Protein 2LNV (pdb70)

Organism: Dickeya dadantii (strain 3937) (NCBI:txid198628)

CATH classification: 2.30.30.830

Sequence (104 aa):
GSHMLEMAGALDASQMSNLPPSTLNLSLTGVMAGDDDSRSIAIISKDNEQFSRGVNEEVPGYNAKIVSIRPDRVVLQYQGRYEVLGLYSQEDSGSDGVPGAQVRGSHMLEMAGALDASQMSNLPPSTLNLSLTGVMAGDDDSRSIAIISKDNEQFSRGVNEEVPGYNAKIVSIRPDRVVLQYQGRYEVLGLYSQEDSGSDGVPGAQVRGSHMLEMAGALDASQMSNLPPSTLNLSLTGVMAGDDDSRSIAIISKDNEQFSRGVNEEVPGYNAKIVSIRPDRVVLQYQGRYEVLGLYSQEDSGSDGVPGAQVRGSHMLEMAGALDASQMSNLPPSTLNLSLTGVMAGDDDSRSIAIISKDNEQFSRGVNEEVPGYNAKIVSIRPDRVVLQYQGRYEVLGLYSQEDSGSDGVPGAQVRGSHMLEMAGALDASQMSNLPPSTLNLSLTGVMAGDDDSRSIAIISKDNEQFSRGVNEEVPGYNAKIVSIRPDRVVLQYQGRYEVLGLYSQEDSGSDGVPGAQVRGSHMLEMAGALDASQMSNLPPSTLNLSLTGVMAGDDDSRSIAIISKDNEQFSRGVNEEVPGYNAKIVSIRPDRVVLQYQGRYEVLGLYSQEDSGSDGVPGAQVRGSHMLEMAGALDASQMSNLPPSTLNLSLTGVMAGDDDSRSIAIISKDNEQFSRGVNEEVPGYNAKIVSIRPDRVVLQYQGRYEVLGLYSQEDSGSDGVPGAQVRGSHMLEMAGALDASQMSNLPPSTLNLSLTGVMAGDDDSRSIAIISKDNEQFSRGVNEEVPGYNAKIVSIRPDRVVLQYQGRYEVLGLYSQEDSGSDGVPGAQVRGSHMLEMAGALDASQMSNLPPSTLNLSLTGVMAGDDDSRSIAIISKDNEQFSRGVNEEVPGYNAKIVSIRPDRVVLQYQGRYEVLGLYSQEDSGSDGVPGAQVRGSHMLEMAGALDASQMSNLPPSTLNLSLTGVMAGDDDSRSIAIISKDNEQFSRGVNEEVPGYNAKIVSIRPDRVVLQYQGRYEVLGLYSQEDSGSDGVPGAQVR

InterPro domains:
  IPR001639 Type II secretion system protein GspC [PR00810] (93-102)
  IPR001639 Type II secretion system protein GspC [PR00810] (222-232)
  IPR001639 Type II secretion system protein GspC [PS01141] (206-232)
  IPR001639 Type II secretion system protein GspC [TIGR01713] (17-268)
  IPR024961 Type II secretion system protein GspC, N-terminal [PF11356] (21-154)
  IPR036034 PDZ superfamily [G3DSA:2.30.42.10] (169-271)
  IPR036034 PDZ superfamily [SSF50156] (184-267)

Radius of gyration: 16.2 Å; Cα contacts (8 Å, |Δi|>4): 213; chains: 1; bounding box: 57×37×30 Å

Solvent-accessible surface area: 7575 Å² total; per-residue (Å²): 119,104,192,147,150,124,162,92,69,98,149,111,77,79,153,173,42,132,141,59,46,26,52,94,35,15,3,0,65,17,16,129,70,12,119,70,77,67,177,2,75,0,48,0,0,34,91,69,92,99,84,69,72,0,22,101,63,76,5,10,62,89,94,0,40,0,51,32,9,123,89,64,104,0,32,0,57,54,109,66,135,120,46,37,0,12,0,145,24,132,125,14,56,63,68,119,64,89,136,63,103,141,90,245

Foldseek 3Di:
DPDPPVDPDDQCCVVPHDPWDQDAAWAFPFKQADVHQPDIFGFTQGLHNTGTAGCQGAGPPARFGQVGDDTQWGQTDHPNHGHIYSRHDDQCNPPPRDPDPPPD

Secondary structure (DSSP, 8-state):
--SS-----SS-GGGG--S--S---SEEEEEEEESEEEEEEEEEESSS--EEE-TTEE-SSS--EEEEEETTEEEEEETTEEEEE----STTTS--S--SS---

Nearest PDB structures (foldseek):
  2lnv-assembly1_A  TM=7.050E-01  e=3.599E-16  Dickeya dadantii 3937
  6hcg-assembly1_e  TM=7.417E-01  e=3.151E-04  Klebsiella pneumoniae
  3oss-assembly1_C  TM=8.086E-01  e=3.893E-02  Escherichia coli ETEC H10407
  2y4y-assembly1_B-2  TM=6.812E-01  e=1.167E-01  Pseudomonas aeruginosa PAO1
  2y4y-assembly1_A-2  TM=5.037E-01  e=9.716E-02  Pseudomonas aeruginosa PAO1

GO terms:
  GO:0016485 protein processing (P, IMP)

Structure (mmCIF, N/CA/C/O backbone):
data_2LNV
#
_entry.id   2LNV
#
loop_
_atom_site.group_PDB
_atom_site.id
_atom_site.type_symbol
_atom_site.label_atom_id
_atom_site.label_alt_id
_atom_site.label_comp_id
_atom_site.label_asym_id
_atom_site.label_entity_id
_atom_site.label_seq_id
_atom_site.pdbx_PDB_ins_code
_atom_site.Cartn_x
_atom_site.Cartn_y
_atom_site.Cartn_z
_atom_site.occupancy
_atom_site.B_iso_or_equiv
_atom_site.auth_seq_id
_atom_site.auth_comp_id
_atom_site.auth_asym_id
_atom_site.auth_atom_id
_atom_site.pdbx_PDB_model_num
ATOM 1 N N . GLY A 1 1 ? -29.896 18.639 2.643 1.00 0.00 70 GLY A N 1
ATOM 2 C CA . GLY A 1 1 ? -30.357 17.231 2.697 1.00 0.00 70 GLY A CA 1
ATOM 3 C C . GLY A 1 1 ? -29.993 16.566 4.004 1.00 0.00 70 GLY A C 1
ATOM 4 O O . GLY A 1 1 ? -28.854 16.654 4.457 1.00 0.00 70 GLY A O 1
ATOM 10 N N . SER A 1 2 ? -30.965 15.909 4.615 1.00 0.00 71 SER A N 1
ATOM 11 C CA . SER A 1 2 ? -30.750 15.233 5.882 1.00 0.00 71 SER A CA 1
ATOM 12 C C . SER A 1 2 ? -30.897 13.725 5.724 1.00 0.00 71 SER A C 1
ATOM 13 O O . SER A 1 2 ? -30.437 12.949 6.564 1.00 0.00 71 SER A O 1
ATOM 21 N N . HIS A 1 3 ? -31.536 13.312 4.636 1.00 0.00 72 HIS A N 1
ATOM 22 C CA . HIS A 1 3 ? -31.795 11.898 4.399 1.00 0.00 72 HIS A CA 1
ATOM 23 C C . HIS A 1 3 ? -30.634 11.248 3.657 1.00 0.00 72 HIS A C 1
ATOM 24 O O . HIS A 1 3 ? -30.561 10.026 3.541 1.00 0.00 72 HIS A O 1
ATOM 39 N N . MET A 1 4 ? -29.730 12.073 3.153 1.00 0.00 73 MET A N 1
ATOM 40 C CA . MET A 1 4 ? -28.510 11.586 2.535 1.00 0.00 73 MET A CA 1
ATOM 41 C C . MET A 1 4 ? -27.302 12.112 3.298 1.00 0.00 73 MET A C 1
ATOM 42 O O . MET A 1 4 ? -27.026 13.312 3.284 1.00 0.00 73 MET A O 1
ATOM 56 N N . LEU A 1 5 ? -26.603 11.219 3.973 1.00 0.00 74 LEU A N 1
ATOM 57 C CA . LEU A 1 5 ? -25.431 11.597 4.743 1.00 0.00 74 LEU A CA 1
ATOM 58 C C . LEU A 1 5 ? -24.178 11.314 3.923 1.00 0.00 74 LEU A C 1
ATOM 59 O O . LEU A 1 5 ? -23.782 10.160 3.751 1.00 0.00 74 LEU A O 1
ATOM 75 N N . GLU A 1 6 ? -23.583 12.366 3.389 1.00 0.00 75 GLU A N 1
ATOM 76 C CA . GLU A 1 6 ? -22.352 12.236 2.625 1.00 0.00 75 GLU A CA 1
ATOM 77 C C . GLU A 1 6 ? -21.149 12.516 3.517 1.00 0.00 75 GLU A C 1
ATOM 78 O O . GLU A 1 6 ? -20.455 11.589 3.937 1.00 0.00 75 GLU A O 1
ATOM 90 N N . MET A 1 7 ? -20.938 13.797 3.824 1.00 0.00 76 MET A N 1
ATOM 91 C CA . MET A 1 7 ? -19.797 14.236 4.623 1.00 0.00 76 MET A CA 1
ATOM 92 C C . MET A 1 7 ? -18.491 13.772 3.991 1.00 0.00 76 MET A C 1
ATOM 93 O O . MET A 1 7 ? -17.824 12.864 4.491 1.00 0.00 76 MET A O 1
ATOM 107 N N . ALA A 1 8 ? -18.132 14.406 2.886 1.00 0.00 77 ALA A N 1
ATOM 108 C CA . ALA A 1 8 ? -16.920 14.055 2.160 1.00 0.00 77 ALA A CA 1
ATOM 109 C C . ALA A 1 8 ? -15.716 14.814 2.710 1.00 0.00 77 ALA A C 1
ATOM 110 O O . ALA A 1 8 ? -14.916 15.368 1.954 1.00 0.00 77 ALA A O 1
ATOM 117 N N . GLY A 1 9 ? -15.597 14.840 4.029 1.00 0.00 78 GLY A N 1
ATOM 118 C CA . GLY A 1 9 ? -14.499 15.536 4.663 1.00 0.00 78 GLY A CA 1
ATOM 119 C C . GLY A 1 9 ? -14.741 17.026 4.768 1.00 0.00 78 GLY A C 1
ATOM 120 O O . GLY A 1 9 ? -15.682 17.464 5.437 1.00 0.00 78 GLY A O 1
ATOM 124 N N . ALA A 1 10 ? -13.906 17.794 4.081 1.00 0.00 79 ALA A N 1
ATOM 125 C CA . ALA A 1 10 ? -13.972 19.253 4.112 1.00 0.00 79 ALA A CA 1
ATOM 126 C C . ALA A 1 10 ? -12.952 19.838 3.148 1.00 0.00 79 ALA A C 1
ATOM 127 O O . ALA A 1 10 ? -13.187 20.872 2.523 1.00 0.00 79 ALA A O 1
ATOM 134 N N . LEU A 1 11 ? -11.811 19.168 3.044 1.00 0.00 80 LEU A N 1
ATOM 135 C CA . LEU A 1 11 ? -10.747 19.579 2.142 1.00 0.00 80 LEU A CA 1
ATOM 136 C C . LEU A 1 11 ? -9.899 18.367 1.771 1.00 0.00 80 LEU A C 1
ATOM 137 O O . LEU A 1 11 ? -9.957 17.334 2.444 1.00 0.00 80 LEU A O 1
ATOM 153 N N . ASP A 1 12 ? -9.118 18.494 0.706 1.00 0.00 81 ASP A N 1
ATOM 154 C CA . ASP A 1 12 ? -8.282 17.394 0.228 1.00 0.00 81 ASP A CA 1
ATOM 155 C C . ASP A 1 12 ? -7.038 17.230 1.085 1.00 0.00 81 ASP A C 1
ATOM 156 O O . ASP A 1 12 ? -5.967 17.716 0.728 1.00 0.00 81 ASP A O 1
ATOM 165 N N . ALA A 1 13 ? -7.180 16.549 2.212 1.00 0.00 82 ALA A N 1
ATOM 166 C CA . ALA A 1 13 ? -6.044 16.259 3.080 1.00 0.00 82 ALA A CA 1
ATOM 167 C C . ALA A 1 13 ? -4.983 15.439 2.350 1.00 0.00 82 ALA A C 1
ATOM 168 O O . ALA A 1 13 ? -3.785 15.612 2.575 1.00 0.00 82 ALA A O 1
ATOM 175 N N . SER A 1 14 ? -5.426 14.568 1.449 1.00 0.00 83 SER A N 1
ATOM 176 C CA . SER A 1 14 ? -4.519 13.697 0.711 1.00 0.00 83 SER A CA 1
ATOM 177 C C . SER A 1 14 ? -3.651 14.493 -0.267 1.00 0.00 83 SER A C 1
ATOM 178 O O . SER A 1 14 ? -2.633 13.995 -0.751 1.00 0.00 83 SER A O 1
ATOM 186 N N . GLN A 1 15 ? -4.055 15.730 -0.548 1.00 0.00 84 GLN A N 1
ATOM 187 C CA . GLN A 1 15 ? -3.278 16.611 -1.412 1.00 0.00 84 GLN A CA 1
ATOM 188 C C . GLN A 1 15 ? -1.893 16.855 -0.817 1.00 0.00 84 GLN A C 1
ATOM 189 O O . GLN A 1 15 ? -0.906 16.975 -1.541 1.00 0.00 84 GLN A O 1
ATOM 203 N N . MET A 1 16 ? -1.823 16.909 0.509 1.00 0.00 85 MET A N 1
ATOM 204 C CA . MET A 1 16 ? -0.563 17.157 1.201 1.00 0.00 85 MET A CA 1
ATOM 205 C C . MET A 1 16 ? 0.002 15.848 1.759 1.00 0.00 85 MET A C 1
ATOM 206 O O . MET A 1 16 ? 0.991 15.837 2.494 1.00 0.00 85 MET A O 1
ATOM 220 N N . SER A 1 17 ? -0.630 14.742 1.394 1.00 0.00 86 SER A N 1
ATOM 221 C CA . SER A 1 17 ? -0.236 13.439 1.904 1.00 0.00 86 SER A CA 1
ATOM 222 C C . SER A 1 17 ? 0.967 12.905 1.134 1.00 0.00 86 SER A C 1
ATOM 223 O O . SER A 1 17 ? 0.827 12.131 0.188 1.00 0.00 86 SER A O 1
ATOM 231 N N . ASN A 1 18 ? 2.151 13.364 1.516 1.00 0.00 87 ASN A N 1
ATOM 232 C CA . ASN A 1 18 ? 3.386 12.865 0.925 1.00 0.00 87 ASN A CA 1
ATOM 233 C C . ASN A 1 18 ? 4.000 11.804 1.833 1.00 0.00 87 ASN A C 1
ATOM 234 O O . ASN A 1 18 ? 4.880 11.046 1.426 1.00 0.00 87 ASN A O 1
ATOM 245 N N . LEU A 1 19 ? 3.523 11.764 3.067 1.00 0.00 88 LEU A N 1
ATOM 246 C CA . LEU A 1 19 ? 3.991 10.794 4.046 1.00 0.00 88 LEU A CA 1
ATOM 247 C C . LEU A 1 19 ? 2.946 9.701 4.215 1.00 0.00 88 LEU A C 1
ATOM 248 O O . LEU A 1 19 ? 1.819 9.983 4.615 1.00 0.00 88 LEU A O 1
ATOM 264 N N . PRO A 1 20 ? 3.303 8.449 3.898 1.00 0.00 89 PRO A N 1
ATOM 265 C CA . PRO A 1 20 ? 2.371 7.317 3.954 1.00 0.00 89 PRO A CA 1
ATOM 266 C C . PRO A 1 20 ? 1.839 7.058 5.365 1.00 0.00 89 PRO A C 1
ATOM 267 O O . PRO A 1 20 ? 2.580 6.623 6.248 1.00 0.00 89 PRO A O 1
ATOM 278 N N . PRO A 1 21 ? 0.544 7.336 5.593 1.00 0.00 90 PRO A N 1
ATOM 279 C CA . PRO A 1 21 ? -0.116 7.113 6.881 1.00 0.00 90 PRO A CA 1
ATOM 280 C C . PRO A 1 21 ? -0.446 5.633 7.100 1.00 0.00 90 PRO A C 1
ATOM 281 O O . PRO A 1 21 ? 0.382 4.774 6.823 1.00 0.00 90 PRO A O 1
ATOM 292 N N . SER A 1 22 ? -1.642 5.343 7.614 1.00 0.00 91 SER A N 1
ATOM 293 C CA . SER A 1 22 ? -2.038 3.986 7.955 1.00 0.00 91 SER A CA 1
ATOM 294 C C . SER A 1 22 ? -1.015 3.332 8.899 1.00 0.00 91 SER A C 1
ATOM 295 O O . SER A 1 22 ? -1.004 3.608 10.098 1.00 0.00 91 SER A O 1
ATOM 303 N N . THR A 1 23 ? -0.126 2.504 8.354 1.00 0.00 92 THR A N 1
ATOM 304 C CA . THR A 1 23 ? 0.833 1.780 9.180 1.00 0.00 92 THR A CA 1
ATOM 305 C C . THR A 1 23 ? 2.229 1.732 8.548 1.00 0.00 92 THR A C 1
ATOM 306 O O . THR A 1 23 ? 3.219 1.967 9.240 1.00 0.00 92 THR A O 1
ATOM 317 N N . LEU A 1 24 ? 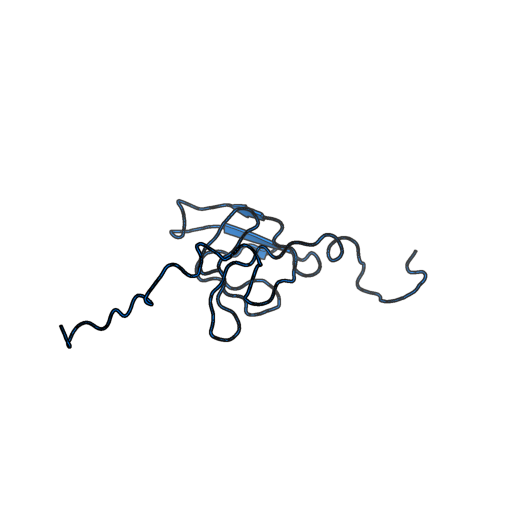2.301 1.493 7.235 1.00 0.00 93 LEU A N 1
ATOM 318 C CA . LEU A 1 24 ? 3.586 1.309 6.535 1.00 0.00 93 LEU A CA 1
ATOM 319 C C . LEU A 1 24 ? 4.374 0.114 7.088 1.00 0.00 93 LEU A C 1
ATOM 320 O O . LEU A 1 24 ? 4.906 0.152 8.200 1.00 0.00 93 LEU A O 1
ATOM 336 N N . ASN A 1 25 ? 4.458 -0.935 6.280 1.00 0.00 94 ASN A N 1
ATOM 337 C CA . ASN A 1 25 ? 5.078 -2.198 6.673 1.00 0.00 94 ASN A CA 1
ATOM 338 C C . ASN A 1 25 ? 5.113 -3.118 5.451 1.00 0.00 94 ASN A C 1
ATOM 339 O O . ASN A 1 25 ? 5.043 -2.619 4.340 1.00 0.00 94 ASN A O 1
ATOM 350 N N . LEU A 1 26 ? 5.209 -4.435 5.667 1.00 0.00 95 LEU A N 1
ATOM 351 C CA . LEU A 1 26 ? 5.174 -5.455 4.593 1.00 0.00 95 LEU A CA 1
ATOM 352 C C . LEU A 1 26 ? 6.018 -5.132 3.363 1.00 0.00 95 LEU A C 1
ATOM 353 O O . LEU A 1 26 ? 6.789 -4.173 3.328 1.00 0.00 95 LEU A O 1
ATOM 369 N N . SER A 1 27 ? 5.905 -6.004 2.369 1.00 0.00 96 SER A N 1
ATOM 370 C CA . SER A 1 27 ? 6.332 -5.680 1.028 1.00 0.00 96 SER A CA 1
ATOM 371 C C . SER A 1 27 ? 5.203 -5.949 0.035 1.00 0.00 96 SER A C 1
ATOM 372 O O . SER A 1 27 ? 4.835 -7.093 -0.197 1.00 0.00 96 SER A O 1
ATOM 380 N N . LEU A 1 28 ? 4.652 -4.899 -0.554 1.00 0.00 97 LEU A N 1
ATOM 381 C CA . LEU A 1 28 ? 3.638 -5.047 -1.577 1.00 0.00 97 LEU A CA 1
ATOM 382 C C . LEU A 1 28 ? 4.358 -5.313 -2.890 1.00 0.00 97 LEU A C 1
ATOM 383 O O . LEU A 1 28 ? 4.457 -4.419 -3.726 1.00 0.00 97 LEU A O 1
ATOM 399 N N . THR A 1 29 ? 4.912 -6.533 -3.031 1.00 0.00 98 THR A N 1
ATOM 400 C CA . THR A 1 29 ? 5.612 -6.948 -4.250 1.00 0.00 98 THR A CA 1
ATOM 401 C C . THR A 1 29 ? 5.036 -6.377 -5.523 1.00 0.00 98 THR A C 1
ATOM 402 O O . THR A 1 29 ? 5.779 -5.958 -6.413 1.00 0.00 98 THR A O 1
ATOM 413 N N . GLY A 1 30 ? 3.736 -6.367 -5.622 1.00 0.00 99 GLY A N 1
ATOM 414 C CA . GLY A 1 30 ? 3.123 -5.674 -6.721 1.00 0.00 99 GLY A CA 1
ATOM 415 C C . GLY A 1 30 ? 1.752 -6.161 -7.011 1.00 0.00 99 GLY A C 1
ATOM 416 O O . GLY A 1 30 ? 1.435 -7.313 -6.786 1.00 0.00 99 GLY A O 1
ATOM 420 N N . VAL A 1 31 ? 0.933 -5.290 -7.521 1.00 0.00 100 VAL A N 1
ATOM 421 C CA . VAL A 1 31 ? -0.396 -5.664 -7.872 1.00 0.00 100 VAL A CA 1
ATOM 422 C C . VAL A 1 31 ? -0.529 -5.817 -9.363 1.00 0.00 100 VAL A C 1
ATOM 423 O O . VAL A 1 31 ? 0.284 -5.335 -10.151 1.00 0.00 100 VAL A O 1
ATOM 436 N N . MET A 1 32 ? -1.554 -6.524 -9.706 1.00 0.00 101 MET A N 1
ATOM 437 C CA . MET A 1 32 ? -1.976 -6.704 -11.061 1.00 0.00 101 MET A CA 1
ATOM 438 C C . MET A 1 32 ? -3.388 -6.147 -11.184 1.00 0.00 101 MET A C 1
ATOM 439 O O . MET A 1 32 ? -4.369 -6.857 -10.986 1.00 0.00 101 MET A O 1
ATOM 453 N N . ALA A 1 33 ? -3.471 -4.867 -11.499 1.00 0.00 102 ALA A N 1
ATOM 454 C CA . ALA A 1 33 ? -4.731 -4.141 -11.489 1.00 0.00 102 ALA A CA 1
ATOM 455 C C . ALA A 1 33 ? -5.715 -4.751 -12.475 1.00 0.00 102 ALA A C 1
ATOM 456 O O . ALA A 1 33 ? -5.369 -5.025 -13.624 1.00 0.00 102 ALA A O 1
ATOM 463 N N . GLY A 1 34 ? -6.944 -4.956 -12.020 1.00 0.00 103 GLY A N 1
ATOM 464 C CA . GLY A 1 34 ? -7.918 -5.665 -12.825 1.00 0.00 103 GLY A CA 1
ATOM 465 C C . GLY A 1 34 ? -9.082 -4.789 -13.164 1.00 0.00 103 GLY A C 1
ATOM 466 O O . GLY A 1 34 ? -10.045 -4.718 -12.396 1.00 0.00 103 GLY A O 1
ATOM 470 N N . ASP A 1 35 ? -8.968 -4.107 -14.304 1.00 0.00 104 ASP A N 1
ATOM 471 C CA . ASP A 1 35 ? -9.919 -3.081 -14.735 1.00 0.00 104 ASP A CA 1
ATOM 472 C C . ASP A 1 35 ? -9.686 -1.848 -13.883 1.00 0.00 104 ASP A C 1
ATOM 473 O O . ASP A 1 35 ? -9.460 -0.746 -14.382 1.00 0.00 104 ASP A O 1
ATOM 482 N N . ASP A 1 36 ? -9.722 -2.091 -12.587 1.00 0.00 105 ASP A N 1
ATOM 483 C CA . ASP A 1 36 ? -9.344 -1.147 -11.562 1.00 0.00 105 ASP A CA 1
ATOM 484 C C . ASP A 1 36 ? -9.558 -1.835 -10.227 1.00 0.00 105 ASP A C 1
ATOM 485 O O . ASP A 1 36 ? -8.834 -2.772 -9.893 1.00 0.00 105 ASP A O 1
ATOM 494 N N . ASP A 1 37 ? -10.609 -1.411 -9.524 1.00 0.00 106 ASP A N 1
ATOM 495 C CA . ASP A 1 37 ? -11.047 -2.026 -8.277 1.00 0.00 106 ASP A CA 1
ATOM 496 C C . ASP A 1 37 ? -12.062 -3.128 -8.570 1.00 0.00 106 ASP A C 1
ATOM 497 O O . ASP A 1 37 ? -12.437 -3.908 -7.696 1.00 0.00 106 ASP A O 1
ATOM 506 N N . SER A 1 38 ? -12.487 -3.168 -9.826 1.00 0.00 107 SER A N 1
ATOM 507 C CA . SER A 1 38 ? -13.504 -4.106 -10.311 1.00 0.00 107 SER A CA 1
ATOM 508 C C . SER A 1 38 ? -13.011 -5.553 -10.335 1.00 0.00 107 SER A C 1
ATOM 509 O O . SER A 1 38 ? -13.691 -6.432 -10.858 1.00 0.00 107 SER A O 1
ATOM 517 N N . ARG A 1 39 ? -11.866 -5.783 -9.713 1.00 0.00 108 ARG A N 1
ATOM 518 C CA . ARG A 1 39 ? -11.140 -7.049 -9.780 1.00 0.00 108 ARG A CA 1
ATOM 519 C C . ARG A 1 39 ? -9.869 -6.912 -8.972 1.00 0.00 108 ARG A C 1
ATOM 520 O O . ARG A 1 39 ? -9.810 -7.313 -7.813 1.00 0.00 108 ARG A O 1
ATOM 541 N N . SER A 1 40 ? -8.885 -6.278 -9.607 1.00 0.00 109 SER A N 1
ATOM 542 C CA . SER A 1 40 ? -7.603 -5.922 -9.004 1.00 0.00 109 SER A CA 1
ATOM 543 C C . SER A 1 40 ? -6.911 -7.052 -8.245 1.00 0.00 109 SER A C 1
ATOM 544 O O . SER A 1 40 ? -7.335 -7.471 -7.170 1.00 0.00 109 SER A O 1
ATOM 552 N N . ILE A 1 41 ? -5.811 -7.511 -8.806 1.00 0.00 110 ILE A N 1
ATOM 553 C CA . ILE A 1 41 ? -4.971 -8.499 -8.158 1.00 0.00 110 ILE A CA 1
ATOM 554 C C . ILE A 1 41 ? -3.869 -7.784 -7.408 1.00 0.00 110 ILE A C 1
ATOM 555 O O . ILE A 1 41 ? -3.286 -6.848 -7.915 1.00 0.00 110 ILE A O 1
ATOM 571 N N . ALA A 1 42 ? -3.631 -8.190 -6.192 1.00 0.00 111 ALA A N 1
ATOM 572 C CA . ALA A 1 42 ? -2.569 -7.603 -5.402 1.00 0.00 111 ALA A CA 1
ATOM 573 C C . ALA A 1 42 ? -1.609 -8.666 -4.922 1.00 0.00 111 ALA A C 1
ATOM 574 O O . ALA A 1 42 ? -1.932 -9.432 -4.030 1.00 0.00 111 ALA A O 1
ATOM 581 N N . ILE A 1 43 ? -0.418 -8.693 -5.480 1.00 0.00 112 ILE A N 1
ATOM 582 C CA . ILE A 1 43 ? 0.532 -9.722 -5.143 1.00 0.00 112 ILE A CA 1
ATOM 583 C C . ILE A 1 43 ? 1.411 -9.165 -4.053 1.00 0.00 112 ILE A C 1
ATOM 584 O O . ILE A 1 43 ? 2.396 -8.482 -4.318 1.00 0.00 112 ILE A O 1
ATOM 600 N N . ILE A 1 44 ? 1.028 -9.415 -2.824 1.00 0.00 113 ILE A N 1
ATOM 601 C CA . ILE A 1 44 ? 1.741 -8.833 -1.716 1.00 0.00 113 ILE A CA 1
ATOM 602 C C . ILE A 1 44 ? 2.590 -9.864 -1.017 1.00 0.00 113 ILE A C 1
ATOM 603 O O . ILE A 1 44 ? 2.195 -11.014 -0.863 1.00 0.00 113 ILE A O 1
ATOM 619 N N . SER A 1 45 ? 3.741 -9.422 -0.581 1.00 0.00 114 SER A N 1
ATOM 620 C CA . SER A 1 45 ? 4.710 -10.265 0.062 1.00 0.00 114 SER A CA 1
ATOM 621 C C . SER A 1 45 ? 4.686 -10.019 1.576 1.00 0.00 114 SER A C 1
ATOM 622 O O . SER A 1 45 ? 4.815 -8.884 2.038 1.00 0.00 114 SER A O 1
ATOM 630 N N . LYS A 1 46 ? 4.524 -11.088 2.340 1.00 0.00 115 LYS A N 1
ATOM 631 C CA . LYS A 1 46 ? 4.464 -10.991 3.797 1.00 0.00 115 LYS A CA 1
ATOM 632 C C . LYS A 1 46 ? 5.610 -11.782 4.380 1.00 0.00 115 LYS A C 1
ATOM 633 O O . LYS A 1 46 ? 5.537 -13.002 4.479 1.00 0.00 115 LYS A O 1
ATOM 652 N N . ASP A 1 47 ? 6.674 -11.086 4.735 1.00 0.00 116 ASP A N 1
ATOM 653 C CA . ASP A 1 47 ? 7.949 -11.737 5.025 1.00 0.00 116 ASP A CA 1
ATOM 654 C C . ASP A 1 47 ? 8.305 -12.639 3.848 1.00 0.00 116 ASP A C 1
ATOM 655 O O . ASP A 1 47 ? 8.992 -13.651 3.989 1.00 0.00 116 ASP A O 1
ATOM 664 N N . ASN A 1 48 ? 7.777 -12.237 2.690 1.00 0.00 117 ASN A N 1
ATOM 665 C CA . ASN A 1 48 ? 7.980 -12.900 1.410 1.00 0.00 117 ASN A CA 1
ATOM 666 C C . ASN A 1 48 ? 7.105 -14.146 1.240 1.00 0.00 117 ASN A C 1
ATOM 667 O O . ASN A 1 48 ? 7.549 -15.163 0.706 1.00 0.00 117 ASN A O 1
ATOM 678 N N . GLU A 1 49 ? 5.855 -14.073 1.694 1.00 0.00 118 GLU A N 1
ATOM 679 C CA . GLU A 1 49 ? 4.842 -15.021 1.247 1.00 0.00 118 GLU A CA 1
ATOM 680 C C . GLU A 1 49 ? 3.809 -14.279 0.394 1.00 0.00 118 GLU A C 1
ATOM 681 O O . GLU A 1 49 ? 2.863 -13.676 0.896 1.00 0.00 118 GLU A O 1
ATOM 693 N N . GLN A 1 50 ? 4.058 -14.284 -0.903 1.00 0.00 119 GLN A N 1
ATOM 694 C CA . GLN A 1 50 ? 3.223 -13.552 -1.852 1.00 0.00 119 GLN A CA 1
ATOM 695 C C . GLN A 1 50 ? 1.802 -14.102 -1.967 1.00 0.00 119 GLN A C 1
ATOM 696 O O . GLN A 1 50 ? 1.589 -15.291 -2.212 1.00 0.00 119 GLN A O 1
ATOM 710 N N . PHE A 1 51 ? 0.835 -13.203 -1.786 1.00 0.00 120 PHE A N 1
ATOM 711 C CA . PHE A 1 51 ? -0.580 -13.535 -1.904 1.00 0.00 120 PHE A CA 1
ATOM 712 C C . PHE A 1 51 ? -1.250 -12.737 -3.010 1.00 0.00 120 PHE A C 1
ATOM 713 O O . PHE A 1 51 ? -0.724 -11.721 -3.446 1.00 0.00 120 PHE A O 1
ATOM 730 N N . SER A 1 52 ? -2.410 -13.212 -3.457 1.00 0.00 121 SER A N 1
ATOM 731 C CA . SER A 1 52 ? -3.209 -12.498 -4.442 1.00 0.00 121 SER A CA 1
ATOM 732 C C . SER A 1 52 ? -4.397 -11.797 -3.778 1.00 0.00 121 SER A C 1
ATOM 733 O O . SER A 1 52 ? -5.417 -12.406 -3.451 1.00 0.00 121 SER A O 1
ATOM 741 N N . ARG A 1 53 ? -4.206 -10.515 -3.551 1.00 0.00 122 ARG A N 1
ATOM 742 C CA . ARG A 1 53 ? -5.164 -9.647 -2.892 1.00 0.00 122 ARG A CA 1
ATOM 743 C C . ARG A 1 53 ? -5.799 -8.701 -3.891 1.00 0.00 122 ARG A C 1
ATOM 744 O O . ARG A 1 53 ? -5.830 -8.991 -5.084 1.00 0.00 122 ARG A O 1
ATOM 765 N N . GLY A 1 54 ? -6.348 -7.607 -3.401 1.00 0.00 123 GLY A N 1
ATOM 766 C CA . GLY A 1 54 ? -7.070 -6.717 -4.238 1.00 0.00 123 GLY A CA 1
ATOM 767 C C . GLY A 1 54 ? -7.894 -5.749 -3.444 1.00 0.00 123 GLY A C 1
ATOM 768 O O . GLY A 1 54 ? -7.864 -5.735 -2.217 1.00 0.00 123 GLY A O 1
ATOM 772 N N . VAL A 1 55 ? -8.572 -4.913 -4.165 1.00 0.00 124 VAL A N 1
ATOM 773 C CA . VAL A 1 55 ? -9.599 -4.069 -3.611 1.00 0.00 124 VAL A CA 1
ATOM 774 C C . VAL A 1 55 ? -10.597 -4.911 -2.831 1.00 0.00 124 VAL A C 1
ATOM 775 O O . VAL A 1 55 ? -11.173 -5.858 -3.371 1.00 0.00 124 VAL A O 1
ATOM 788 N N . ASN A 1 56 ? -10.744 -4.582 -1.551 1.00 0.00 125 ASN A N 1
ATOM 789 C CA . ASN A 1 56 ? -11.679 -5.271 -0.653 1.00 0.00 125 ASN A CA 1
ATOM 790 C C . ASN A 1 56 ? -11.083 -6.584 -0.206 1.00 0.00 125 ASN A C 1
ATOM 791 O O . ASN A 1 56 ? -11.767 -7.504 0.236 1.00 0.00 125 ASN A O 1
ATOM 802 N N . GLU A 1 57 ? -9.774 -6.617 -0.317 1.00 0.00 126 GLU A N 1
ATOM 803 C CA . GLU A 1 57 ? -8.951 -7.640 0.285 1.00 0.00 126 GLU A CA 1
ATOM 804 C C . GLU A 1 57 ? -8.058 -6.937 1.286 1.00 0.00 126 GLU A C 1
ATOM 805 O O . GLU A 1 57 ? -7.855 -5.736 1.175 1.00 0.00 126 GLU A O 1
ATOM 817 N N . GLU A 1 58 ? -7.528 -7.648 2.246 1.00 0.00 127 GLU A N 1
ATOM 818 C CA . GLU A 1 58 ? -6.588 -7.055 3.178 1.00 0.00 127 GLU A CA 1
ATOM 819 C C . GLU A 1 58 ? -5.215 -7.656 2.994 1.00 0.00 127 GLU A C 1
ATOM 820 O O . GLU A 1 58 ? -5.080 -8.817 2.607 1.00 0.00 127 GLU A O 1
ATOM 832 N N . VAL A 1 59 ? -4.202 -6.848 3.258 1.00 0.00 128 VAL A N 1
ATOM 833 C CA . VAL A 1 59 ? -2.820 -7.268 3.077 1.00 0.00 128 VAL A CA 1
ATOM 834 C C . VAL A 1 59 ? -2.512 -8.498 3.929 1.00 0.00 128 VAL A C 1
ATOM 835 O O . VAL A 1 59 ? -3.092 -8.696 4.996 1.00 0.00 128 VAL A O 1
ATOM 848 N N . PRO A 1 60 ? -1.621 -9.356 3.429 1.00 0.00 129 PRO A N 1
ATOM 849 C CA . PRO A 1 60 ? -1.203 -10.560 4.134 1.00 0.00 129 PRO A CA 1
ATOM 850 C C . PRO A 1 60 ? -0.591 -10.247 5.496 1.00 0.00 129 PRO A C 1
ATOM 851 O O . PRO A 1 60 ? 0.269 -9.375 5.617 1.00 0.00 129 PRO A O 1
ATOM 862 N N . GLY A 1 61 ? -1.055 -10.948 6.517 1.00 0.00 130 GLY A N 1
ATOM 863 C CA . GLY A 1 61 ? -0.505 -10.796 7.848 1.00 0.00 130 GLY A CA 1
ATOM 864 C C . GLY A 1 61 ? -1.286 -9.815 8.696 1.00 0.00 130 GLY A C 1
ATOM 865 O O . GLY A 1 61 ? -1.873 -10.187 9.711 1.00 0.00 130 GLY A O 1
ATOM 869 N N . TYR A 1 62 ? -1.300 -8.564 8.272 1.00 0.00 131 TYR A N 1
ATOM 870 C CA . TYR A 1 62 ? -1.939 -7.510 9.047 1.00 0.00 131 TYR A CA 1
ATOM 871 C C . TYR A 1 62 ? -3.204 -7.058 8.343 1.00 0.00 131 TYR A C 1
ATOM 872 O O . TYR A 1 62 ? -3.250 -7.068 7.121 1.00 0.00 131 TYR A O 1
ATOM 890 N N . ASN A 1 63 ? -4.224 -6.637 9.092 1.00 0.00 132 ASN A N 1
ATOM 891 C CA . ASN A 1 63 ? -5.511 -6.266 8.497 1.00 0.00 132 ASN A CA 1
ATOM 892 C C . ASN A 1 63 ? -5.461 -4.897 7.820 1.00 0.00 132 ASN A C 1
ATOM 893 O O . ASN A 1 63 ? -6.293 -4.031 8.084 1.00 0.00 132 ASN A O 1
ATOM 904 N N . ALA A 1 64 ? -4.466 -4.689 6.981 1.00 0.00 133 ALA A N 1
ATOM 905 C CA . ALA A 1 64 ? -4.410 -3.500 6.156 1.00 0.00 133 ALA A CA 1
ATOM 906 C C . ALA A 1 64 ? -5.233 -3.730 4.899 1.00 0.00 133 ALA A C 1
ATOM 907 O O . ALA A 1 64 ? -4.754 -4.323 3.935 1.00 0.00 133 ALA A O 1
ATOM 914 N N . LYS A 1 65 ? -6.467 -3.252 4.909 1.00 0.00 134 LYS A N 1
ATOM 915 C CA . LYS A 1 65 ? -7.405 -3.574 3.843 1.00 0.00 134 LYS A CA 1
ATOM 916 C C . LYS A 1 65 ? -7.160 -2.721 2.616 1.00 0.00 134 LYS A C 1
ATOM 917 O O . LYS A 1 65 ? -7.246 -1.514 2.661 1.00 0.00 134 LYS A O 1
ATOM 936 N N . ILE A 1 66 ? -6.925 -3.386 1.504 1.00 0.00 135 ILE A N 1
ATOM 937 C CA . ILE A 1 66 ? -6.627 -2.724 0.256 1.00 0.00 135 ILE A CA 1
ATOM 938 C C . ILE A 1 66 ? -7.914 -2.154 -0.307 1.00 0.00 135 ILE A C 1
ATOM 939 O O . ILE A 1 66 ? -8.685 -2.843 -0.973 1.00 0.00 135 ILE A O 1
ATOM 955 N N . VAL A 1 67 ? -8.158 -0.898 0.003 1.00 0.00 136 VAL A N 1
ATOM 956 C CA . VAL A 1 67 ? -9.363 -0.223 -0.427 1.00 0.00 136 VAL A CA 1
ATOM 957 C C . VAL A 1 67 ? -9.111 0.385 -1.795 1.00 0.00 136 VAL A C 1
ATOM 958 O O . VAL A 1 67 ? -10.027 0.834 -2.482 1.00 0.00 136 VAL A O 1
ATOM 971 N N . SER A 1 68 ? -7.844 0.367 -2.181 1.00 0.00 137 SER A N 1
ATOM 972 C CA . SER A 1 68 ? -7.422 0.908 -3.453 1.00 0.00 137 SER A CA 1
ATOM 973 C C . SER A 1 68 ? -6.103 0.275 -3.876 1.00 0.00 137 SER A C 1
ATOM 974 O O . SER A 1 68 ? -5.087 0.409 -3.194 1.00 0.00 137 SER A O 1
ATOM 982 N N . ILE A 1 69 ? -6.147 -0.425 -4.991 1.00 0.00 138 ILE A N 1
ATOM 983 C CA . ILE A 1 69 ? -4.974 -1.067 -5.558 1.00 0.00 138 ILE A CA 1
ATOM 984 C C . ILE A 1 69 ? -4.197 -0.134 -6.477 1.00 0.00 138 ILE A C 1
ATOM 985 O O . ILE A 1 69 ? -4.765 0.542 -7.339 1.00 0.00 138 ILE A O 1
ATOM 1001 N N . ARG A 1 70 ? -2.896 -0.095 -6.247 1.00 0.00 139 ARG A N 1
ATOM 1002 C CA . ARG A 1 70 ? -1.939 0.572 -7.110 1.00 0.00 139 ARG A CA 1
ATOM 1003 C C . ARG A 1 70 ? -0.697 -0.307 -7.148 1.00 0.00 139 ARG A C 1
ATOM 1004 O O . ARG A 1 70 ? -0.445 -1.014 -6.176 1.00 0.00 139 ARG A O 1
ATOM 1025 N N . PRO A 1 71 ? 0.076 -0.279 -8.254 1.00 0.00 140 PRO A N 1
ATOM 1026 C CA . PRO A 1 71 ? 1.280 -1.093 -8.468 1.00 0.00 140 PRO A CA 1
ATOM 1027 C C . PRO A 1 71 ? 1.907 -1.665 -7.186 1.00 0.00 140 PRO A C 1
ATOM 1028 O O . PRO A 1 71 ? 1.742 -2.845 -6.898 1.00 0.00 140 PRO A O 1
ATOM 1039 N N . ASP A 1 72 ? 2.632 -0.854 -6.431 1.00 0.00 141 ASP A N 1
ATOM 1040 C CA . ASP A 1 72 ? 3.065 -1.241 -5.084 1.00 0.00 141 ASP A CA 1
ATOM 1041 C C . ASP A 1 72 ? 2.610 -0.188 -4.098 1.00 0.00 141 ASP A C 1
ATOM 1042 O O . ASP A 1 72 ? 3.292 0.149 -3.128 1.00 0.00 141 ASP A O 1
ATOM 1051 N N . ARG A 1 73 ? 1.430 0.325 -4.373 1.00 0.00 142 ARG A N 1
ATOM 1052 C CA . ARG A 1 73 ? 0.803 1.325 -3.540 1.00 0.00 142 ARG A CA 1
ATOM 1053 C C . ARG A 1 73 ? -0.628 0.934 -3.251 1.00 0.00 142 ARG A C 1
ATOM 1054 O O . ARG A 1 73 ? -1.343 0.444 -4.106 1.00 0.00 142 ARG A O 1
ATOM 1075 N N . VAL A 1 74 ? -1.027 1.129 -2.030 1.00 0.00 143 VAL A N 1
ATOM 1076 C CA . VAL A 1 74 ? -2.344 0.730 -1.609 1.00 0.00 143 VAL A CA 1
ATOM 1077 C C . VAL A 1 74 ? -2.935 1.690 -0.598 1.00 0.00 143 VAL A C 1
ATOM 1078 O O . VAL A 1 74 ? -2.379 1.938 0.465 1.00 0.00 143 VAL A O 1
ATOM 1091 N N . VAL A 1 75 ? -4.067 2.227 -0.959 1.00 0.00 144 VAL A N 1
ATOM 1092 C CA . VAL A 1 75 ? -4.869 2.975 -0.023 1.00 0.00 144 VAL A CA 1
ATOM 1093 C C . VAL A 1 75 ? -5.617 1.965 0.829 1.00 0.00 144 VAL A C 1
ATOM 1094 O O . VAL A 1 75 ? -6.595 1.368 0.381 1.00 0.00 144 VAL A O 1
ATOM 1107 N N . LEU A 1 76 ? -5.136 1.750 2.050 1.00 0.00 145 LEU A N 1
ATOM 1108 C CA . LEU A 1 76 ? -5.633 0.650 2.845 1.00 0.00 145 LEU A CA 1
ATOM 1109 C C . LEU A 1 76 ? -6.253 1.088 4.147 1.00 0.00 145 LEU A C 1
ATOM 1110 O O . LEU A 1 76 ? -5.857 2.079 4.759 1.00 0.00 145 LEU A O 1
ATOM 1126 N N . GLN A 1 77 ? -7.180 0.262 4.577 1.00 0.00 146 GLN A N 1
ATOM 1127 C CA . GLN A 1 77 ? -7.952 0.492 5.765 1.00 0.00 146 GLN A CA 1
ATOM 1128 C C . GLN A 1 77 ? -7.372 -0.336 6.888 1.00 0.00 146 GLN A C 1
ATOM 1129 O O . GLN A 1 77 ? -7.536 -1.552 6.950 1.00 0.00 146 GLN A O 1
ATOM 1143 N N . TYR A 1 78 ? -6.649 0.346 7.737 1.00 0.00 147 TYR A N 1
ATOM 1144 C CA . TYR A 1 78 ? -6.075 -0.240 8.917 1.00 0.00 147 TYR A CA 1
ATOM 1145 C C . TYR A 1 78 ? -6.288 0.739 10.066 1.00 0.00 147 TYR A C 1
ATOM 1146 O O . TYR A 1 78 ? -6.127 1.944 9.882 1.00 0.00 147 TYR A O 1
ATOM 1164 N N . GLN A 1 79 ? -6.715 0.228 11.218 1.00 0.00 148 GLN A N 1
ATOM 1165 C CA . GLN A 1 79 ? -6.854 1.031 12.437 1.00 0.00 148 GLN A CA 1
ATOM 1166 C C . GLN A 1 79 ? -8.019 2.016 12.323 1.00 0.00 148 GLN A C 1
ATOM 1167 O O . GLN A 1 79 ? -7.975 3.110 12.892 1.00 0.00 148 GLN A O 1
ATOM 1181 N N . GLY A 1 80 ? -9.064 1.630 11.594 1.00 0.00 149 GLY A N 1
ATOM 1182 C CA . GLY A 1 80 ? -10.223 2.498 11.441 1.00 0.00 149 GLY A CA 1
ATOM 1183 C C . GLY A 1 80 ? -10.017 3.585 10.405 1.00 0.00 149 GLY A C 1
ATOM 1184 O O . GLY A 1 80 ? -10.900 4.414 10.174 1.00 0.00 149 GLY A O 1
ATOM 1188 N N . ARG A 1 81 ? -8.858 3.576 9.765 1.00 0.00 150 ARG A N 1
ATOM 1189 C CA . ARG A 1 81 ? -8.515 4.594 8.797 1.00 0.00 150 ARG A CA 1
ATOM 1190 C C . ARG A 1 81 ? -8.017 3.949 7.513 1.00 0.00 150 ARG A C 1
ATOM 1191 O O . ARG A 1 81 ? -7.332 2.933 7.552 1.00 0.00 150 ARG A O 1
ATOM 1212 N N . TYR A 1 82 ? -8.351 4.538 6.380 1.00 0.00 151 TYR A N 1
ATOM 1213 C CA . TYR A 1 82 ? -7.849 4.049 5.126 1.00 0.00 151 TYR A CA 1
ATOM 1214 C C . TYR A 1 82 ? -7.053 5.152 4.464 1.00 0.00 151 TYR A C 1
ATOM 1215 O O . TYR A 1 82 ? -7.578 6.187 4.056 1.00 0.00 151 TYR A O 1
ATOM 1233 N N . GLU A 1 83 ? -5.766 4.938 4.450 1.00 0.00 152 GLU A N 1
ATOM 1234 C CA . GLU A 1 83 ? -4.808 5.922 3.988 1.00 0.00 152 GLU A CA 1
ATOM 1235 C C . GLU A 1 83 ? -3.933 5.315 2.917 1.00 0.00 152 GLU A C 1
ATOM 1236 O O . GLU A 1 83 ? -4.172 4.197 2.483 1.00 0.00 152 GLU A O 1
ATOM 1248 N N . VAL A 1 84 ? -2.890 6.014 2.532 1.00 0.00 153 VAL A N 1
ATOM 1249 C CA . VAL A 1 84 ? -2.118 5.630 1.369 1.00 0.00 153 VAL A CA 1
ATOM 1250 C C . VAL A 1 84 ? -0.830 4.942 1.803 1.00 0.00 153 VAL A C 1
ATOM 1251 O O . VAL A 1 84 ? 0.123 5.575 2.259 1.00 0.00 153 VAL A O 1
ATOM 1264 N N . LEU A 1 85 ? -0.841 3.628 1.706 1.00 0.00 154 LEU A N 1
ATOM 1265 C CA . LEU A 1 85 ? 0.277 2.820 2.088 1.00 0.00 154 LEU A CA 1
ATOM 1266 C C . LEU A 1 85 ? 0.934 2.142 0.905 1.00 0.00 154 LEU A C 1
ATOM 1267 O O . LEU A 1 85 ? 0.325 1.335 0.218 1.00 0.00 154 LEU A O 1
ATOM 1283 N N . GLY A 1 86 ? 2.182 2.464 0.680 1.00 0.00 155 GLY A N 1
ATOM 1284 C CA . GLY A 1 86 ? 2.965 1.708 -0.268 1.00 0.00 155 GLY A CA 1
ATOM 1285 C C . GLY A 1 86 ? 3.901 0.770 0.448 1.00 0.00 155 GLY A C 1
ATOM 1286 O O . GLY A 1 86 ? 5.115 0.907 0.331 1.00 0.00 155 GLY A O 1
ATOM 1290 N N . LEU A 1 87 ? 3.311 -0.113 1.268 1.00 0.00 156 LEU A N 1
ATOM 1291 C CA . LEU A 1 87 ? 4.049 -1.179 1.959 1.00 0.00 156 LEU A CA 1
ATOM 1292 C C . LEU A 1 87 ? 5.138 -1.742 1.049 1.00 0.00 156 LEU A C 1
ATOM 1293 O O . LEU A 1 87 ? 4.832 -2.454 0.112 1.00 0.00 156 LEU A O 1
ATOM 1309 N N . TYR A 1 88 ? 6.402 -1.404 1.281 1.00 0.00 157 TYR A N 1
ATOM 1310 C CA . TYR A 1 88 ? 7.471 -1.882 0.417 1.00 0.00 157 TYR A CA 1
ATOM 1311 C C . TYR A 1 88 ? 8.650 -2.331 1.267 1.00 0.00 157 TYR A C 1
ATOM 1312 O O . TYR A 1 88 ? 9.045 -1.625 2.194 1.00 0.00 157 TYR A O 1
ATOM 1330 N N . SER A 1 89 ? 9.208 -3.494 0.965 1.00 0.00 158 SER A N 1
ATOM 1331 C CA . SER A 1 89 ? 10.372 -3.986 1.686 1.00 0.00 158 SER A CA 1
ATOM 1332 C C . SER A 1 89 ? 11.183 -4.945 0.826 1.00 0.00 158 SER A C 1
ATOM 1333 O O . SER A 1 89 ? 10.708 -5.449 -0.188 1.00 0.00 158 SER A O 1
ATOM 1341 N N . GLN A 1 90 ? 12.421 -5.153 1.230 1.00 0.00 159 GLN A N 1
ATOM 1342 C CA . GLN A 1 90 ? 13.267 -6.184 0.656 1.00 0.00 159 GLN A CA 1
ATOM 1343 C C . GLN A 1 90 ? 13.924 -6.958 1.792 1.00 0.00 159 GLN A C 1
ATOM 1344 O O . GLN A 1 90 ? 14.607 -7.963 1.584 1.00 0.00 159 GLN A O 1
ATOM 1358 N N . GLU A 1 91 ? 13.697 -6.463 3.002 1.00 0.00 160 GLU A N 1
ATOM 1359 C CA . GLU A 1 91 ? 14.217 -7.077 4.212 1.00 0.00 160 GLU A CA 1
ATOM 1360 C C . GLU A 1 91 ? 13.389 -8.299 4.576 1.00 0.00 160 GLU A C 1
ATOM 1361 O O . GLU A 1 91 ? 13.814 -9.142 5.366 1.00 0.00 160 GLU A O 1
ATOM 1373 N N . ASP A 1 92 ? 12.199 -8.375 3.997 1.00 0.00 161 ASP A N 1
ATOM 1374 C CA . ASP A 1 92 ? 11.299 -9.495 4.223 1.00 0.00 161 ASP A CA 1
ATOM 1375 C C . ASP A 1 92 ? 11.718 -10.673 3.357 1.00 0.00 161 ASP A C 1
ATOM 1376 O O . ASP A 1 92 ? 11.777 -11.811 3.820 1.00 0.00 161 ASP A O 1
ATOM 1385 N N . SER A 1 93 ? 12.036 -10.385 2.103 1.00 0.00 162 SER A N 1
ATOM 1386 C CA . SER A 1 93 ? 12.490 -11.404 1.173 1.00 0.00 162 SER A CA 1
ATOM 1387 C C . SER A 1 93 ? 13.894 -11.871 1.540 1.00 0.00 162 SER A C 1
ATOM 1388 O O . SER A 1 93 ? 14.239 -13.042 1.375 1.00 0.00 162 SER A O 1
ATOM 1396 N N . GLY A 1 94 ? 14.697 -10.945 2.049 1.00 0.00 163 GLY A N 1
ATOM 1397 C CA . GLY A 1 94 ? 16.048 -11.269 2.453 1.00 0.00 163 GLY A CA 1
ATOM 1398 C C . GLY A 1 94 ? 16.130 -11.692 3.905 1.00 0.00 163 GLY A C 1
ATOM 1399 O O . GLY A 1 94 ? 16.816 -11.053 4.705 1.00 0.00 163 GLY A O 1
ATOM 1403 N N . SER A 1 95 ? 15.411 -12.749 4.255 1.00 0.00 164 SER A N 1
ATOM 1404 C CA . SER A 1 95 ? 15.460 -13.295 5.602 1.00 0.00 164 SER A CA 1
ATOM 1405 C C . SER A 1 95 ? 14.900 -14.710 5.616 1.00 0.00 164 SER A C 1
ATOM 1406 O O . SER A 1 95 ? 14.001 -15.037 4.840 1.00 0.00 164 SER A O 1
ATOM 1414 N N . ASP A 1 96 ? 15.450 -15.545 6.484 1.00 0.00 165 ASP A N 1
ATOM 1415 C CA . ASP A 1 96 ? 15.019 -16.932 6.598 1.00 0.00 165 ASP A CA 1
ATOM 1416 C C . ASP A 1 96 ? 14.057 -17.088 7.770 1.00 0.00 165 ASP A C 1
ATOM 1417 O O . ASP A 1 96 ? 13.422 -18.129 7.948 1.00 0.00 165 ASP A O 1
ATOM 1426 N N . GLY A 1 97 ? 13.947 -16.035 8.565 1.00 0.00 166 GLY A N 1
ATOM 1427 C CA . GLY A 1 97 ? 13.057 -16.060 9.707 1.00 0.00 166 GLY A CA 1
ATOM 1428 C C . GLY A 1 97 ? 13.781 -16.385 10.997 1.00 0.00 166 GLY A C 1
ATOM 1429 O O . GLY A 1 97 ? 13.156 -16.656 12.020 1.00 0.00 166 GLY A O 1
ATOM 1433 N N . VAL A 1 98 ? 15.103 -16.369 10.946 1.00 0.00 167 VAL A N 1
ATOM 1434 C CA . VAL A 1 98 ? 15.917 -16.638 12.121 1.00 0.00 167 VAL A CA 1
ATOM 1435 C C . VAL A 1 98 ? 16.715 -15.395 12.509 1.00 0.00 167 VAL A C 1
ATOM 1436 O O . VAL A 1 98 ? 17.732 -15.088 11.889 1.00 0.00 167 VAL A O 1
ATOM 1449 N N . PRO A 1 99 ? 16.242 -14.646 13.516 1.00 0.00 168 PRO A N 1
ATOM 1450 C CA . PRO A 1 99 ? 16.935 -13.455 14.004 1.00 0.00 168 PRO A CA 1
ATOM 1451 C C . PRO A 1 99 ? 18.221 -13.812 14.743 1.00 0.00 168 PRO A C 1
ATOM 1452 O O . PRO A 1 99 ? 18.190 -14.371 15.842 1.00 0.00 168 PRO A O 1
ATOM 1463 N N . GLY A 1 100 ? 19.346 -13.499 14.126 1.00 0.00 169 GLY A N 1
ATOM 1464 C CA . GLY A 1 100 ? 20.629 -13.783 14.729 1.00 0.00 169 GLY A CA 1
ATOM 1465 C C . GLY A 1 100 ? 21.735 -12.982 14.082 1.00 0.00 169 GLY A C 1
ATOM 1466 O O . GLY A 1 100 ? 21.464 -12.050 13.324 1.00 0.00 169 GLY A O 1
ATOM 1470 N N . ALA A 1 101 ? 22.975 -13.341 14.370 1.00 0.00 170 ALA A N 1
ATOM 1471 C CA . ALA A 1 101 ? 24.114 -12.648 13.793 1.00 0.00 170 ALA A CA 1
ATOM 1472 C C . ALA A 1 101 ? 24.642 -13.398 12.579 1.00 0.00 170 ALA A C 1
ATOM 1473 O O . ALA A 1 101 ? 24.936 -12.799 11.544 1.00 0.00 170 ALA A O 1
ATOM 1480 N N . GLN A 1 102 ? 24.742 -14.713 12.701 1.00 0.00 171 GLN A N 1
ATOM 1481 C CA . GLN A 1 102 ? 25.274 -15.541 11.630 1.00 0.00 171 GLN A CA 1
ATOM 1482 C C . GLN A 1 102 ? 24.273 -16.600 11.204 1.00 0.00 171 GLN A C 1
ATOM 1483 O O . GLN A 1 102 ? 24.328 -17.739 11.663 1.00 0.00 171 GLN A O 1
ATOM 1497 N N . VAL A 1 103 ? 23.351 -16.216 10.337 1.00 0.00 172 VAL A N 1
ATOM 1498 C CA . VAL A 1 103 ? 22.426 -17.169 9.742 1.00 0.00 172 VAL A CA 1
ATOM 1499 C C . VAL A 1 103 ? 23.159 -17.937 8.651 1.00 0.00 172 VAL A C 1
ATOM 1500 O O . VAL A 1 103 ? 22.950 -19.133 8.443 1.00 0.00 172 VAL A O 1
ATOM 1513 N N . ARG A 1 104 ? 24.046 -17.224 7.981 1.00 0.00 173 ARG A N 1
ATOM 1514 C CA . ARG A 1 104 ? 24.916 -17.801 6.979 1.00 0.00 173 ARG A CA 1
ATOM 1515 C C . ARG A 1 104 ? 26.362 -17.500 7.349 1.00 0.00 173 ARG A C 1
ATOM 1516 O O . ARG A 1 104 ? 27.047 -18.399 7.860 1.00 0.00 173 ARG A O 1
ATOM 1538 N N . GLY A 1 1 ? -21.475 18.096 6.425 1.00 0.00 70 GLY A N 2
ATOM 1539 C CA . GLY A 1 1 ? -20.360 18.814 7.084 1.00 0.00 70 GLY A CA 2
ATOM 1540 C C . GLY A 1 1 ? -19.124 18.845 6.212 1.00 0.00 70 GLY A C 2
ATOM 1541 O O . GLY A 1 1 ? -19.129 18.304 5.108 1.00 0.00 70 GLY A O 2
ATOM 1547 N N . SER A 1 2 ? -18.055 19.451 6.707 1.00 0.00 71 SER A N 2
ATOM 1548 C CA . SER A 1 2 ? -16.840 19.602 5.924 1.00 0.00 71 SER A CA 2
ATOM 1549 C C . SER A 1 2 ? -15.789 18.564 6.320 1.00 0.00 71 SER A C 2
ATOM 1550 O O . SER A 1 2 ? -14.588 18.841 6.332 1.00 0.00 71 SER A O 2
ATOM 1558 N N . HIS A 1 3 ? -16.254 17.370 6.659 1.00 0.00 72 HIS A N 2
ATOM 1559 C CA . HIS A 1 3 ? -15.363 16.246 6.912 1.00 0.00 72 HIS A CA 2
ATOM 1560 C C . HIS A 1 3 ? -15.178 15.460 5.623 1.00 0.00 72 HIS A C 2
ATOM 1561 O O . HIS A 1 3 ? -16.025 14.644 5.256 1.00 0.00 72 HIS A O 2
ATOM 1576 N N . MET A 1 4 ? -14.086 15.731 4.929 1.00 0.00 73 MET A N 2
ATOM 1577 C CA . MET A 1 4 ? -13.842 15.130 3.627 1.00 0.00 73 MET A CA 2
ATOM 1578 C C . MET A 1 4 ? -13.582 13.634 3.738 1.00 0.00 73 MET A C 2
ATOM 1579 O O . MET A 1 4 ? -12.824 13.173 4.597 1.00 0.00 73 MET A O 2
ATOM 1593 N N . LEU A 1 5 ? -14.227 12.886 2.861 1.00 0.00 74 LEU A N 2
ATOM 1594 C CA . LEU A 1 5 ? -14.041 11.448 2.783 1.00 0.00 74 LEU A CA 2
ATOM 1595 C C . LEU A 1 5 ? -13.172 11.102 1.580 1.00 0.00 74 LEU A C 2
ATOM 1596 O O . LEU A 1 5 ? -13.135 9.959 1.119 1.00 0.00 74 LEU A O 2
ATOM 1612 N N . GLU A 1 6 ? -12.474 12.114 1.078 1.00 0.00 75 GLU A N 2
ATOM 1613 C CA . GLU A 1 6 ? -11.594 11.951 -0.066 1.00 0.00 75 GLU A CA 2
ATOM 1614 C C . GLU A 1 6 ? -10.393 11.093 0.295 1.00 0.00 75 GLU A C 2
ATOM 1615 O O . GLU A 1 6 ? -9.810 11.236 1.370 1.00 0.00 75 GLU A O 2
ATOM 1627 N N . MET A 1 7 ? -10.021 10.221 -0.621 1.00 0.00 76 MET A N 2
ATOM 1628 C CA . MET A 1 7 ? -8.958 9.254 -0.386 1.00 0.00 76 MET A CA 2
ATOM 1629 C C . MET A 1 7 ? -7.615 9.772 -0.888 1.00 0.00 76 MET A C 2
ATOM 1630 O O . MET A 1 7 ? -6.826 9.014 -1.458 1.00 0.00 76 MET A O 2
ATOM 1644 N N . ALA A 1 8 ? -7.367 11.063 -0.668 1.00 0.00 77 ALA A N 2
ATOM 1645 C CA . ALA A 1 8 ? -6.142 11.716 -1.125 1.00 0.00 77 ALA A CA 2
ATOM 1646 C C . ALA A 1 8 ? -6.001 11.594 -2.642 1.00 0.00 77 ALA A C 2
ATOM 1647 O O . ALA A 1 8 ? -7.002 11.508 -3.355 1.00 0.00 77 ALA A O 2
ATOM 1654 N N . GLY A 1 9 ? -4.774 11.615 -3.138 1.00 0.00 78 GLY A N 2
ATOM 1655 C CA . GLY A 1 9 ? -4.554 11.437 -4.558 1.00 0.00 78 GLY A CA 2
ATOM 1656 C C . GLY A 1 9 ? -4.408 9.974 -4.931 1.00 0.00 78 GLY A C 2
ATOM 1657 O O . GLY A 1 9 ? -4.708 9.583 -6.061 1.00 0.00 78 GLY A O 2
ATOM 1661 N N . ALA A 1 10 ? -3.934 9.175 -3.971 1.00 0.00 79 ALA A N 2
ATOM 1662 C CA . ALA A 1 10 ? -3.695 7.740 -4.164 1.00 0.00 79 ALA A CA 2
ATOM 1663 C C . ALA A 1 10 ? -2.527 7.513 -5.118 1.00 0.00 79 ALA A C 2
ATOM 1664 O O . ALA A 1 10 ? -2.319 6.409 -5.626 1.00 0.00 79 ALA A O 2
ATOM 1671 N N . LEU A 1 11 ? -1.771 8.576 -5.346 1.00 0.00 80 LEU A N 2
ATOM 1672 C CA . LEU A 1 11 ? -0.601 8.546 -6.212 1.00 0.00 80 LEU A CA 2
ATOM 1673 C C . LEU A 1 11 ? 0.240 9.783 -5.913 1.00 0.00 80 LEU A C 2
ATOM 1674 O O . LEU A 1 11 ? 0.983 10.290 -6.756 1.00 0.00 80 LEU A O 2
ATOM 1690 N N . ASP A 1 12 ? 0.100 10.250 -4.680 1.00 0.00 81 ASP A N 2
ATOM 1691 C CA . ASP A 1 12 ? 0.715 11.490 -4.222 1.00 0.00 81 ASP A CA 2
ATOM 1692 C C . ASP A 1 12 ? 2.231 11.354 -4.144 1.00 0.00 81 ASP A C 2
ATOM 1693 O O . ASP A 1 12 ? 2.962 12.339 -4.251 1.00 0.00 81 ASP A O 2
ATOM 1702 N N . ALA A 1 13 ? 2.689 10.120 -3.968 1.00 0.00 82 ALA A N 2
ATOM 1703 C CA . ALA A 1 13 ? 4.105 9.831 -3.764 1.00 0.00 82 ALA A CA 2
ATOM 1704 C C . ALA A 1 13 ? 4.969 10.328 -4.916 1.00 0.00 82 ALA A C 2
ATOM 1705 O O . ALA A 1 13 ? 6.078 10.812 -4.701 1.00 0.00 82 ALA A O 2
ATOM 1712 N N . SER A 1 14 ? 4.451 10.236 -6.131 1.00 0.00 83 SER A N 2
ATOM 1713 C CA . SER A 1 14 ? 5.222 10.586 -7.314 1.00 0.00 83 SER A CA 2
ATOM 1714 C C . SER A 1 14 ? 5.313 12.102 -7.489 1.00 0.00 83 SER A C 2
ATOM 1715 O O . SER A 1 14 ? 6.134 12.598 -8.261 1.00 0.00 83 SER A O 2
ATOM 1723 N N . GLN A 1 15 ? 4.484 12.835 -6.755 1.00 0.00 84 GLN A N 2
ATOM 1724 C CA . GLN A 1 15 ? 4.420 14.281 -6.900 1.00 0.00 84 GLN A CA 2
ATOM 1725 C C . GLN A 1 15 ? 5.475 14.968 -6.042 1.00 0.00 84 GLN A C 2
ATOM 1726 O O . GLN A 1 15 ? 6.032 15.995 -6.431 1.00 0.00 84 GLN A O 2
ATOM 1740 N N . MET A 1 16 ? 5.770 14.386 -4.892 1.00 0.00 85 MET A N 2
ATOM 1741 C CA . MET A 1 16 ? 6.643 15.028 -3.919 1.00 0.00 85 MET A CA 2
ATOM 1742 C C . MET A 1 16 ? 7.466 13.980 -3.181 1.00 0.00 85 MET A C 2
ATOM 1743 O O . MET A 1 16 ? 8.581 13.653 -3.588 1.00 0.00 85 MET A O 2
ATOM 1757 N N . SER A 1 17 ? 6.903 13.441 -2.112 1.00 0.00 86 SER A N 2
ATOM 1758 C CA . SER A 1 17 ? 7.557 12.396 -1.346 1.00 0.00 86 SER A CA 2
ATOM 1759 C C . SER A 1 17 ? 6.501 11.471 -0.750 1.00 0.00 86 SER A C 2
ATOM 1760 O O . SER A 1 17 ? 6.527 10.259 -0.977 1.00 0.00 86 SER A O 2
ATOM 1768 N N . ASN A 1 18 ? 5.566 12.065 -0.010 1.00 0.00 87 ASN A N 2
ATOM 1769 C CA . ASN A 1 18 ? 4.436 11.346 0.577 1.00 0.00 87 ASN A CA 2
ATOM 1770 C C . ASN A 1 18 ? 4.897 10.242 1.525 1.00 0.00 87 ASN A C 2
ATOM 1771 O O . ASN A 1 18 ? 5.106 9.096 1.115 1.00 0.00 87 ASN A O 2
ATOM 1782 N N . LEU A 1 19 ? 5.056 10.592 2.791 1.00 0.00 88 LEU A N 2
ATOM 1783 C CA . LEU A 1 19 ? 5.370 9.609 3.815 1.00 0.00 88 LEU A CA 2
ATOM 1784 C C . LEU A 1 19 ? 4.146 8.733 4.056 1.00 0.00 88 LEU A C 2
ATOM 1785 O O . LEU A 1 19 ? 3.084 9.239 4.422 1.00 0.00 88 LEU A O 2
ATOM 1801 N N . PRO A 1 20 ? 4.278 7.416 3.823 1.00 0.00 89 PRO A N 2
ATOM 1802 C CA . PRO A 1 20 ? 3.164 6.460 3.923 1.00 0.00 89 PRO A CA 2
ATOM 1803 C C . PRO A 1 20 ? 2.490 6.464 5.296 1.00 0.00 89 PRO A C 2
ATOM 1804 O O . PRO A 1 20 ? 3.069 6.027 6.293 1.00 0.00 89 PRO A O 2
ATOM 1815 N N . PRO A 1 21 ? 1.249 6.966 5.348 1.00 0.00 90 PRO A N 2
ATOM 1816 C CA . PRO A 1 21 ? 0.449 6.999 6.575 1.00 0.00 90 PRO A CA 2
ATOM 1817 C C . PRO A 1 21 ? -0.159 5.629 6.891 1.00 0.00 90 PRO A C 2
ATOM 1818 O O . PRO A 1 21 ? 0.516 4.621 6.742 1.00 0.00 90 PRO A O 2
ATOM 1829 N N . SER A 1 22 ? -1.415 5.593 7.352 1.00 0.00 91 SER A N 2
ATOM 1830 C CA . SER A 1 22 ? -2.072 4.351 7.725 1.00 0.00 91 SER A CA 2
ATOM 1831 C C . SER A 1 22 ? -1.216 3.565 8.729 1.00 0.00 91 SER A C 2
ATOM 1832 O O . SER A 1 22 ? -1.182 3.919 9.906 1.00 0.00 91 SER A O 2
ATOM 1840 N N . THR A 1 23 ? -0.503 2.528 8.283 1.00 0.00 92 THR A N 2
ATOM 1841 C CA . THR A 1 23 ? 0.332 1.756 9.195 1.00 0.00 92 THR A CA 2
ATOM 1842 C C . THR A 1 23 ? 1.775 1.614 8.691 1.00 0.00 92 THR A C 2
ATOM 1843 O O . THR A 1 23 ? 2.700 1.638 9.501 1.00 0.00 92 THR A O 2
ATOM 1854 N N . LEU A 1 24 ? 1.972 1.511 7.370 1.00 0.00 93 LEU A N 2
ATOM 1855 C CA . LEU A 1 24 ? 3.317 1.324 6.792 1.00 0.00 93 LEU A CA 2
ATOM 1856 C C . LEU A 1 24 ? 3.988 0.041 7.301 1.00 0.00 93 LEU A C 2
ATOM 1857 O O . LEU A 1 24 ? 4.444 -0.034 8.444 1.00 0.00 93 LEU A O 2
ATOM 1873 N N . ASN A 1 25 ? 4.074 -0.949 6.422 1.00 0.00 94 ASN A N 2
ATOM 1874 C CA . ASN A 1 25 ? 4.599 -2.269 6.766 1.00 0.00 94 ASN A CA 2
ATOM 1875 C C . ASN A 1 25 ? 4.634 -3.128 5.507 1.00 0.00 94 ASN A C 2
ATOM 1876 O O . ASN A 1 25 ? 4.664 -2.571 4.416 1.00 0.00 94 ASN A O 2
ATOM 1887 N N . LEU A 1 26 ? 4.625 -4.464 5.661 1.00 0.00 95 LEU A N 2
ATOM 1888 C CA . LEU A 1 26 ? 4.515 -5.399 4.525 1.00 0.00 95 LEU A CA 2
ATOM 1889 C C . LEU A 1 26 ? 5.586 -5.179 3.462 1.00 0.00 95 LEU A C 2
ATOM 1890 O O . LEU A 1 26 ? 6.429 -4.293 3.568 1.00 0.00 95 LEU A O 2
ATOM 1906 N N . SER A 1 27 ? 5.604 -6.056 2.475 1.00 0.00 96 SER A N 2
ATOM 1907 C CA . SER A 1 27 ? 6.302 -5.777 1.242 1.00 0.00 96 SER A CA 2
ATOM 1908 C C . SER A 1 27 ? 5.359 -5.972 0.061 1.00 0.00 96 SER A C 2
ATOM 1909 O O . SER A 1 27 ? 4.877 -7.070 -0.168 1.00 0.00 96 SER A O 2
ATOM 1917 N N . LEU A 1 28 ? 5.088 -4.920 -0.688 1.00 0.00 97 LEU A N 2
ATOM 1918 C CA . LEU A 1 28 ? 4.354 -5.062 -1.923 1.00 0.00 97 LEU A CA 2
ATOM 1919 C C . LEU A 1 28 ? 5.296 -5.602 -2.960 1.00 0.00 97 LEU A C 2
ATOM 1920 O O . LEU A 1 28 ? 6.365 -5.039 -3.189 1.00 0.00 97 LEU A O 2
ATOM 1936 N N . THR A 1 29 ? 4.923 -6.691 -3.578 1.00 0.00 98 THR A N 2
ATOM 1937 C CA . THR A 1 29 ? 5.710 -7.211 -4.655 1.00 0.00 98 THR A CA 2
ATOM 1938 C C . THR A 1 29 ? 5.166 -6.606 -5.933 1.00 0.00 98 THR A C 2
ATOM 1939 O O . THR A 1 29 ? 5.903 -6.318 -6.878 1.00 0.00 98 THR A O 2
ATOM 1950 N N . GLY A 1 30 ? 3.854 -6.398 -5.929 1.00 0.00 99 GLY A N 2
ATOM 1951 C CA . GLY A 1 30 ? 3.228 -5.523 -6.874 1.00 0.00 99 GLY A CA 2
ATOM 1952 C C . GLY A 1 30 ? 1.868 -6.034 -7.224 1.00 0.00 99 GLY A C 2
ATOM 1953 O O . GLY A 1 30 ? 1.614 -7.218 -7.112 1.00 0.00 99 GLY A O 2
ATOM 1957 N N . VAL A 1 31 ? 0.988 -5.165 -7.633 1.00 0.00 100 VAL A N 2
ATOM 1958 C CA . VAL A 1 31 ? -0.362 -5.575 -7.888 1.00 0.00 100 VAL A CA 2
ATOM 1959 C C . VAL A 1 31 ? -0.618 -5.682 -9.369 1.00 0.00 100 VAL A C 2
ATOM 1960 O O . VAL A 1 31 ? -0.058 -4.951 -10.189 1.00 0.00 100 VAL A O 2
ATOM 1973 N N . MET A 1 32 ? -1.457 -6.621 -9.675 1.00 0.00 101 MET A N 2
ATOM 1974 C CA . MET A 1 32 ? -1.878 -6.900 -11.018 1.00 0.00 101 MET A CA 2
ATOM 1975 C C . MET A 1 32 ? -3.302 -6.392 -11.201 1.00 0.00 101 MET A C 2
ATOM 1976 O O . MET A 1 32 ? -4.271 -7.093 -10.909 1.00 0.00 101 MET A O 2
ATOM 1990 N N . ALA A 1 33 ? -3.410 -5.149 -11.655 1.00 0.00 102 ALA A N 2
ATOM 1991 C CA . ALA A 1 33 ? -4.686 -4.453 -11.724 1.00 0.00 102 ALA A CA 2
ATOM 1992 C C . ALA A 1 33 ? -5.680 -5.194 -12.607 1.00 0.00 102 ALA A C 2
ATOM 1993 O O . ALA A 1 33 ? -5.373 -5.557 -13.744 1.00 0.00 102 ALA A O 2
ATOM 2000 N N . GLY A 1 34 ? -6.874 -5.409 -12.074 1.00 0.00 103 GLY A N 2
ATOM 2001 C CA . GLY A 1 34 ? -7.891 -6.150 -12.795 1.00 0.00 103 GLY A CA 2
ATOM 2002 C C . GLY A 1 34 ? -9.050 -5.257 -13.120 1.00 0.00 103 GLY A C 2
ATOM 2003 O O . GLY A 1 34 ? -9.919 -5.037 -12.270 1.00 0.00 103 GLY A O 2
ATOM 2007 N N . ASP A 1 35 ? -9.022 -4.695 -14.329 1.00 0.00 104 ASP A N 2
ATOM 2008 C CA . ASP A 1 35 ? -9.937 -3.628 -14.740 1.00 0.00 104 ASP A CA 2
ATOM 2009 C C . ASP A 1 35 ? -9.499 -2.350 -14.046 1.00 0.00 104 ASP A C 2
ATOM 2010 O O . ASP A 1 35 ? -9.246 -1.325 -14.678 1.00 0.00 104 ASP A O 2
ATOM 2019 N N . ASP A 1 36 ? -9.395 -2.467 -12.736 1.00 0.00 105 ASP A N 2
ATOM 2020 C CA . ASP A 1 36 ? -8.782 -1.486 -11.864 1.00 0.00 105 ASP A CA 2
ATOM 2021 C C . ASP A 1 36 ? -8.899 -2.000 -10.452 1.00 0.00 105 ASP A C 2
ATOM 2022 O O . ASP A 1 36 ? -8.056 -2.769 -9.989 1.00 0.00 105 ASP A O 2
ATOM 2031 N N . ASP A 1 37 ? -10.000 -1.631 -9.816 1.00 0.00 106 ASP A N 2
ATOM 2032 C CA . ASP A 1 37 ? -10.308 -2.049 -8.469 1.00 0.00 106 ASP A CA 2
ATOM 2033 C C . ASP A 1 37 ? -11.123 -3.333 -8.492 1.00 0.00 106 ASP A C 2
ATOM 2034 O O . ASP A 1 37 ? -10.903 -4.233 -7.685 1.00 0.00 106 ASP A O 2
ATOM 2043 N N . SER A 1 38 ? -12.032 -3.407 -9.455 1.00 0.00 107 SER A N 2
ATOM 2044 C CA . SER A 1 38 ? -13.011 -4.477 -9.557 1.00 0.00 107 SER A CA 2
ATOM 2045 C C . SER A 1 38 ? -12.393 -5.873 -9.440 1.00 0.00 107 SER A C 2
ATOM 2046 O O . SER A 1 38 ? -12.793 -6.664 -8.590 1.00 0.00 107 SER A O 2
ATOM 2054 N N . ARG A 1 39 ? -11.422 -6.170 -10.294 1.00 0.00 108 ARG A N 2
ATOM 2055 C CA . ARG A 1 39 ? -10.878 -7.523 -10.386 1.00 0.00 108 ARG A CA 2
ATOM 2056 C C . ARG A 1 39 ? -9.389 -7.504 -10.080 1.00 0.00 108 ARG A C 2
ATOM 2057 O O . ARG A 1 39 ? -8.611 -8.258 -10.661 1.00 0.00 108 ARG A O 2
ATOM 2078 N N . SER A 1 40 ? -9.000 -6.634 -9.175 1.00 0.00 109 SER A N 2
ATOM 2079 C CA . SER A 1 40 ? -7.598 -6.341 -8.956 1.00 0.00 109 SER A CA 2
ATOM 2080 C C . SER A 1 40 ? -6.877 -7.434 -8.172 1.00 0.00 109 SER A C 2
ATOM 2081 O O . SER A 1 40 ? -7.432 -8.022 -7.245 1.00 0.00 109 SER A O 2
ATOM 2089 N N . ILE A 1 41 ? -5.630 -7.696 -8.561 1.00 0.00 110 ILE A N 2
ATOM 2090 C CA . ILE A 1 41 ? -4.838 -8.760 -7.957 1.00 0.00 110 ILE A CA 2
ATOM 2091 C C . ILE A 1 41 ? -3.551 -8.211 -7.338 1.00 0.00 110 ILE A C 2
ATOM 2092 O O . ILE A 1 41 ? -2.488 -8.221 -7.943 1.00 0.00 110 ILE A O 2
ATOM 2108 N N . ALA A 1 42 ? -3.685 -7.738 -6.121 1.00 0.00 111 ALA A N 2
ATOM 2109 C CA . ALA A 1 42 ? -2.579 -7.162 -5.366 1.00 0.00 111 ALA A CA 2
ATOM 2110 C C . ALA A 1 42 ? -1.631 -8.241 -4.867 1.00 0.00 111 ALA A C 2
ATOM 2111 O O . ALA A 1 42 ? -1.911 -8.905 -3.883 1.00 0.00 111 ALA A O 2
ATOM 2118 N N . ILE A 1 43 ? -0.495 -8.396 -5.528 1.00 0.00 112 ILE A N 2
ATOM 2119 C CA . ILE A 1 43 ? 0.469 -9.412 -5.118 1.00 0.00 112 ILE A CA 2
ATOM 2120 C C . ILE A 1 43 ? 1.370 -8.816 -4.066 1.00 0.00 112 ILE A C 2
ATOM 2121 O O . ILE A 1 43 ? 2.330 -8.110 -4.374 1.00 0.00 112 ILE A O 2
ATOM 2137 N N . ILE A 1 44 ? 1.036 -9.063 -2.82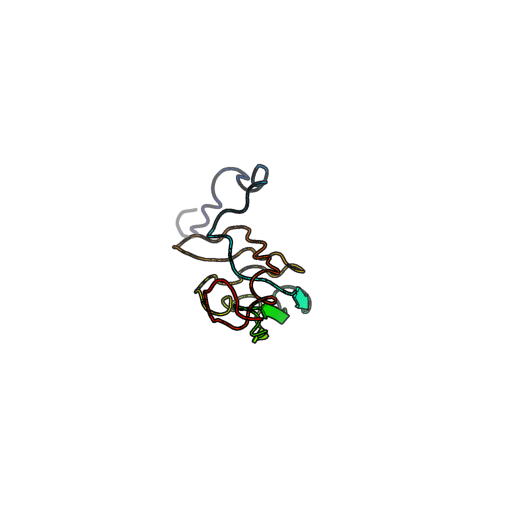9 1.00 0.00 113 ILE A N 2
ATOM 2138 C CA . ILE A 1 44 ? 1.832 -8.561 -1.739 1.00 0.00 113 ILE A CA 2
ATOM 2139 C C . ILE A 1 44 ? 2.671 -9.678 -1.165 1.00 0.00 113 ILE A C 2
ATOM 2140 O O . ILE A 1 44 ? 2.233 -10.819 -1.098 1.00 0.00 113 ILE A O 2
ATOM 2156 N N . SER A 1 45 ? 3.861 -9.340 -0.744 1.00 0.00 114 SER A N 2
ATOM 2157 C CA . SER A 1 45 ? 4.769 -10.301 -0.181 1.00 0.00 114 SER A CA 2
ATOM 2158 C C . SER A 1 45 ? 4.827 -10.111 1.342 1.00 0.00 114 SER A C 2
ATOM 2159 O O . SER A 1 45 ? 5.210 -9.052 1.834 1.00 0.00 114 SER A O 2
ATOM 2167 N N . LYS A 1 46 ? 4.469 -11.153 2.076 1.00 0.00 115 LYS A N 2
ATOM 2168 C CA . LYS A 1 46 ? 4.362 -11.071 3.533 1.00 0.00 115 LYS A CA 2
ATOM 2169 C C . LYS A 1 46 ? 5.257 -12.124 4.142 1.00 0.00 115 LYS A C 2
ATOM 2170 O O . LYS A 1 46 ? 4.978 -13.312 3.996 1.00 0.00 115 LYS A O 2
ATOM 2189 N N . ASP A 1 47 ? 6.346 -11.701 4.788 1.00 0.00 116 ASP A N 2
ATOM 2190 C CA . ASP A 1 47 ? 7.401 -12.639 5.189 1.00 0.00 116 ASP A CA 2
ATOM 2191 C C . ASP A 1 47 ? 7.957 -13.281 3.915 1.00 0.00 116 ASP A C 2
ATOM 2192 O O . ASP A 1 47 ? 8.614 -14.321 3.926 1.00 0.00 116 ASP A O 2
ATOM 2201 N N . ASN A 1 48 ? 7.647 -12.606 2.809 1.00 0.00 117 ASN A N 2
ATOM 2202 C CA . ASN A 1 48 ? 7.969 -13.035 1.457 1.00 0.00 117 ASN A CA 2
ATOM 2203 C C . ASN A 1 48 ? 7.066 -14.188 1.021 1.00 0.00 117 ASN A C 2
ATOM 2204 O O . ASN A 1 48 ? 7.481 -15.101 0.310 1.00 0.00 117 ASN A O 2
ATOM 2215 N N . GLU A 1 49 ? 5.811 -14.143 1.465 1.00 0.00 118 GLU A N 2
ATOM 2216 C CA . GLU A 1 49 ? 4.771 -14.964 0.870 1.00 0.00 118 GLU A CA 2
ATOM 2217 C C . GLU A 1 49 ? 3.887 -14.093 -0.002 1.00 0.00 118 GLU A C 2
ATOM 2218 O O . GLU A 1 49 ? 3.054 -13.339 0.497 1.00 0.00 118 GLU A O 2
ATOM 2230 N N . GLN A 1 50 ? 4.114 -14.164 -1.291 1.00 0.00 119 GLN A N 2
ATOM 2231 C CA . GLN A 1 50 ? 3.314 -13.413 -2.239 1.00 0.00 119 GLN A CA 2
ATOM 2232 C C . GLN A 1 50 ? 1.874 -13.903 -2.297 1.00 0.00 119 GLN A C 2
ATOM 2233 O O . GLN A 1 50 ? 1.602 -15.070 -2.581 1.00 0.00 119 GLN A O 2
ATOM 2247 N N . PHE A 1 51 ? 0.965 -12.983 -2.001 1.00 0.00 120 PHE A N 2
ATOM 2248 C CA . PHE A 1 51 ? -0.449 -13.288 -1.933 1.00 0.00 120 PHE A CA 2
ATOM 2249 C C . PHE A 1 51 ? -1.232 -12.450 -2.934 1.00 0.00 120 PHE A C 2
ATOM 2250 O O . PHE A 1 51 ? -0.902 -11.287 -3.159 1.00 0.00 120 PHE A O 2
ATOM 2267 N N . SER A 1 52 ? -2.263 -13.045 -3.527 1.00 0.00 121 SER A N 2
ATOM 2268 C CA . SER A 1 52 ? -3.123 -12.336 -4.461 1.00 0.00 121 SER A CA 2
ATOM 2269 C C . SER A 1 52 ? -4.259 -11.614 -3.727 1.00 0.00 121 SER A C 2
ATOM 2270 O O . SER A 1 52 ? -5.298 -12.184 -3.398 1.00 0.00 121 SER A O 2
ATOM 2278 N N . ARG A 1 53 ? -4.005 -10.350 -3.465 1.00 0.00 122 ARG A N 2
ATOM 2279 C CA . ARG A 1 53 ? -4.912 -9.441 -2.781 1.00 0.00 122 ARG A CA 2
ATOM 2280 C C . ARG A 1 53 ? -5.560 -8.510 -3.794 1.00 0.00 122 ARG A C 2
ATOM 2281 O O . ARG A 1 53 ? -5.685 -8.865 -4.963 1.00 0.00 122 ARG A O 2
ATOM 2302 N N . GLY A 1 54 ? -6.035 -7.365 -3.349 1.00 0.00 123 GLY A N 2
ATOM 2303 C CA . GLY A 1 54 ? -6.724 -6.493 -4.234 1.00 0.00 123 GLY A CA 2
ATOM 2304 C C . GLY A 1 54 ? -7.542 -5.479 -3.503 1.00 0.00 123 GLY A C 2
ATOM 2305 O O . GLY A 1 54 ? -7.469 -5.353 -2.283 1.00 0.00 123 GLY A O 2
ATOM 2309 N N . VAL A 1 55 ? -8.272 -4.734 -4.271 1.00 0.00 124 VAL A N 2
ATOM 2310 C CA . VAL A 1 55 ? -9.284 -3.856 -3.754 1.00 0.00 124 VAL A CA 2
ATOM 2311 C C . VAL A 1 55 ? -10.271 -4.649 -2.928 1.00 0.00 124 VAL A C 2
ATOM 2312 O O . VAL A 1 55 ? -10.837 -5.640 -3.400 1.00 0.00 124 VAL A O 2
ATOM 2325 N N . ASN A 1 56 ? -10.412 -4.243 -1.680 1.00 0.00 125 ASN A N 2
ATOM 2326 C CA . ASN A 1 56 ? -11.377 -4.843 -0.782 1.00 0.00 125 ASN A CA 2
ATOM 2327 C C . ASN A 1 56 ? -10.844 -6.189 -0.346 1.00 0.00 125 ASN A C 2
ATOM 2328 O O . ASN A 1 56 ? -11.569 -7.158 -0.132 1.00 0.00 125 ASN A O 2
ATOM 2339 N N . GLU A 1 57 ? -9.529 -6.181 -0.213 1.00 0.00 126 GLU A N 2
ATOM 2340 C CA . GLU A 1 57 ? -8.757 -7.309 0.269 1.00 0.00 126 GLU A CA 2
ATOM 2341 C C . GLU A 1 57 ? -7.782 -6.767 1.292 1.00 0.00 126 GLU A C 2
ATOM 2342 O O . GLU A 1 57 ? -7.292 -5.659 1.129 1.00 0.00 126 GLU A O 2
ATOM 2354 N N . GLU A 1 58 ? -7.483 -7.510 2.330 1.00 0.00 127 GLU A N 2
ATOM 2355 C CA . GLU A 1 58 ? -6.587 -7.000 3.354 1.00 0.00 127 GLU A CA 2
ATOM 2356 C C . GLU A 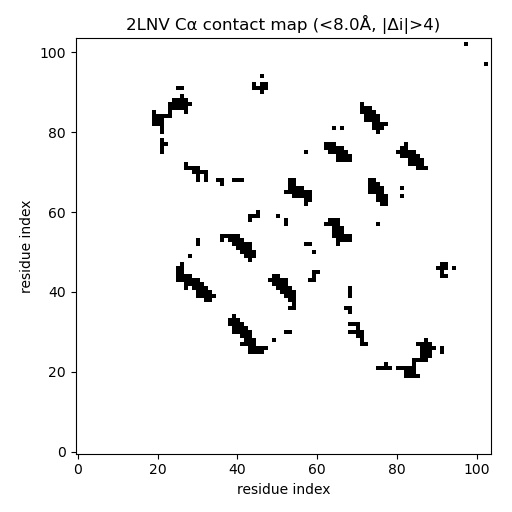1 58 ? -5.221 -7.617 3.204 1.00 0.00 127 GLU A C 2
ATOM 2357 O O . GLU A 1 58 ? -5.081 -8.827 3.047 1.00 0.00 127 GLU A O 2
ATOM 2369 N N . VAL A 1 59 ? -4.223 -6.765 3.250 1.00 0.00 128 VAL A N 2
ATOM 2370 C CA . VAL A 1 59 ? -2.854 -7.171 3.045 1.00 0.00 128 VAL A CA 2
ATOM 2371 C C . VAL A 1 59 ? -2.442 -8.182 4.112 1.00 0.00 128 VAL A C 2
ATOM 2372 O O . VAL A 1 59 ? -2.805 -8.048 5.275 1.00 0.00 128 VAL A O 2
ATOM 2385 N N . PRO A 1 60 ? -1.683 -9.206 3.717 1.00 0.00 129 PRO A N 2
ATOM 2386 C CA . PRO A 1 60 ? -1.424 -10.380 4.555 1.00 0.00 129 PRO A CA 2
ATOM 2387 C C . PRO A 1 60 ? -0.633 -10.036 5.808 1.00 0.00 129 PRO A C 2
ATOM 2388 O O . PRO A 1 60 ? 0.227 -9.166 5.789 1.00 0.00 129 PRO A O 2
ATOM 2399 N N . GLY A 1 61 ? -0.968 -10.692 6.902 1.00 0.00 130 GLY A N 2
ATOM 2400 C CA . GLY A 1 61 ? -0.274 -10.476 8.153 1.00 0.00 130 GLY A CA 2
ATOM 2401 C C . GLY A 1 61 ? -1.020 -9.501 9.030 1.00 0.00 130 GLY A C 2
ATOM 2402 O O . GLY A 1 61 ? -1.142 -9.694 10.241 1.00 0.00 130 GLY A O 2
ATOM 2406 N N . TYR A 1 62 ? -1.499 -8.440 8.412 1.00 0.00 131 TYR A N 2
ATOM 2407 C CA . TYR A 1 62 ? -2.296 -7.451 9.105 1.00 0.00 131 TYR A CA 2
ATOM 2408 C C . TYR A 1 62 ? -3.716 -7.457 8.556 1.00 0.00 131 TYR A C 2
ATOM 2409 O O . TYR A 1 62 ? -3.994 -8.115 7.562 1.00 0.00 131 TYR A O 2
ATOM 2427 N N . ASN A 1 63 ? -4.629 -6.756 9.210 1.00 0.00 132 ASN A N 2
ATOM 2428 C CA . ASN A 1 63 ? -5.954 -6.534 8.651 1.00 0.00 132 ASN A CA 2
ATOM 2429 C C . ASN A 1 63 ? -5.991 -5.180 7.958 1.00 0.00 132 ASN A C 2
ATOM 2430 O O . ASN A 1 63 ? -6.897 -4.379 8.171 1.00 0.00 132 ASN A O 2
ATOM 2441 N N . ALA A 1 64 ? -4.974 -4.913 7.162 1.00 0.00 133 ALA A N 2
ATOM 2442 C CA . ALA A 1 64 ? -4.898 -3.664 6.424 1.00 0.00 133 ALA A CA 2
ATOM 2443 C C . ALA A 1 64 ? -5.663 -3.807 5.113 1.00 0.00 133 ALA A C 2
ATOM 2444 O O . ALA A 1 64 ? -5.138 -4.325 4.127 1.00 0.00 133 ALA A O 2
ATOM 2451 N N . LYS A 1 65 ? -6.907 -3.338 5.109 1.00 0.00 134 LYS A N 2
ATOM 2452 C CA . LYS A 1 65 ? -7.823 -3.607 4.008 1.00 0.00 134 LYS A CA 2
ATOM 2453 C C . LYS A 1 65 ? -7.576 -2.651 2.860 1.00 0.00 134 LYS A C 2
ATOM 2454 O O . LYS A 1 65 ? -7.962 -1.491 2.926 1.00 0.00 134 LYS A O 2
ATOM 2473 N N . ILE A 1 66 ? -6.942 -3.162 1.817 1.00 0.00 135 ILE A N 2
ATOM 2474 C CA . ILE A 1 66 ? -6.734 -2.429 0.582 1.00 0.00 135 ILE A CA 2
ATOM 2475 C C . ILE A 1 66 ? -8.055 -1.874 0.075 1.00 0.00 135 ILE A C 2
ATOM 2476 O O . ILE A 1 66 ? -8.819 -2.546 -0.604 1.00 0.00 135 ILE A O 2
ATOM 2492 N N . VAL A 1 67 ? -8.307 -0.636 0.437 1.00 0.00 136 VAL A N 2
ATOM 2493 C CA . VAL A 1 67 ? -9.508 0.074 0.047 1.00 0.00 136 VAL A CA 2
ATOM 2494 C C . VAL A 1 67 ? -9.297 0.652 -1.333 1.00 0.00 136 VAL A C 2
ATOM 2495 O O . VAL A 1 67 ? -10.200 1.230 -1.937 1.00 0.00 136 VAL A O 2
ATOM 2508 N N . SER A 1 68 ? -8.084 0.460 -1.826 1.00 0.00 137 SER A N 2
ATOM 2509 C CA . SER A 1 68 ? -7.669 1.033 -3.074 1.00 0.00 137 SER A CA 2
ATOM 2510 C C . SER A 1 68 ? -6.344 0.419 -3.512 1.00 0.00 137 SER A C 2
ATOM 2511 O O . SER A 1 68 ? -5.328 0.537 -2.827 1.00 0.00 137 SER A O 2
ATOM 2519 N N . ILE A 1 69 ? -6.378 -0.249 -4.639 1.00 0.00 138 ILE A N 2
ATOM 2520 C CA . ILE A 1 69 ? -5.215 -0.927 -5.176 1.00 0.00 138 ILE A CA 2
ATOM 2521 C C . ILE A 1 69 ? -4.496 -0.073 -6.235 1.00 0.00 138 ILE A C 2
ATOM 2522 O O . ILE A 1 69 ? -5.130 0.569 -7.077 1.00 0.00 138 ILE A O 2
ATOM 2538 N N . ARG A 1 70 ? -3.172 -0.036 -6.143 1.00 0.00 139 ARG A N 2
ATOM 2539 C CA . ARG A 1 70 ? -2.312 0.583 -7.150 1.00 0.00 139 ARG A CA 2
ATOM 2540 C C . ARG A 1 70 ? -1.065 -0.289 -7.303 1.00 0.00 139 ARG A C 2
ATOM 2541 O O . ARG A 1 70 ? -0.760 -1.045 -6.385 1.00 0.00 139 ARG A O 2
ATOM 2562 N N . PRO A 1 71 ? -0.350 -0.211 -8.454 1.00 0.00 140 PRO A N 2
ATOM 2563 C CA . PRO A 1 71 ? 0.874 -0.967 -8.753 1.00 0.00 140 PRO A CA 2
ATOM 2564 C C . PRO A 1 71 ? 1.596 -1.546 -7.528 1.00 0.00 140 PRO A C 2
ATOM 2565 O O . PRO A 1 71 ? 1.428 -2.713 -7.220 1.00 0.00 140 PRO A O 2
ATOM 2576 N N . ASP A 1 72 ? 2.410 -0.766 -6.845 1.00 0.00 141 ASP A N 2
ATOM 2577 C CA . ASP A 1 72 ? 2.907 -1.160 -5.527 1.00 0.00 141 ASP A CA 2
ATOM 2578 C C . ASP A 1 72 ? 2.745 0.023 -4.612 1.00 0.00 141 ASP A C 2
ATOM 2579 O O . ASP A 1 72 ? 3.592 0.362 -3.782 1.00 0.00 141 ASP A O 2
ATOM 2588 N N . ARG A 1 73 ? 1.610 0.646 -4.823 1.00 0.00 142 ARG A N 2
ATOM 2589 C CA . ARG A 1 73 ? 1.079 1.662 -3.962 1.00 0.00 142 ARG A CA 2
ATOM 2590 C C . ARG A 1 73 ? -0.327 1.248 -3.599 1.00 0.00 142 ARG A C 2
ATOM 2591 O O . ARG A 1 73 ? -1.049 0.707 -4.410 1.00 0.00 142 ARG A O 2
ATOM 2612 N N . VAL A 1 74 ? -0.692 1.438 -2.379 1.00 0.00 143 VAL A N 2
ATOM 2613 C CA . VAL A 1 74 ? -2.004 1.034 -1.962 1.00 0.00 143 VAL A CA 2
ATOM 2614 C C . VAL A 1 74 ? -2.645 2.085 -1.087 1.00 0.00 143 VAL A C 2
ATOM 2615 O O . VAL A 1 74 ? -1.993 2.988 -0.591 1.00 0.00 143 VAL A O 2
ATOM 2628 N N . VAL A 1 75 ? -3.940 1.992 -1.004 1.00 0.00 144 VAL A N 2
ATOM 2629 C CA . VAL A 1 75 ? -4.697 2.688 0.000 1.00 0.00 144 VAL A CA 2
ATOM 2630 C C . VAL A 1 75 ? -5.408 1.620 0.783 1.00 0.00 144 VAL A C 2
ATOM 2631 O O . VAL A 1 75 ? -6.167 0.850 0.209 1.00 0.00 144 VAL A O 2
ATOM 2644 N N . LEU A 1 76 ? -5.115 1.495 2.059 1.00 0.00 145 LEU A N 2
ATOM 2645 C CA . LEU A 1 76 ? -5.758 0.472 2.844 1.00 0.00 145 LEU A CA 2
ATOM 2646 C C . LEU A 1 76 ? -6.283 1.011 4.152 1.00 0.00 145 LEU A C 2
ATOM 2647 O O . LEU A 1 76 ? -5.869 2.069 4.631 1.00 0.00 145 LEU A O 2
ATOM 2663 N N . GLN A 1 77 ? -7.172 0.238 4.726 1.00 0.00 146 GLN A N 2
ATOM 2664 C CA . GLN A 1 77 ? -7.814 0.573 5.965 1.00 0.00 146 GLN A CA 2
ATOM 2665 C C . GLN A 1 77 ? -7.303 -0.357 7.041 1.00 0.00 146 GLN A C 2
ATOM 2666 O O . GLN A 1 77 ? -7.595 -1.551 7.051 1.00 0.00 146 GLN A O 2
ATOM 2680 N N . TYR A 1 78 ? -6.515 0.207 7.923 1.00 0.00 147 TYR A N 2
ATOM 2681 C CA . TYR A 1 78 ? -5.942 -0.523 9.021 1.00 0.00 147 TYR A CA 2
ATOM 2682 C C . TYR A 1 78 ? -6.070 0.315 10.277 1.00 0.00 147 TYR A C 2
ATOM 2683 O O . TYR A 1 78 ? -5.965 1.539 10.208 1.00 0.00 147 TYR A O 2
ATOM 2701 N N . GLN A 1 79 ? -6.364 -0.336 11.394 1.00 0.00 148 GLN A N 2
ATOM 2702 C CA . GLN A 1 79 ? -6.307 0.281 12.723 1.00 0.00 148 GLN A CA 2
ATOM 2703 C C . GLN A 1 79 ? -7.234 1.498 12.854 1.00 0.00 148 GLN A C 2
ATOM 2704 O O . GLN A 1 79 ? -7.044 2.346 13.726 1.00 0.00 148 GLN A O 2
ATOM 2718 N N . GLY A 1 80 ? -8.254 1.569 12.007 1.00 0.00 149 GLY A N 2
ATOM 2719 C CA . GLY A 1 80 ? -9.199 2.668 12.093 1.00 0.00 149 GLY A CA 2
ATOM 2720 C C . GLY A 1 80 ? -8.927 3.781 11.099 1.00 0.00 149 GLY A C 2
ATOM 2721 O O . GLY A 1 80 ? -9.659 4.769 11.059 1.00 0.00 149 GLY A O 2
ATOM 2725 N N . ARG A 1 81 ? -7.873 3.646 10.306 1.00 0.00 150 ARG A N 2
ATOM 2726 C CA . ARG A 1 81 ? -7.559 4.656 9.301 1.00 0.00 150 ARG A CA 2
ATOM 2727 C C . ARG A 1 81 ? -7.318 4.036 7.928 1.00 0.00 150 ARG A C 2
ATOM 2728 O O . ARG A 1 81 ? -6.659 3.003 7.803 1.00 0.00 150 ARG A O 2
ATOM 2749 N N . TYR A 1 82 ? -7.861 4.676 6.900 1.00 0.00 151 TYR A N 2
ATOM 2750 C CA . TYR A 1 82 ? -7.632 4.257 5.530 1.00 0.00 151 TYR A CA 2
ATOM 2751 C C . TYR A 1 82 ? -6.859 5.351 4.815 1.00 0.00 151 TYR A C 2
ATOM 2752 O O . TYR A 1 82 ? -7.347 6.455 4.577 1.00 0.00 151 TYR A O 2
ATOM 2770 N N . GLU A 1 83 ? -5.616 5.059 4.558 1.00 0.00 152 GLU A N 2
ATOM 2771 C CA . GLU A 1 83 ? -4.716 6.014 3.943 1.00 0.00 152 GLU A CA 2
ATOM 2772 C C . GLU A 1 83 ? -3.851 5.307 2.926 1.00 0.00 152 GLU A C 2
ATOM 2773 O O . GLU A 1 83 ? -4.064 4.125 2.648 1.00 0.00 152 GLU A O 2
ATOM 2785 N N . VAL A 1 84 ? -2.840 5.984 2.407 1.00 0.00 153 VAL A N 2
ATOM 2786 C CA . VAL A 1 84 ? -2.138 5.461 1.257 1.00 0.00 153 VAL A CA 2
ATOM 2787 C C . VAL A 1 84 ? -0.892 4.715 1.698 1.00 0.00 153 VAL A C 2
ATOM 2788 O O . VAL A 1 84 ? 0.152 5.300 1.981 1.00 0.00 153 VAL A O 2
ATOM 2801 N N . LEU A 1 85 ? -1.028 3.412 1.737 1.00 0.00 154 LEU A N 2
ATOM 2802 C CA . LEU A 1 85 ? 0.013 2.529 2.154 1.00 0.00 154 LEU A CA 2
ATOM 2803 C C . LEU A 1 85 ? 0.691 1.870 0.977 1.00 0.00 154 LEU A C 2
ATOM 2804 O O . LEU A 1 85 ? 0.139 0.974 0.356 1.00 0.00 154 LEU A O 2
ATOM 2820 N N . GLY A 1 86 ? 1.899 2.293 0.682 1.00 0.00 155 GLY A N 2
ATOM 2821 C CA . GLY A 1 86 ? 2.666 1.623 -0.335 1.00 0.00 155 GLY A CA 2
ATOM 2822 C C . GLY A 1 86 ? 3.637 0.674 0.316 1.00 0.00 155 GLY A C 2
ATOM 2823 O O . GLY A 1 86 ? 4.836 0.768 0.083 1.00 0.00 155 GLY A O 2
ATOM 2827 N N . LEU A 1 87 ? 3.088 -0.193 1.183 1.00 0.00 156 LEU A N 2
ATOM 2828 C CA . LEU A 1 87 ? 3.843 -1.248 1.874 1.00 0.00 156 LEU A CA 2
ATOM 2829 C C . LEU A 1 87 ? 4.977 -1.758 0.999 1.00 0.00 156 LEU A C 2
ATOM 2830 O O . LEU A 1 87 ? 4.732 -2.321 -0.057 1.00 0.00 156 LEU A O 2
ATOM 2846 N N . TYR A 1 88 ? 6.221 -1.553 1.414 1.00 0.00 157 TYR A N 2
ATOM 2847 C CA . TYR A 1 88 ? 7.367 -1.851 0.575 1.00 0.00 157 TYR A CA 2
ATOM 2848 C C . TYR A 1 88 ? 8.368 -2.609 1.427 1.00 0.00 157 TYR A C 2
ATOM 2849 O O . TYR A 1 88 ? 8.285 -2.548 2.651 1.00 0.00 157 TYR A O 2
ATOM 2867 N N . SER A 1 89 ? 9.299 -3.314 0.798 1.00 0.00 158 SER A N 2
ATOM 2868 C CA . SER A 1 89 ? 10.210 -4.201 1.517 1.00 0.00 158 SER A CA 2
ATOM 2869 C C . SER A 1 89 ? 10.850 -3.525 2.739 1.00 0.00 158 SER A C 2
ATOM 2870 O O . SER A 1 89 ? 11.754 -2.701 2.613 1.00 0.00 158 SER A O 2
ATOM 2878 N N . GLN A 1 90 ? 10.359 -3.892 3.921 1.00 0.00 159 GLN A N 2
ATOM 2879 C CA . GLN A 1 90 ? 10.954 -3.464 5.184 1.00 0.00 159 GLN A CA 2
ATOM 2880 C C . GLN A 1 90 ? 10.726 -4.540 6.242 1.00 0.00 159 GLN A C 2
ATOM 2881 O O . GLN A 1 90 ? 10.827 -4.297 7.445 1.00 0.00 159 GLN A O 2
ATOM 2895 N N . GLU A 1 91 ? 10.423 -5.735 5.754 1.00 0.00 160 GLU A N 2
ATOM 2896 C CA . GLU A 1 91 ? 10.254 -6.923 6.582 1.00 0.00 160 GLU A CA 2
ATOM 2897 C C . GLU A 1 91 ? 10.714 -8.122 5.767 1.00 0.00 160 GLU A C 2
ATOM 2898 O O . GLU A 1 91 ? 11.271 -9.087 6.286 1.00 0.00 160 GLU A O 2
ATOM 2910 N N . ASP A 1 92 ? 10.459 -8.024 4.466 1.00 0.00 161 ASP A N 2
ATOM 2911 C CA . ASP A 1 92 ? 10.945 -8.983 3.490 1.00 0.00 161 ASP A CA 2
ATOM 2912 C C . ASP A 1 92 ? 12.449 -8.802 3.323 1.00 0.00 161 ASP A C 2
ATOM 2913 O O . ASP A 1 92 ? 13.197 -9.761 3.158 1.00 0.00 161 ASP A O 2
ATOM 2922 N N . SER A 1 93 ? 12.879 -7.551 3.398 1.00 0.00 162 SER A N 2
ATOM 2923 C CA . SER A 1 93 ? 14.275 -7.210 3.231 1.00 0.00 162 SER A CA 2
ATOM 2924 C C . SER A 1 93 ? 14.646 -6.053 4.154 1.00 0.00 162 SER A C 2
ATOM 2925 O O . SER A 1 93 ? 13.816 -5.186 4.444 1.00 0.00 162 SER A O 2
ATOM 2933 N N . GLY A 1 94 ? 15.881 -6.067 4.628 1.00 0.00 163 GLY A N 2
ATOM 2934 C CA . GLY A 1 94 ? 16.392 -4.976 5.429 1.00 0.00 163 GLY A CA 2
ATOM 2935 C C . GLY A 1 94 ? 17.698 -4.457 4.867 1.00 0.00 163 GLY A C 2
ATOM 2936 O O . GLY A 1 94 ? 18.675 -5.200 4.781 1.00 0.00 163 GLY A O 2
ATOM 2940 N N . SER A 1 95 ? 17.719 -3.197 4.466 1.00 0.00 164 SER A N 2
ATOM 2941 C CA . SER A 1 95 ? 18.894 -2.627 3.823 1.00 0.00 164 SER A CA 2
ATOM 2942 C C . SER A 1 95 ? 19.324 -1.328 4.499 1.00 0.00 164 SER A C 2
ATOM 2943 O O . SER A 1 95 ? 18.638 -0.836 5.398 1.00 0.00 164 SER A O 2
ATOM 2951 N N . ASP A 1 96 ? 20.463 -0.790 4.071 1.00 0.00 165 ASP A N 2
ATOM 2952 C CA . ASP A 1 96 ? 21.032 0.421 4.668 1.00 0.00 165 ASP A CA 2
ATOM 2953 C C . ASP A 1 96 ? 20.025 1.573 4.700 1.00 0.00 165 ASP A C 2
ATOM 2954 O O . ASP A 1 96 ? 19.792 2.179 5.749 1.00 0.00 165 ASP A O 2
ATOM 2963 N N . GLY A 1 97 ? 19.417 1.859 3.556 1.00 0.00 166 GLY A N 2
ATOM 2964 C CA . GLY A 1 97 ? 18.369 2.863 3.506 1.00 0.00 166 GLY A CA 2
ATOM 2965 C C . GLY A 1 97 ? 18.771 4.103 2.732 1.00 0.00 166 GLY A C 2
ATOM 2966 O O . GLY A 1 97 ? 18.090 5.128 2.790 1.00 0.00 166 GLY A O 2
ATOM 2970 N N . VAL A 1 98 ? 19.876 4.015 2.011 1.00 0.00 167 VAL A N 2
ATOM 2971 C CA . VAL A 1 98 ? 20.332 5.113 1.170 1.00 0.00 167 VAL A CA 2
ATOM 2972 C C . VAL A 1 98 ? 20.303 4.690 -0.296 1.00 0.00 167 VAL A C 2
ATOM 2973 O O . VAL A 1 98 ? 21.010 3.760 -0.696 1.00 0.00 167 VAL A O 2
ATOM 2986 N N . PRO A 1 99 ? 19.456 5.343 -1.106 1.00 0.00 168 PRO A N 2
ATOM 2987 C CA . PRO A 1 99 ? 19.314 5.031 -2.526 1.00 0.00 168 PRO A CA 2
ATOM 2988 C C . PRO A 1 99 ? 20.478 5.568 -3.355 1.00 0.00 168 PRO A C 2
ATOM 2989 O O . PRO A 1 99 ? 21.027 6.629 -3.060 1.00 0.00 168 PRO A O 2
ATOM 3000 N N . GLY A 1 100 ? 20.842 4.832 -4.394 1.00 0.00 169 GLY A N 2
ATOM 3001 C CA . GLY A 1 100 ? 21.918 5.255 -5.271 1.00 0.00 169 GLY A CA 2
ATOM 3002 C C . GLY A 1 100 ? 21.397 5.790 -6.588 1.00 0.00 169 GLY A C 2
ATOM 3003 O O . GLY A 1 100 ? 22.129 5.860 -7.576 1.00 0.00 169 GLY A O 2
ATOM 3007 N N . ALA A 1 101 ? 20.123 6.156 -6.598 1.00 0.00 170 ALA A N 2
ATOM 3008 C CA . ALA A 1 101 ? 19.477 6.686 -7.789 1.00 0.00 170 ALA A CA 2
ATOM 3009 C C . ALA A 1 101 ? 18.580 7.865 -7.427 1.00 0.00 170 ALA A C 2
ATOM 3010 O O . ALA A 1 101 ? 17.371 7.711 -7.244 1.00 0.00 170 ALA A O 2
ATOM 3017 N N . GLN A 1 102 ? 19.190 9.031 -7.294 1.00 0.00 171 GLN A N 2
ATOM 3018 C CA . GLN A 1 102 ? 18.468 10.253 -6.952 1.00 0.00 171 GLN A CA 2
ATOM 3019 C C . GLN A 1 102 ? 18.660 11.280 -8.067 1.00 0.00 171 GLN A C 2
ATOM 3020 O O . GLN A 1 102 ? 18.281 11.031 -9.213 1.00 0.00 171 GLN A O 2
ATOM 3034 N N . VAL A 1 103 ? 19.249 12.432 -7.743 1.00 0.00 172 VAL A N 2
ATOM 3035 C CA . VAL A 1 103 ? 19.736 13.344 -8.776 1.00 0.00 172 VAL A CA 2
ATOM 3036 C C . VAL A 1 103 ? 20.923 12.695 -9.476 1.00 0.00 172 VAL A C 2
ATOM 3037 O O . VAL A 1 103 ? 21.300 13.062 -10.591 1.00 0.00 172 VAL A O 2
ATOM 3050 N N . ARG A 1 104 ? 21.499 11.722 -8.787 1.00 0.00 173 ARG A N 2
ATOM 3051 C CA . ARG A 1 104 ? 22.513 10.854 -9.344 1.00 0.00 173 ARG A CA 2
ATOM 3052 C C . ARG A 1 104 ? 22.130 9.414 -9.046 1.00 0.00 173 ARG A C 2
ATOM 3053 O O . ARG A 1 104 ? 21.890 9.107 -7.860 1.00 0.00 173 ARG A O 2
ATOM 3075 N N . GLY A 1 1 ? -15.990 8.280 -18.156 1.00 0.00 70 GLY A N 3
ATOM 3076 C CA . GLY A 1 1 ? -16.588 8.925 -16.964 1.00 0.00 70 GLY A CA 3
ATOM 3077 C C . GLY A 1 1 ? -15.732 8.717 -15.736 1.00 0.00 70 GLY A C 3
ATOM 3078 O O . GLY A 1 1 ? -15.875 7.716 -15.031 1.00 0.00 70 GLY A O 3
ATOM 3084 N N . SER A 1 2 ? -14.835 9.657 -15.480 1.00 0.00 71 SER A N 3
ATOM 3085 C CA . SER A 1 2 ? -13.913 9.542 -14.368 1.00 0.00 71 SER A CA 3
ATOM 3086 C C . SER A 1 2 ? -13.942 10.802 -13.507 1.00 0.00 71 SER A C 3
ATOM 3087 O O . SER A 1 2 ? -13.188 11.752 -13.734 1.00 0.00 71 SER A O 3
ATOM 3095 N N . HIS A 1 3 ? -14.823 10.807 -12.519 1.00 0.00 72 HIS A N 3
ATOM 3096 C CA . HIS A 1 3 ? -14.911 11.924 -11.587 1.00 0.00 72 HIS A CA 3
ATOM 3097 C C . HIS A 1 3 ? -13.889 11.754 -10.462 1.00 0.00 72 HIS A C 3
ATOM 3098 O O . HIS A 1 3 ? -14.230 11.761 -9.282 1.00 0.00 72 HIS A O 3
ATOM 3113 N N . MET A 1 4 ? -12.627 11.609 -10.845 1.00 0.00 73 MET A N 3
ATOM 3114 C CA . MET A 1 4 ? -11.552 11.377 -9.885 1.00 0.00 73 MET A CA 3
ATOM 3115 C C . MET A 1 4 ? -11.091 12.699 -9.289 1.00 0.00 73 MET A C 3
ATOM 3116 O O . MET A 1 4 ? -9.977 13.159 -9.539 1.00 0.00 73 MET A O 3
ATOM 3130 N N . LEU A 1 5 ? -11.962 13.296 -8.491 1.00 0.00 74 LEU A N 3
ATOM 3131 C CA . LEU A 1 5 ? -11.720 14.613 -7.922 1.00 0.00 74 LEU A CA 3
ATOM 3132 C C . LEU A 1 5 ? -10.704 14.523 -6.793 1.00 0.00 74 LEU A C 3
ATOM 3133 O O . LEU A 1 5 ? -9.938 15.455 -6.551 1.00 0.00 74 LEU A O 3
ATOM 3149 N N . GLU A 1 6 ? -10.698 13.377 -6.124 1.00 0.00 75 GLU A N 3
ATOM 3150 C CA . GLU A 1 6 ? -9.814 13.137 -4.989 1.00 0.00 75 GLU A CA 3
ATOM 3151 C C . GLU A 1 6 ? -8.351 13.065 -5.423 1.00 0.00 75 GLU A C 3
ATOM 3152 O O . GLU A 1 6 ? -7.446 13.116 -4.590 1.00 0.00 75 GLU A O 3
ATOM 3164 N N . MET A 1 7 ? -8.123 12.935 -6.724 1.00 0.00 76 MET A N 3
ATOM 3165 C CA . MET A 1 7 ? -6.768 12.832 -7.257 1.00 0.00 76 MET A CA 3
ATOM 3166 C C . MET A 1 7 ? -6.620 13.687 -8.507 1.00 0.00 76 MET A C 3
ATOM 3167 O O . MET A 1 7 ? -6.213 13.201 -9.565 1.00 0.00 76 MET A O 3
ATOM 3181 N N . ALA A 1 8 ? -6.958 14.961 -8.385 1.00 0.00 77 ALA A N 3
ATOM 3182 C CA . ALA A 1 8 ? -6.864 15.879 -9.511 1.00 0.00 77 ALA A CA 3
ATOM 3183 C C . ALA A 1 8 ? -5.483 16.521 -9.584 1.00 0.00 77 ALA A C 3
ATOM 3184 O O . ALA A 1 8 ? -5.193 17.298 -10.496 1.00 0.00 77 ALA A O 3
ATOM 3191 N N . GLY A 1 9 ? -4.630 16.183 -8.621 1.00 0.00 78 GLY A N 3
ATOM 3192 C CA . GLY A 1 9 ? -3.299 16.754 -8.569 1.00 0.00 78 GLY A CA 3
ATOM 3193 C C . GLY A 1 9 ? -3.310 18.163 -8.024 1.00 0.00 78 GLY A C 3
ATOM 3194 O O . GLY A 1 9 ? -2.967 19.114 -8.727 1.00 0.00 78 GLY A O 3
ATOM 3198 N N . ALA A 1 10 ? -3.706 18.302 -6.770 1.00 0.00 79 ALA A N 3
ATOM 3199 C CA . ALA A 1 10 ? -3.813 19.606 -6.141 1.00 0.00 79 ALA A CA 3
ATOM 3200 C C . ALA A 1 10 ? -2.896 19.700 -4.930 1.00 0.00 79 ALA A C 3
ATOM 3201 O O . ALA A 1 10 ? -3.124 19.027 -3.922 1.00 0.00 79 ALA A O 3
ATOM 3208 N N . LEU A 1 11 ? -1.861 20.532 -5.046 1.00 0.00 80 LEU A N 3
ATOM 3209 C CA . LEU A 1 11 ? -0.874 20.728 -3.980 1.00 0.00 80 LEU A CA 3
ATOM 3210 C C . LEU A 1 11 ? -0.190 19.416 -3.605 1.00 0.00 80 LEU A C 3
ATOM 3211 O O . LEU A 1 11 ? 0.289 19.269 -2.482 1.00 0.00 80 LEU A O 3
ATOM 3227 N N . ASP A 1 12 ? -0.096 18.510 -4.587 1.00 0.00 81 ASP A N 3
ATOM 3228 C CA . ASP A 1 12 ? 0.350 17.122 -4.393 1.00 0.00 81 ASP A CA 3
ATOM 3229 C C . ASP A 1 12 ? -0.330 16.274 -5.450 1.00 0.00 81 ASP A C 3
ATOM 3230 O O . ASP A 1 12 ? -0.856 16.810 -6.427 1.00 0.00 81 ASP A O 3
ATOM 3239 N N . ALA A 1 13 ? -0.324 14.974 -5.267 1.00 0.00 82 ALA A N 3
ATOM 3240 C CA . ALA A 1 13 ? -1.162 14.107 -6.051 1.00 0.00 82 ALA A CA 3
ATOM 3241 C C . ALA A 1 13 ? -2.468 13.925 -5.293 1.00 0.00 82 ALA A C 3
ATOM 3242 O O . ALA A 1 13 ? -3.546 14.303 -5.760 1.00 0.00 82 ALA A O 3
ATOM 3249 N N . SER A 1 14 ? -2.336 13.350 -4.100 1.00 0.00 83 SER A N 3
ATOM 3250 C CA . SER A 1 14 ? -3.459 13.114 -3.216 1.00 0.00 83 SER A CA 3
ATOM 3251 C C . SER A 1 14 ? -3.537 14.170 -2.101 1.00 0.00 83 SER A C 3
ATOM 3252 O O . SER A 1 14 ? -4.477 14.965 -2.042 1.00 0.00 83 SER A O 3
ATOM 3260 N N . GLN A 1 15 ? -2.525 14.177 -1.225 1.00 0.00 84 GLN A N 3
ATOM 3261 C CA . GLN A 1 15 ? -2.640 14.874 0.059 1.00 0.00 84 GLN A CA 3
ATOM 3262 C C . GLN A 1 15 ? -1.942 16.235 0.091 1.00 0.00 84 GLN A C 3
ATOM 3263 O O . GLN A 1 15 ? -2.611 17.268 0.093 1.00 0.00 84 GLN A O 3
ATOM 3277 N N . MET A 1 16 ? -0.605 16.247 0.104 1.00 0.00 85 MET A N 3
ATOM 3278 C CA . MET A 1 16 ? 0.136 17.511 0.159 1.00 0.00 85 MET A CA 3
ATOM 3279 C C . MET A 1 16 ? 1.634 17.320 -0.104 1.00 0.00 85 MET A C 3
ATOM 3280 O O . MET A 1 16 ? 2.274 18.181 -0.706 1.00 0.00 85 MET A O 3
ATOM 3294 N N . SER A 1 17 ? 2.203 16.205 0.353 1.00 0.00 86 SER A N 3
ATOM 3295 C CA . SER A 1 17 ? 3.637 15.974 0.188 1.00 0.00 86 SER A CA 3
ATOM 3296 C C . SER A 1 17 ? 3.966 14.480 0.162 1.00 0.00 86 SER A C 3
ATOM 3297 O O . SER A 1 17 ? 4.874 14.031 0.862 1.00 0.00 86 SER A O 3
ATOM 3305 N N . ASN A 1 18 ? 3.227 13.726 -0.657 1.00 0.00 87 ASN A N 3
ATOM 3306 C CA . ASN A 1 18 ? 3.438 12.277 -0.809 1.00 0.00 87 ASN A CA 3
ATOM 3307 C C . ASN A 1 18 ? 3.560 11.578 0.545 1.00 0.00 87 ASN A C 3
ATOM 3308 O O . ASN A 1 18 ? 4.475 10.787 0.765 1.00 0.00 87 ASN A O 3
ATOM 3319 N N . LEU A 1 19 ? 2.633 11.871 1.446 1.00 0.00 88 LEU A N 3
ATOM 3320 C CA . LEU A 1 19 ? 2.681 11.323 2.794 1.00 0.00 88 LEU A CA 3
ATOM 3321 C C . LEU A 1 19 ? 2.289 9.848 2.791 1.00 0.00 88 LEU A C 3
ATOM 3322 O O . LEU A 1 19 ? 1.248 9.482 2.243 1.00 0.00 88 LEU A O 3
ATOM 3338 N N . PRO A 1 20 ? 3.142 8.980 3.362 1.00 0.00 89 PRO A N 3
ATOM 3339 C CA . PRO A 1 20 ? 2.850 7.568 3.563 1.00 0.00 89 PRO A CA 3
ATOM 3340 C C . PRO A 1 20 ? 2.343 7.275 4.982 1.00 0.00 89 PRO A C 3
ATOM 3341 O O . PRO A 1 20 ? 3.127 7.007 5.894 1.00 0.00 89 PRO A O 3
ATOM 3352 N N . PRO A 1 21 ? 1.020 7.337 5.189 1.00 0.00 90 PRO A N 3
ATOM 3353 C CA . PRO A 1 21 ? 0.395 7.121 6.485 1.00 0.00 90 PRO A CA 3
ATOM 3354 C C . PRO A 1 21 ? 0.028 5.649 6.711 1.00 0.00 90 PRO A C 3
ATOM 3355 O O . PRO A 1 21 ? 0.810 4.769 6.375 1.00 0.00 90 PRO A O 3
ATOM 3366 N N . SER A 1 22 ? -1.151 5.392 7.290 1.00 0.00 91 SER A N 3
ATOM 3367 C CA . SER A 1 22 ? -1.594 4.056 7.656 1.00 0.00 91 SER A CA 3
ATOM 3368 C C . SER A 1 22 ? -0.603 3.354 8.604 1.00 0.00 91 SER A C 3
ATOM 3369 O O . SER A 1 22 ? -0.741 3.436 9.819 1.00 0.00 91 SER A O 3
ATOM 3377 N N . THR A 1 23 ? 0.410 2.683 8.055 1.00 0.00 92 THR A N 3
ATOM 3378 C CA . THR A 1 23 ? 1.343 1.927 8.885 1.00 0.00 92 THR A CA 3
ATOM 3379 C C . THR A 1 23 ? 2.661 1.627 8.158 1.00 0.00 92 THR A C 3
ATOM 3380 O O . THR A 1 23 ? 3.727 1.837 8.727 1.00 0.00 92 THR A O 3
ATOM 3391 N N . LEU A 1 24 ? 2.576 1.198 6.894 1.00 0.00 93 LEU A N 3
ATOM 3392 C CA . LEU A 1 24 ? 3.766 0.831 6.074 1.00 0.00 93 LEU A CA 3
ATOM 3393 C C . LEU A 1 24 ? 4.698 -0.167 6.781 1.00 0.00 93 LEU A C 3
ATOM 3394 O O . LEU A 1 24 ? 5.372 0.170 7.754 1.00 0.00 93 LEU A O 3
ATOM 3410 N N . ASN A 1 25 ? 4.772 -1.388 6.257 1.00 0.00 94 ASN A N 3
ATOM 3411 C CA . ASN A 1 25 ? 5.568 -2.437 6.892 1.00 0.00 94 ASN A CA 3
ATOM 3412 C C . ASN A 1 25 ? 5.764 -3.653 5.979 1.00 0.00 94 ASN A C 3
ATOM 3413 O O . ASN A 1 25 ? 6.896 -4.065 5.726 1.00 0.00 94 ASN A O 3
ATOM 3424 N N . LEU A 1 26 ? 4.652 -4.236 5.529 1.00 0.00 95 LEU A N 3
ATOM 3425 C CA . LEU A 1 26 ? 4.666 -5.368 4.595 1.00 0.00 95 LEU A CA 3
ATOM 3426 C C . LEU A 1 26 ? 5.460 -5.040 3.353 1.00 0.00 95 LEU A C 3
ATOM 3427 O O . LEU A 1 26 ? 5.939 -3.928 3.193 1.00 0.00 95 LEU A O 3
ATOM 3443 N N . SER A 1 27 ? 5.609 -6.003 2.470 1.00 0.00 96 SER A N 3
ATOM 3444 C CA . SER A 1 27 ? 6.166 -5.703 1.180 1.00 0.00 96 SER A CA 3
ATOM 3445 C C . SER A 1 27 ? 5.170 -5.989 0.069 1.00 0.00 96 SER A C 3
ATOM 3446 O O . SER A 1 27 ? 4.856 -7.143 -0.222 1.00 0.00 96 SER A O 3
ATOM 3454 N N . LEU A 1 28 ? 4.679 -4.934 -0.550 1.00 0.00 97 LEU A N 3
ATOM 3455 C CA . LEU A 1 28 ? 3.882 -5.064 -1.740 1.00 0.00 97 LEU A CA 3
ATOM 3456 C C . LEU A 1 28 ? 4.815 -5.441 -2.868 1.00 0.00 97 LEU A C 3
ATOM 3457 O O . LEU A 1 28 ? 5.707 -4.670 -3.229 1.00 0.00 97 LEU A O 3
ATOM 3473 N N . THR A 1 29 ? 4.632 -6.619 -3.423 1.00 0.00 98 THR A N 3
ATOM 3474 C CA . THR A 1 29 ? 5.534 -7.072 -4.450 1.00 0.00 98 THR A CA 3
ATOM 3475 C C . THR A 1 29 ? 5.088 -6.469 -5.761 1.00 0.00 98 THR A C 3
ATOM 3476 O O . THR A 1 29 ? 5.902 -6.109 -6.610 1.00 0.00 98 THR A O 3
ATOM 3487 N N . GLY A 1 30 ? 3.778 -6.352 -5.907 1.00 0.00 99 GLY A N 3
ATOM 3488 C CA . GLY A 1 30 ? 3.217 -5.622 -7.007 1.00 0.00 99 GLY A CA 3
ATOM 3489 C C . GLY A 1 30 ? 1.748 -5.884 -7.123 1.00 0.00 99 GLY A C 3
ATOM 3490 O O . GLY A 1 30 ? 1.221 -6.768 -6.461 1.00 0.00 99 GLY A O 3
ATOM 3494 N N . VAL A 1 31 ? 1.080 -5.126 -7.952 1.00 0.00 100 VAL A N 3
ATOM 3495 C CA . VAL A 1 31 ? -0.349 -5.230 -8.064 1.00 0.00 100 VAL A CA 3
ATOM 3496 C C . VAL A 1 31 ? -0.767 -5.358 -9.506 1.00 0.00 100 VAL A C 3
ATOM 3497 O O . VAL A 1 31 ? -0.401 -4.553 -10.364 1.00 0.00 100 VAL A O 3
ATOM 3510 N N . MET A 1 32 ? -1.532 -6.388 -9.755 1.00 0.00 101 MET A N 3
ATOM 3511 C CA . MET A 1 32 ? -2.080 -6.633 -11.059 1.00 0.00 101 MET A CA 3
ATOM 3512 C C . MET A 1 32 ? -3.445 -5.979 -11.140 1.00 0.00 101 MET A C 3
ATOM 3513 O O . MET A 1 32 ? -4.458 -6.592 -10.813 1.00 0.00 101 MET A O 3
ATOM 3527 N N . ALA A 1 33 ? -3.467 -4.730 -11.569 1.00 0.00 102 ALA A N 3
ATOM 3528 C CA . ALA A 1 33 ? -4.696 -3.959 -11.601 1.00 0.00 102 ALA A CA 3
ATOM 3529 C C . ALA A 1 33 ? -5.664 -4.577 -12.598 1.00 0.00 102 ALA A C 3
ATOM 3530 O O . ALA A 1 33 ? -5.347 -4.716 -13.778 1.00 0.00 102 ALA A O 3
ATOM 3537 N N . GLY A 1 34 ? -6.837 -4.956 -12.118 1.00 0.00 103 GLY A N 3
ATOM 3538 C CA . GLY A 1 34 ? -7.764 -5.707 -12.942 1.00 0.00 103 GLY A CA 3
ATOM 3539 C C . GLY A 1 34 ? -8.993 -4.906 -13.221 1.00 0.00 103 GLY A C 3
ATOM 3540 O O . GLY A 1 34 ? -9.861 -4.789 -12.350 1.00 0.00 103 GLY A O 3
ATOM 3544 N N . ASP A 1 35 ? -9.040 -4.319 -14.420 1.00 0.00 104 ASP A N 3
ATOM 3545 C CA . ASP A 1 35 ? -10.067 -3.341 -14.781 1.00 0.00 104 ASP A CA 3
ATOM 3546 C C . ASP A 1 35 ? -9.722 -2.054 -14.065 1.00 0.00 104 ASP A C 3
ATOM 3547 O O . ASP A 1 35 ? -9.364 -1.049 -14.669 1.00 0.00 104 ASP A O 3
ATOM 3556 N N . ASP A 1 36 ? -9.791 -2.161 -12.758 1.00 0.00 105 ASP A N 3
ATOM 3557 C CA . ASP A 1 36 ? -9.319 -1.177 -11.816 1.00 0.00 105 ASP A CA 3
ATOM 3558 C C . ASP A 1 36 ? -9.360 -1.831 -10.455 1.00 0.00 105 ASP A C 3
ATOM 3559 O O . ASP A 1 36 ? -8.431 -2.548 -10.060 1.00 0.00 105 ASP A O 3
ATOM 3568 N N . ASP A 1 37 ? -10.493 -1.646 -9.797 1.00 0.00 106 ASP A N 3
ATOM 3569 C CA . ASP A 1 37 ? -10.754 -2.207 -8.487 1.00 0.00 106 ASP A CA 3
ATOM 3570 C C . ASP A 1 37 ? -11.439 -3.568 -8.583 1.00 0.00 106 ASP A C 3
ATOM 3571 O O . ASP A 1 37 ? -11.269 -4.421 -7.716 1.00 0.00 106 ASP A O 3
ATOM 3580 N N . SER A 1 38 ? -12.231 -3.759 -9.630 1.00 0.00 107 SER A N 3
ATOM 3581 C CA . SER A 1 38 ? -13.058 -4.953 -9.761 1.00 0.00 107 SER A CA 3
ATOM 3582 C C . SER A 1 38 ? -12.247 -6.255 -9.787 1.00 0.00 107 SER A C 3
ATOM 3583 O O . SER A 1 38 ? -12.456 -7.134 -8.950 1.00 0.00 107 SER A O 3
ATOM 3591 N N . ARG A 1 39 ? -11.314 -6.375 -10.729 1.00 0.00 108 ARG A N 3
ATOM 3592 C CA . ARG A 1 39 ? -10.635 -7.651 -10.961 1.00 0.00 108 ARG A CA 3
ATOM 3593 C C . ARG A 1 39 ? -9.179 -7.549 -10.546 1.00 0.00 108 ARG A C 3
ATOM 3594 O O . ARG A 1 39 ? -8.307 -8.224 -11.095 1.00 0.00 108 ARG A O 3
ATOM 3615 N N . SER A 1 40 ? -8.929 -6.692 -9.584 1.00 0.00 109 SER A N 3
ATOM 3616 C CA . SER A 1 40 ? -7.583 -6.358 -9.176 1.00 0.00 109 SER A CA 3
ATOM 3617 C C . SER A 1 40 ? -6.909 -7.482 -8.394 1.00 0.00 109 SER A C 3
ATOM 3618 O O . SER A 1 40 ? -7.509 -8.088 -7.506 1.00 0.00 109 SER A O 3
ATOM 3626 N N . ILE A 1 41 ? -5.653 -7.739 -8.739 1.00 0.00 110 ILE A N 3
ATOM 3627 C CA . ILE A 1 41 ? -4.878 -8.814 -8.138 1.00 0.00 110 ILE A CA 3
ATOM 3628 C C . ILE A 1 41 ? -3.632 -8.256 -7.461 1.00 0.00 110 ILE A C 3
ATOM 3629 O O . ILE A 1 41 ? -2.571 -8.125 -8.063 1.00 0.00 110 ILE A O 3
ATOM 3645 N N . ALA A 1 42 ? -3.797 -7.918 -6.206 1.00 0.00 111 ALA A N 3
ATOM 3646 C CA . ALA A 1 42 ? -2.729 -7.339 -5.415 1.00 0.00 111 ALA A CA 3
ATOM 3647 C C . ALA A 1 42 ? -1.760 -8.411 -4.944 1.00 0.00 111 ALA A C 3
ATOM 3648 O O . ALA A 1 42 ? -2.015 -9.100 -3.969 1.00 0.00 111 ALA A O 3
ATOM 3655 N N . ILE A 1 43 ? -0.632 -8.522 -5.617 1.00 0.00 112 ILE A N 3
ATOM 3656 C CA . ILE A 1 43 ? 0.349 -9.544 -5.281 1.00 0.00 112 ILE A CA 3
ATOM 3657 C C . ILE A 1 43 ? 1.246 -8.999 -4.192 1.00 0.00 112 ILE A C 3
ATOM 3658 O O . ILE A 1 43 ? 2.247 -8.330 -4.460 1.00 0.00 112 ILE A O 3
ATOM 3674 N N . ILE A 1 44 ? 0.895 -9.277 -2.963 1.00 0.00 113 ILE A N 3
ATOM 3675 C CA . ILE A 1 44 ? 1.649 -8.745 -1.853 1.00 0.00 113 ILE A CA 3
ATOM 3676 C C . ILE A 1 44 ? 2.465 -9.831 -1.211 1.00 0.00 113 ILE A C 3
ATOM 3677 O O . ILE A 1 44 ? 2.169 -11.003 -1.367 1.00 0.00 113 ILE A O 3
ATOM 3693 N N . SER A 1 45 ? 3.481 -9.438 -0.480 1.00 0.00 114 SER A N 3
ATOM 3694 C CA . SER A 1 45 ? 4.323 -10.392 0.178 1.00 0.00 114 SER A CA 3
ATOM 3695 C C . SER A 1 45 ? 4.397 -10.065 1.673 1.00 0.00 114 SER A C 3
ATOM 3696 O O . SER A 1 45 ? 4.577 -8.912 2.068 1.00 0.00 114 SER A O 3
ATOM 3704 N N . LYS A 1 46 ? 4.277 -11.094 2.482 1.00 0.00 115 LYS A N 3
ATOM 3705 C CA . LYS A 1 46 ? 4.271 -10.950 3.939 1.00 0.00 115 LYS A CA 3
ATOM 3706 C C . LYS A 1 46 ? 5.440 -11.726 4.507 1.00 0.00 115 LYS A C 3
ATOM 3707 O O . LYS A 1 46 ? 5.448 -12.952 4.473 1.00 0.00 115 LYS A O 3
ATOM 3726 N N . ASP A 1 47 ? 6.448 -11.009 4.987 1.00 0.00 116 ASP A N 3
ATOM 3727 C CA . ASP A 1 47 ? 7.740 -11.622 5.321 1.00 0.00 116 ASP A CA 3
ATOM 3728 C C . ASP A 1 47 ? 8.289 -12.265 4.051 1.00 0.00 116 ASP A C 3
ATOM 3729 O O . ASP A 1 47 ? 9.128 -13.166 4.094 1.00 0.00 116 ASP A O 3
ATOM 3738 N N . ASN A 1 48 ? 7.751 -11.775 2.933 1.00 0.00 117 ASN A N 3
ATOM 3739 C CA . ASN A 1 48 ? 8.036 -12.261 1.588 1.00 0.00 117 ASN A CA 3
ATOM 3740 C C . ASN A 1 48 ? 7.247 -13.542 1.268 1.00 0.00 117 ASN A C 3
ATOM 3741 O O . ASN A 1 48 ? 7.762 -14.452 0.624 1.00 0.00 117 ASN A O 3
ATOM 3752 N N . GLU A 1 49 ? 6.000 -13.635 1.741 1.00 0.00 118 GLU A N 3
ATOM 3753 C CA . GLU A 1 49 ? 5.085 -14.665 1.246 1.00 0.00 118 GLU A CA 3
ATOM 3754 C C . GLU A 1 49 ? 4.016 -14.019 0.352 1.00 0.00 118 GLU A C 3
ATOM 3755 O O . GLU A 1 49 ? 3.098 -13.343 0.818 1.00 0.00 118 GLU A O 3
ATOM 3767 N N . GLN A 1 50 ? 4.214 -14.164 -0.946 1.00 0.00 119 GLN A N 3
ATOM 3768 C CA . GLN A 1 50 ? 3.327 -13.557 -1.935 1.00 0.00 119 GLN A CA 3
ATOM 3769 C C . GLN A 1 50 ? 1.920 -14.150 -1.949 1.00 0.00 119 GLN A C 3
ATOM 3770 O O . GLN A 1 50 ? 1.730 -15.367 -1.881 1.00 0.00 119 GLN A O 3
ATOM 3784 N N . PHE A 1 51 ? 0.938 -13.253 -2.024 1.00 0.00 120 PHE A N 3
ATOM 3785 C CA . PHE A 1 51 ? -0.461 -13.629 -2.079 1.00 0.00 120 PHE A CA 3
ATOM 3786 C C . PHE A 1 51 ? -1.235 -12.698 -3.010 1.00 0.00 120 PHE A C 3
ATOM 3787 O O . PHE A 1 51 ? -0.927 -11.511 -3.104 1.00 0.00 120 PHE A O 3
ATOM 3804 N N . SER A 1 52 ? -2.237 -13.247 -3.692 1.00 0.00 121 SER A N 3
ATOM 3805 C CA . SER A 1 52 ? -3.062 -12.478 -4.610 1.00 0.00 121 SER A CA 3
ATOM 3806 C C . SER A 1 52 ? -4.249 -11.831 -3.892 1.00 0.00 121 SER A C 3
ATOM 3807 O O . SER A 1 52 ? -5.235 -12.483 -3.546 1.00 0.00 121 SER A O 3
ATOM 3815 N N . ARG A 1 53 ? -4.104 -10.541 -3.659 1.00 0.00 122 ARG A N 3
ATOM 3816 C CA . ARG A 1 53 ? -5.073 -9.715 -2.957 1.00 0.00 122 ARG A CA 3
ATOM 3817 C C . ARG A 1 53 ? -5.793 -8.787 -3.928 1.00 0.00 122 ARG A C 3
ATOM 3818 O O . ARG A 1 53 ? -5.857 -9.063 -5.123 1.00 0.00 122 ARG A O 3
ATOM 3839 N N . GLY A 1 54 ? -6.375 -7.724 -3.413 1.00 0.00 123 GLY A N 3
ATOM 3840 C CA . GLY A 1 54 ? -7.147 -6.855 -4.223 1.00 0.00 123 GLY A CA 3
ATOM 3841 C C . GLY A 1 54 ? -7.797 -5.801 -3.388 1.00 0.00 123 GLY A C 3
ATOM 3842 O O . GLY A 1 54 ? -7.673 -5.795 -2.166 1.00 0.00 123 GLY A O 3
ATOM 3846 N N . VAL A 1 55 ? -8.421 -4.881 -4.056 1.00 0.00 124 VAL A N 3
ATOM 3847 C CA . VAL A 1 55 ? -9.355 -3.979 -3.431 1.00 0.00 124 VAL A CA 3
ATOM 3848 C C . VAL A 1 55 ? -10.330 -4.775 -2.603 1.00 0.00 124 VAL A C 3
ATOM 3849 O O . VAL A 1 55 ? -10.838 -5.797 -3.067 1.00 0.00 124 VAL A O 3
ATOM 3862 N N . ASN A 1 56 ? -10.552 -4.339 -1.375 1.00 0.00 125 ASN A N 3
ATOM 3863 C CA . ASN A 1 56 ? -11.539 -4.971 -0.522 1.00 0.00 125 ASN A CA 3
ATOM 3864 C C . ASN A 1 56 ? -11.025 -6.325 -0.066 1.00 0.00 125 ASN A C 3
ATOM 3865 O O . ASN A 1 56 ? -11.774 -7.211 0.350 1.00 0.00 125 ASN A O 3
ATOM 3876 N N . GLU A 1 57 ? -9.716 -6.447 -0.177 1.00 0.00 126 GLU A N 3
ATOM 3877 C CA . GLU A 1 57 ? -8.955 -7.521 0.430 1.00 0.00 126 GLU A CA 3
ATOM 3878 C C . GLU A 1 57 ? -7.958 -6.865 1.356 1.00 0.00 126 GLU A C 3
ATOM 3879 O O . GLU A 1 57 ? -7.636 -5.706 1.163 1.00 0.00 126 GLU A O 3
ATOM 3891 N N . GLU A 1 58 ? -7.456 -7.573 2.331 1.00 0.00 127 GLU A N 3
ATOM 3892 C CA . GLU A 1 58 ? -6.465 -7.003 3.227 1.00 0.00 127 GLU A CA 3
ATOM 3893 C C . GLU A 1 58 ? -5.095 -7.534 2.890 1.00 0.00 127 GLU A C 3
ATOM 3894 O O . GLU A 1 58 ? -4.963 -8.601 2.295 1.00 0.00 127 GLU A O 3
ATOM 3906 N N . VAL A 1 59 ? -4.078 -6.789 3.270 1.00 0.00 128 VAL A N 3
ATOM 3907 C CA . VAL A 1 59 ? -2.719 -7.210 3.035 1.00 0.00 128 VAL A CA 3
ATOM 3908 C C . VAL A 1 59 ? -2.418 -8.452 3.868 1.00 0.00 128 VAL A C 3
ATOM 3909 O O . VAL A 1 59 ? -2.957 -8.631 4.957 1.00 0.00 128 VAL A O 3
ATOM 3922 N N . PRO A 1 60 ? -1.604 -9.346 3.321 1.00 0.00 129 PRO A N 3
ATOM 3923 C CA . PRO A 1 60 ? -1.213 -10.578 3.997 1.00 0.00 129 PRO A CA 3
ATOM 3924 C C . PRO A 1 60 ? -0.645 -10.311 5.392 1.00 0.00 129 PRO A C 3
ATOM 3925 O O . PRO A 1 60 ? 0.214 -9.453 5.563 1.00 0.00 129 PRO A O 3
ATOM 3936 N N . GLY A 1 61 ? -1.140 -11.034 6.385 1.00 0.00 130 GLY A N 3
ATOM 3937 C CA . GLY A 1 61 ? -0.616 -10.913 7.730 1.00 0.00 130 GLY A CA 3
ATOM 3938 C C . GLY A 1 61 ? -1.417 -9.977 8.612 1.00 0.00 130 GLY A C 3
ATOM 3939 O O . GLY A 1 61 ? -1.929 -10.382 9.655 1.00 0.00 130 GLY A O 3
ATOM 3943 N N . TYR A 1 62 ? -1.525 -8.727 8.192 1.00 0.00 131 TYR A N 3
ATOM 3944 C CA . TYR A 1 62 ? -2.164 -7.699 9.013 1.00 0.00 131 TYR A CA 3
ATOM 3945 C C . TYR A 1 62 ? -3.453 -7.211 8.371 1.00 0.00 131 TYR A C 3
ATOM 3946 O O . TYR A 1 62 ? -3.588 -7.255 7.153 1.00 0.00 131 TYR A O 3
ATOM 3964 N N . ASN A 1 63 ? -4.397 -6.716 9.175 1.00 0.00 132 ASN A N 3
ATOM 3965 C CA . ASN A 1 63 ? -5.670 -6.210 8.652 1.00 0.00 132 ASN A CA 3
ATOM 3966 C C . ASN A 1 63 ? -5.530 -4.849 7.974 1.00 0.00 132 ASN A C 3
ATOM 3967 O O . ASN A 1 63 ? -6.334 -3.946 8.214 1.00 0.00 132 ASN A O 3
ATOM 3978 N N . ALA A 1 64 ? -4.509 -4.695 7.154 1.00 0.00 133 ALA A N 3
ATOM 3979 C CA . ALA A 1 64 ? -4.386 -3.523 6.308 1.00 0.00 133 ALA A CA 3
ATOM 3980 C C . ALA A 1 64 ? -5.224 -3.737 5.054 1.00 0.00 133 ALA A C 3
ATOM 3981 O O . ALA A 1 64 ? -4.735 -4.268 4.058 1.00 0.00 133 ALA A O 3
ATOM 3988 N N . LYS A 1 65 ? -6.488 -3.323 5.103 1.00 0.00 134 LYS A N 3
ATOM 3989 C CA . LYS A 1 65 ? -7.431 -3.662 4.043 1.00 0.00 134 LYS A CA 3
ATOM 3990 C C . LYS A 1 65 ? -7.250 -2.739 2.859 1.00 0.00 134 LYS A C 3
ATOM 3991 O O . LYS A 1 65 ? -7.459 -1.547 2.965 1.00 0.00 134 LYS A O 3
ATOM 4010 N N . ILE A 1 66 ? -6.948 -3.334 1.722 1.00 0.00 135 ILE A N 3
ATOM 4011 C CA . ILE A 1 66 ? -6.673 -2.611 0.497 1.00 0.00 135 ILE A CA 3
ATOM 4012 C C . ILE A 1 66 ? -7.949 -1.955 0.001 1.00 0.00 135 ILE A C 3
ATOM 4013 O O . ILE A 1 66 ? -8.759 -2.579 -0.675 1.00 0.00 135 ILE A O 3
ATOM 4029 N N . VAL A 1 67 ? -8.143 -0.699 0.360 1.00 0.00 136 VAL A N 3
ATOM 4030 C CA . VAL A 1 67 ? -9.347 0.007 -0.037 1.00 0.00 136 VAL A CA 3
ATOM 4031 C C . VAL A 1 67 ? -9.113 0.661 -1.385 1.00 0.00 136 VAL A C 3
ATOM 4032 O O . VAL A 1 67 ? -10.012 1.243 -1.985 1.00 0.00 136 VAL A O 3
ATOM 4045 N N . SER A 1 68 ? -7.890 0.529 -1.864 1.00 0.00 137 SER A N 3
ATOM 4046 C CA . SER A 1 68 ? -7.509 1.079 -3.139 1.00 0.00 137 SER A CA 3
ATOM 4047 C C . SER A 1 68 ? -6.230 0.405 -3.590 1.00 0.00 137 SER A C 3
ATOM 4048 O O . SER A 1 68 ? -5.185 0.534 -2.950 1.00 0.00 137 SER A O 3
ATOM 4056 N N . ILE A 1 69 ? -6.330 -0.319 -4.674 1.00 0.00 138 ILE A N 3
ATOM 4057 C CA . ILE A 1 69 ? -5.214 -1.067 -5.203 1.00 0.00 138 ILE A CA 3
ATOM 4058 C C . ILE A 1 69 ? -4.391 -0.215 -6.175 1.00 0.00 138 ILE A C 3
ATOM 4059 O O . ILE A 1 69 ? -4.944 0.502 -7.014 1.00 0.00 138 ILE A O 3
ATOM 4075 N N . ARG A 1 70 ? -3.073 -0.235 -6.010 1.00 0.00 139 ARG A N 3
ATOM 4076 C CA . ARG A 1 70 ? -2.154 0.458 -6.902 1.00 0.00 139 ARG A CA 3
ATOM 4077 C C . ARG A 1 70 ? -0.928 -0.423 -7.078 1.00 0.00 139 ARG A C 3
ATOM 4078 O O . ARG A 1 70 ? -0.690 -1.278 -6.231 1.00 0.00 139 ARG A O 3
ATOM 4099 N N . PRO A 1 71 ? -0.146 -0.218 -8.156 1.00 0.00 140 PRO A N 3
ATOM 4100 C CA . PRO A 1 71 ? 1.096 -0.933 -8.441 1.00 0.00 140 PRO A CA 3
ATOM 4101 C C . PRO A 1 71 ? 1.769 -1.555 -7.209 1.00 0.00 140 PRO A C 3
ATOM 4102 O O . PRO A 1 71 ? 1.664 -2.750 -6.985 1.00 0.00 140 PRO A O 3
ATOM 4113 N N . ASP A 1 72 ? 2.468 -0.764 -6.417 1.00 0.00 141 ASP A N 3
ATOM 4114 C CA . ASP A 1 72 ? 2.953 -1.226 -5.117 1.00 0.00 141 ASP A CA 3
ATOM 4115 C C . ASP A 1 72 ? 2.537 -0.232 -4.065 1.00 0.00 141 ASP A C 3
ATOM 4116 O O . ASP A 1 72 ? 3.269 0.079 -3.125 1.00 0.00 141 ASP A O 3
ATOM 4125 N N . ARG A 1 73 ? 1.325 0.244 -4.247 1.00 0.00 142 ARG A N 3
ATOM 4126 C CA . ARG A 1 73 ? 0.723 1.211 -3.363 1.00 0.00 142 ARG A CA 3
ATOM 4127 C C . ARG A 1 73 ? -0.715 0.830 -3.093 1.00 0.00 142 ARG A C 3
ATOM 4128 O O . ARG A 1 73 ? -1.392 0.279 -3.942 1.00 0.00 142 ARG A O 3
ATOM 4149 N N . VAL A 1 74 ? -1.147 1.064 -1.887 1.00 0.00 143 VAL A N 3
ATOM 4150 C CA . VAL A 1 74 ? -2.473 0.676 -1.476 1.00 0.00 143 VAL A CA 3
ATOM 4151 C C . VAL A 1 74 ? -3.048 1.634 -0.436 1.00 0.00 143 VAL A C 3
ATOM 4152 O O . VAL A 1 74 ? -2.503 1.792 0.647 1.00 0.00 143 VAL A O 3
ATOM 4165 N N . VAL A 1 75 ? -4.159 2.261 -0.780 1.00 0.00 144 VAL A N 3
ATOM 4166 C CA . VAL A 1 75 ? -4.872 3.118 0.163 1.00 0.00 144 VAL A CA 3
ATOM 4167 C C . VAL A 1 75 ? -5.686 2.242 1.107 1.00 0.00 144 VAL A C 3
ATOM 4168 O O . VAL A 1 75 ? -6.915 2.218 1.067 1.00 0.00 144 VAL A O 3
ATOM 4181 N N . LEU A 1 76 ? -4.967 1.465 1.911 1.00 0.00 145 LEU A N 3
ATOM 4182 C CA . LEU A 1 76 ? -5.591 0.506 2.789 1.00 0.00 145 LEU A CA 3
ATOM 4183 C C . LEU A 1 76 ? -6.080 1.116 4.074 1.00 0.00 145 LEU A C 3
ATOM 4184 O O . LEU A 1 76 ? -5.705 2.221 4.444 1.00 0.00 145 LEU A O 3
ATOM 4200 N N . GLN A 1 77 ? -6.868 0.326 4.775 1.00 0.00 146 GLN A N 3
ATOM 4201 C CA . GLN A 1 77 ? -7.420 0.737 6.033 1.00 0.00 146 GLN A CA 3
ATOM 4202 C C . GLN A 1 77 ? -6.795 -0.116 7.104 1.00 0.00 146 GLN A C 3
ATOM 4203 O O . GLN A 1 77 ? -6.790 -1.344 7.031 1.00 0.00 146 GLN A O 3
ATOM 4217 N N . TYR A 1 78 ? -6.213 0.551 8.050 1.00 0.00 147 TYR A N 3
ATOM 4218 C CA . TYR A 1 78 ? -5.632 -0.087 9.186 1.00 0.00 147 TYR A CA 3
ATOM 4219 C C . TYR A 1 78 ? -5.854 0.847 10.352 1.00 0.00 147 TYR A C 3
ATOM 4220 O O . TYR A 1 78 ? -5.798 2.057 10.169 1.00 0.00 147 TYR A O 3
ATOM 4238 N N . GLN A 1 79 ? -6.182 0.304 11.516 1.00 0.00 148 GLN A N 3
ATOM 4239 C CA . GLN A 1 79 ? -6.342 1.111 12.721 1.00 0.00 148 GLN A CA 3
ATOM 4240 C C . GLN A 1 79 ? -7.569 2.014 12.585 1.00 0.00 148 GLN A C 3
ATOM 4241 O O . GLN A 1 79 ? -7.627 3.098 13.170 1.00 0.00 148 GLN A O 3
ATOM 4255 N N . GLY A 1 80 ? -8.550 1.551 11.812 1.00 0.00 149 GLY A N 3
ATOM 4256 C CA . GLY A 1 80 ? -9.749 2.335 11.560 1.00 0.00 149 GLY A CA 3
ATOM 4257 C C . GLY A 1 80 ? -9.552 3.435 10.526 1.00 0.00 149 GLY A C 3
ATOM 4258 O O . GLY A 1 80 ? -10.442 4.258 10.319 1.00 0.00 149 GLY A O 3
ATOM 4262 N N . ARG A 1 81 ? -8.403 3.446 9.862 1.00 0.00 150 ARG A N 3
ATOM 4263 C CA . ARG A 1 81 ? -8.061 4.541 8.948 1.00 0.00 150 ARG A CA 3
ATOM 4264 C C . ARG A 1 81 ? -7.550 4.004 7.630 1.00 0.00 150 ARG A C 3
ATOM 4265 O O . ARG A 1 81 ? -6.781 3.055 7.612 1.00 0.00 150 ARG A O 3
ATOM 4286 N N . TYR A 1 82 ? -7.948 4.625 6.530 1.00 0.00 151 TYR A N 3
ATOM 4287 C CA . TYR A 1 82 ? -7.500 4.176 5.237 1.00 0.00 151 TYR A CA 3
ATOM 4288 C C . TYR A 1 82 ? -6.728 5.283 4.562 1.00 0.00 151 TYR A C 3
ATOM 4289 O O . TYR A 1 82 ? -7.255 6.352 4.248 1.00 0.00 151 TYR A O 3
ATOM 4307 N N . GLU A 1 83 ? -5.452 5.044 4.420 1.00 0.00 152 GLU A N 3
ATOM 4308 C CA . GLU A 1 83 ? -4.556 6.008 3.854 1.00 0.00 152 GLU A CA 3
ATOM 4309 C C . GLU A 1 83 ? -3.664 5.297 2.863 1.00 0.00 152 GLU A C 3
ATOM 4310 O O . GLU A 1 83 ? -3.817 4.095 2.639 1.00 0.00 152 GLU A O 3
ATOM 4322 N N . VAL A 1 84 ? -2.712 5.997 2.293 1.00 0.00 153 VAL A N 3
ATOM 4323 C CA . VAL A 1 84 ? -2.044 5.476 1.120 1.00 0.00 153 VAL A CA 3
ATOM 4324 C C . VAL A 1 84 ? -0.759 4.785 1.514 1.00 0.00 153 VAL A C 3
ATOM 4325 O O . VAL A 1 84 ? 0.269 5.427 1.722 1.00 0.00 153 VAL A O 3
ATOM 4338 N N . LE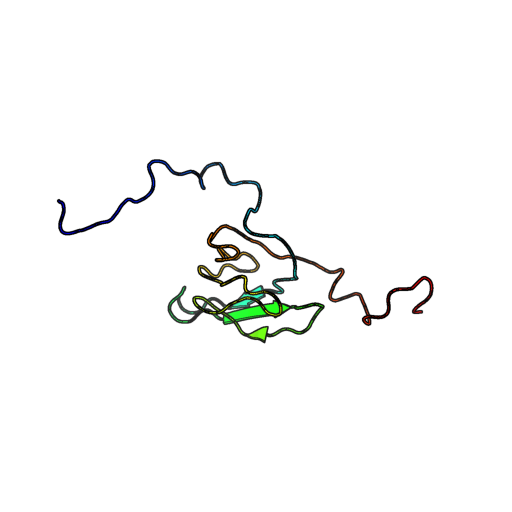U A 1 85 ? -0.826 3.474 1.596 1.00 0.00 154 LEU A N 3
ATOM 4339 C CA . LEU A 1 85 ? 0.279 2.676 2.022 1.00 0.00 154 LEU A CA 3
ATOM 4340 C C . LEU A 1 85 ? 0.976 1.973 0.885 1.00 0.00 154 LEU A C 3
ATOM 4341 O O . LEU A 1 85 ? 0.389 1.158 0.190 1.00 0.00 154 LEU A O 3
ATOM 4357 N N . GLY A 1 86 ? 2.234 2.276 0.721 1.00 0.00 155 GLY A N 3
ATOM 4358 C CA . GLY A 1 86 ? 3.061 1.496 -0.161 1.00 0.00 155 GLY A CA 3
ATOM 4359 C C . GLY A 1 86 ? 3.972 0.590 0.629 1.00 0.00 155 GLY A C 3
ATOM 4360 O O . GLY A 1 86 ? 5.190 0.681 0.501 1.00 0.00 155 GLY A O 3
ATOM 4364 N N . LEU A 1 87 ? 3.358 -0.224 1.510 1.00 0.00 156 LEU A N 3
ATOM 4365 C CA . LEU A 1 87 ? 4.081 -1.246 2.289 1.00 0.00 156 LEU A CA 3
ATOM 4366 C C . LEU A 1 87 ? 5.185 -1.862 1.445 1.00 0.00 156 LEU A C 3
ATOM 4367 O O . LEU A 1 87 ? 4.899 -2.606 0.516 1.00 0.00 156 LEU A O 3
ATOM 4383 N N . TYR A 1 88 ? 6.439 -1.538 1.728 1.00 0.00 157 TYR A N 3
ATOM 4384 C CA . TYR A 1 88 ? 7.560 -2.128 1.024 1.00 0.00 157 TYR A CA 3
ATOM 4385 C C . TYR A 1 88 ? 8.582 -2.524 2.087 1.00 0.00 157 TYR A C 3
ATOM 4386 O O . TYR A 1 88 ? 9.004 -1.672 2.868 1.00 0.00 157 TYR A O 3
ATOM 4404 N N . SER A 1 89 ? 8.951 -3.794 2.161 1.00 0.00 158 SER A N 3
ATOM 4405 C CA . SER A 1 89 ? 9.824 -4.257 3.236 1.00 0.00 158 SER A CA 3
ATOM 4406 C C . SER A 1 89 ? 11.175 -3.555 3.196 1.00 0.00 158 SER A C 3
ATOM 4407 O O . SER A 1 89 ? 11.797 -3.428 2.142 1.00 0.00 158 SER A O 3
ATOM 4415 N N . GLN A 1 90 ? 11.603 -3.091 4.364 1.00 0.00 159 GLN A N 3
ATOM 4416 C CA . GLN A 1 90 ? 12.842 -2.339 4.501 1.00 0.00 159 GLN A CA 3
ATOM 4417 C C . GLN A 1 90 ? 14.055 -3.245 4.332 1.00 0.00 159 GLN A C 3
ATOM 4418 O O . GLN A 1 90 ? 13.925 -4.454 4.131 1.00 0.00 159 GLN A O 3
ATOM 4432 N N . GLU A 1 91 ? 15.233 -2.648 4.434 1.00 0.00 160 GLU A N 3
ATOM 4433 C CA . GLU A 1 91 ? 16.479 -3.379 4.279 1.00 0.00 160 GLU A CA 3
ATOM 4434 C C . GLU A 1 91 ? 16.824 -4.107 5.571 1.00 0.00 160 GLU A C 3
ATOM 4435 O O . GLU A 1 91 ? 17.032 -3.481 6.610 1.00 0.00 160 GLU A O 3
ATOM 4447 N N . ASP A 1 92 ? 16.890 -5.430 5.498 1.00 0.00 161 ASP A N 3
ATOM 4448 C CA . ASP A 1 92 ? 17.208 -6.252 6.663 1.00 0.00 161 ASP A CA 3
ATOM 4449 C C . ASP A 1 92 ? 18.674 -6.097 7.041 1.00 0.00 161 ASP A C 3
ATOM 4450 O O . ASP A 1 92 ? 19.080 -6.418 8.160 1.00 0.00 161 ASP A O 3
ATOM 4459 N N . SER A 1 93 ? 19.465 -5.612 6.094 1.00 0.00 162 SER A N 3
ATOM 4460 C CA . SER A 1 93 ? 20.881 -5.381 6.316 1.00 0.00 162 SER A CA 3
ATOM 4461 C C . SER A 1 93 ? 21.113 -4.045 7.015 1.00 0.00 162 SER A C 3
ATOM 4462 O O . SER A 1 93 ? 22.077 -3.880 7.763 1.00 0.00 162 SER A O 3
ATOM 4470 N N . GLY A 1 94 ? 20.212 -3.099 6.776 1.00 0.00 163 GLY A N 3
ATOM 4471 C CA . GLY A 1 94 ? 20.349 -1.774 7.352 1.00 0.00 163 GLY A CA 3
ATOM 4472 C C . GLY A 1 94 ? 19.367 -1.535 8.478 1.00 0.00 163 GLY A C 3
ATOM 4473 O O . GLY A 1 94 ? 18.999 -0.395 8.764 1.00 0.00 163 GLY A O 3
ATOM 4477 N N . SER A 1 95 ? 18.939 -2.613 9.111 1.00 0.00 164 SER A N 3
ATOM 4478 C CA . SER A 1 95 ? 18.010 -2.536 10.223 1.00 0.00 164 SER A CA 3
ATOM 4479 C C . SER A 1 95 ? 18.147 -3.778 11.092 1.00 0.00 164 SER A C 3
ATOM 4480 O O . SER A 1 95 ? 18.531 -4.844 10.613 1.00 0.00 164 SER A O 3
ATOM 4488 N N . ASP A 1 96 ? 17.850 -3.629 12.375 1.00 0.00 165 ASP A N 3
ATOM 4489 C CA . ASP A 1 96 ? 17.900 -4.749 13.306 1.00 0.00 165 ASP A CA 3
ATOM 4490 C C . ASP A 1 96 ? 16.548 -5.438 13.379 1.00 0.00 165 ASP A C 3
ATOM 4491 O O . ASP A 1 96 ? 16.367 -6.386 14.138 1.00 0.00 165 ASP A O 3
ATOM 4500 N N . GLY A 1 97 ? 15.596 -4.945 12.599 1.00 0.00 166 GLY A N 3
ATOM 4501 C CA . GLY A 1 97 ? 14.266 -5.522 12.597 1.00 0.00 166 GLY A CA 3
ATOM 4502 C C . GLY A 1 97 ? 13.347 -4.828 13.579 1.00 0.00 166 GLY A C 3
ATOM 4503 O O . GLY A 1 97 ? 12.123 -4.890 13.454 1.00 0.00 166 GLY A O 3
ATOM 4507 N N . VAL A 1 98 ? 13.937 -4.160 14.553 1.00 0.00 167 VAL A N 3
ATOM 4508 C CA . VAL A 1 98 ? 13.178 -3.437 15.557 1.00 0.00 167 VAL A CA 3
ATOM 4509 C C . VAL A 1 98 ? 13.433 -1.935 15.427 1.00 0.00 167 VAL A C 3
ATOM 4510 O O . VAL A 1 98 ? 14.581 -1.503 15.314 1.00 0.00 167 VAL A O 3
ATOM 4523 N N . PRO A 1 99 ? 12.363 -1.123 15.397 1.00 0.00 168 PRO A N 3
ATOM 4524 C CA . PRO A 1 99 ? 12.488 0.334 15.345 1.00 0.00 168 PRO A CA 3
ATOM 4525 C C . PRO A 1 99 ? 13.182 0.882 16.587 1.00 0.00 168 PRO A C 3
ATOM 4526 O O . PRO A 1 99 ? 12.621 0.863 17.685 1.00 0.00 168 PRO A O 3
ATOM 4537 N N . GLY A 1 100 ? 14.406 1.350 16.410 1.00 0.00 169 GLY A N 3
ATOM 4538 C CA . GLY A 1 100 ? 15.176 1.875 17.514 1.00 0.00 169 GLY A CA 3
ATOM 4539 C C . GLY A 1 100 ? 16.559 2.290 17.073 1.00 0.00 169 GLY A C 3
ATOM 4540 O O . GLY A 1 100 ? 16.886 2.175 15.889 1.00 0.00 169 GLY A O 3
ATOM 4544 N N . ALA A 1 101 ? 17.365 2.756 18.024 1.00 0.00 170 ALA A N 3
ATOM 4545 C CA . ALA A 1 101 ? 18.717 3.231 17.745 1.00 0.00 170 ALA A CA 3
ATOM 4546 C C . ALA A 1 101 ? 18.695 4.387 16.744 1.00 0.00 170 ALA A C 3
ATOM 4547 O O . ALA A 1 101 ? 17.678 5.071 16.604 1.00 0.00 170 ALA A O 3
ATOM 4554 N N . GLN A 1 102 ? 19.831 4.609 16.083 1.00 0.00 171 GLN A N 3
ATOM 4555 C CA . GLN A 1 102 ? 19.954 5.632 15.045 1.00 0.00 171 GLN A CA 3
ATOM 4556 C C . GLN A 1 102 ? 19.616 7.013 15.611 1.00 0.00 171 GLN A C 3
ATOM 4557 O O . GLN A 1 102 ? 18.802 7.753 15.061 1.00 0.00 171 GLN A O 3
ATOM 4571 N N . VAL A 1 103 ? 20.243 7.341 16.729 1.00 0.00 172 VAL A N 3
ATOM 4572 C CA . VAL A 1 103 ? 20.103 8.658 17.327 1.00 0.00 172 VAL A CA 3
ATOM 4573 C C . VAL A 1 103 ? 21.199 9.563 16.777 1.00 0.00 172 VAL A C 3
ATOM 4574 O O . VAL A 1 103 ? 21.057 10.786 16.711 1.00 0.00 172 VAL A O 3
ATOM 4587 N N . ARG A 1 104 ? 22.295 8.934 16.371 1.00 0.00 173 ARG A N 3
ATOM 4588 C CA . ARG A 1 104 ? 23.395 9.630 15.720 1.00 0.00 173 ARG A CA 3
ATOM 4589 C C . ARG A 1 104 ? 23.625 9.020 14.345 1.00 0.00 173 ARG A C 3
ATOM 4590 O O . ARG A 1 104 ? 24.263 7.947 14.277 1.00 0.00 173 ARG A O 3
ATOM 4612 N N . GLY A 1 1 ? 36.175 2.494 2.178 1.00 0.00 70 GLY A N 4
ATOM 4613 C CA . GLY A 1 1 ? 36.690 1.108 2.274 1.00 0.00 70 GLY A CA 4
ATOM 4614 C C . GLY A 1 1 ? 36.129 0.376 3.475 1.00 0.00 70 GLY A C 4
ATOM 4615 O O . GLY A 1 1 ? 35.569 0.992 4.378 1.00 0.00 70 GLY A O 4
ATOM 4621 N N . SER A 1 2 ? 36.297 -0.938 3.501 1.00 0.00 71 SER A N 4
ATOM 4622 C CA . SER A 1 2 ? 35.746 -1.754 4.569 1.00 0.00 71 SER A CA 4
ATOM 4623 C C . SER A 1 2 ? 36.697 -1.793 5.768 1.00 0.00 71 SER A C 4
ATOM 4624 O O . SER A 1 2 ? 36.407 -2.419 6.790 1.00 0.00 71 SER A O 4
ATOM 4632 N N . HIS A 1 3 ? 37.843 -1.128 5.643 1.00 0.00 72 HIS A N 4
ATOM 4633 C CA . HIS A 1 3 ? 38.787 -1.029 6.754 1.00 0.00 72 HIS A CA 4
ATOM 4634 C C . HIS A 1 3 ? 38.434 0.155 7.646 1.00 0.00 72 HIS A C 4
ATOM 4635 O O . HIS A 1 3 ? 38.918 0.270 8.773 1.00 0.00 72 HIS A O 4
ATOM 4650 N N . MET A 1 4 ? 37.583 1.032 7.134 1.00 0.00 73 MET A N 4
ATOM 4651 C CA . MET A 1 4 ? 37.203 2.240 7.848 1.00 0.00 73 MET A CA 4
ATOM 4652 C C . MET A 1 4 ? 35.696 2.431 7.811 1.00 0.00 73 MET A C 4
ATOM 4653 O O . MET A 1 4 ? 35.144 2.844 6.789 1.00 0.00 73 MET A O 4
ATOM 4667 N N . LEU A 1 5 ? 35.029 2.121 8.915 1.00 0.00 74 LEU A N 4
ATOM 4668 C CA . LEU A 1 5 ? 33.600 2.379 9.022 1.00 0.00 74 LEU A CA 4
ATOM 4669 C C . LEU A 1 5 ? 33.370 3.878 9.160 1.00 0.00 74 LEU A C 4
ATOM 4670 O O . LEU A 1 5 ? 33.636 4.462 10.210 1.00 0.00 74 LEU A O 4
ATOM 4686 N N . GLU A 1 6 ? 32.899 4.496 8.093 1.00 0.00 75 GLU A N 4
ATOM 4687 C CA . GLU A 1 6 ? 32.721 5.937 8.067 1.00 0.00 75 GLU A CA 4
ATOM 4688 C C . GLU A 1 6 ? 31.299 6.331 8.457 1.00 0.00 75 GLU A C 4
ATOM 4689 O O . GLU A 1 6 ? 30.330 5.968 7.789 1.00 0.00 75 GLU A O 4
ATOM 4701 N N . MET A 1 7 ? 31.182 7.058 9.557 1.00 0.00 76 MET A N 4
ATOM 4702 C CA . MET A 1 7 ? 29.892 7.559 10.011 1.00 0.00 76 MET A CA 4
ATOM 4703 C C . MET A 1 7 ? 29.548 8.848 9.274 1.00 0.00 76 MET A C 4
ATOM 4704 O O . MET A 1 7 ? 29.531 9.927 9.866 1.00 0.00 76 MET A O 4
ATOM 4718 N N . ALA A 1 8 ? 29.265 8.728 7.985 1.00 0.00 77 ALA A N 4
ATOM 4719 C CA . ALA A 1 8 ? 28.993 9.888 7.146 1.00 0.00 77 ALA A CA 4
ATOM 4720 C C . ALA A 1 8 ? 27.542 10.353 7.276 1.00 0.00 77 ALA A C 4
ATOM 4721 O O . ALA A 1 8 ? 26.911 10.736 6.292 1.00 0.00 77 ALA A O 4
ATOM 4728 N N . GLY A 1 9 ? 27.021 10.325 8.492 1.00 0.00 78 GLY A N 4
ATOM 4729 C CA . GLY A 1 9 ? 25.660 10.747 8.717 1.00 0.00 78 GLY A CA 4
ATOM 4730 C C . GLY A 1 9 ? 25.161 10.345 10.086 1.00 0.00 78 GLY A C 4
ATOM 4731 O O . GLY A 1 9 ? 25.933 9.859 10.917 1.00 0.00 78 GLY A O 4
ATOM 4735 N N . ALA A 1 10 ? 23.870 10.543 10.312 1.00 0.00 79 ALA A N 4
ATOM 4736 C CA . ALA A 1 10 ? 23.234 10.209 11.580 1.00 0.00 79 ALA A CA 4
ATOM 4737 C C . ALA A 1 10 ? 21.723 10.170 11.396 1.00 0.00 79 ALA A C 4
ATOM 4738 O O . ALA A 1 10 ? 21.108 9.106 11.429 1.00 0.00 79 ALA A O 4
ATOM 4745 N N . LEU A 1 11 ? 21.138 11.341 11.196 1.00 0.00 80 LEU A N 4
ATOM 4746 C CA . LEU A 1 11 ? 19.734 11.452 10.846 1.00 0.00 80 LEU A CA 4
ATOM 4747 C C . LEU A 1 11 ? 19.618 12.245 9.552 1.00 0.00 80 LEU A C 4
ATOM 4748 O O . LEU A 1 11 ? 19.584 13.477 9.559 1.00 0.00 80 LEU A O 4
ATOM 4764 N N . ASP A 1 12 ? 19.578 11.529 8.445 1.00 0.00 81 ASP A N 4
ATOM 4765 C CA . ASP A 1 12 ? 19.653 12.158 7.140 1.00 0.00 81 ASP A CA 4
ATOM 4766 C C . ASP A 1 12 ? 18.285 12.212 6.477 1.00 0.00 81 ASP A C 4
ATOM 4767 O O . ASP A 1 12 ? 17.564 11.217 6.408 1.00 0.00 81 ASP A O 4
ATOM 4776 N N . ALA A 1 13 ? 17.953 13.397 5.985 1.00 0.00 82 ALA A N 4
ATOM 4777 C CA . ALA A 1 13 ? 16.663 13.650 5.350 1.00 0.00 82 ALA A CA 4
ATOM 4778 C C . ALA A 1 13 ? 16.574 12.937 4.007 1.00 0.00 82 ALA A C 4
ATOM 4779 O O . ALA A 1 13 ? 15.496 12.810 3.425 1.00 0.00 82 ALA A O 4
ATOM 4786 N N . SER A 1 14 ? 17.721 12.459 3.535 1.00 0.00 83 SER A N 4
ATOM 4787 C CA . SER A 1 14 ? 17.809 11.714 2.286 1.00 0.00 83 SER A CA 4
ATOM 4788 C C . SER A 1 14 ? 17.042 10.394 2.370 1.00 0.00 83 SER A C 4
ATOM 4789 O O . SER A 1 14 ? 16.845 9.723 1.359 1.00 0.00 83 SER A O 4
ATOM 4797 N N . GLN A 1 15 ? 16.621 10.024 3.581 1.00 0.00 84 GLN A N 4
ATOM 4798 C CA . GLN A 1 15 ? 15.858 8.799 3.792 1.00 0.00 84 GLN A CA 4
ATOM 4799 C C . GLN A 1 15 ? 14.593 8.786 2.936 1.00 0.00 84 GLN A C 4
ATOM 4800 O O . GLN A 1 15 ? 14.243 7.757 2.357 1.00 0.00 84 GLN A O 4
ATOM 4814 N N . MET A 1 16 ? 13.930 9.946 2.852 1.00 0.00 85 MET A N 4
ATOM 4815 C CA . MET A 1 16 ? 12.687 10.094 2.097 1.00 0.00 85 MET A CA 4
ATOM 4816 C C . MET A 1 16 ? 11.569 9.280 2.748 1.00 0.00 85 MET A C 4
ATOM 4817 O O . MET A 1 16 ? 11.677 8.897 3.915 1.00 0.00 85 MET A O 4
ATOM 4831 N N . SER A 1 17 ? 10.493 9.050 1.994 1.00 0.00 86 SER A N 4
ATOM 4832 C CA . SER A 1 17 ? 9.343 8.274 2.465 1.00 0.00 86 SER A CA 4
ATOM 4833 C C . SER A 1 17 ? 8.623 8.986 3.609 1.00 0.00 86 SER A C 4
ATOM 4834 O O . SER A 1 17 ? 7.943 8.357 4.420 1.00 0.00 86 SER A O 4
ATOM 4842 N N . ASN A 1 18 ? 8.753 10.304 3.653 1.00 0.00 87 ASN A N 4
ATOM 4843 C CA . ASN A 1 18 ? 8.149 11.096 4.715 1.00 0.00 87 ASN A CA 4
ATOM 4844 C C . ASN A 1 18 ? 6.763 11.583 4.305 1.00 0.00 87 ASN A C 4
ATOM 4845 O O . ASN A 1 18 ? 6.557 12.778 4.089 1.00 0.00 87 ASN A O 4
ATOM 4856 N N . LEU A 1 19 ? 5.813 10.659 4.201 1.00 0.00 88 LEU A N 4
ATOM 4857 C CA . LEU A 1 19 ? 4.459 11.002 3.771 1.00 0.00 88 LEU A CA 4
ATOM 4858 C C . LEU A 1 19 ? 3.444 9.909 4.153 1.00 0.00 88 LEU A C 4
ATOM 4859 O O . LEU A 1 19 ? 2.466 10.208 4.835 1.00 0.00 88 LEU A O 4
ATOM 4875 N N . PRO A 1 20 ? 3.652 8.636 3.722 1.00 0.00 89 PRO A N 4
ATOM 4876 C CA . PRO A 1 20 ? 2.661 7.559 3.918 1.00 0.00 89 PRO A CA 4
ATOM 4877 C C . PRO A 1 20 ? 2.273 7.338 5.382 1.00 0.00 89 PRO A C 4
ATOM 4878 O O . PRO A 1 20 ? 3.101 6.933 6.200 1.00 0.00 89 PRO A O 4
ATOM 4889 N N . PRO A 1 21 ? 1.001 7.615 5.724 1.00 0.00 90 PRO A N 4
ATOM 4890 C CA . PRO A 1 21 ? 0.437 7.342 7.049 1.00 0.00 90 PRO A CA 4
ATOM 4891 C C . PRO A 1 21 ? 0.084 5.857 7.201 1.00 0.00 90 PRO A C 4
ATOM 4892 O O . PRO A 1 21 ? 0.889 5.003 6.851 1.00 0.00 90 PRO A O 4
ATOM 4903 N N . SER A 1 22 ? -1.113 5.556 7.722 1.00 0.00 91 SER A N 4
ATOM 4904 C CA . SER A 1 22 ? -1.551 4.178 7.920 1.00 0.00 91 SER A CA 4
ATOM 4905 C C . SER A 1 22 ? -0.491 3.363 8.687 1.00 0.00 91 SER A C 4
ATOM 4906 O O . SER A 1 22 ? 0.099 3.858 9.644 1.00 0.00 91 SER A O 4
ATOM 4914 N N . THR A 1 23 ? -0.249 2.120 8.262 1.00 0.00 92 THR A N 4
ATOM 4915 C CA . THR A 1 23 ? 0.663 1.233 8.978 1.00 0.00 92 THR A CA 4
ATOM 4916 C C . THR A 1 23 ? 2.086 1.251 8.396 1.00 0.00 92 THR A C 4
ATOM 4917 O O . THR A 1 23 ? 3.055 1.212 9.154 1.00 0.00 92 THR A O 4
ATOM 4928 N N . LEU A 1 24 ? 2.212 1.335 7.066 1.00 0.00 93 LEU A N 4
ATOM 4929 C CA . LEU A 1 24 ? 3.530 1.388 6.401 1.00 0.00 93 LEU A CA 4
ATOM 4930 C C . LEU A 1 24 ? 4.486 0.286 6.883 1.00 0.00 93 LEU A C 4
ATOM 4931 O O . LEU A 1 24 ? 5.497 0.574 7.526 1.00 0.00 93 LEU A O 4
ATOM 4947 N N . ASN A 1 25 ? 4.178 -0.971 6.547 1.00 0.00 94 ASN A N 4
ATOM 4948 C CA . ASN A 1 25 ? 5.041 -2.097 6.928 1.00 0.00 94 ASN A CA 4
ATOM 4949 C C . ASN A 1 25 ? 4.574 -3.423 6.316 1.00 0.00 94 ASN A C 4
ATOM 4950 O O . ASN A 1 25 ? 3.607 -4.024 6.779 1.00 0.00 94 ASN A O 4
ATOM 4961 N N . LEU A 1 26 ? 5.250 -3.817 5.239 1.00 0.00 95 LEU A N 4
ATOM 4962 C CA . LEU A 1 26 ? 5.057 -5.093 4.531 1.00 0.00 95 LEU A CA 4
ATOM 4963 C C . LEU A 1 26 ? 5.746 -4.905 3.197 1.00 0.00 95 LEU A C 4
ATOM 4964 O O . LEU A 1 26 ? 6.490 -3.941 3.029 1.00 0.00 95 LEU A O 4
ATOM 4980 N N . SER A 1 27 ? 5.525 -5.792 2.262 1.00 0.00 96 SER A N 4
ATOM 4981 C CA . SER A 1 27 ? 6.045 -5.599 0.932 1.00 0.00 96 SER A CA 4
ATOM 4982 C C . SER A 1 27 ? 4.964 -5.844 -0.105 1.00 0.00 96 SER A C 4
ATOM 4983 O O . SER A 1 27 ? 4.625 -6.986 -0.401 1.00 0.00 96 SER A O 4
ATOM 4991 N N . LEU A 1 28 ? 4.434 -4.767 -0.666 1.00 0.00 97 LEU A N 4
ATOM 4992 C CA . LEU A 1 28 ? 3.402 -4.875 -1.668 1.00 0.00 97 LEU A CA 4
ATOM 4993 C C . LEU A 1 28 ? 4.098 -5.121 -2.997 1.00 0.00 97 LEU A C 4
ATOM 4994 O O . LEU A 1 28 ? 4.218 -4.212 -3.808 1.00 0.00 97 LEU A O 4
ATOM 5010 N N . THR A 1 29 ? 4.605 -6.353 -3.181 1.00 0.00 98 THR A N 4
ATOM 5011 C CA . THR A 1 29 ? 5.294 -6.744 -4.408 1.00 0.00 98 THR A CA 4
ATOM 5012 C C . THR A 1 29 ? 4.677 -6.153 -5.647 1.00 0.00 98 THR A C 4
ATOM 5013 O O . THR A 1 29 ? 5.378 -5.640 -6.519 1.00 0.00 98 THR A O 4
ATOM 5024 N N . GLY A 1 30 ? 3.380 -6.238 -5.737 1.00 0.00 99 GLY A N 4
ATOM 5025 C CA . GLY A 1 30 ? 2.709 -5.551 -6.798 1.00 0.00 99 GLY A CA 4
ATOM 5026 C C . GLY A 1 30 ? 1.340 -6.077 -7.035 1.00 0.00 99 GLY A C 4
ATOM 5027 O O . GLY A 1 30 ? 1.069 -7.232 -6.780 1.00 0.00 99 GLY A O 4
ATOM 5031 N N . VAL A 1 31 ? 0.471 -5.245 -7.534 1.00 0.00 100 VAL A N 4
ATOM 5032 C CA . VAL A 1 31 ? -0.866 -5.679 -7.792 1.00 0.00 100 VAL A CA 4
ATOM 5033 C C . VAL A 1 31 ? -1.065 -5.887 -9.274 1.00 0.00 100 VAL A C 4
ATOM 5034 O O . VAL A 1 31 ? -0.505 -5.171 -10.110 1.00 0.00 100 VAL A O 4
ATOM 5047 N N . MET A 1 32 ? -1.829 -6.896 -9.583 1.00 0.00 101 MET A N 4
ATOM 5048 C CA . MET A 1 32 ? -2.241 -7.149 -10.934 1.00 0.00 101 MET A CA 4
ATOM 5049 C C . MET A 1 32 ? -3.554 -6.419 -11.145 1.00 0.00 101 MET A C 4
ATOM 5050 O O . MET A 1 32 ? -4.627 -6.980 -10.958 1.00 0.00 101 MET A O 4
ATOM 5064 N N . ALA A 1 33 ? -3.455 -5.156 -11.514 1.00 0.00 102 ALA A N 4
ATOM 5065 C CA . ALA A 1 33 ? -4.629 -4.313 -11.669 1.00 0.00 102 ALA A CA 4
ATOM 5066 C C . ALA A 1 33 ? -5.488 -4.824 -12.821 1.00 0.00 102 ALA A C 4
ATOM 5067 O O . ALA A 1 33 ? -5.041 -4.898 -13.966 1.00 0.00 102 ALA A O 4
ATOM 5074 N N . GLY A 1 34 ? -6.718 -5.186 -12.504 1.00 0.00 103 GLY A N 4
ATOM 5075 C CA . GLY A 1 34 ? -7.567 -5.852 -13.465 1.00 0.00 103 GLY A CA 4
ATOM 5076 C C . GLY A 1 34 ? -8.748 -5.006 -13.829 1.00 0.00 103 GLY A C 4
ATOM 5077 O O . GLY A 1 34 ? -9.701 -4.903 -13.047 1.00 0.00 103 GLY A O 4
ATOM 5081 N N . ASP A 1 35 ? -8.666 -4.389 -15.004 1.00 0.00 104 ASP A N 4
ATOM 5082 C CA . ASP A 1 35 ? -9.643 -3.412 -15.459 1.00 0.00 104 ASP A CA 4
ATOM 5083 C C . ASP A 1 35 ? -9.441 -2.153 -14.650 1.00 0.00 104 ASP A C 4
ATOM 5084 O O . ASP A 1 35 ? -8.961 -1.137 -15.152 1.00 0.00 104 ASP A O 4
ATOM 5093 N N . ASP A 1 36 ? -9.784 -2.263 -13.388 1.00 0.00 105 ASP A N 4
ATOM 5094 C CA . ASP A 1 36 ? -9.491 -1.258 -12.392 1.00 0.00 105 ASP A CA 4
ATOM 5095 C C . ASP A 1 36 ? -9.319 -1.956 -11.054 1.00 0.00 105 ASP A C 4
ATOM 5096 O O . ASP A 1 36 ? -8.395 -2.753 -10.858 1.00 0.00 105 ASP A O 4
ATOM 5105 N N . ASP A 1 37 ? -10.268 -1.697 -10.169 1.00 0.00 106 ASP A N 4
ATOM 5106 C CA . ASP A 1 37 ? -10.315 -2.316 -8.861 1.00 0.00 106 ASP A CA 4
ATOM 5107 C C . ASP A 1 37 ? -11.137 -3.602 -8.928 1.00 0.00 106 ASP A C 4
ATOM 5108 O O . ASP A 1 37 ? -11.116 -4.422 -8.013 1.00 0.00 106 ASP A O 4
ATOM 5117 N N . SER A 1 38 ? -11.856 -3.767 -10.032 1.00 0.00 107 SER A N 4
ATOM 5118 C CA . SER A 1 38 ? -12.770 -4.890 -10.208 1.00 0.00 107 SER A CA 4
ATOM 5119 C C . SER A 1 38 ? -12.044 -6.239 -10.237 1.00 0.00 107 SER A C 4
ATOM 5120 O O . SER A 1 38 ? -12.318 -7.115 -9.419 1.00 0.00 107 SER A O 4
ATOM 5128 N N . ARG A 1 39 ? -11.110 -6.405 -11.166 1.00 0.00 108 ARG A N 4
ATOM 5129 C CA . ARG A 1 39 ? -10.463 -7.703 -11.358 1.00 0.00 108 ARG A CA 4
ATOM 5130 C C . ARG A 1 39 ? -9.016 -7.647 -10.897 1.00 0.00 108 ARG A C 4
ATOM 5131 O O . ARG A 1 39 ? -8.159 -8.354 -11.427 1.00 0.00 108 ARG A O 4
ATOM 5152 N N . SER A 1 40 ? -8.736 -6.803 -9.922 1.00 0.00 109 SER A N 4
ATOM 5153 C CA . SER A 1 40 ? -7.365 -6.535 -9.546 1.00 0.00 109 SER A CA 4
ATOM 5154 C C . SER A 1 40 ? -6.842 -7.561 -8.545 1.00 0.00 109 SER A C 4
ATOM 5155 O O . SER A 1 40 ? -7.555 -7.991 -7.642 1.00 0.00 109 SER A O 4
ATOM 5163 N N . ILE A 1 41 ? -5.580 -7.929 -8.717 1.00 0.00 110 ILE A N 4
ATOM 5164 C CA . ILE A 1 41 ? -4.959 -8.977 -7.925 1.00 0.00 110 ILE A CA 4
ATOM 5165 C C . ILE A 1 41 ? -3.730 -8.440 -7.203 1.00 0.00 110 ILE A C 4
ATOM 5166 O O . ILE A 1 41 ? -2.611 -8.508 -7.697 1.00 0.00 110 ILE A O 4
ATOM 5182 N N . ALA A 1 42 ? -3.979 -7.908 -6.031 1.00 0.00 111 ALA A N 4
ATOM 5183 C CA . ALA A 1 42 ? -2.937 -7.296 -5.220 1.00 0.00 111 ALA A CA 4
ATOM 5184 C C . ALA A 1 42 ? -1.959 -8.340 -4.685 1.00 0.00 111 ALA A C 4
ATOM 5185 O O . ALA A 1 42 ? -2.214 -8.976 -3.672 1.00 0.00 111 ALA A O 4
ATOM 5192 N N . ILE A 1 43 ? -0.818 -8.483 -5.355 1.00 0.00 112 ILE A N 4
ATOM 5193 C CA . ILE A 1 43 ? 0.152 -9.496 -4.980 1.00 0.00 112 ILE A CA 4
ATOM 5194 C C . ILE A 1 43 ? 1.063 -8.909 -3.925 1.00 0.00 112 ILE A C 4
ATOM 5195 O O . ILE A 1 43 ? 2.087 -8.294 -4.218 1.00 0.00 112 ILE A O 4
ATOM 5211 N N . ILE A 1 44 ? 0.655 -9.088 -2.698 1.00 0.00 113 ILE A N 4
ATOM 5212 C CA . ILE A 1 44 ? 1.412 -8.565 -1.587 1.00 0.00 113 ILE A CA 4
ATOM 5213 C C . ILE A 1 44 ? 2.213 -9.655 -0.927 1.00 0.00 113 ILE A C 4
ATOM 5214 O O . ILE A 1 44 ? 1.701 -10.732 -0.643 1.00 0.00 113 ILE A O 4
ATOM 5230 N N . SER A 1 45 ? 3.469 -9.364 -0.682 1.00 0.00 114 SER A N 4
ATOM 5231 C CA . SER A 1 45 ? 4.342 -10.309 -0.046 1.00 0.00 114 SER A CA 4
ATOM 5232 C C . SER A 1 45 ? 4.454 -9.963 1.442 1.00 0.00 114 SER A C 4
ATOM 5233 O O . SER A 1 45 ? 4.620 -8.800 1.813 1.00 0.00 114 SER A O 4
ATOM 5241 N N . LYS A 1 46 ? 4.362 -10.981 2.273 1.00 0.00 115 LYS A N 4
ATOM 5242 C CA . LYS A 1 46 ? 4.462 -10.831 3.723 1.00 0.00 115 LYS A CA 4
ATOM 5243 C C . LYS A 1 46 ? 5.591 -11.710 4.201 1.00 0.00 115 LYS A C 4
ATOM 5244 O O . LYS A 1 46 ? 5.496 -12.933 4.111 1.00 0.00 115 LYS A O 4
ATOM 5263 N N . ASP A 1 47 ? 6.676 -11.091 4.651 1.00 0.00 116 ASP A N 4
ATOM 5264 C CA . ASP A 1 47 ? 7.925 -11.810 4.869 1.00 0.00 116 ASP A CA 4
ATOM 5265 C C . ASP A 1 47 ? 8.364 -12.362 3.521 1.00 0.00 116 ASP A C 4
ATOM 5266 O O . ASP A 1 47 ? 9.116 -13.336 3.428 1.00 0.00 116 ASP A O 4
ATOM 5275 N N . ASN A 1 48 ? 7.827 -11.716 2.476 1.00 0.00 117 ASN A N 4
ATOM 5276 C CA . ASN A 1 48 ? 8.068 -12.068 1.084 1.00 0.00 117 ASN A CA 4
ATOM 5277 C C . ASN A 1 48 ? 7.246 -13.299 0.687 1.00 0.00 117 ASN A C 4
ATOM 5278 O O . ASN A 1 48 ? 7.673 -14.118 -0.127 1.00 0.00 117 ASN A O 4
ATOM 5289 N N . GLU A 1 49 ? 6.055 -13.419 1.269 1.00 0.00 118 GLU A N 4
ATOM 5290 C CA . GLU A 1 49 ? 5.081 -14.419 0.841 1.00 0.00 118 GLU A CA 4
ATOM 5291 C C . GLU A 1 49 ? 4.016 -13.749 -0.025 1.00 0.00 118 GLU A C 4
ATOM 5292 O O . GLU A 1 49 ? 3.088 -13.122 0.484 1.00 0.00 118 GLU A O 4
ATOM 5304 N N . GLN A 1 50 ? 4.207 -13.844 -1.326 1.00 0.00 119 GLN A N 4
ATOM 5305 C CA . GLN A 1 50 ? 3.321 -13.201 -2.289 1.00 0.00 119 GLN A CA 4
ATOM 5306 C C . GLN A 1 50 ? 1.916 -13.802 -2.319 1.00 0.00 119 GLN A C 4
ATOM 5307 O O . GLN A 1 50 ? 1.703 -14.922 -2.784 1.00 0.00 119 GLN A O 4
ATOM 5321 N N . PHE A 1 51 ? 0.973 -13.022 -1.799 1.00 0.00 120 PHE A N 4
ATOM 5322 C CA . PHE A 1 51 ? -0.434 -13.399 -1.757 1.00 0.00 120 PHE A CA 4
ATOM 5323 C C . PHE A 1 51 ? -1.256 -12.545 -2.718 1.00 0.00 120 PHE A C 4
ATOM 5324 O O . PHE A 1 51 ? -1.014 -11.350 -2.854 1.00 0.00 120 PHE A O 4
ATOM 5341 N N . SER A 1 52 ? -2.235 -13.166 -3.368 1.00 0.00 121 SER A N 4
ATOM 5342 C CA . SER A 1 52 ? -3.070 -12.486 -4.349 1.00 0.00 121 SER A CA 4
ATOM 5343 C C . SER A 1 52 ? -4.317 -11.857 -3.712 1.00 0.00 121 SER A C 4
ATOM 5344 O O . SER A 1 52 ? -5.338 -12.511 -3.502 1.00 0.00 121 SER A O 4
ATOM 5352 N N . ARG A 1 53 ? -4.190 -10.583 -3.393 1.00 0.00 122 ARG A N 4
ATOM 5353 C CA . ARG A 1 53 ? -5.260 -9.765 -2.842 1.00 0.00 122 ARG A CA 4
ATOM 5354 C C . ARG A 1 53 ? -6.025 -9.051 -3.967 1.00 0.00 122 ARG A C 4
ATOM 5355 O O . ARG A 1 53 ? -5.989 -9.487 -5.115 1.00 0.00 122 ARG A O 4
ATOM 5376 N N . GLY A 1 54 ? -6.738 -7.987 -3.638 1.00 0.00 123 GLY A N 4
ATOM 5377 C CA . GLY A 1 54 ? -7.660 -7.410 -4.573 1.00 0.00 123 GLY A CA 4
ATOM 5378 C C . GLY A 1 54 ? -8.626 -6.487 -3.896 1.00 0.00 123 GLY A C 4
ATOM 5379 O O . GLY A 1 54 ? -9.549 -6.947 -3.253 1.00 0.00 123 GLY A O 4
ATOM 5383 N N . VAL A 1 55 ? -8.399 -5.194 -4.100 1.00 0.00 124 VAL A N 4
ATOM 5384 C CA . VAL A 1 55 ? -9.172 -4.099 -3.493 1.00 0.00 124 VAL A CA 4
ATOM 5385 C C . VAL A 1 55 ? -10.415 -4.573 -2.776 1.00 0.00 124 VAL A C 4
ATOM 5386 O O . VAL A 1 55 ? -11.334 -5.079 -3.420 1.00 0.00 124 VAL A O 4
ATOM 5399 N N . ASN A 1 56 ? -10.442 -4.333 -1.471 1.00 0.00 125 ASN A N 4
ATOM 5400 C CA . ASN A 1 56 ? -11.412 -4.930 -0.561 1.00 0.00 125 ASN A CA 4
ATOM 5401 C C . ASN A 1 56 ? -10.857 -6.248 -0.068 1.00 0.00 125 ASN A C 4
ATOM 5402 O O . ASN A 1 56 ? -11.576 -7.173 0.290 1.00 0.00 125 ASN A O 4
ATOM 5413 N N . GLU A 1 57 ? -9.535 -6.278 -0.062 1.00 0.00 126 GLU A N 4
ATOM 5414 C CA . GLU A 1 57 ? -8.752 -7.354 0.510 1.00 0.00 126 GLU A CA 4
ATOM 5415 C C . GLU A 1 57 ? -7.801 -6.750 1.523 1.00 0.00 126 GLU A C 4
ATOM 5416 O O . GLU A 1 57 ? -7.340 -5.634 1.335 1.00 0.00 126 GLU A O 4
ATOM 5428 N N . GLU A 1 58 ? -7.493 -7.473 2.568 1.00 0.00 127 GLU A N 4
ATOM 5429 C CA . GLU A 1 58 ? -6.565 -6.986 3.567 1.00 0.00 127 GLU A CA 4
ATOM 5430 C C . GLU A 1 58 ? -5.240 -7.700 3.414 1.00 0.00 127 GLU A C 4
ATOM 5431 O O . GLU A 1 58 ? -5.193 -8.897 3.136 1.00 0.00 127 GLU A O 4
ATOM 5443 N N . VAL A 1 59 ? -4.175 -6.944 3.578 1.00 0.00 128 VAL A N 4
ATOM 5444 C CA . VAL A 1 59 ? -2.825 -7.445 3.400 1.00 0.00 128 VAL A CA 4
ATOM 5445 C C . VAL A 1 59 ? -2.552 -8.643 4.317 1.00 0.00 128 VAL A C 4
ATOM 5446 O O . VAL A 1 59 ? -3.204 -8.817 5.344 1.00 0.00 128 VAL A O 4
ATOM 5459 N N . PRO A 1 60 ? -1.609 -9.507 3.930 1.00 0.00 129 PRO A N 4
ATOM 5460 C CA . PRO A 1 60 ? -1.312 -10.738 4.661 1.00 0.00 129 PRO A CA 4
ATOM 5461 C C . PRO A 1 60 ? -0.640 -10.466 6.002 1.00 0.00 129 PRO A C 4
ATOM 5462 O O . PRO A 1 60 ? 0.428 -9.861 6.063 1.00 0.00 129 PRO A O 4
ATOM 5473 N N . GLY A 1 61 ? -1.291 -10.886 7.074 1.00 0.00 130 GLY A N 4
ATOM 5474 C CA . GLY A 1 61 ? -0.727 -10.717 8.398 1.00 0.00 130 GLY A CA 4
ATOM 5475 C C . GLY A 1 61 ? -1.303 -9.516 9.120 1.00 0.00 130 GLY A C 4
ATOM 5476 O O . GLY A 1 61 ? -1.776 -9.626 10.250 1.00 0.00 130 GLY A O 4
ATOM 5480 N N . TYR A 1 62 ? -1.266 -8.371 8.459 1.00 0.00 131 TYR A N 4
ATOM 5481 C CA . TYR A 1 62 ? -1.787 -7.130 9.022 1.00 0.00 131 TYR A CA 4
ATOM 5482 C C . TYR A 1 62 ? -3.117 -6.832 8.356 1.00 0.00 131 TYR A C 4
ATOM 5483 O O . TYR A 1 62 ? -3.193 -6.887 7.136 1.00 0.00 131 TYR A O 4
ATOM 5501 N N . ASN A 1 63 ? -4.167 -6.496 9.105 1.00 0.00 132 ASN A N 4
ATOM 5502 C CA . ASN A 1 63 ? -5.486 -6.307 8.500 1.00 0.00 132 ASN A CA 4
ATOM 5503 C C . ASN A 1 63 ? -5.589 -4.940 7.832 1.00 0.00 132 ASN A C 4
ATOM 5504 O O . ASN A 1 63 ? -6.505 -4.160 8.097 1.00 0.00 132 ASN A O 4
ATOM 5515 N N . ALA A 1 64 ? -4.631 -4.656 6.975 1.00 0.00 133 ALA A N 4
ATOM 5516 C CA . ALA A 1 64 ? -4.639 -3.440 6.199 1.00 0.00 133 ALA A CA 4
ATOM 5517 C C . ALA A 1 64 ? -5.485 -3.660 4.955 1.00 0.00 133 ALA A C 4
ATOM 5518 O O . ALA A 1 64 ? -5.040 -4.281 3.987 1.00 0.00 133 ALA A O 4
ATOM 5525 N N . LYS A 1 65 ? -6.708 -3.152 4.993 1.00 0.00 134 LYS A N 4
ATOM 5526 C CA . LYS A 1 65 ? -7.690 -3.431 3.959 1.00 0.00 134 LYS A CA 4
ATOM 5527 C C . LYS A 1 65 ? -7.455 -2.531 2.765 1.00 0.00 134 LYS A C 4
ATOM 5528 O O . LYS A 1 65 ? -7.704 -1.345 2.832 1.00 0.00 134 LYS A O 4
ATOM 5547 N N . ILE A 1 66 ? -6.959 -3.116 1.695 1.00 0.00 135 ILE A N 4
ATOM 5548 C CA . ILE A 1 66 ? -6.757 -2.424 0.435 1.00 0.00 135 ILE A CA 4
ATOM 5549 C C . ILE A 1 66 ? -8.069 -1.805 -0.031 1.00 0.00 135 ILE A C 4
ATOM 5550 O O . ILE A 1 66 ? -8.887 -2.458 -0.662 1.00 0.00 135 ILE A O 4
ATOM 5566 N N . VAL A 1 67 ? -8.260 -0.538 0.306 1.00 0.00 136 VAL A N 4
ATOM 5567 C CA . VAL A 1 67 ? -9.479 0.186 -0.030 1.00 0.00 136 VAL A CA 4
ATOM 5568 C C . VAL A 1 67 ? -9.298 0.804 -1.404 1.00 0.00 136 VAL A C 4
ATOM 5569 O O . VAL A 1 67 ? -10.209 1.403 -1.967 1.00 0.00 136 VAL A O 4
ATOM 5582 N N . SER A 1 68 ? -8.094 0.631 -1.926 1.00 0.00 137 SER A N 4
ATOM 5583 C CA . SER A 1 68 ? -7.714 1.159 -3.216 1.00 0.00 137 SER A CA 4
ATOM 5584 C C . SER A 1 68 ? -6.435 0.471 -3.669 1.00 0.00 137 SER A C 4
ATOM 5585 O O . SER A 1 68 ? -5.404 0.546 -2.995 1.00 0.00 137 SER A O 4
ATOM 5593 N N . ILE A 1 69 ? -6.525 -0.225 -4.783 1.00 0.00 138 ILE A N 4
ATOM 5594 C CA . ILE A 1 69 ? -5.428 -1.037 -5.277 1.00 0.00 138 ILE A CA 4
ATOM 5595 C C . ILE A 1 69 ? -4.544 -0.259 -6.264 1.00 0.00 138 ILE A C 4
ATOM 5596 O O . ILE A 1 69 ? -5.030 0.392 -7.189 1.00 0.00 138 ILE A O 4
ATOM 5612 N N . ARG A 1 70 ? -3.242 -0.281 -6.007 1.00 0.00 139 ARG A N 4
ATOM 5613 C CA . ARG A 1 70 ? -2.249 0.258 -6.929 1.00 0.00 139 ARG A CA 4
ATOM 5614 C C . ARG A 1 70 ? -1.018 -0.645 -6.912 1.00 0.00 139 ARG A C 4
ATOM 5615 O O . ARG A 1 70 ? -0.844 -1.408 -5.969 1.00 0.00 139 ARG A O 4
ATOM 5636 N N . PRO A 1 71 ? -0.174 -0.570 -7.960 1.00 0.00 140 PRO A N 4
ATOM 5637 C CA . PRO A 1 71 ? 1.064 -1.345 -8.134 1.00 0.00 140 PRO A CA 4
ATOM 5638 C C . PRO A 1 71 ? 1.715 -1.825 -6.833 1.00 0.00 140 PRO A C 4
ATOM 5639 O O . PRO A 1 71 ? 1.470 -2.939 -6.384 1.00 0.00 140 PRO A O 4
ATOM 5650 N N . ASP A 1 72 ? 2.534 -0.981 -6.237 1.00 0.00 141 ASP A N 4
ATOM 5651 C CA . ASP A 1 72 ? 3.134 -1.294 -4.944 1.00 0.00 141 ASP A CA 4
ATOM 5652 C C . ASP A 1 72 ? 2.796 -0.203 -3.969 1.00 0.00 141 ASP A C 4
ATOM 5653 O O . ASP A 1 72 ? 3.382 -0.084 -2.894 1.00 0.00 141 ASP A O 4
ATOM 5662 N N . ARG A 1 73 ? 1.840 0.597 -4.372 1.00 0.00 142 ARG A N 4
ATOM 5663 C CA . ARG A 1 73 ? 1.231 1.550 -3.495 1.00 0.00 142 ARG A CA 4
ATOM 5664 C C . ARG A 1 73 ? -0.218 1.178 -3.308 1.00 0.00 142 ARG A C 4
ATOM 5665 O O . ARG A 1 73 ? -0.855 0.677 -4.210 1.00 0.00 142 ARG A O 4
ATOM 5686 N N . VAL A 1 74 ? -0.718 1.362 -2.127 1.00 0.00 143 VAL A N 4
ATOM 5687 C CA . VAL A 1 74 ? -2.104 1.079 -1.878 1.00 0.00 143 VAL A CA 4
ATOM 5688 C C . VAL A 1 74 ? -2.732 2.164 -1.012 1.00 0.00 143 VAL A C 4
ATOM 5689 O O . VAL A 1 74 ? -2.059 3.061 -0.535 1.00 0.00 143 VAL A O 4
ATOM 5702 N N . VAL A 1 75 ? -4.031 2.096 -0.894 1.00 0.00 144 VAL A N 4
ATOM 5703 C CA . VAL A 1 75 ? -4.768 2.910 0.041 1.00 0.00 144 VAL A CA 4
ATOM 5704 C C . VAL A 1 75 ? -5.517 1.954 0.934 1.00 0.00 144 VAL A C 4
ATOM 5705 O O . VAL A 1 75 ? -6.550 1.435 0.535 1.00 0.00 144 VAL A O 4
ATOM 5718 N N . LEU A 1 76 ? -4.984 1.666 2.112 1.00 0.00 145 LEU A N 4
ATOM 5719 C CA . LEU A 1 76 ? -5.549 0.602 2.909 1.00 0.00 145 LEU A CA 4
ATOM 5720 C C . LEU A 1 76 ? -6.035 1.074 4.255 1.00 0.00 145 LEU A C 4
ATOM 5721 O O . LEU A 1 76 ? -5.587 2.088 4.793 1.00 0.00 145 LEU A O 4
ATOM 5737 N N . GLN A 1 77 ? -6.922 0.272 4.793 1.00 0.00 146 GLN A N 4
ATOM 5738 C CA . GLN A 1 77 ? -7.565 0.545 6.042 1.00 0.00 146 GLN A CA 4
ATOM 5739 C C . GLN A 1 77 ? -6.992 -0.375 7.087 1.00 0.00 146 GLN A C 4
ATOM 5740 O O . GLN A 1 77 ? -7.286 -1.565 7.136 1.00 0.00 146 GLN A O 4
ATOM 5754 N N . TYR A 1 78 ? -6.135 0.197 7.890 1.00 0.00 147 TYR A N 4
ATOM 5755 C CA . TYR A 1 78 ? -5.533 -0.491 9.004 1.00 0.00 147 TYR A CA 4
ATOM 5756 C C . TYR A 1 78 ? -5.737 0.368 10.239 1.00 0.00 147 TYR A C 4
ATOM 5757 O O . TYR A 1 78 ? -5.758 1.589 10.119 1.00 0.00 147 TYR A O 4
ATOM 5775 N N . GLN A 1 79 ? -5.953 -0.257 11.394 1.00 0.00 148 GLN A N 4
ATOM 5776 C CA . GLN A 1 79 ? -5.992 0.442 12.686 1.00 0.00 148 GLN A CA 4
ATOM 5777 C C . GLN A 1 79 ? -7.079 1.522 12.740 1.00 0.00 148 GLN A C 4
ATOM 5778 O O . GLN A 1 79 ? -6.964 2.504 13.475 1.00 0.00 148 GLN A O 4
ATOM 5792 N N . GLY A 1 80 ? -8.158 1.320 11.990 1.00 0.00 149 GLY A N 4
ATOM 5793 C CA . GLY A 1 80 ? -9.254 2.268 12.008 1.00 0.00 149 GLY A CA 4
ATOM 5794 C C . GLY A 1 80 ? -9.033 3.452 11.086 1.00 0.00 149 GLY A C 4
ATOM 5795 O O . GLY A 1 80 ? -9.833 4.385 11.067 1.00 0.00 149 GLY A O 4
ATOM 5799 N N . ARG A 1 81 ? -7.952 3.425 10.317 1.00 0.00 150 ARG A N 4
ATOM 5800 C CA . ARG A 1 81 ? -7.653 4.505 9.405 1.00 0.00 150 ARG A CA 4
ATOM 5801 C C . ARG A 1 81 ? -7.273 3.964 8.031 1.00 0.00 150 ARG A C 4
ATOM 5802 O O . ARG A 1 81 ? -6.533 2.985 7.922 1.00 0.00 150 ARG A O 4
ATOM 5823 N N . TYR A 1 82 ? -7.765 4.604 6.985 1.00 0.00 151 TYR A N 4
ATOM 5824 C CA . TYR A 1 82 ? -7.423 4.203 5.649 1.00 0.00 151 TYR A CA 4
ATOM 5825 C C . TYR A 1 82 ? -6.678 5.334 4.976 1.00 0.00 151 TYR A C 4
ATOM 5826 O O . TYR A 1 82 ? -7.195 6.429 4.756 1.00 0.00 151 TYR A O 4
ATOM 5844 N N . GLU A 1 83 ? -5.426 5.066 4.734 1.00 0.00 152 GLU A N 4
ATOM 5845 C CA . GLU A 1 83 ? -4.507 6.047 4.198 1.00 0.00 152 GLU A CA 4
ATOM 5846 C C . GLU A 1 83 ? -3.799 5.467 2.998 1.00 0.00 152 GLU A C 4
ATOM 5847 O O . GLU A 1 83 ? -4.134 4.374 2.548 1.00 0.00 152 GLU A O 4
ATOM 5859 N N . VAL A 1 84 ? -2.781 6.153 2.518 1.00 0.00 153 VAL A N 4
ATOM 5860 C CA . VAL A 1 84 ? -2.102 5.700 1.325 1.00 0.00 153 VAL A CA 4
ATOM 5861 C C . VAL A 1 84 ? -0.857 4.957 1.737 1.00 0.00 153 VAL A C 4
ATOM 5862 O O . VAL A 1 84 ? 0.167 5.542 2.089 1.00 0.00 153 VAL A O 4
ATOM 5875 N N . LEU A 1 85 ? -0.983 3.660 1.708 1.00 0.00 154 LEU A N 4
ATOM 5876 C CA . LEU A 1 85 ? 0.015 2.791 2.211 1.00 0.00 154 LEU A CA 4
ATOM 5877 C C . LEU A 1 85 ? 0.556 1.875 1.132 1.00 0.00 154 LEU A C 4
ATOM 5878 O O . LEU A 1 85 ? -0.101 0.922 0.721 1.00 0.00 154 LEU A O 4
ATOM 5894 N N . GLY A 1 86 ? 1.763 2.157 0.691 1.00 0.00 155 GLY A N 4
ATOM 5895 C CA . GLY A 1 86 ? 2.416 1.293 -0.254 1.00 0.00 155 GLY A CA 4
ATOM 5896 C C . GLY A 1 86 ? 3.516 0.508 0.426 1.00 0.00 155 GLY A C 4
ATOM 5897 O O . GLY A 1 86 ? 4.693 0.806 0.235 1.00 0.00 155 GLY A O 4
ATOM 5901 N N . LEU A 1 87 ? 3.106 -0.441 1.282 1.00 0.00 156 LEU A N 4
ATOM 5902 C CA . LEU A 1 87 ? 4.028 -1.318 2.034 1.00 0.00 156 LEU A CA 4
ATOM 5903 C C . LEU A 1 87 ? 5.236 -1.689 1.171 1.00 0.00 156 LEU A C 4
ATOM 5904 O O . LEU A 1 87 ? 5.083 -2.243 0.085 1.00 0.00 156 LEU A O 4
ATOM 5920 N N . TYR A 1 88 ? 6.439 -1.407 1.665 1.00 0.00 157 TYR A N 4
ATOM 5921 C CA . TYR A 1 88 ? 7.621 -1.344 0.816 1.00 0.00 157 TYR A CA 4
ATOM 5922 C C . TYR A 1 88 ? 8.764 -2.138 1.444 1.00 0.00 157 TYR A C 4
ATOM 5923 O O . TYR A 1 88 ? 8.891 -2.188 2.668 1.00 0.00 157 TYR A O 4
ATOM 5941 N N . SER A 1 89 ? 9.586 -2.760 0.609 1.00 0.00 158 SER A N 4
ATOM 5942 C CA . SER A 1 89 ? 10.685 -3.588 1.086 1.00 0.00 158 SER A CA 4
ATOM 5943 C C . SER A 1 89 ? 11.936 -2.755 1.361 1.00 0.00 158 SER A C 4
ATOM 5944 O O . SER A 1 89 ? 12.251 -1.832 0.609 1.00 0.00 158 SER A O 4
ATOM 5952 N N . GLN A 1 90 ? 12.624 -3.088 2.457 1.00 0.00 159 GLN A N 4
ATOM 5953 C CA . GLN A 1 90 ? 13.949 -2.536 2.757 1.00 0.00 159 GLN A CA 4
ATOM 5954 C C . GLN A 1 90 ? 13.893 -1.034 3.034 1.00 0.00 159 GLN A C 4
ATOM 5955 O O . GLN A 1 90 ? 12.848 -0.516 3.437 1.00 0.00 159 GLN A O 4
ATOM 5969 N N . GLU A 1 91 ? 15.036 -0.357 2.839 1.00 0.00 160 GLU A N 4
ATOM 5970 C CA . GLU A 1 91 ? 15.183 1.082 3.106 1.00 0.00 160 GLU A CA 4
ATOM 5971 C C . GLU A 1 91 ? 15.149 1.370 4.610 1.00 0.00 160 GLU A C 4
ATOM 5972 O O . GLU A 1 91 ? 16.142 1.805 5.197 1.00 0.00 160 GLU A O 4
ATOM 5984 N N . ASP A 1 92 ? 14.001 1.114 5.221 1.00 0.00 161 ASP A N 4
ATOM 5985 C CA . ASP A 1 92 ? 13.811 1.320 6.655 1.00 0.00 161 ASP A CA 4
ATOM 5986 C C . ASP A 1 92 ? 14.369 0.131 7.431 1.00 0.00 161 ASP A C 4
ATOM 5987 O O . ASP A 1 92 ? 14.573 0.191 8.645 1.00 0.00 161 ASP A O 4
ATOM 5996 N N . SER A 1 93 ? 14.632 -0.944 6.705 1.00 0.00 162 SER A N 4
ATOM 5997 C CA . SER A 1 93 ? 15.153 -2.166 7.289 1.00 0.00 162 SER A CA 4
ATOM 5998 C C . SER A 1 93 ? 16.383 -2.624 6.511 1.00 0.00 162 SER A C 4
ATOM 5999 O O . SER A 1 93 ? 16.425 -2.511 5.284 1.00 0.00 162 SER A O 4
ATOM 6007 N N . GLY A 1 94 ? 17.381 -3.131 7.222 1.00 0.00 163 GLY A N 4
ATOM 6008 C CA . GLY A 1 94 ? 18.605 -3.565 6.581 1.00 0.00 163 GLY A CA 4
ATOM 6009 C C . GLY A 1 94 ? 19.407 -4.492 7.465 1.00 0.00 163 GLY A C 4
ATOM 6010 O O . GLY A 1 94 ? 19.055 -4.704 8.627 1.00 0.00 163 GLY A O 4
ATOM 6014 N N . SER A 1 95 ? 20.478 -5.055 6.928 1.00 0.00 164 SER A N 4
ATOM 6015 C CA . SER A 1 95 ? 21.323 -5.961 7.688 1.00 0.00 164 SER A CA 4
ATOM 6016 C C . SER A 1 95 ? 22.769 -5.474 7.660 1.00 0.00 164 SER A C 4
ATOM 6017 O O . SER A 1 95 ? 23.716 -6.261 7.669 1.00 0.00 164 SER A O 4
ATOM 6025 N N . ASP A 1 96 ? 22.926 -4.156 7.629 1.00 0.00 165 ASP A N 4
ATOM 6026 C CA . ASP A 1 96 ? 24.249 -3.538 7.641 1.00 0.00 165 ASP A CA 4
ATOM 6027 C C . ASP A 1 96 ? 24.622 -3.111 9.055 1.00 0.00 165 ASP A C 4
ATOM 6028 O O . ASP A 1 96 ? 25.421 -2.196 9.249 1.00 0.00 165 ASP A O 4
ATOM 6037 N N . GLY A 1 97 ? 24.039 -3.785 10.038 1.00 0.00 166 GLY A N 4
ATOM 6038 C CA . GLY A 1 97 ? 24.276 -3.429 11.425 1.00 0.00 166 GLY A CA 4
ATOM 6039 C C . GLY A 1 97 ? 23.066 -2.778 12.063 1.00 0.00 166 GLY A C 4
ATOM 6040 O O . GLY A 1 97 ? 23.170 -2.159 13.119 1.00 0.00 166 GLY A O 4
ATOM 6044 N N . VAL A 1 98 ? 21.915 -2.922 11.416 1.00 0.00 167 VAL A N 4
ATOM 6045 C CA . VAL A 1 98 ? 20.672 -2.358 11.925 1.00 0.00 167 VAL A CA 4
ATOM 6046 C C . VAL A 1 98 ? 20.101 -3.240 13.035 1.00 0.00 167 VAL A C 4
ATOM 6047 O O . VAL A 1 98 ? 19.857 -4.428 12.828 1.00 0.00 167 VAL A O 4
ATOM 6060 N N . PRO A 1 99 ? 19.901 -2.667 14.233 1.00 0.00 168 PRO A N 4
ATOM 6061 C CA . PRO A 1 99 ? 19.397 -3.404 15.397 1.00 0.00 168 PRO A CA 4
ATOM 6062 C C . PRO A 1 99 ? 17.950 -3.864 15.223 1.00 0.00 168 PRO A C 4
ATOM 6063 O O . PRO A 1 99 ? 17.022 -3.052 15.198 1.00 0.00 168 PRO A O 4
ATOM 6074 N N . GLY A 1 100 ? 17.768 -5.171 15.101 1.00 0.00 169 GLY A N 4
ATOM 6075 C CA . GLY A 1 100 ? 16.438 -5.733 14.978 1.00 0.00 169 GLY A CA 4
ATOM 6076 C C . GLY A 1 100 ? 16.107 -6.639 16.144 1.00 0.00 169 GLY A C 4
ATOM 6077 O O . GLY A 1 100 ? 16.976 -6.941 16.959 1.00 0.00 169 GLY A O 4
ATOM 6081 N N . ALA A 1 101 ? 14.860 -7.091 16.223 1.00 0.00 170 ALA A N 4
ATOM 6082 C CA . ALA A 1 101 ? 14.424 -7.936 17.334 1.00 0.00 170 ALA A CA 4
ATOM 6083 C C . ALA A 1 101 ? 14.747 -9.405 17.080 1.00 0.00 170 ALA A C 4
ATOM 6084 O O . ALA A 1 101 ? 14.262 -10.292 17.783 1.00 0.00 170 ALA A O 4
ATOM 6091 N N . GLN A 1 102 ? 15.565 -9.654 16.073 1.00 0.00 171 GLN A N 4
ATOM 6092 C CA . GLN A 1 102 ? 15.991 -11.002 15.743 1.00 0.00 171 GLN A CA 4
ATOM 6093 C C . GLN A 1 102 ? 17.442 -10.963 15.279 1.00 0.00 171 GLN A C 4
ATOM 6094 O O . GLN A 1 102 ? 17.726 -10.958 14.081 1.00 0.00 171 GLN A O 4
ATOM 6108 N N . VAL A 1 103 ? 18.356 -10.900 16.242 1.00 0.00 172 VAL A N 4
ATOM 6109 C CA . VAL A 1 103 ? 19.782 -10.769 15.953 1.00 0.00 172 VAL A CA 4
ATOM 6110 C C . VAL A 1 103 ? 20.352 -12.037 15.321 1.00 0.00 172 VAL A C 4
ATOM 6111 O O . VAL A 1 103 ? 21.318 -11.981 14.561 1.00 0.00 172 VAL A O 4
ATOM 6124 N N . ARG A 1 104 ? 19.751 -13.176 15.634 1.00 0.00 173 ARG A N 4
ATOM 6125 C CA . ARG A 1 104 ? 20.198 -14.447 15.082 1.00 0.00 173 ARG A CA 4
ATOM 6126 C C . ARG A 1 104 ? 19.317 -14.867 13.916 1.00 0.00 173 ARG A C 4
ATOM 6127 O O . ARG A 1 104 ? 18.356 -15.631 14.140 1.00 0.00 173 ARG A O 4
ATOM 6149 N N . GLY A 1 1 ? -11.335 16.093 -13.908 1.00 0.00 70 GLY A N 5
ATOM 6150 C CA . GLY A 1 1 ? -10.876 14.719 -13.603 1.00 0.00 70 GLY A CA 5
ATOM 6151 C C . GLY A 1 1 ? -9.366 14.626 -13.500 1.00 0.00 70 GLY A C 5
ATOM 6152 O O . GLY A 1 1 ? -8.704 15.581 -13.092 1.00 0.00 70 GLY A O 5
ATOM 6158 N N . SER A 1 2 ? -8.830 13.479 -13.891 1.00 0.00 71 SER A N 5
ATOM 6159 C CA . SER A 1 2 ? -7.409 13.195 -13.752 1.00 0.00 71 SER A CA 5
ATOM 6160 C C . SER A 1 2 ? -6.571 13.961 -14.775 1.00 0.00 71 SER A C 5
ATOM 6161 O O . SER A 1 2 ? -5.575 14.593 -14.423 1.00 0.00 71 SER A O 5
ATOM 6169 N N . HIS A 1 3 ? -6.968 13.906 -16.041 1.00 0.00 72 HIS A N 5
ATOM 6170 C CA . HIS A 1 3 ? -6.191 14.536 -17.102 1.00 0.00 72 HIS A CA 5
ATOM 6171 C C . HIS A 1 3 ? -6.603 15.983 -17.331 1.00 0.00 72 HIS A C 5
ATOM 6172 O O . HIS A 1 3 ? -7.613 16.263 -17.975 1.00 0.00 72 HIS A O 5
ATOM 6187 N N . MET A 1 4 ? -5.813 16.892 -16.782 1.00 0.00 73 MET A N 5
ATOM 6188 C CA . MET A 1 4 ? -5.942 18.311 -17.063 1.00 0.00 73 MET A CA 5
ATOM 6189 C C . MET A 1 4 ? -4.592 18.835 -17.524 1.00 0.00 73 MET A C 5
ATOM 6190 O O . MET A 1 4 ? -3.832 19.415 -16.746 1.00 0.00 73 MET A O 5
ATOM 6204 N N . LEU A 1 5 ? -4.297 18.621 -18.797 1.00 0.00 74 LEU A N 5
ATOM 6205 C CA . LEU A 1 5 ? -2.978 18.903 -19.344 1.00 0.00 74 LEU A CA 5
ATOM 6206 C C . LEU A 1 5 ? -2.829 20.371 -19.726 1.00 0.00 74 LEU A C 5
ATOM 6207 O O . LEU A 1 5 ? -2.012 20.724 -20.575 1.00 0.00 74 LEU A O 5
ATOM 6223 N N . GLU A 1 6 ? -3.619 21.224 -19.083 1.00 0.00 75 GLU A N 5
ATOM 6224 C CA . GLU A 1 6 ? -3.520 22.661 -19.287 1.00 0.00 75 GLU A CA 5
ATOM 6225 C C . GLU A 1 6 ? -2.185 23.167 -18.765 1.00 0.00 75 GLU A C 5
ATOM 6226 O O . GLU A 1 6 ? -1.644 24.161 -19.247 1.00 0.00 75 GLU A O 5
ATOM 6238 N N . MET A 1 7 ? -1.680 22.457 -17.753 1.00 0.00 76 MET A N 5
ATOM 6239 C CA . MET A 1 7 ? -0.385 22.740 -17.145 1.00 0.00 76 MET A CA 5
ATOM 6240 C C . MET A 1 7 ? -0.396 24.092 -16.452 1.00 0.00 76 MET A C 5
ATOM 6241 O O . MET A 1 7 ? 0.552 24.868 -16.552 1.00 0.00 76 MET A O 5
ATOM 6255 N N . ALA A 1 8 ? -1.477 24.361 -15.736 1.00 0.00 77 ALA A N 5
ATOM 6256 C CA . ALA A 1 8 ? -1.621 25.610 -15.002 1.00 0.00 77 ALA A CA 5
ATOM 6257 C C . ALA A 1 8 ? -0.928 25.514 -13.650 1.00 0.00 77 ALA A C 5
ATOM 6258 O O . ALA A 1 8 ? -0.677 26.526 -12.994 1.00 0.00 77 ALA A O 5
ATOM 6265 N N . GLY A 1 9 ? -0.619 24.292 -13.243 1.00 0.00 78 GLY A N 5
ATOM 6266 C CA . GLY A 1 9 ? 0.018 24.073 -11.961 1.00 0.00 78 GLY A CA 5
ATOM 6267 C C . GLY A 1 9 ? -0.951 23.504 -10.952 1.00 0.00 78 GLY A C 5
ATOM 6268 O O . GLY A 1 9 ? -1.731 22.609 -11.283 1.00 0.00 78 GLY A O 5
ATOM 6272 N N . ALA A 1 10 ? -0.911 24.030 -9.731 1.00 0.00 79 ALA A N 5
ATOM 6273 C CA . ALA A 1 10 ? -1.809 23.605 -8.657 1.00 0.00 79 ALA A CA 5
ATOM 6274 C C . ALA A 1 10 ? -1.741 22.096 -8.431 1.00 0.00 79 ALA A C 5
ATOM 6275 O O . ALA A 1 10 ? -2.772 21.418 -8.381 1.00 0.00 79 ALA A O 5
ATOM 6282 N N . LEU A 1 11 ? -0.527 21.573 -8.302 1.00 0.00 80 LEU A N 5
ATOM 6283 C CA . LEU A 1 11 ? -0.334 20.143 -8.100 1.00 0.00 80 LEU A CA 5
ATOM 6284 C C . LEU A 1 11 ? -0.520 19.770 -6.633 1.00 0.00 80 LEU A C 5
ATOM 6285 O O . LEU A 1 11 ? -1.640 19.523 -6.185 1.00 0.00 80 LEU A O 5
ATOM 6301 N N . ASP A 1 12 ? 0.571 19.734 -5.882 1.00 0.00 81 ASP A N 5
ATOM 6302 C CA . ASP A 1 12 ? 0.492 19.462 -4.453 1.00 0.00 81 ASP A CA 5
ATOM 6303 C C . ASP A 1 12 ? 1.573 20.227 -3.704 1.00 0.00 81 ASP A C 5
ATOM 6304 O O . ASP A 1 12 ? 1.846 19.950 -2.539 1.00 0.00 81 ASP A O 5
ATOM 6313 N N . ALA A 1 13 ? 2.169 21.205 -4.378 1.00 0.00 82 ALA A N 5
ATOM 6314 C CA . ALA A 1 13 ? 3.265 21.988 -3.814 1.00 0.00 82 ALA A CA 5
ATOM 6315 C C . ALA A 1 13 ? 2.888 22.635 -2.484 1.00 0.00 82 ALA A C 5
ATOM 6316 O O . ALA A 1 13 ? 3.703 22.700 -1.566 1.00 0.00 82 ALA A O 5
ATOM 6323 N N . SER A 1 14 ? 1.653 23.104 -2.377 1.00 0.00 83 SER A N 5
ATOM 6324 C CA . SER A 1 14 ? 1.196 23.787 -1.179 1.00 0.00 83 SER A CA 5
ATOM 6325 C C . SER A 1 14 ? 0.515 22.822 -0.208 1.00 0.00 83 SER A C 5
ATOM 6326 O O . SER A 1 14 ? 0.692 22.920 1.007 1.00 0.00 83 SER A O 5
ATOM 6334 N N . GLN A 1 15 ? -0.246 21.878 -0.754 1.00 0.00 84 GLN A N 5
ATOM 6335 C CA . GLN A 1 15 ? -1.019 20.939 0.056 1.00 0.00 84 GLN A CA 5
ATOM 6336 C C . GLN A 1 15 ? -0.109 19.901 0.699 1.00 0.00 84 GLN A C 5
ATOM 6337 O O . GLN A 1 15 ? -0.395 19.408 1.791 1.00 0.00 84 GLN A O 5
ATOM 6351 N N . MET A 1 16 ? 0.987 19.593 0.005 1.00 0.00 85 MET A N 5
ATOM 6352 C CA . MET A 1 16 ? 1.944 18.570 0.420 1.00 0.00 85 MET A CA 5
ATOM 6353 C C . MET A 1 16 ? 1.342 17.179 0.263 1.00 0.00 85 MET A C 5
ATOM 6354 O O . MET A 1 16 ? 0.291 16.862 0.821 1.00 0.00 85 MET A O 5
ATOM 6368 N N . SER A 1 17 ? 2.015 16.354 -0.525 1.00 0.00 86 SER A N 5
ATOM 6369 C CA . SER A 1 17 ? 1.533 15.016 -0.826 1.00 0.00 86 SER A CA 5
ATOM 6370 C C . SER A 1 17 ? 1.680 14.116 0.401 1.00 0.00 86 SER A C 5
ATOM 6371 O O . SER A 1 17 ? 1.001 13.093 0.516 1.00 0.00 86 SER A O 5
ATOM 6379 N N . ASN A 1 18 ? 2.556 14.533 1.322 1.00 0.00 87 ASN A N 5
ATOM 6380 C CA . ASN A 1 18 ? 2.824 13.790 2.554 1.00 0.00 87 ASN A CA 5
ATOM 6381 C C . ASN A 1 18 ? 3.520 12.470 2.254 1.00 0.00 87 ASN A C 5
ATOM 6382 O O . ASN A 1 18 ? 3.997 12.243 1.139 1.00 0.00 87 ASN A O 5
ATOM 6393 N N . LEU A 1 19 ? 3.597 11.620 3.262 1.00 0.00 88 LEU A N 5
ATOM 6394 C CA . LEU A 1 19 ? 4.210 10.314 3.127 1.00 0.00 88 LEU A CA 5
ATOM 6395 C C . LEU A 1 19 ? 3.212 9.242 3.540 1.00 0.00 88 LEU A C 5
ATOM 6396 O O . LEU A 1 19 ? 2.277 9.536 4.282 1.00 0.00 88 LEU A O 5
ATOM 6412 N N . PRO A 1 20 ? 3.389 8.002 3.043 1.00 0.00 89 PRO A N 5
ATOM 6413 C CA . PRO A 1 20 ? 2.465 6.885 3.302 1.00 0.00 89 PRO A CA 5
ATOM 6414 C C . PRO A 1 20 ? 2.086 6.718 4.777 1.00 0.00 89 PRO A C 5
ATOM 6415 O O . PRO A 1 20 ? 2.908 6.296 5.595 1.00 0.00 89 PRO A O 5
ATOM 6426 N N . PRO A 1 21 ? 0.831 7.064 5.128 1.00 0.00 90 PRO A N 5
ATOM 6427 C CA . PRO A 1 21 ? 0.288 6.885 6.475 1.00 0.00 90 PRO A CA 5
ATOM 6428 C C . PRO A 1 21 ? -0.099 5.426 6.731 1.00 0.00 90 PRO A C 5
ATOM 6429 O O . PRO A 1 21 ? 0.687 4.533 6.446 1.00 0.00 90 PRO A O 5
ATOM 6440 N N . SER A 1 22 ? -1.300 5.193 7.270 1.00 0.00 91 SER A N 5
ATOM 6441 C CA . SER A 1 22 ? -1.759 3.858 7.634 1.00 0.00 91 SER A CA 5
ATOM 6442 C C . SER A 1 22 ? -0.797 3.165 8.611 1.00 0.00 91 SER A C 5
ATOM 6443 O O . SER A 1 22 ? -1.001 3.212 9.815 1.00 0.00 91 SER A O 5
ATOM 6451 N N . THR A 1 23 ? 0.261 2.540 8.110 1.00 0.00 92 THR A N 5
ATOM 6452 C CA . THR A 1 23 ? 1.181 1.826 8.984 1.00 0.00 92 THR A CA 5
ATOM 6453 C C . THR A 1 23 ? 2.540 1.578 8.321 1.00 0.00 92 THR A C 5
ATOM 6454 O O . THR A 1 23 ? 3.568 1.771 8.964 1.00 0.00 92 THR A O 5
ATOM 6465 N N . LEU A 1 24 ? 2.541 1.213 7.033 1.00 0.00 93 LEU A N 5
ATOM 6466 C CA . LEU A 1 24 ? 3.793 0.986 6.274 1.00 0.00 93 LEU A CA 5
ATOM 6467 C C . LEU A 1 24 ? 4.702 -0.061 6.937 1.00 0.00 93 LEU A C 5
ATOM 6468 O O . LEU A 1 24 ? 5.455 0.252 7.859 1.00 0.00 93 LEU A O 5
ATOM 6484 N N . ASN A 1 25 ? 4.669 -1.295 6.436 1.00 0.00 94 ASN A N 5
ATOM 6485 C CA . ASN A 1 25 ? 5.391 -2.387 7.090 1.00 0.00 94 ASN A CA 5
ATOM 6486 C C . ASN A 1 25 ? 5.649 -3.580 6.158 1.00 0.00 94 ASN A C 5
ATOM 6487 O O . ASN A 1 25 ? 6.798 -3.950 5.932 1.00 0.00 94 ASN A O 5
ATOM 6498 N N . LEU A 1 26 ? 4.574 -4.191 5.660 1.00 0.00 95 LEU A N 5
ATOM 6499 C CA . LEU A 1 26 ? 4.652 -5.346 4.753 1.00 0.00 95 LEU A CA 5
ATOM 6500 C C . LEU A 1 26 ? 5.455 -5.030 3.511 1.00 0.00 95 LEU A C 5
ATOM 6501 O O . LEU A 1 26 ? 5.980 -3.933 3.351 1.00 0.00 95 LEU A O 5
ATOM 6517 N N . SER A 1 27 ? 5.543 -5.996 2.623 1.00 0.00 96 SER A N 5
ATOM 6518 C CA . SER A 1 27 ? 6.099 -5.743 1.326 1.00 0.00 96 SER A CA 5
ATOM 6519 C C . SER A 1 27 ? 5.057 -5.977 0.241 1.00 0.00 96 SER A C 5
ATOM 6520 O O . SER A 1 27 ? 4.513 -7.058 0.114 1.00 0.00 96 SER A O 5
ATOM 6528 N N . LEU A 1 28 ? 4.758 -4.956 -0.518 1.00 0.00 97 LEU A N 5
ATOM 6529 C CA . LEU A 1 28 ? 4.029 -5.138 -1.749 1.00 0.00 97 LEU A CA 5
ATOM 6530 C C . LEU A 1 28 ? 5.010 -5.680 -2.758 1.00 0.00 97 LEU A C 5
ATOM 6531 O O . LEU A 1 28 ? 6.110 -5.145 -2.900 1.00 0.00 97 LEU A O 5
ATOM 6547 N N . THR A 1 29 ? 4.645 -6.731 -3.453 1.00 0.00 98 THR A N 5
ATOM 6548 C CA . THR A 1 29 ? 5.505 -7.229 -4.488 1.00 0.00 98 THR A CA 5
ATOM 6549 C C . THR A 1 29 ? 5.049 -6.544 -5.753 1.00 0.00 98 THR A C 5
ATOM 6550 O O . THR A 1 29 ? 5.833 -6.256 -6.662 1.00 0.00 98 THR A O 5
ATOM 6561 N N . GLY A 1 30 ? 3.747 -6.290 -5.788 1.00 0.00 99 GLY A N 5
ATOM 6562 C CA . GLY A 1 30 ? 3.200 -5.322 -6.686 1.00 0.00 99 GLY A CA 5
ATOM 6563 C C . GLY A 1 30 ? 1.773 -5.643 -6.973 1.00 0.00 99 GLY A C 5
ATOM 6564 O O . GLY A 1 30 ? 1.298 -6.722 -6.639 1.00 0.00 99 GLY A O 5
ATOM 6568 N N . VAL A 1 31 ? 1.072 -4.732 -7.581 1.00 0.00 100 VAL A N 5
ATOM 6569 C CA . VAL A 1 31 ? -0.332 -4.932 -7.785 1.00 0.00 100 VAL A CA 5
ATOM 6570 C C . VAL A 1 31 ? -0.651 -5.055 -9.257 1.00 0.00 100 VAL A C 5
ATOM 6571 O O . VAL A 1 31 ? -0.212 -4.257 -10.084 1.00 0.00 100 VAL A O 5
ATOM 6584 N N . MET A 1 32 ? -1.421 -6.073 -9.555 1.00 0.00 101 MET A N 5
ATOM 6585 C CA . MET A 1 32 ? -1.878 -6.339 -10.894 1.00 0.00 101 MET A CA 5
ATOM 6586 C C . MET A 1 32 ? -3.338 -5.921 -10.990 1.00 0.00 101 MET A C 5
ATOM 6587 O O . MET A 1 32 ? -4.244 -6.716 -10.778 1.00 0.00 101 MET A O 5
ATOM 6601 N N . ALA A 1 33 ? -3.551 -4.659 -11.305 1.00 0.00 102 ALA A N 5
ATOM 6602 C CA . ALA A 1 33 ? -4.884 -4.085 -11.343 1.00 0.00 102 ALA A CA 5
ATOM 6603 C C . ALA A 1 33 ? -5.724 -4.773 -12.394 1.00 0.00 102 ALA A C 5
ATOM 6604 O O . ALA A 1 33 ? -5.301 -4.924 -13.538 1.00 0.00 102 ALA A O 5
ATOM 6611 N N . GLY A 1 34 ? -6.918 -5.174 -12.003 1.00 0.00 103 GLY A N 5
ATOM 6612 C CA . GLY A 1 34 ? -7.777 -5.897 -12.904 1.00 0.00 103 GLY A CA 5
ATOM 6613 C C . GLY A 1 34 ? -8.889 -5.006 -13.358 1.00 0.00 103 GLY A C 5
ATOM 6614 O O . GLY A 1 34 ? -9.937 -4.944 -12.710 1.00 0.00 103 GLY A O 5
ATOM 6618 N N . ASP A 1 35 ? -8.622 -4.281 -14.435 1.00 0.00 104 ASP A N 5
ATOM 6619 C CA . ASP A 1 35 ? -9.466 -3.195 -14.915 1.00 0.00 104 ASP A CA 5
ATOM 6620 C C . ASP A 1 35 ? -9.266 -2.005 -14.006 1.00 0.00 104 ASP A C 5
ATOM 6621 O O . ASP A 1 35 ? -8.906 -0.912 -14.442 1.00 0.00 104 ASP A O 5
ATOM 6630 N N . ASP A 1 36 ? -9.472 -2.266 -12.733 1.00 0.00 105 ASP A N 5
ATOM 6631 C CA . ASP A 1 36 ? -9.310 -1.298 -11.676 1.00 0.00 105 ASP A CA 5
ATOM 6632 C C . ASP A 1 36 ? -9.619 -2.010 -10.371 1.00 0.00 105 ASP A C 5
ATOM 6633 O O . ASP A 1 36 ? -9.039 -3.065 -10.099 1.00 0.00 105 ASP A O 5
ATOM 6642 N N . ASP A 1 37 ? -10.573 -1.463 -9.616 1.00 0.00 106 ASP A N 5
ATOM 6643 C CA . ASP A 1 37 ? -11.110 -2.106 -8.421 1.00 0.00 106 ASP A CA 5
ATOM 6644 C C . ASP A 1 37 ? -12.149 -3.147 -8.814 1.00 0.00 106 ASP A C 5
ATOM 6645 O O . ASP A 1 37 ? -12.647 -3.899 -7.977 1.00 0.00 106 ASP A O 5
ATOM 6654 N N . SER A 1 38 ? -12.460 -3.172 -10.105 1.00 0.00 107 SER A N 5
ATOM 6655 C CA . SER A 1 38 ? -13.487 -4.045 -10.643 1.00 0.00 107 SER A CA 5
ATOM 6656 C C . SER A 1 38 ? -13.108 -5.487 -10.369 1.00 0.00 107 SER A C 5
ATOM 6657 O O . SER A 1 38 ? -13.936 -6.310 -9.981 1.00 0.00 107 SER A O 5
ATOM 6665 N N . ARG A 1 39 ? -11.838 -5.769 -10.573 1.00 0.00 108 ARG A N 5
ATOM 6666 C CA . ARG A 1 39 ? -11.297 -7.085 -10.335 1.00 0.00 108 ARG A CA 5
ATOM 6667 C C . ARG A 1 39 ? -10.095 -7.005 -9.401 1.00 0.00 108 ARG A C 5
ATOM 6668 O O . ARG A 1 39 ? -10.149 -7.477 -8.268 1.00 0.00 108 ARG A O 5
ATOM 6689 N N . SER A 1 40 ? -9.040 -6.363 -9.900 1.00 0.00 109 SER A N 5
ATOM 6690 C CA . SER A 1 40 ? -7.810 -6.065 -9.160 1.00 0.00 109 SER A CA 5
ATOM 6691 C C . SER A 1 40 ? -7.121 -7.259 -8.485 1.00 0.00 109 SER A C 5
ATOM 6692 O O . SER A 1 40 ? -7.711 -8.020 -7.725 1.00 0.00 109 SER A O 5
ATOM 6700 N N . ILE A 1 41 ? -5.830 -7.387 -8.781 1.00 0.00 110 ILE A N 5
ATOM 6701 C CA . ILE A 1 41 ? -4.965 -8.376 -8.153 1.00 0.00 110 ILE A CA 5
ATOM 6702 C C . ILE A 1 41 ? -3.869 -7.663 -7.370 1.00 0.00 110 ILE A C 5
ATOM 6703 O O . ILE A 1 41 ? -3.225 -6.760 -7.876 1.00 0.00 110 ILE A O 5
ATOM 6719 N N . ALA A 1 42 ? -3.688 -8.047 -6.134 1.00 0.00 111 ALA A N 5
ATOM 6720 C CA . ALA A 1 42 ? -2.674 -7.423 -5.297 1.00 0.00 111 ALA A CA 5
ATOM 6721 C C . ALA A 1 42 ? -1.656 -8.434 -4.803 1.00 0.00 111 ALA A C 5
ATOM 6722 O O . ALA A 1 42 ? -1.890 -9.133 -3.825 1.00 0.00 111 ALA A O 5
ATOM 6729 N N . ILE A 1 43 ? -0.522 -8.490 -5.483 1.00 0.00 112 ILE A N 5
ATOM 6730 C CA . ILE A 1 43 ? 0.551 -9.400 -5.106 1.00 0.00 112 ILE A CA 5
ATOM 6731 C C . ILE A 1 43 ? 1.328 -8.790 -3.960 1.00 0.00 112 ILE A C 5
ATOM 6732 O O . ILE A 1 43 ? 2.218 -7.961 -4.158 1.00 0.00 112 ILE A O 5
ATOM 6748 N N . ILE A 1 44 ? 0.959 -9.163 -2.763 1.00 0.00 113 ILE A N 5
ATOM 6749 C CA . ILE A 1 44 ? 1.674 -8.686 -1.608 1.00 0.00 113 ILE A CA 5
ATOM 6750 C C . ILE A 1 44 ? 2.539 -9.779 -1.026 1.00 0.00 113 ILE A C 5
ATOM 6751 O O . ILE A 1 44 ? 2.152 -10.941 -0.988 1.00 0.00 113 ILE A O 5
ATOM 6767 N N . SER A 1 45 ? 3.703 -9.392 -0.560 1.00 0.00 114 SER A N 5
ATOM 6768 C CA . SER A 1 45 ? 4.642 -10.318 0.004 1.00 0.00 114 SER A CA 5
ATOM 6769 C C . SER A 1 45 ? 4.805 -10.028 1.502 1.00 0.00 114 SER A C 5
ATOM 6770 O O . SER A 1 45 ? 5.049 -8.899 1.921 1.00 0.00 114 SER A O 5
ATOM 6778 N N . LYS A 1 46 ? 4.672 -11.060 2.302 1.00 0.00 115 LYS A N 5
ATOM 6779 C CA . LYS A 1 46 ? 4.628 -10.907 3.752 1.00 0.00 115 LYS A CA 5
ATOM 6780 C C . LYS A 1 46 ? 5.699 -11.778 4.362 1.00 0.00 115 LYS A C 5
ATOM 6781 O O . LYS A 1 46 ? 5.547 -12.994 4.439 1.00 0.00 115 LYS A O 5
ATOM 6800 N N . ASP A 1 47 ? 6.807 -11.151 4.742 1.00 0.00 116 ASP A N 5
ATOM 6801 C CA . ASP A 1 47 ? 8.036 -11.886 5.041 1.00 0.00 116 ASP A CA 5
ATOM 6802 C C . ASP A 1 47 ? 8.385 -12.741 3.829 1.00 0.00 116 ASP A C 5
ATOM 6803 O O . ASP A 1 47 ? 9.082 -13.751 3.926 1.00 0.00 116 ASP A O 5
ATOM 6812 N N . ASN A 1 48 ? 7.840 -12.304 2.686 1.00 0.00 117 ASN A N 5
ATOM 6813 C CA . ASN A 1 48 ? 8.019 -12.949 1.391 1.00 0.00 117 ASN A CA 5
ATOM 6814 C C . ASN A 1 48 ? 7.125 -14.195 1.247 1.00 0.00 117 ASN A C 5
ATOM 6815 O O . ASN A 1 48 ? 7.543 -15.225 0.724 1.00 0.00 117 ASN A O 5
ATOM 6826 N N . GLU A 1 49 ? 5.878 -14.107 1.723 1.00 0.00 118 GLU A N 5
ATOM 6827 C CA . GLU A 1 49 ? 4.854 -15.050 1.292 1.00 0.00 118 GLU A CA 5
ATOM 6828 C C . GLU A 1 49 ? 3.867 -14.307 0.385 1.00 0.00 118 GLU A C 5
ATOM 6829 O O . GLU A 1 49 ? 2.912 -13.677 0.832 1.00 0.00 118 GLU A O 5
ATOM 6841 N N . GLN A 1 50 ? 4.175 -14.342 -0.897 1.00 0.00 119 GLN A N 5
ATOM 6842 C CA . GLN A 1 50 ? 3.410 -13.601 -1.897 1.00 0.00 119 GLN A CA 5
ATOM 6843 C C . GLN A 1 50 ? 1.992 -14.119 -2.083 1.00 0.00 119 GLN A C 5
ATOM 6844 O O . GLN A 1 50 ? 1.766 -15.294 -2.375 1.00 0.00 119 GLN A O 5
ATOM 6858 N N . PHE A 1 51 ? 1.043 -13.203 -1.911 1.00 0.00 120 PHE A N 5
ATOM 6859 C CA . PHE A 1 51 ? -0.370 -13.519 -1.999 1.00 0.00 120 PHE A CA 5
ATOM 6860 C C . PHE A 1 51 ? -1.085 -12.565 -2.950 1.00 0.00 120 PHE A C 5
ATOM 6861 O O . PHE A 1 51 ? -0.708 -11.403 -3.062 1.00 0.00 120 PHE A O 5
ATOM 6878 N N . SER A 1 52 ? -2.116 -13.063 -3.624 1.00 0.00 121 SER A N 5
ATOM 6879 C CA . SER A 1 52 ? -2.895 -12.255 -4.551 1.00 0.00 121 SER A CA 5
ATOM 6880 C C . SER A 1 52 ? -4.170 -11.714 -3.892 1.00 0.00 121 SER A C 5
ATOM 6881 O O . SER A 1 52 ? -5.130 -12.444 -3.649 1.00 0.00 121 SER A O 5
ATOM 6889 N N . ARG A 1 53 ? -4.136 -10.431 -3.580 1.00 0.00 122 ARG A N 5
ATOM 6890 C CA . ARG A 1 53 ? -5.263 -9.709 -3.008 1.00 0.00 122 ARG A CA 5
ATOM 6891 C C . ARG A 1 53 ? -6.059 -9.004 -4.112 1.00 0.00 122 ARG A C 5
ATOM 6892 O O . ARG A 1 53 ? -5.917 -9.344 -5.286 1.00 0.00 122 ARG A O 5
ATOM 6913 N N . GLY A 1 54 ? -6.891 -8.042 -3.744 1.00 0.00 123 GLY A N 5
ATOM 6914 C CA . GLY A 1 54 ? -7.794 -7.464 -4.715 1.00 0.00 123 GLY A CA 5
ATOM 6915 C C . GLY A 1 54 ? -8.916 -6.658 -4.109 1.00 0.00 123 GLY A C 5
ATOM 6916 O O . GLY A 1 54 ? -9.850 -7.233 -3.584 1.00 0.00 123 GLY A O 5
ATOM 6920 N N . VAL A 1 55 ? -8.846 -5.340 -4.321 1.00 0.00 124 VAL A N 5
ATOM 6921 C CA . VAL A 1 55 ? -9.775 -4.334 -3.754 1.00 0.00 124 VAL A CA 5
ATOM 6922 C C . VAL A 1 55 ? -10.802 -4.902 -2.776 1.00 0.00 124 VAL A C 5
ATOM 6923 O O . VAL A 1 55 ? -11.699 -5.659 -3.162 1.00 0.00 124 VAL A O 5
ATOM 6936 N N . ASN A 1 56 ? -10.688 -4.472 -1.526 1.00 0.00 125 ASN A N 5
ATOM 6937 C CA . ASN A 1 56 ? -11.521 -4.968 -0.439 1.00 0.00 125 ASN A CA 5
ATOM 6938 C C . ASN A 1 56 ? -10.987 -6.297 0.071 1.00 0.00 125 ASN A C 5
ATOM 6939 O O . ASN A 1 56 ? -11.731 -7.191 0.460 1.00 0.00 125 ASN A O 5
ATOM 6950 N N . GLU A 1 57 ? -9.663 -6.387 0.053 1.00 0.00 126 GLU A N 5
ATOM 6951 C CA . GLU A 1 57 ? -8.923 -7.474 0.679 1.00 0.00 126 GLU A CA 5
ATOM 6952 C C . GLU A 1 57 ? -7.883 -6.860 1.591 1.00 0.00 126 GLU A C 5
ATOM 6953 O O . GLU A 1 57 ? -7.399 -5.778 1.302 1.00 0.00 126 GLU A O 5
ATOM 6965 N N . GLU A 1 58 ? -7.506 -7.531 2.655 1.00 0.00 127 GLU A N 5
ATOM 6966 C CA . GLU A 1 58 ? -6.487 -6.997 3.541 1.00 0.00 127 GLU A CA 5
ATOM 6967 C C . GLU A 1 58 ? -5.165 -7.671 3.267 1.00 0.00 127 GLU A C 5
ATOM 6968 O O . GLU A 1 58 ? -5.115 -8.820 2.832 1.00 0.00 127 GLU A O 5
ATOM 6980 N N . VAL A 1 59 ? -4.099 -6.944 3.514 1.00 0.00 128 VAL A N 5
ATOM 6981 C CA . VAL A 1 59 ? -2.765 -7.444 3.291 1.00 0.00 128 VAL A CA 5
ATOM 6982 C C . VAL A 1 59 ? -2.490 -8.660 4.187 1.00 0.00 128 VAL A C 5
ATOM 6983 O O . VAL A 1 59 ? -3.092 -8.821 5.247 1.00 0.00 128 VAL A O 5
ATOM 6996 N N . PRO A 1 60 ? -1.613 -9.553 3.730 1.00 0.00 129 PRO A N 5
ATOM 6997 C CA . PRO A 1 60 ? -1.245 -10.761 4.473 1.00 0.00 129 PRO A CA 5
ATOM 6998 C C . PRO A 1 60 ? -0.565 -10.441 5.803 1.00 0.00 129 PRO A C 5
ATOM 6999 O O . PRO A 1 60 ? 0.398 -9.683 5.847 1.00 0.00 129 PRO A O 5
ATOM 7010 N N . GLY A 1 61 ? -1.075 -11.015 6.880 1.00 0.00 130 GLY A N 5
ATOM 7011 C CA . GLY A 1 61 ? -0.486 -10.815 8.187 1.00 0.00 130 GLY A CA 5
ATOM 7012 C C . GLY A 1 61 ? -1.240 -9.794 9.007 1.00 0.00 130 GLY A C 5
ATOM 7013 O O . GLY A 1 61 ? -1.813 -10.111 10.047 1.00 0.00 130 GLY A O 5
ATOM 7017 N N . TYR A 1 62 ? -1.240 -8.567 8.527 1.00 0.00 131 TYR A N 5
ATOM 7018 C CA . TYR A 1 62 ? -1.909 -7.471 9.214 1.00 0.00 131 TYR A CA 5
ATOM 7019 C C . TYR A 1 62 ? -3.116 -7.048 8.402 1.00 0.00 131 TYR A C 5
ATOM 7020 O O . TYR A 1 62 ? -3.027 -6.984 7.181 1.00 0.00 131 TYR A O 5
ATOM 7038 N N . ASN A 1 63 ? -4.234 -6.727 9.046 1.00 0.00 132 ASN A N 5
ATOM 7039 C CA . ASN A 1 63 ? -5.460 -6.429 8.314 1.00 0.00 132 ASN A CA 5
ATOM 7040 C C . ASN A 1 63 ? -5.450 -5.013 7.742 1.00 0.00 132 ASN A C 5
ATOM 7041 O O . ASN A 1 63 ? -6.334 -4.205 8.027 1.00 0.00 132 ASN A O 5
ATOM 7052 N N . ALA A 1 64 ? -4.434 -4.718 6.951 1.00 0.00 133 ALA A N 5
ATOM 7053 C CA . ALA A 1 64 ? -4.394 -3.497 6.173 1.00 0.00 133 ALA A CA 5
ATOM 7054 C C . ALA A 1 64 ? -5.256 -3.697 4.930 1.00 0.00 133 ALA A C 5
ATOM 7055 O O . ALA A 1 64 ? -4.803 -4.268 3.938 1.00 0.00 133 ALA A O 5
ATOM 7062 N N . LYS A 1 65 ? -6.501 -3.235 4.992 1.00 0.00 134 LYS A N 5
ATOM 7063 C CA . LYS A 1 65 ? -7.484 -3.565 3.966 1.00 0.00 134 LYS A CA 5
ATOM 7064 C C . LYS A 1 65 ? -7.316 -2.677 2.751 1.00 0.00 134 LYS A C 5
ATOM 7065 O O . LYS A 1 65 ? -7.540 -1.486 2.806 1.00 0.00 134 LYS A O 5
ATOM 7084 N N . ILE A 1 66 ? -6.971 -3.308 1.653 1.00 0.00 135 ILE A N 5
ATOM 7085 C CA . ILE A 1 66 ? -6.731 -2.641 0.393 1.00 0.00 135 ILE A CA 5
ATOM 7086 C C . ILE A 1 66 ? -8.036 -2.068 -0.131 1.00 0.00 135 ILE A C 5
ATOM 7087 O O . ILE A 1 66 ? -8.826 -2.754 -0.777 1.00 0.00 135 ILE A O 5
ATOM 7103 N N . VAL A 1 67 ? -8.262 -0.805 0.183 1.00 0.00 136 VAL A N 5
ATOM 7104 C CA . VAL A 1 67 ? -9.464 -0.106 -0.225 1.00 0.00 136 VAL A CA 5
ATOM 7105 C C . VAL A 1 67 ? -9.232 0.470 -1.606 1.00 0.00 136 VAL A C 5
ATOM 7106 O O . VAL A 1 67 ? -10.141 0.992 -2.252 1.00 0.00 136 VAL A O 5
ATOM 7119 N N . SER A 1 68 ? -7.994 0.338 -2.057 1.00 0.00 137 SER A N 5
ATOM 7120 C CA . SER A 1 68 ? -7.578 0.869 -3.327 1.00 0.00 137 SER A CA 5
ATOM 7121 C C . SER A 1 68 ? -6.358 0.111 -3.806 1.00 0.00 137 SER A C 5
ATOM 7122 O O . SER A 1 68 ? -5.310 0.123 -3.156 1.00 0.00 137 SER A O 5
ATOM 7130 N N . ILE A 1 69 ? -6.508 -0.560 -4.923 1.00 0.00 138 ILE A N 5
ATOM 7131 C CA . ILE A 1 69 ? -5.415 -1.269 -5.548 1.00 0.00 138 ILE A CA 5
ATOM 7132 C C . ILE A 1 69 ? -4.690 -0.386 -6.560 1.00 0.00 138 ILE A C 5
ATOM 7133 O O . ILE A 1 69 ? -5.294 0.227 -7.443 1.00 0.00 138 ILE A O 5
ATOM 7149 N N . ARG A 1 70 ? -3.391 -0.294 -6.366 1.00 0.00 139 ARG A N 5
ATOM 7150 C CA . ARG A 1 70 ? -2.505 0.425 -7.255 1.00 0.00 139 ARG A CA 5
ATOM 7151 C C . ARG A 1 70 ? -1.210 -0.364 -7.352 1.00 0.00 139 ARG A C 5
ATOM 7152 O O . ARG A 1 70 ? -0.856 -1.049 -6.401 1.00 0.00 139 ARG A O 5
ATOM 7173 N N . PRO A 1 71 ? -0.511 -0.313 -8.497 1.00 0.00 140 PRO A N 5
ATOM 7174 C CA . PRO A 1 71 ? 0.723 -1.083 -8.707 1.00 0.00 140 PRO A CA 5
ATOM 7175 C C . PRO A 1 71 ? 1.796 -0.830 -7.640 1.00 0.00 140 PRO A C 5
ATOM 7176 O O . PRO A 1 71 ? 2.658 0.024 -7.819 1.00 0.00 140 PRO A O 5
ATOM 7187 N N . ASP A 1 72 ? 1.645 -1.507 -6.492 1.00 0.00 141 ASP A N 5
ATOM 7188 C CA . ASP A 1 72 ? 2.633 -1.585 -5.397 1.00 0.00 141 ASP A CA 5
ATOM 7189 C C . ASP A 1 72 ? 2.643 -0.297 -4.613 1.00 0.00 141 ASP A C 5
ATOM 7190 O O . ASP A 1 72 ? 3.617 0.088 -3.968 1.00 0.00 141 ASP A O 5
ATOM 7199 N N . ARG A 1 73 ? 1.487 0.328 -4.667 1.00 0.00 142 ARG A N 5
ATOM 7200 C CA . ARG A 1 73 ? 1.060 1.290 -3.686 1.00 0.00 142 ARG A CA 5
ATOM 7201 C C . ARG A 1 73 ? -0.408 1.027 -3.449 1.00 0.00 142 ARG A C 5
ATOM 7202 O O . ARG A 1 73 ? -1.109 0.537 -4.321 1.00 0.00 142 ARG A O 5
ATOM 7223 N N . VAL A 1 74 ? -0.864 1.328 -2.281 1.00 0.00 143 VAL A N 5
ATOM 7224 C CA . VAL A 1 74 ? -2.218 0.996 -1.913 1.00 0.00 143 VAL A CA 5
ATOM 7225 C C . VAL A 1 74 ? -2.857 2.105 -1.084 1.00 0.00 143 VAL A C 5
ATOM 7226 O O . VAL A 1 74 ? -2.188 3.005 -0.596 1.00 0.00 143 VAL A O 5
ATOM 7239 N N . VAL A 1 75 ? -4.158 2.019 -0.981 1.00 0.00 144 VAL A N 5
ATOM 7240 C CA . VAL A 1 75 ? -4.925 2.838 -0.070 1.00 0.00 144 VAL A CA 5
ATOM 7241 C C . VAL A 1 75 ? -5.673 1.885 0.831 1.00 0.00 144 VAL A C 5
ATOM 7242 O O . VAL A 1 75 ? -6.680 1.314 0.429 1.00 0.00 144 VAL A O 5
ATOM 7255 N N . LEU A 1 76 ? -5.166 1.681 2.032 1.00 0.00 145 LEU A N 5
ATOM 7256 C CA . LEU A 1 76 ? -5.678 0.607 2.855 1.00 0.00 145 LEU A CA 5
ATOM 7257 C C . LEU A 1 76 ? -6.197 1.076 4.187 1.00 0.00 145 LEU A C 5
ATOM 7258 O O . LEU A 1 76 ? -5.773 2.093 4.735 1.00 0.00 145 LEU A O 5
ATOM 7274 N N . GLN A 1 77 ? -7.072 0.247 4.706 1.00 0.00 146 GLN A N 5
ATOM 7275 C CA . GLN A 1 77 ? -7.793 0.510 5.915 1.00 0.00 146 GLN A CA 5
ATOM 7276 C C . GLN A 1 77 ? -7.177 -0.304 7.030 1.00 0.00 146 GLN A C 5
ATOM 7277 O O . GLN A 1 77 ? -7.319 -1.525 7.095 1.00 0.00 146 GLN A O 5
ATOM 7291 N N . TYR A 1 78 ? -6.440 0.392 7.858 1.00 0.00 147 TYR A N 5
ATOM 7292 C CA . TYR A 1 78 ? -5.836 -0.181 9.033 1.00 0.00 147 TYR A CA 5
ATOM 7293 C C . TYR A 1 78 ? -6.034 0.800 10.181 1.00 0.00 147 TYR A C 5
ATOM 7294 O O . TYR A 1 78 ? -5.892 2.008 9.987 1.00 0.00 147 TYR A O 5
ATOM 7312 N N . GLN A 1 79 ? -6.425 0.292 11.346 1.00 0.00 148 GLN A N 5
ATOM 7313 C CA . GLN A 1 79 ? -6.561 1.110 12.552 1.00 0.00 148 GLN A CA 5
ATOM 7314 C C . GLN A 1 79 ? -7.721 2.097 12.401 1.00 0.00 148 GLN A C 5
ATOM 7315 O O . GLN A 1 79 ? -7.661 3.223 12.896 1.00 0.00 148 GLN A O 5
ATOM 7329 N N . GLY A 1 80 ? -8.770 1.673 11.702 1.00 0.00 149 GLY A N 5
ATOM 7330 C CA . GLY A 1 80 ? -9.924 2.536 11.488 1.00 0.00 149 GLY A CA 5
ATOM 7331 C C . GLY A 1 80 ? -9.630 3.684 10.539 1.00 0.00 149 GLY A C 5
ATOM 7332 O O . GLY A 1 80 ? -10.396 4.646 10.449 1.00 0.00 149 GLY A O 5
ATOM 7336 N N . ARG A 1 81 ? -8.503 3.599 9.852 1.00 0.00 150 ARG A N 5
ATOM 7337 C CA . ARG A 1 81 ? -8.093 4.632 8.919 1.00 0.00 150 ARG A CA 5
ATOM 7338 C C . ARG A 1 81 ? -7.692 4.015 7.590 1.00 0.00 150 ARG A C 5
ATOM 7339 O O . ARG A 1 81 ? -7.008 2.995 7.563 1.00 0.00 150 ARG A O 5
ATOM 7360 N N . TYR A 1 82 ? -8.106 4.623 6.489 1.00 0.00 151 TYR A N 5
ATOM 7361 C CA . TYR A 1 82 ? -7.685 4.150 5.196 1.00 0.00 151 TYR A CA 5
ATOM 7362 C C . TYR A 1 82 ? -6.905 5.244 4.491 1.00 0.00 151 TYR A C 5
ATOM 7363 O O . TYR A 1 82 ? -7.426 6.295 4.112 1.00 0.00 151 TYR A O 5
ATOM 7381 N N . GLU A 1 83 ? -5.627 4.996 4.401 1.00 0.00 152 GLU A N 5
ATOM 7382 C CA . GLU A 1 83 ? -4.681 5.946 3.849 1.00 0.00 152 GLU A CA 5
ATOM 7383 C C . GLU A 1 83 ? -3.842 5.257 2.796 1.00 0.00 152 GLU A C 5
ATOM 7384 O O . GLU A 1 83 ? -4.112 4.113 2.444 1.00 0.00 152 GLU A O 5
ATOM 7396 N N . VAL A 1 84 ? -2.804 5.914 2.318 1.00 0.00 153 VAL A N 5
ATOM 7397 C CA . VAL A 1 84 ? -2.036 5.377 1.209 1.00 0.00 153 VAL A CA 5
ATOM 7398 C C . VAL A 1 84 ? -0.810 4.655 1.732 1.00 0.00 153 VAL A C 5
ATOM 7399 O O . VAL A 1 84 ? 0.139 5.274 2.204 1.00 0.00 153 VAL A O 5
ATOM 7412 N N . LEU A 1 85 ? -0.861 3.342 1.688 1.00 0.00 154 LEU A N 5
ATOM 7413 C CA . LEU A 1 85 ? 0.242 2.541 2.103 1.00 0.00 154 LEU A CA 5
ATOM 7414 C C . LEU A 1 85 ? 0.945 1.879 0.941 1.00 0.00 154 LEU A C 5
ATOM 7415 O O . LEU A 1 85 ? 0.348 1.116 0.189 1.00 0.00 154 LEU A O 5
ATOM 7431 N N . GLY A 1 86 ? 2.216 2.171 0.811 1.00 0.00 155 GLY A N 5
ATOM 7432 C CA . GLY A 1 86 ? 3.054 1.407 -0.073 1.00 0.00 155 GLY A CA 5
ATOM 7433 C C . GLY A 1 86 ? 3.997 0.543 0.725 1.00 0.00 155 GLY A C 5
ATOM 7434 O O . GLY A 1 86 ? 5.209 0.725 0.648 1.00 0.00 155 GLY A O 5
ATOM 7438 N N . LEU A 1 87 ? 3.415 -0.339 1.557 1.00 0.00 156 LEU A N 5
ATOM 7439 C CA . LEU A 1 87 ? 4.172 -1.358 2.301 1.00 0.00 156 LEU A CA 5
ATOM 7440 C C . LEU A 1 87 ? 5.319 -1.874 1.436 1.00 0.00 156 LEU A C 5
ATOM 7441 O O . LEU A 1 87 ? 5.084 -2.550 0.442 1.00 0.00 156 LEU A O 5
ATOM 7457 N N . TYR A 1 88 ? 6.555 -1.536 1.789 1.00 0.00 157 TYR A N 5
ATOM 7458 C CA . TYR A 1 88 ? 7.694 -1.839 0.938 1.00 0.00 157 TYR A CA 5
ATOM 7459 C C . TYR A 1 88 ? 8.810 -2.420 1.797 1.00 0.00 157 TYR A C 5
ATOM 7460 O O . TYR A 1 88 ? 9.537 -1.678 2.458 1.00 0.00 157 TYR A O 5
ATOM 7478 N N . SER A 1 89 ? 8.944 -3.735 1.808 1.00 0.00 158 SER A N 5
ATOM 7479 C CA . SER A 1 89 ? 9.915 -4.373 2.676 1.00 0.00 158 SER A CA 5
ATOM 7480 C C . SER A 1 89 ? 10.987 -5.071 1.848 1.00 0.00 158 SER A C 5
ATOM 7481 O O . SER A 1 89 ? 10.706 -5.637 0.792 1.00 0.00 158 SER A O 5
ATOM 7489 N N . GLN A 1 90 ? 12.218 -5.008 2.326 1.00 0.00 159 GLN A N 5
ATOM 7490 C CA . GLN A 1 90 ? 13.339 -5.616 1.634 1.00 0.00 159 GLN A CA 5
ATOM 7491 C C . GLN A 1 90 ? 14.238 -6.352 2.617 1.00 0.00 159 GLN A C 5
ATOM 7492 O O . GLN A 1 90 ? 14.085 -6.219 3.833 1.00 0.00 159 GLN A O 5
ATOM 7506 N N . GLU A 1 91 ? 15.166 -7.134 2.091 1.00 0.00 160 GLU A N 5
ATOM 7507 C CA . GLU A 1 91 ? 16.063 -7.911 2.923 1.00 0.00 160 GLU A CA 5
ATOM 7508 C C . GLU A 1 91 ? 17.483 -7.382 2.772 1.00 0.00 160 GLU A C 5
ATOM 7509 O O . GLU A 1 91 ? 17.982 -6.654 3.631 1.00 0.00 160 GLU A O 5
ATOM 7521 N N . ASP A 1 92 ? 18.109 -7.725 1.659 1.00 0.00 161 ASP A N 5
ATOM 7522 C CA . ASP A 1 92 ? 19.490 -7.345 1.411 1.00 0.00 161 ASP A CA 5
ATOM 7523 C C . ASP A 1 92 ? 19.585 -6.291 0.315 1.00 0.00 161 ASP A C 5
ATOM 7524 O O . ASP A 1 92 ? 20.541 -5.515 0.265 1.00 0.00 161 ASP A O 5
ATOM 7533 N N . SER A 1 93 ? 18.577 -6.285 -0.563 1.00 0.00 162 SER A N 5
ATOM 7534 C CA . SER A 1 93 ? 18.474 -5.316 -1.652 1.00 0.00 162 SER A CA 5
ATOM 7535 C C . SER A 1 93 ? 19.691 -5.382 -2.574 1.00 0.00 162 SER A C 5
ATOM 7536 O O . SER A 1 93 ? 20.041 -4.399 -3.230 1.00 0.00 162 SER A O 5
ATOM 7544 N N . GLY A 1 94 ? 20.324 -6.550 -2.624 1.00 0.00 163 GLY A N 5
ATOM 7545 C CA . GLY A 1 94 ? 21.521 -6.718 -3.420 1.00 0.00 163 GLY A CA 5
ATOM 7546 C C . GLY A 1 94 ? 22.750 -6.177 -2.718 1.00 0.00 163 GLY A C 5
ATOM 7547 O O . GLY A 1 94 ? 23.686 -6.919 -2.415 1.00 0.00 163 GLY A O 5
ATOM 7551 N N . SER A 1 95 ? 22.746 -4.880 -2.456 1.00 0.00 164 SER A N 5
ATOM 7552 C CA . SER A 1 95 ? 23.850 -4.227 -1.771 1.00 0.00 164 SER A CA 5
ATOM 7553 C C . SER A 1 95 ? 23.332 -3.061 -0.939 1.00 0.00 164 SER A C 5
ATOM 7554 O O . SER A 1 95 ? 22.975 -2.009 -1.474 1.00 0.00 164 SER A O 5
ATOM 7562 N N . ASP A 1 96 ? 23.271 -3.264 0.370 1.00 0.00 165 ASP A N 5
ATOM 7563 C CA . ASP A 1 96 ? 22.781 -2.239 1.287 1.00 0.00 165 ASP A CA 5
ATOM 7564 C C . ASP A 1 96 ? 23.837 -1.165 1.525 1.00 0.00 165 ASP A C 5
ATOM 7565 O O . ASP A 1 96 ? 23.523 -0.039 1.902 1.00 0.00 165 ASP A O 5
ATOM 7574 N N . GLY A 1 97 ? 25.087 -1.514 1.285 1.00 0.00 166 GLY A N 5
ATOM 7575 C CA . GLY A 1 97 ? 26.173 -0.593 1.555 1.00 0.00 166 GLY A CA 5
ATOM 7576 C C . GLY A 1 97 ? 27.036 -1.069 2.699 1.00 0.00 166 GLY A C 5
ATOM 7577 O O . GLY A 1 97 ? 28.200 -0.685 2.809 1.00 0.00 166 GLY A O 5
ATOM 7581 N N . VAL A 1 98 ? 26.465 -1.909 3.547 1.00 0.00 167 VAL A N 5
ATOM 7582 C CA . VAL A 1 98 ? 27.213 -2.513 4.639 1.00 0.00 167 VAL A CA 5
ATOM 7583 C C . VAL A 1 98 ? 28.082 -3.662 4.115 1.00 0.00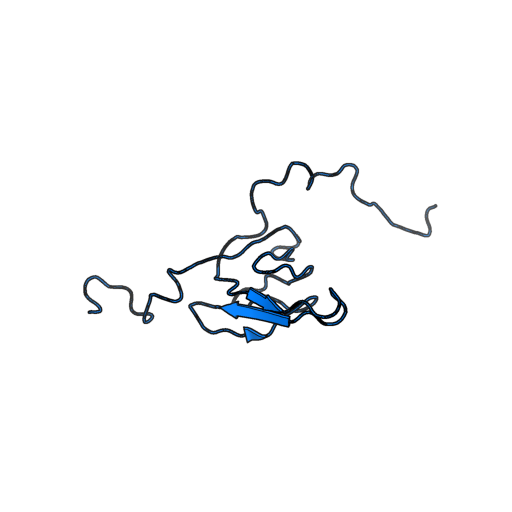 167 VAL A C 5
ATOM 7584 O O . VAL A 1 98 ? 27.580 -4.624 3.529 1.00 0.00 167 VAL A O 5
ATOM 7597 N N . PRO A 1 99 ? 29.406 -3.550 4.273 1.00 0.00 168 PRO A N 5
ATOM 7598 C CA . PRO A 1 99 ? 30.339 -4.575 3.820 1.00 0.00 168 PRO A CA 5
ATOM 7599 C C . PRO A 1 99 ? 30.492 -5.714 4.829 1.00 0.00 168 PRO A C 5
ATOM 7600 O O . PRO A 1 99 ? 30.702 -5.481 6.023 1.00 0.00 168 PRO A O 5
ATOM 7611 N N . GLY A 1 100 ? 30.378 -6.942 4.345 1.00 0.00 169 GLY A N 5
ATOM 7612 C CA . GLY A 1 100 ? 30.529 -8.094 5.207 1.00 0.00 169 GLY A CA 5
ATOM 7613 C C . GLY A 1 100 ? 31.931 -8.660 5.145 1.00 0.00 169 GLY A C 5
ATOM 7614 O O . GLY A 1 100 ? 32.628 -8.495 4.140 1.00 0.00 169 GLY A O 5
ATOM 7618 N N . ALA A 1 101 ? 32.342 -9.328 6.210 1.00 0.00 170 ALA A N 5
ATOM 7619 C CA . ALA A 1 101 ? 33.678 -9.902 6.285 1.00 0.00 170 ALA A CA 5
ATOM 7620 C C . ALA A 1 101 ? 33.709 -11.289 5.656 1.00 0.00 170 ALA A C 5
ATOM 7621 O O . ALA A 1 101 ? 34.074 -12.273 6.302 1.00 0.00 170 ALA A O 5
ATOM 7628 N N . GLN A 1 102 ? 33.322 -11.355 4.393 1.00 0.00 171 GLN A N 5
ATOM 7629 C CA . GLN A 1 102 ? 33.293 -12.611 3.667 1.00 0.00 171 GLN A CA 5
ATOM 7630 C C . GLN A 1 102 ? 34.673 -12.914 3.098 1.00 0.00 171 GLN A C 5
ATOM 7631 O O . GLN A 1 102 ? 35.031 -12.456 2.011 1.00 0.00 171 GLN A O 5
ATOM 7645 N N . VAL A 1 103 ? 35.452 -13.671 3.854 1.00 0.00 172 VAL A N 5
ATOM 7646 C CA . VAL A 1 103 ? 36.816 -13.993 3.467 1.00 0.00 172 VAL A CA 5
ATOM 7647 C C . VAL A 1 103 ? 36.988 -15.499 3.306 1.00 0.00 172 VAL A C 5
ATOM 7648 O O . VAL A 1 103 ? 36.520 -16.277 4.139 1.00 0.00 172 VAL A O 5
ATOM 7661 N N . ARG A 1 104 ? 37.650 -15.905 2.231 1.00 0.00 173 ARG A N 5
ATOM 7662 C CA . ARG A 1 104 ? 37.928 -17.313 2.000 1.00 0.00 173 ARG A CA 5
ATOM 7663 C C . ARG A 1 104 ? 39.422 -17.527 1.761 1.00 0.00 173 ARG A C 5
ATOM 7664 O O . ARG A 1 104 ? 39.928 -17.118 0.698 1.00 0.00 173 ARG A O 5
ATOM 7686 N N . GLY A 1 1 ? 2.056 25.844 -18.492 1.00 0.00 70 GLY A N 6
ATOM 7687 C CA . GLY A 1 1 ? 2.787 25.307 -17.322 1.00 0.00 70 GLY A CA 6
ATOM 7688 C C . GLY A 1 1 ? 2.482 26.095 -16.067 1.00 0.00 70 GLY A C 6
ATOM 7689 O O . GLY A 1 1 ? 1.850 25.590 -15.140 1.00 0.00 70 GLY A O 6
ATOM 7695 N N . SER A 1 2 ? 2.923 27.342 -16.041 1.00 0.00 71 SER A N 6
ATOM 7696 C CA . SER A 1 2 ? 2.656 28.221 -14.918 1.00 0.00 71 SER A CA 6
ATOM 7697 C C . SER A 1 2 ? 1.280 28.864 -15.060 1.00 0.00 71 SER A C 6
ATOM 7698 O O . SER A 1 2 ? 1.111 29.864 -15.761 1.00 0.00 71 SER A O 6
ATOM 7706 N N . HIS A 1 3 ? 0.293 28.258 -14.422 1.00 0.00 72 HIS A N 6
ATOM 7707 C CA . HIS A 1 3 ? -1.059 28.791 -14.408 1.00 0.00 72 HIS A CA 6
ATOM 7708 C C . HIS A 1 3 ? -1.185 29.800 -13.276 1.00 0.00 72 HIS A C 6
ATOM 7709 O O . HIS A 1 3 ? -1.693 30.905 -13.462 1.00 0.00 72 HIS A O 6
ATOM 7724 N N . MET A 1 4 ? -0.713 29.388 -12.109 1.00 0.00 73 MET A N 6
ATOM 7725 C CA . MET A 1 4 ? -0.661 30.235 -10.926 1.00 0.00 73 MET A CA 6
ATOM 7726 C C . MET A 1 4 ? 0.059 29.488 -9.815 1.00 0.00 73 MET A C 6
ATOM 7727 O O . MET A 1 4 ? -0.305 28.351 -9.500 1.00 0.00 73 MET A O 6
ATOM 7741 N N . LEU A 1 5 ? 1.076 30.133 -9.241 1.00 0.00 74 LEU A N 6
ATOM 7742 C CA . LEU A 1 5 ? 1.907 29.545 -8.190 1.00 0.00 74 LEU A CA 6
ATOM 7743 C C . LEU A 1 5 ? 2.791 28.425 -8.741 1.00 0.00 74 LEU A C 6
ATOM 7744 O O . LEU A 1 5 ? 2.305 27.379 -9.179 1.00 0.00 74 LEU A O 6
ATOM 7760 N N . GLU A 1 6 ? 4.100 28.642 -8.697 1.00 0.00 75 GLU A N 6
ATOM 7761 C CA . GLU A 1 6 ? 5.060 27.661 -9.194 1.00 0.00 75 GLU A CA 6
ATOM 7762 C C . GLU A 1 6 ? 5.206 26.512 -8.200 1.00 0.00 75 GLU A C 6
ATOM 7763 O O . GLU A 1 6 ? 5.930 25.550 -8.448 1.00 0.00 75 GLU A O 6
ATOM 7775 N N . MET A 1 7 ? 4.497 26.630 -7.079 1.00 0.00 76 MET A N 6
ATOM 7776 C CA . MET A 1 7 ? 4.554 25.652 -5.994 1.00 0.00 76 MET A CA 6
ATOM 7777 C C . MET A 1 7 ? 4.175 24.253 -6.476 1.00 0.00 76 MET A C 6
ATOM 7778 O O . MET A 1 7 ? 4.622 23.253 -5.916 1.00 0.00 76 MET A O 6
ATOM 7792 N N . ALA A 1 8 ? 3.364 24.193 -7.529 1.00 0.00 77 ALA A N 6
ATOM 7793 C CA . ALA A 1 8 ? 2.913 22.922 -8.085 1.00 0.00 77 ALA A CA 6
ATOM 7794 C C . ALA A 1 8 ? 4.074 22.156 -8.717 1.00 0.00 77 ALA A C 6
ATOM 7795 O O . ALA A 1 8 ? 4.004 20.939 -8.899 1.00 0.00 77 ALA A O 6
ATOM 7802 N N . GLY A 1 9 ? 5.139 22.874 -9.044 1.00 0.00 78 GLY A N 6
ATOM 7803 C CA . GLY A 1 9 ? 6.301 22.250 -9.635 1.00 0.00 78 GLY A CA 6
ATOM 7804 C C . GLY A 1 9 ? 7.366 21.945 -8.603 1.00 0.00 78 GLY A C 6
ATOM 7805 O O . GLY A 1 9 ? 8.324 22.702 -8.449 1.00 0.00 78 GLY A O 6
ATOM 7809 N N . ALA A 1 10 ? 7.182 20.850 -7.882 1.00 0.00 79 ALA A N 6
ATOM 7810 C CA . ALA A 1 10 ? 8.145 20.413 -6.882 1.00 0.00 79 ALA A CA 6
ATOM 7811 C C . ALA A 1 10 ? 8.990 19.266 -7.425 1.00 0.00 79 ALA A C 6
ATOM 7812 O O . ALA A 1 10 ? 8.588 18.103 -7.370 1.00 0.00 79 ALA A O 6
ATOM 7819 N N . LEU A 1 11 ? 10.177 19.600 -7.916 1.00 0.00 80 LEU A N 6
ATOM 7820 C CA . LEU A 1 11 ? 11.044 18.636 -8.594 1.00 0.00 80 LEU A CA 6
ATOM 7821 C C . LEU A 1 11 ? 11.762 17.723 -7.598 1.00 0.00 80 LEU A C 6
ATOM 7822 O O . LEU A 1 11 ? 12.644 16.947 -7.969 1.00 0.00 80 LEU A O 6
ATOM 7838 N N . ASP A 1 12 ? 11.364 17.807 -6.340 1.00 0.00 81 ASP A N 6
ATOM 7839 C CA . ASP A 1 12 ? 11.930 16.951 -5.304 1.00 0.00 81 ASP A CA 6
ATOM 7840 C C . ASP A 1 12 ? 10.941 15.853 -4.952 1.00 0.00 81 ASP A C 6
ATOM 7841 O O . ASP A 1 12 ? 11.313 14.782 -4.476 1.00 0.00 81 ASP A O 6
ATOM 7850 N N . ALA A 1 13 ? 9.673 16.103 -5.248 1.00 0.00 82 ALA A N 6
ATOM 7851 C CA . ALA A 1 13 ? 8.596 15.188 -4.907 1.00 0.00 82 ALA A CA 6
ATOM 7852 C C . ALA A 1 13 ? 8.390 14.181 -6.028 1.00 0.00 82 ALA A C 6
ATOM 7853 O O . ALA A 1 13 ? 7.494 13.343 -5.981 1.00 0.00 82 ALA A O 6
ATOM 7860 N N . SER A 1 14 ? 9.243 14.275 -7.035 1.00 0.00 83 SER A N 6
ATOM 7861 C CA . SER A 1 14 ? 9.044 13.551 -8.274 1.00 0.00 83 SER A CA 6
ATOM 7862 C C . SER A 1 14 ? 9.782 12.223 -8.212 1.00 0.00 83 SER A C 6
ATOM 7863 O O . SER A 1 14 ? 9.399 11.248 -8.860 1.00 0.00 83 SER A O 6
ATOM 7871 N N . GLN A 1 15 ? 10.841 12.190 -7.412 1.00 0.00 84 GLN A N 6
ATOM 7872 C CA . GLN A 1 15 ? 11.623 10.979 -7.231 1.00 0.00 84 GLN A CA 6
ATOM 7873 C C . GLN A 1 15 ? 11.228 10.274 -5.938 1.00 0.00 84 GLN A C 6
ATOM 7874 O O . GLN A 1 15 ? 11.100 9.051 -5.905 1.00 0.00 84 GLN A O 6
ATOM 7888 N N . MET A 1 16 ? 11.034 11.050 -4.875 1.00 0.00 85 MET A N 6
ATOM 7889 C CA . MET A 1 16 ? 10.671 10.492 -3.575 1.00 0.00 85 MET A CA 6
ATOM 7890 C C . MET A 1 16 ? 9.872 11.498 -2.750 1.00 0.00 85 MET A C 6
ATOM 7891 O O . MET A 1 16 ? 10.231 12.675 -2.669 1.00 0.00 85 MET A O 6
ATOM 7905 N N . SER A 1 17 ? 8.783 11.024 -2.151 1.00 0.00 86 SER A N 6
ATOM 7906 C CA . SER A 1 17 ? 7.942 11.843 -1.288 1.00 0.00 86 SER A CA 6
ATOM 7907 C C . SER A 1 17 ? 6.863 10.972 -0.653 1.00 0.00 86 SER A C 6
ATOM 7908 O O . SER A 1 17 ? 6.722 9.803 -1.016 1.00 0.00 86 SER A O 6
ATOM 7916 N N . ASN A 1 18 ? 6.130 11.552 0.299 1.00 0.00 87 ASN A N 6
ATOM 7917 C CA . ASN A 1 18 ? 4.998 10.894 0.964 1.00 0.00 87 ASN A CA 6
ATOM 7918 C C . ASN A 1 18 ? 5.432 9.784 1.917 1.00 0.00 87 ASN A C 6
ATOM 7919 O O . ASN A 1 18 ? 6.336 8.996 1.626 1.00 0.00 87 ASN A O 6
ATOM 7930 N N . LEU A 1 19 ? 4.784 9.745 3.073 1.00 0.00 88 LEU A N 6
ATOM 7931 C CA . LEU A 1 19 ? 5.007 8.688 4.049 1.00 0.00 88 LEU A CA 6
ATOM 7932 C C . LEU A 1 19 ? 3.677 8.024 4.401 1.00 0.00 88 LEU A C 6
ATOM 7933 O O . LEU A 1 19 ? 2.735 8.702 4.807 1.00 0.00 88 LEU A O 6
ATOM 7949 N N . PRO A 1 20 ? 3.586 6.695 4.217 1.00 0.00 89 PRO A N 6
ATOM 7950 C CA . PRO A 1 20 ? 2.361 5.916 4.483 1.00 0.00 89 PRO A CA 6
ATOM 7951 C C . PRO A 1 20 ? 1.825 6.100 5.907 1.00 0.00 89 PRO A C 6
ATOM 7952 O O . PRO A 1 20 ? 2.395 5.583 6.868 1.00 0.00 89 PRO A O 6
ATOM 7963 N N . PRO A 1 21 ? 0.697 6.818 6.044 1.00 0.00 90 PRO A N 6
ATOM 7964 C CA . PRO A 1 21 ? 0.143 7.224 7.342 1.00 0.00 90 PRO A CA 6
ATOM 7965 C C . PRO A 1 21 ? -0.597 6.114 8.099 1.00 0.00 90 PRO A C 6
ATOM 7966 O O . PRO A 1 21 ? -0.608 6.119 9.330 1.00 0.00 90 PRO A O 6
ATOM 7977 N N . SER A 1 22 ? -1.237 5.183 7.385 1.00 0.00 91 SER A N 6
ATOM 7978 C CA . SER A 1 22 ? -1.990 4.118 8.036 1.00 0.00 91 SER A CA 6
ATOM 7979 C C . SER A 1 22 ? -1.083 3.236 8.912 1.00 0.00 91 SER A C 6
ATOM 7980 O O . SER A 1 22 ? -1.080 3.366 10.134 1.00 0.00 91 SER A O 6
ATOM 7988 N N . THR A 1 23 ? -0.30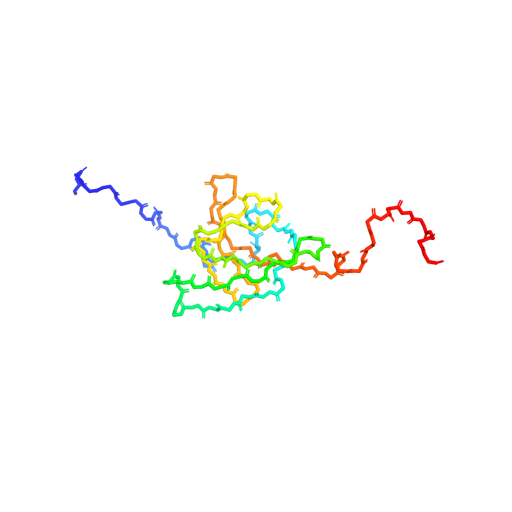6 2.352 8.295 1.00 0.00 92 THR A N 6
ATOM 7989 C CA . THR A 1 23 ? 0.517 1.426 9.059 1.00 0.00 92 THR A CA 6
ATOM 7990 C C . THR A 1 23 ? 1.987 1.450 8.626 1.00 0.00 92 THR A C 6
ATOM 7991 O O . THR A 1 23 ? 2.870 1.509 9.481 1.00 0.00 92 THR A O 6
ATOM 8002 N N . LEU A 1 24 ? 2.245 1.430 7.311 1.00 0.00 93 LEU A N 6
ATOM 8003 C CA . LEU A 1 24 ? 3.624 1.404 6.788 1.00 0.00 93 LEU A CA 6
ATOM 8004 C C . LEU A 1 24 ? 4.403 0.175 7.286 1.00 0.00 93 LEU A C 6
ATOM 8005 O O . LEU A 1 24 ? 5.122 0.234 8.287 1.00 0.00 93 LEU A O 6
ATOM 8021 N N . ASN A 1 25 ? 4.258 -0.931 6.566 1.00 0.00 94 ASN A N 6
ATOM 8022 C CA . ASN A 1 25 ? 4.968 -2.174 6.876 1.00 0.00 94 ASN A CA 6
ATOM 8023 C C . ASN A 1 25 ? 4.962 -3.047 5.619 1.00 0.00 94 ASN A C 6
ATOM 8024 O O . ASN A 1 25 ? 4.953 -2.495 4.533 1.00 0.00 94 ASN A O 6
ATOM 8035 N N . LEU A 1 26 ? 4.964 -4.382 5.777 1.00 0.00 95 LEU A N 6
ATOM 8036 C CA . LEU A 1 26 ? 4.795 -5.340 4.662 1.00 0.00 95 LEU A CA 6
ATOM 8037 C C . LEU A 1 26 ? 5.750 -5.083 3.498 1.00 0.00 95 LEU A C 6
ATOM 8038 O O . LEU A 1 26 ? 6.584 -4.179 3.532 1.00 0.00 95 LEU A O 6
ATOM 8054 N N . SER A 1 27 ? 5.674 -5.944 2.498 1.00 0.00 96 SER A N 6
ATOM 8055 C CA . SER A 1 27 ? 6.297 -5.667 1.223 1.00 0.00 96 SER A CA 6
ATOM 8056 C C . SER A 1 27 ? 5.378 -6.053 0.062 1.00 0.00 96 SER A C 6
ATOM 8057 O O . SER A 1 27 ? 5.067 -7.220 -0.125 1.00 0.00 96 SER A O 6
ATOM 8065 N N . LEU A 1 28 ? 4.948 -5.078 -0.721 1.00 0.00 97 LEU A N 6
ATOM 8066 C CA . LEU A 1 28 ? 4.171 -5.353 -1.911 1.00 0.00 97 LEU A CA 6
ATOM 8067 C C . LEU A 1 28 ? 5.115 -5.888 -2.961 1.00 0.00 97 LEU A C 6
ATOM 8068 O O . LEU A 1 28 ? 6.265 -5.455 -3.047 1.00 0.00 97 LEU A O 6
ATOM 8084 N N . THR A 1 29 ? 4.657 -6.830 -3.745 1.00 0.00 98 THR A N 6
ATOM 8085 C CA . THR A 1 29 ? 5.432 -7.258 -4.878 1.00 0.00 98 THR A CA 6
ATOM 8086 C C . THR A 1 29 ? 4.861 -6.555 -6.090 1.00 0.00 98 THR A C 6
ATOM 8087 O O . THR A 1 29 ? 5.570 -6.220 -7.039 1.00 0.00 98 THR A O 6
ATOM 8098 N N . GLY A 1 30 ? 3.552 -6.345 -6.043 1.00 0.00 99 GLY A N 6
ATOM 8099 C CA . GLY A 1 30 ? 2.916 -5.395 -6.906 1.00 0.00 99 GLY A CA 6
ATOM 8100 C C . GLY A 1 30 ? 1.539 -5.865 -7.252 1.00 0.00 99 GLY A C 6
ATOM 8101 O O . GLY A 1 30 ? 1.276 -7.052 -7.222 1.00 0.00 99 GLY A O 6
ATOM 8105 N N . VAL A 1 31 ? 0.652 -4.963 -7.571 1.00 0.00 100 VAL A N 6
ATOM 8106 C CA . VAL A 1 31 ? -0.716 -5.347 -7.774 1.00 0.00 100 VAL A CA 6
ATOM 8107 C C . VAL A 1 31 ? -1.077 -5.398 -9.235 1.00 0.00 100 VAL A C 6
ATOM 8108 O O . VAL A 1 31 ? -0.597 -4.623 -10.067 1.00 0.00 100 VAL A O 6
ATOM 8121 N N . MET A 1 32 ? -1.914 -6.349 -9.514 1.00 0.00 101 MET A N 6
ATOM 8122 C CA . MET A 1 32 ? -2.450 -6.563 -10.824 1.00 0.00 101 MET A CA 6
ATOM 8123 C C . MET A 1 32 ? -3.826 -5.922 -10.917 1.00 0.00 101 MET A C 6
ATOM 8124 O O . MET A 1 32 ? -4.829 -6.556 -10.623 1.00 0.00 101 MET A O 6
ATOM 8138 N N . ALA A 1 33 ? -3.869 -4.662 -11.310 1.00 0.00 102 ALA A N 6
ATOM 8139 C CA . ALA A 1 33 ? -5.120 -3.916 -11.331 1.00 0.00 102 ALA A CA 6
ATOM 8140 C C . ALA A 1 33 ? -6.093 -4.514 -12.346 1.00 0.00 102 ALA A C 6
ATOM 8141 O O . ALA A 1 33 ? -5.713 -4.826 -13.476 1.00 0.00 102 ALA A O 6
ATOM 8148 N N . GLY A 1 34 ? -7.348 -4.671 -11.940 1.00 0.00 103 GLY A N 6
ATOM 8149 C CA . GLY A 1 34 ? -8.327 -5.330 -12.791 1.00 0.00 103 GLY A CA 6
ATOM 8150 C C . GLY A 1 34 ? -9.532 -4.462 -13.003 1.00 0.00 103 GLY A C 6
ATOM 8151 O O . GLY A 1 34 ? -10.489 -4.533 -12.224 1.00 0.00 103 GLY A O 6
ATOM 8155 N N . ASP A 1 35 ? -9.464 -3.636 -14.050 1.00 0.00 104 ASP A N 6
ATOM 8156 C CA . ASP A 1 35 ? -10.394 -2.526 -14.264 1.00 0.00 104 ASP A CA 6
ATOM 8157 C C . ASP A 1 35 ? -10.081 -1.463 -13.235 1.00 0.00 104 ASP A C 6
ATOM 8158 O O . ASP A 1 35 ? -9.744 -0.324 -13.554 1.00 0.00 104 ASP A O 6
ATOM 8167 N N . ASP A 1 36 ? -10.166 -1.898 -11.996 1.00 0.00 105 ASP A N 6
ATOM 8168 C CA . ASP A 1 36 ? -9.798 -1.123 -10.843 1.00 0.00 105 ASP A CA 6
ATOM 8169 C C . ASP A 1 36 ? -9.896 -2.023 -9.628 1.00 0.00 105 ASP A C 6
ATOM 8170 O O . ASP A 1 36 ? -8.944 -2.724 -9.283 1.00 0.00 105 ASP A O 6
ATOM 8179 N N . ASP A 1 37 ? -11.102 -2.066 -9.074 1.00 0.00 106 ASP A N 6
ATOM 8180 C CA . ASP A 1 37 ? -11.405 -2.785 -7.849 1.00 0.00 106 ASP A CA 6
ATOM 8181 C C . ASP A 1 37 ? -11.862 -4.207 -8.136 1.00 0.00 106 ASP A C 6
ATOM 8182 O O . ASP A 1 37 ? -11.375 -5.166 -7.535 1.00 0.00 106 ASP A O 6
ATOM 8191 N N . SER A 1 38 ? -12.768 -4.322 -9.092 1.00 0.00 107 SER A N 6
ATOM 8192 C CA . SER A 1 38 ? -13.524 -5.545 -9.324 1.00 0.00 107 SER A CA 6
ATOM 8193 C C . SER A 1 38 ? -12.640 -6.774 -9.540 1.00 0.00 107 SER A C 6
ATOM 8194 O O . SER A 1 38 ? -12.949 -7.862 -9.045 1.00 0.00 107 SER A O 6
ATOM 8202 N N . ARG A 1 39 ? -11.552 -6.612 -10.281 1.00 0.00 108 ARG A N 6
ATOM 8203 C CA . ARG A 1 39 ? -10.788 -7.764 -10.741 1.00 0.00 108 ARG A CA 6
ATOM 8204 C C . ARG A 1 39 ? -9.307 -7.605 -10.446 1.00 0.00 108 ARG A C 6
ATOM 8205 O O . ARG A 1 39 ? -8.470 -8.162 -11.154 1.00 0.00 108 ARG A O 6
ATOM 8226 N N . SER A 1 40 ? -8.966 -6.842 -9.427 1.00 0.00 109 SER A N 6
ATOM 8227 C CA . SER A 1 40 ? -7.569 -6.536 -9.199 1.00 0.00 109 SER A CA 6
ATOM 8228 C C . SER A 1 40 ? -6.914 -7.532 -8.252 1.00 0.00 109 SER A C 6
ATOM 8229 O O . SER A 1 40 ? -7.507 -7.961 -7.261 1.00 0.00 109 SER A O 6
ATOM 8237 N N . ILE A 1 41 ? -5.674 -7.874 -8.574 1.00 0.00 110 ILE A N 6
ATOM 8238 C CA . ILE A 1 41 ? -4.929 -8.900 -7.866 1.00 0.00 110 ILE A CA 6
ATOM 8239 C C . ILE A 1 41 ? -3.689 -8.306 -7.210 1.00 0.00 110 ILE A C 6
ATOM 8240 O O . ILE A 1 41 ? -2.623 -8.217 -7.807 1.00 0.00 110 ILE A O 6
ATOM 8256 N N . ALA A 1 42 ? -3.866 -7.894 -5.982 1.00 0.00 111 ALA A N 6
ATOM 8257 C CA . ALA A 1 42 ? -2.794 -7.299 -5.208 1.00 0.00 111 ALA A CA 6
ATOM 8258 C C . ALA A 1 42 ? -1.775 -8.348 -4.777 1.00 0.00 111 ALA A C 6
ATOM 8259 O O . ALA A 1 42 ? -1.963 -9.032 -3.780 1.00 0.00 111 ALA A O 6
ATOM 8266 N N . ILE A 1 43 ? -0.697 -8.466 -5.535 1.00 0.00 112 ILE A N 6
ATOM 8267 C CA . ILE A 1 43 ? 0.364 -9.408 -5.194 1.00 0.00 112 ILE A CA 6
ATOM 8268 C C . ILE A 1 43 ? 1.227 -8.786 -4.115 1.00 0.00 112 ILE A C 6
ATOM 8269 O O . ILE A 1 43 ? 2.136 -8.002 -4.395 1.00 0.00 112 ILE A O 6
ATOM 8285 N N . ILE A 1 44 ? 0.907 -9.091 -2.882 1.00 0.00 113 ILE A N 6
ATOM 8286 C CA . ILE A 1 44 ? 1.715 -8.626 -1.778 1.00 0.00 113 ILE A CA 6
ATOM 8287 C C . ILE A 1 44 ? 2.596 -9.742 -1.283 1.00 0.00 113 ILE A C 6
ATOM 8288 O O . ILE A 1 44 ? 2.268 -10.907 -1.445 1.00 0.00 113 ILE A O 6
ATOM 8304 N N . SER A 1 45 ? 3.710 -9.393 -0.686 1.00 0.00 114 SER A N 6
ATOM 8305 C CA . SER A 1 45 ? 4.603 -10.381 -0.142 1.00 0.00 114 SER A CA 6
ATOM 8306 C C . SER A 1 45 ? 4.771 -10.119 1.358 1.00 0.00 114 SER A C 6
ATOM 8307 O O . SER A 1 45 ? 5.134 -9.022 1.780 1.00 0.00 114 SER A O 6
ATOM 8315 N N . LYS A 1 46 ? 4.523 -11.134 2.154 1.00 0.00 115 LYS A N 6
ATOM 8316 C CA . LYS A 1 46 ? 4.464 -10.970 3.605 1.00 0.00 115 LYS A CA 6
ATOM 8317 C C . LYS A 1 46 ? 5.558 -11.793 4.248 1.00 0.00 115 LYS A C 6
ATOM 8318 O O . LYS A 1 46 ? 5.467 -13.013 4.298 1.00 0.00 115 LYS A O 6
ATOM 8337 N N . ASP A 1 47 ? 6.607 -11.120 4.708 1.00 0.00 116 ASP A N 6
ATOM 8338 C CA . ASP A 1 47 ? 7.863 -11.801 5.022 1.00 0.00 116 ASP A CA 6
ATOM 8339 C C . ASP A 1 47 ? 8.316 -12.483 3.738 1.00 0.00 116 ASP A C 6
ATOM 8340 O O . ASP A 1 47 ? 9.022 -13.489 3.731 1.00 0.00 116 ASP A O 6
ATOM 8349 N N . ASN A 1 48 ? 7.823 -11.888 2.658 1.00 0.00 117 ASN A N 6
ATOM 8350 C CA . ASN A 1 48 ? 8.017 -12.330 1.288 1.00 0.00 117 ASN A CA 6
ATOM 8351 C C . ASN A 1 48 ? 7.284 -13.648 0.995 1.00 0.00 117 ASN A C 6
ATOM 8352 O O . ASN A 1 48 ? 7.805 -14.534 0.321 1.00 0.00 117 ASN A O 6
ATOM 8363 N N . GLU A 1 49 ? 6.067 -13.781 1.522 1.00 0.00 118 GLU A N 6
ATOM 8364 C CA . GLU A 1 49 ? 5.139 -14.786 1.017 1.00 0.00 118 GLU A CA 6
ATOM 8365 C C . GLU A 1 49 ? 4.112 -14.093 0.120 1.00 0.00 118 GLU A C 6
ATOM 8366 O O . GLU A 1 49 ? 3.229 -13.374 0.586 1.00 0.00 118 GLU A O 6
ATOM 8378 N N . GLN A 1 50 ? 4.303 -14.249 -1.176 1.00 0.00 119 GLN A N 6
ATOM 8379 C CA . GLN A 1 50 ? 3.469 -13.568 -2.158 1.00 0.00 119 GLN A CA 6
ATOM 8380 C C . GLN A 1 50 ? 2.038 -14.084 -2.164 1.00 0.00 119 GLN A C 6
ATOM 8381 O O . GLN A 1 50 ? 1.797 -15.293 -2.199 1.00 0.00 119 GLN A O 6
ATOM 8395 N N . PHE A 1 51 ? 1.092 -13.152 -2.128 1.00 0.00 120 PHE A N 6
ATOM 8396 C CA . PHE A 1 51 ? -0.311 -13.496 -2.042 1.00 0.00 120 PHE A CA 6
ATOM 8397 C C . PHE A 1 51 ? -1.150 -12.657 -2.998 1.00 0.00 120 PHE A C 6
ATOM 8398 O O . PHE A 1 51 ? -0.862 -11.482 -3.217 1.00 0.00 120 PHE A O 6
ATOM 8415 N N . SER A 1 52 ? -2.186 -13.273 -3.562 1.00 0.00 121 SER A N 6
ATOM 8416 C CA . SER A 1 52 ? -3.086 -12.598 -4.483 1.00 0.00 121 SER A CA 6
ATOM 8417 C C . SER A 1 52 ? -4.240 -11.929 -3.738 1.00 0.00 121 SER A 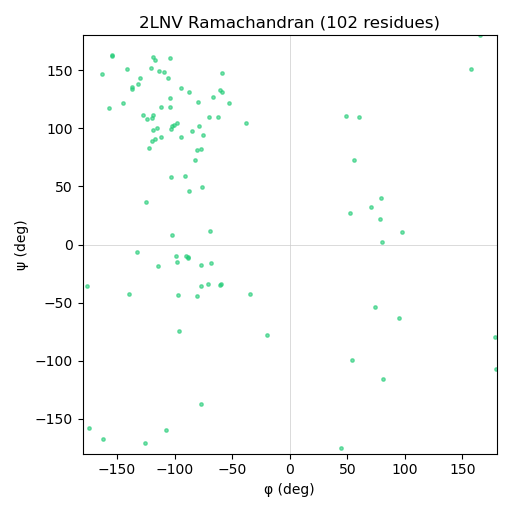C 6
ATOM 8418 O O . SER A 1 52 ? -5.251 -12.550 -3.405 1.00 0.00 121 SER A O 6
ATOM 8426 N N . ARG A 1 53 ? -4.034 -10.660 -3.462 1.00 0.00 122 ARG A N 6
ATOM 8427 C CA . ARG A 1 53 ? -4.998 -9.800 -2.801 1.00 0.00 122 ARG A CA 6
ATOM 8428 C C . ARG A 1 53 ? -5.744 -8.971 -3.827 1.00 0.00 122 ARG A C 6
ATOM 8429 O O . ARG A 1 53 ? -5.818 -9.350 -4.993 1.00 0.00 122 ARG A O 6
ATOM 8450 N N . GLY A 1 54 ? -6.331 -7.881 -3.398 1.00 0.00 123 GLY A N 6
ATOM 8451 C CA . GLY A 1 54 ? -7.188 -7.139 -4.233 1.00 0.00 123 GLY A CA 6
ATOM 8452 C C . GLY A 1 54 ? -7.719 -5.985 -3.471 1.00 0.00 123 GLY A C 6
ATOM 8453 O O . GLY A 1 54 ? -7.608 -5.927 -2.251 1.00 0.00 123 GLY A O 6
ATOM 8457 N N . VAL A 1 55 ? -8.206 -5.039 -4.182 1.00 0.00 124 VAL A N 6
ATOM 8458 C CA . VAL A 1 55 ? -9.021 -4.022 -3.594 1.00 0.00 124 VAL A CA 6
ATOM 8459 C C . VAL A 1 55 ? -10.185 -4.715 -2.922 1.00 0.00 124 VAL A C 6
ATOM 8460 O O . VAL A 1 55 ? -10.822 -5.569 -3.539 1.00 0.00 124 VAL A O 6
ATOM 8473 N N . ASN A 1 56 ? -10.403 -4.396 -1.656 1.00 0.00 125 ASN A N 6
ATOM 8474 C CA . ASN A 1 56 ? -11.442 -5.032 -0.860 1.00 0.00 125 ASN A CA 6
ATOM 8475 C C . ASN A 1 56 ? -10.931 -6.365 -0.354 1.00 0.00 125 ASN A C 6
ATOM 8476 O O . ASN A 1 56 ? -11.678 -7.315 -0.125 1.00 0.00 125 ASN A O 6
ATOM 8487 N N . GLU A 1 57 ? -9.613 -6.381 -0.201 1.00 0.00 126 GLU A N 6
ATOM 8488 C CA . GLU A 1 57 ? -8.890 -7.455 0.455 1.00 0.00 126 GLU A CA 6
ATOM 8489 C C . GLU A 1 57 ? -7.921 -6.826 1.433 1.00 0.00 126 GLU A C 6
ATOM 8490 O O . GLU A 1 57 ? -7.488 -5.704 1.220 1.00 0.00 126 GLU A O 6
ATOM 8502 N N . GLU A 1 58 ? -7.562 -7.526 2.477 1.00 0.00 127 GLU A N 6
ATOM 8503 C CA . GLU A 1 58 ? -6.609 -6.989 3.434 1.00 0.00 127 GLU A CA 6
ATOM 8504 C C . GLU A 1 58 ? -5.265 -7.655 3.242 1.00 0.00 127 GLU A C 6
ATOM 8505 O O . GLU A 1 58 ? -5.191 -8.833 2.909 1.00 0.00 127 GLU A O 6
ATOM 8517 N N . VAL A 1 59 ? -4.210 -6.890 3.460 1.00 0.00 128 VAL A N 6
ATOM 8518 C CA . VAL A 1 59 ? -2.860 -7.358 3.208 1.00 0.00 128 VAL A CA 6
ATOM 8519 C C . VAL A 1 59 ? -2.529 -8.550 4.110 1.00 0.00 128 VAL A C 6
ATOM 8520 O O . VAL A 1 59 ? -3.121 -8.720 5.172 1.00 0.00 128 VAL A O 6
ATOM 8533 N N . PRO A 1 60 ? -1.607 -9.413 3.678 1.00 0.00 129 PRO A N 6
ATOM 8534 C CA . PRO A 1 60 ? -1.252 -10.621 4.419 1.00 0.00 129 PRO A CA 6
ATOM 8535 C C . PRO A 1 60 ? -0.575 -10.293 5.745 1.00 0.00 129 PRO A C 6
ATOM 8536 O O . PRO A 1 60 ? 0.382 -9.521 5.798 1.00 0.00 129 PRO A O 6
ATOM 8547 N N . GLY A 1 61 ? -1.112 -10.856 6.816 1.00 0.00 130 GLY A N 6
ATOM 8548 C CA . GLY A 1 61 ? -0.563 -10.638 8.133 1.00 0.00 130 GLY A CA 6
ATOM 8549 C C . GLY A 1 61 ? -1.396 -9.673 8.942 1.00 0.00 130 GLY A C 6
ATOM 8550 O O . GLY A 1 61 ? -1.883 -10.014 10.022 1.00 0.00 130 GLY A O 6
ATOM 8554 N N . TYR A 1 62 ? -1.570 -8.475 8.413 1.00 0.00 131 TYR A N 6
ATOM 8555 C CA . TYR A 1 62 ? -2.288 -7.421 9.122 1.00 0.00 131 TYR A CA 6
ATOM 8556 C C . TYR A 1 62 ? -3.608 -7.107 8.429 1.00 0.00 131 TYR A C 6
ATOM 8557 O O . TYR A 1 62 ? -3.706 -7.228 7.215 1.00 0.00 131 TYR A O 6
ATOM 8575 N N . ASN A 1 63 ? -4.620 -6.684 9.186 1.00 0.00 132 ASN A N 6
ATOM 8576 C CA . ASN A 1 63 ? -5.921 -6.338 8.607 1.00 0.00 132 ASN A CA 6
ATOM 8577 C C . ASN A 1 63 ? -5.886 -4.982 7.904 1.00 0.00 132 ASN A C 6
ATOM 8578 O O . ASN A 1 63 ? -6.686 -4.092 8.198 1.00 0.00 132 ASN A O 6
ATOM 8589 N N . ALA A 1 64 ? -4.946 -4.830 6.990 1.00 0.00 133 ALA A N 6
ATOM 8590 C CA . ALA A 1 64 ? -4.853 -3.633 6.176 1.00 0.00 133 ALA A CA 6
ATOM 8591 C C . ALA A 1 64 ? -5.672 -3.813 4.905 1.00 0.00 133 ALA A C 6
ATOM 8592 O O . ALA A 1 64 ? -5.183 -4.371 3.922 1.00 0.00 133 ALA A O 6
ATOM 8599 N N . LYS A 1 65 ? -6.911 -3.330 4.917 1.00 0.00 134 LYS A N 6
ATOM 8600 C CA . LYS A 1 65 ? -7.845 -3.610 3.835 1.00 0.00 134 LYS A CA 6
ATOM 8601 C C . LYS A 1 65 ? -7.615 -2.673 2.669 1.00 0.00 134 LYS A C 6
ATOM 8602 O O . LYS A 1 65 ? -7.943 -1.495 2.732 1.00 0.00 134 LYS A O 6
ATOM 8621 N N . ILE A 1 66 ? -7.053 -3.227 1.615 1.00 0.00 135 ILE A N 6
ATOM 8622 C CA . ILE A 1 66 ? -6.811 -2.521 0.373 1.00 0.00 135 ILE A CA 6
ATOM 8623 C C . ILE A 1 66 ? -8.099 -1.892 -0.138 1.00 0.00 135 ILE A C 6
ATOM 8624 O O . ILE A 1 66 ? -8.892 -2.534 -0.805 1.00 0.00 135 ILE A O 6
ATOM 8640 N N . VAL A 1 67 ? -8.304 -0.636 0.201 1.00 0.00 136 VAL A N 6
ATOM 8641 C CA . VAL A 1 67 ? -9.472 0.105 -0.248 1.00 0.00 136 VAL A CA 6
ATOM 8642 C C . VAL A 1 67 ? -9.090 0.932 -1.464 1.00 0.00 136 VAL A C 6
ATOM 8643 O O . VAL A 1 67 ? -9.853 1.766 -1.950 1.00 0.00 136 VAL A O 6
ATOM 8656 N N . SER A 1 68 ? -7.877 0.671 -1.938 1.00 0.00 137 SER A N 6
ATOM 8657 C CA . SER A 1 68 ? -7.344 1.286 -3.135 1.00 0.00 137 SER A CA 6
ATOM 8658 C C . SER A 1 68 ? -6.115 0.514 -3.585 1.00 0.00 137 SER A C 6
ATOM 8659 O O . SER A 1 68 ? -5.102 0.482 -2.885 1.00 0.00 137 SER A O 6
ATOM 8667 N N . ILE A 1 69 ? -6.211 -0.106 -4.742 1.00 0.00 138 ILE A N 6
ATOM 8668 C CA . ILE A 1 69 ? -5.104 -0.865 -5.292 1.00 0.00 138 ILE A CA 6
ATOM 8669 C C . ILE A 1 69 ? -4.346 -0.030 -6.324 1.00 0.00 138 ILE A C 6
ATOM 8670 O O . ILE A 1 69 ? -4.948 0.588 -7.209 1.00 0.00 138 ILE A O 6
ATOM 8686 N N . ARG A 1 70 ? -3.036 0.055 -6.149 1.00 0.00 139 ARG A N 6
ATOM 8687 C CA . ARG A 1 70 ? -2.153 0.722 -7.094 1.00 0.00 139 ARG A CA 6
ATOM 8688 C C . ARG A 1 70 ? -0.844 -0.054 -7.151 1.00 0.00 139 ARG A C 6
ATOM 8689 O O . ARG A 1 70 ? -0.475 -0.656 -6.144 1.00 0.00 139 ARG A O 6
ATOM 8710 N N . PRO A 1 71 ? -0.141 -0.040 -8.308 1.00 0.00 140 PRO A N 6
ATOM 8711 C CA . PRO A 1 71 ? 1.072 -0.815 -8.581 1.00 0.00 140 PRO A CA 6
ATOM 8712 C C . PRO A 1 71 ? 1.742 -1.422 -7.347 1.00 0.00 140 PRO A C 6
ATOM 8713 O O . PRO A 1 71 ? 1.641 -2.621 -7.127 1.00 0.00 140 PRO A O 6
ATOM 8724 N N . ASP A 1 72 ? 2.419 -0.622 -6.543 1.00 0.00 141 ASP A N 6
ATOM 8725 C CA . ASP A 1 72 ? 2.859 -1.082 -5.225 1.00 0.00 141 ASP A CA 6
ATOM 8726 C C . ASP A 1 72 ? 2.657 0.024 -4.211 1.00 0.00 141 ASP A C 6
ATOM 8727 O O . ASP A 1 72 ? 3.538 0.360 -3.423 1.00 0.00 141 ASP A O 6
ATOM 8736 N N . ARG A 1 73 ? 1.468 0.594 -4.263 1.00 0.00 142 ARG A N 6
ATOM 8737 C CA . ARG A 1 73 ? 0.978 1.435 -3.197 1.00 0.00 142 ARG A CA 6
ATOM 8738 C C . ARG A 1 73 ? -0.507 1.201 -3.058 1.00 0.00 142 ARG A C 6
ATOM 8739 O O . ARG A 1 73 ? -1.233 1.049 -4.033 1.00 0.00 142 ARG A O 6
ATOM 8760 N N . VAL A 1 74 ? -0.937 1.149 -1.843 1.00 0.00 143 VAL A N 6
ATOM 8761 C CA . VAL A 1 74 ? -2.304 0.815 -1.540 1.00 0.00 143 VAL A CA 6
ATOM 8762 C C . VAL A 1 74 ? -2.875 1.752 -0.494 1.00 0.00 143 VAL A C 6
ATOM 8763 O O . VAL A 1 74 ? -2.397 1.805 0.631 1.00 0.00 143 VAL A O 6
ATOM 8776 N N . VAL A 1 75 ? -3.903 2.483 -0.863 1.00 0.00 144 VAL A N 6
ATOM 8777 C CA . VAL A 1 75 ? -4.542 3.396 0.074 1.00 0.00 144 VAL A CA 6
ATOM 8778 C C . VAL A 1 75 ? -5.488 2.616 0.972 1.00 0.00 144 VAL A C 6
ATOM 8779 O O . VAL A 1 75 ? -6.672 2.852 0.955 1.00 0.00 144 VAL A O 6
ATOM 8792 N N . LEU A 1 76 ? -4.924 1.682 1.747 1.00 0.00 145 LEU A N 6
ATOM 8793 C CA . LEU A 1 76 ? -5.715 0.721 2.520 1.00 0.00 145 LEU A CA 6
ATOM 8794 C C . LEU A 1 76 ? -6.283 1.251 3.814 1.00 0.00 145 LEU A C 6
ATOM 8795 O O . LEU A 1 76 ? -5.879 2.283 4.346 1.00 0.00 145 LEU A O 6
ATOM 8811 N N . GLN A 1 77 ? -7.200 0.441 4.312 1.00 0.00 146 GLN A N 6
ATOM 8812 C CA . GLN A 1 77 ? -7.961 0.704 5.499 1.00 0.00 146 GLN A CA 6
ATOM 8813 C C . GLN A 1 77 ? -7.484 -0.230 6.589 1.00 0.00 146 GLN A C 6
ATOM 8814 O O . GLN A 1 77 ? -7.753 -1.430 6.582 1.00 0.00 146 GLN A O 6
ATOM 8828 N N . TYR A 1 78 ? -6.740 0.337 7.494 1.00 0.00 147 TYR A N 6
ATOM 8829 C CA . TYR A 1 78 ? -6.181 -0.383 8.603 1.00 0.00 147 TYR A CA 6
ATOM 8830 C C . TYR A 1 78 ? -6.303 0.505 9.828 1.00 0.00 147 TYR A C 6
ATOM 8831 O O . TYR A 1 78 ? -6.023 1.705 9.748 1.00 0.00 147 TYR A O 6
ATOM 8849 N N . GLN A 1 79 ? -6.772 -0.068 10.936 1.00 0.00 148 GLN A N 6
ATOM 8850 C CA . GLN A 1 79 ? -6.858 0.640 12.212 1.00 0.00 148 GLN A CA 6
ATOM 8851 C C . GLN A 1 79 ? -7.947 1.706 12.169 1.00 0.00 148 GLN A C 6
ATOM 8852 O O . GLN A 1 79 ? -7.820 2.758 12.791 1.00 0.00 148 GLN A O 6
ATOM 8866 N N . GLY A 1 80 ? -9.013 1.438 11.417 1.00 0.00 149 GLY A N 6
ATOM 8867 C CA . GLY A 1 80 ? -10.116 2.383 11.334 1.00 0.00 149 GLY A CA 6
ATOM 8868 C C . GLY A 1 80 ? -9.799 3.563 10.440 1.00 0.00 149 GLY A C 6
ATOM 8869 O O . GLY A 1 80 ? -10.603 4.481 10.295 1.00 0.00 149 GLY A O 6
ATOM 8873 N N . ARG A 1 81 ? -8.632 3.525 9.820 1.00 0.00 150 ARG A N 6
ATOM 8874 C CA . ARG A 1 81 ? -8.180 4.604 8.972 1.00 0.00 150 ARG A CA 6
ATOM 8875 C C . ARG A 1 81 ? -7.838 4.046 7.603 1.00 0.00 150 ARG A C 6
ATOM 8876 O O . ARG A 1 81 ? -7.480 2.881 7.489 1.00 0.00 150 ARG A O 6
ATOM 8897 N N . TYR A 1 82 ? -7.925 4.862 6.569 1.00 0.00 151 TYR A N 6
ATOM 8898 C CA . TYR A 1 82 ? -7.620 4.396 5.236 1.00 0.00 151 TYR A CA 6
ATOM 8899 C C . TYR A 1 82 ? -6.744 5.437 4.557 1.00 0.00 151 TYR A C 6
ATOM 8900 O O . TYR A 1 82 ? -7.172 6.544 4.225 1.00 0.00 151 TYR A O 6
ATOM 8918 N N . GLU A 1 83 ? -5.486 5.086 4.432 1.00 0.00 152 GLU A N 6
ATOM 8919 C CA . GLU A 1 83 ? -4.456 6.021 4.009 1.00 0.00 152 GLU A CA 6
ATOM 8920 C C . GLU A 1 83 ? -3.580 5.367 2.967 1.00 0.00 152 GLU A C 6
ATOM 8921 O O . GLU A 1 83 ? -3.781 4.201 2.633 1.00 0.00 152 GLU A O 6
ATOM 8933 N N . VAL A 1 84 ? -2.541 6.055 2.527 1.00 0.00 153 VAL A N 6
ATOM 8934 C CA . VAL A 1 84 ? -1.784 5.578 1.387 1.00 0.00 153 VAL A CA 6
ATOM 8935 C C . VAL A 1 84 ? -0.618 4.757 1.888 1.00 0.00 153 VAL A C 6
ATOM 8936 O O . VAL A 1 84 ? 0.396 5.278 2.348 1.00 0.00 153 VAL A O 6
ATOM 8949 N N . LEU A 1 85 ? -0.807 3.469 1.830 1.00 0.00 154 LEU A N 6
ATOM 8950 C CA . LEU A 1 85 ? 0.129 2.519 2.332 1.00 0.00 154 LEU A CA 6
ATOM 8951 C C . LEU A 1 85 ? 0.853 1.812 1.208 1.00 0.00 154 LEU A C 6
ATOM 8952 O O . LEU A 1 85 ? 0.304 0.915 0.574 1.00 0.00 154 LEU A O 6
ATOM 8968 N N . GLY A 1 86 ? 2.085 2.202 0.957 1.00 0.00 155 GLY A N 6
ATOM 8969 C CA . GLY A 1 86 ? 2.868 1.507 -0.030 1.00 0.00 155 GLY A CA 6
ATOM 8970 C C . GLY A 1 86 ? 3.832 0.560 0.631 1.00 0.00 155 GLY A C 6
ATOM 8971 O O . GLY A 1 86 ? 5.039 0.713 0.483 1.00 0.00 155 GLY A O 6
ATOM 8975 N N . LEU A 1 87 ? 3.279 -0.355 1.437 1.00 0.00 156 LEU A N 6
ATOM 8976 C CA . LEU A 1 87 ? 4.040 -1.466 2.013 1.00 0.00 156 LEU A CA 6
ATOM 8977 C C . LEU A 1 87 ? 5.058 -1.975 0.992 1.00 0.00 156 LEU A C 6
ATOM 8978 O O . LEU A 1 87 ? 4.682 -2.569 -0.005 1.00 0.00 156 LEU A O 6
ATOM 8994 N N . TYR A 1 88 ? 6.343 -1.741 1.228 1.00 0.00 157 TYR A N 6
ATOM 8995 C CA . TYR A 1 88 ? 7.333 -1.896 0.169 1.00 0.00 157 TYR A CA 6
ATOM 8996 C C . TYR A 1 88 ? 8.412 -2.903 0.539 1.00 0.00 157 TYR A C 6
ATOM 8997 O O . TYR A 1 88 ? 8.656 -3.174 1.716 1.00 0.00 157 TYR A O 6
ATOM 9015 N N . SER A 1 89 ? 9.061 -3.447 -0.480 1.00 0.00 158 SER A N 6
ATOM 9016 C CA . SER A 1 89 ? 10.172 -4.358 -0.280 1.00 0.00 158 SER A CA 6
ATOM 9017 C C . SER A 1 89 ? 11.460 -3.558 -0.128 1.00 0.00 158 SER A C 6
ATOM 9018 O O . SER A 1 89 ? 11.974 -2.999 -1.099 1.00 0.00 158 SER A O 6
ATOM 9026 N N . GLN A 1 90 ? 11.973 -3.491 1.093 1.00 0.00 159 GLN A N 6
ATOM 9027 C CA . GLN A 1 90 ? 13.160 -2.692 1.367 1.00 0.00 159 GLN A CA 6
ATOM 9028 C C . GLN A 1 90 ? 14.435 -3.483 1.079 1.00 0.00 159 GLN A C 6
ATOM 9029 O O . GLN A 1 90 ? 15.266 -3.055 0.281 1.00 0.00 159 GLN A O 6
ATOM 9043 N N . GLU A 1 91 ? 14.591 -4.629 1.723 1.00 0.00 160 GLU A N 6
ATOM 9044 C CA . GLU A 1 91 ? 15.747 -5.477 1.482 1.00 0.00 160 GLU A CA 6
ATOM 9045 C C . GLU A 1 91 ? 15.430 -6.559 0.454 1.00 0.00 160 GLU A C 6
ATOM 9046 O O . GLU A 1 91 ? 14.941 -7.638 0.789 1.00 0.00 160 GLU A O 6
ATOM 9058 N N . ASP A 1 92 ? 15.711 -6.249 -0.805 1.00 0.00 161 ASP A N 6
ATOM 9059 C CA . ASP A 1 92 ? 15.524 -7.198 -1.900 1.00 0.00 161 ASP A CA 6
ATOM 9060 C C . ASP A 1 92 ? 16.794 -8.019 -2.115 1.00 0.00 161 ASP A C 6
ATOM 9061 O O . ASP A 1 92 ? 16.986 -8.626 -3.174 1.00 0.00 161 ASP A O 6
ATOM 9070 N N . SER A 1 93 ? 17.650 -8.015 -1.091 1.00 0.00 162 SER A N 6
ATOM 9071 C CA . SER A 1 93 ? 18.939 -8.711 -1.092 1.00 0.00 162 SER A CA 6
ATOM 9072 C C . SER A 1 93 ? 20.007 -7.919 -1.844 1.00 0.00 162 SER A C 6
ATOM 9073 O O . SER A 1 93 ? 21.190 -8.009 -1.515 1.00 0.00 162 SER A O 6
ATOM 9081 N N . GLY A 1 94 ? 19.606 -7.144 -2.843 1.00 0.00 163 GLY A N 6
ATOM 9082 C CA . GLY A 1 94 ? 20.560 -6.309 -3.539 1.00 0.00 163 GLY A CA 6
ATOM 9083 C C . GLY A 1 94 ? 20.515 -6.477 -5.043 1.00 0.00 163 GLY A C 6
ATOM 9084 O O . GLY A 1 94 ? 21.472 -6.962 -5.643 1.00 0.00 163 GLY A O 6
ATOM 9088 N N . SER A 1 95 ? 19.410 -6.075 -5.651 1.00 0.00 164 SER A N 6
ATOM 9089 C CA . SER A 1 95 ? 19.276 -6.116 -7.101 1.00 0.00 164 SER A CA 6
ATOM 9090 C C . SER A 1 95 ? 20.213 -5.103 -7.760 1.00 0.00 164 SER A C 6
ATOM 9091 O O . SER A 1 95 ? 20.827 -5.385 -8.789 1.00 0.00 164 SER A O 6
ATOM 9099 N N . ASP A 1 96 ? 20.324 -3.926 -7.158 1.00 0.00 165 ASP A N 6
ATOM 9100 C CA . ASP A 1 96 ? 21.194 -2.884 -7.687 1.00 0.00 165 ASP A CA 6
ATOM 9101 C C . ASP A 1 96 ? 22.573 -2.976 -7.046 1.00 0.00 165 ASP A C 6
ATOM 9102 O O . ASP A 1 96 ? 23.531 -2.359 -7.511 1.00 0.00 165 ASP A O 6
ATOM 9111 N N . GLY A 1 97 ? 22.663 -3.766 -5.985 1.00 0.00 166 GLY A N 6
ATOM 9112 C CA . GLY A 1 97 ? 23.915 -3.912 -5.269 1.00 0.00 166 GLY A CA 6
ATOM 9113 C C . GLY A 1 97 ? 23.870 -3.315 -3.875 1.00 0.00 166 GLY A C 6
ATOM 9114 O O . GLY A 1 97 ? 24.912 -3.020 -3.289 1.00 0.00 166 GLY A O 6
ATOM 9118 N N . VAL A 1 98 ? 22.665 -3.117 -3.349 1.00 0.00 167 VAL A N 6
ATOM 9119 C CA . VAL A 1 98 ? 22.500 -2.653 -1.975 1.00 0.00 167 VAL A CA 6
ATOM 9120 C C . VAL A 1 98 ? 22.936 -3.738 -0.982 1.00 0.00 167 VAL A C 6
ATOM 9121 O O . VAL A 1 98 ? 22.549 -4.903 -1.108 1.00 0.00 167 VAL A O 6
ATOM 9134 N N . PRO A 1 99 ? 23.790 -3.373 -0.008 1.00 0.00 168 PRO A N 6
ATOM 9135 C CA . PRO A 1 99 ? 24.287 -4.311 1.008 1.00 0.00 168 PRO A CA 6
ATOM 9136 C C . PRO A 1 99 ? 23.176 -4.817 1.925 1.00 0.00 168 PRO A C 6
ATOM 9137 O O . PRO A 1 99 ? 22.648 -4.072 2.753 1.00 0.00 168 PRO A O 6
ATOM 9148 N N . GLY A 1 100 ? 22.827 -6.085 1.768 1.00 0.00 169 GLY A N 6
ATOM 9149 C CA . GLY A 1 100 ? 21.796 -6.687 2.586 1.00 0.00 169 GLY A CA 6
ATOM 9150 C C . GLY A 1 100 ? 21.341 -8.010 2.013 1.00 0.00 169 GLY A C 6
ATOM 9151 O O . GLY A 1 100 ? 20.163 -8.202 1.723 1.00 0.00 169 GLY A O 6
ATOM 9155 N N . ALA A 1 101 ? 22.286 -8.923 1.846 1.00 0.00 170 ALA A N 6
ATOM 9156 C CA . ALA A 1 101 ? 22.008 -10.203 1.218 1.00 0.00 170 ALA A CA 6
ATOM 9157 C C . ALA A 1 101 ? 22.237 -11.353 2.187 1.00 0.00 170 ALA A C 6
ATOM 9158 O O . ALA A 1 101 ? 21.301 -12.061 2.558 1.00 0.00 170 ALA A O 6
ATOM 9165 N N . GLN A 1 102 ? 23.484 -11.532 2.599 1.00 0.00 171 GLN A N 6
ATOM 9166 C CA . GLN A 1 102 ? 23.837 -12.650 3.459 1.00 0.00 171 GLN A CA 6
ATOM 9167 C C . GLN A 1 102 ? 23.534 -12.346 4.923 1.00 0.00 171 GLN A C 6
ATOM 9168 O O . GLN A 1 102 ? 23.352 -13.262 5.724 1.00 0.00 171 GLN A O 6
ATOM 9182 N N . VAL A 1 103 ? 23.469 -11.069 5.273 1.00 0.00 172 VAL A N 6
ATOM 9183 C CA . VAL A 1 103 ? 23.046 -10.683 6.615 1.00 0.00 172 VAL A CA 6
ATOM 9184 C C . VAL A 1 103 ? 21.580 -10.261 6.622 1.00 0.00 172 VAL A C 6
ATOM 9185 O O . VAL A 1 103 ? 20.846 -10.589 7.554 1.00 0.00 172 VAL A O 6
ATOM 9198 N N . ARG A 1 104 ? 21.170 -9.567 5.560 1.00 0.00 173 ARG A N 6
ATOM 9199 C CA . ARG A 1 104 ? 19.815 -9.031 5.429 1.00 0.00 173 ARG A CA 6
ATOM 9200 C C . ARG A 1 104 ? 19.533 -8.012 6.532 1.00 0.00 173 ARG A C 6
ATOM 9201 O O . ARG A 1 104 ? 19.036 -8.405 7.608 1.00 0.00 173 ARG A O 6
ATOM 9223 N N . GLY A 1 1 ? 18.882 17.761 24.032 1.00 0.00 70 GLY A N 7
ATOM 9224 C CA . GLY A 1 1 ? 18.042 16.770 23.315 1.00 0.00 70 GLY A CA 7
ATOM 9225 C C . GLY A 1 1 ? 17.988 17.061 21.836 1.00 0.00 70 GLY A C 7
ATOM 9226 O O . GLY A 1 1 ? 18.901 17.681 21.290 1.00 0.00 70 GLY A O 7
ATOM 9232 N N . SER A 1 2 ? 16.921 16.626 21.186 1.00 0.00 71 SER A N 7
ATOM 9233 C CA . SER A 1 2 ? 16.734 16.906 19.773 1.00 0.00 71 SER A CA 7
ATOM 9234 C C . SER A 1 2 ? 16.454 18.390 19.562 1.00 0.00 71 SER A C 7
ATOM 9235 O O . SER A 1 2 ? 15.678 18.998 20.301 1.00 0.00 71 SER A O 7
ATOM 9243 N N . HIS A 1 3 ? 17.086 18.970 18.556 1.00 0.00 72 HIS A N 7
ATOM 9244 C CA . HIS A 1 3 ? 16.979 20.403 18.315 1.00 0.00 72 HIS A CA 7
ATOM 9245 C C . HIS A 1 3 ? 15.790 20.699 17.410 1.00 0.00 72 HIS A C 7
ATOM 9246 O O . HIS A 1 3 ? 15.946 21.178 16.286 1.00 0.00 72 HIS A O 7
ATOM 9261 N N . MET A 1 4 ? 14.600 20.400 17.913 1.00 0.00 73 MET A N 7
ATOM 9262 C CA . MET A 1 4 ? 13.372 20.631 17.162 1.00 0.00 73 MET A CA 7
ATOM 9263 C C . MET A 1 4 ? 12.974 22.096 17.237 1.00 0.00 73 MET A C 7
ATOM 9264 O O . MET A 1 4 ? 12.259 22.596 16.365 1.00 0.00 73 MET A O 7
ATOM 9278 N N . LEU A 1 5 ? 13.462 22.773 18.284 1.00 0.00 74 LEU A N 7
ATOM 9279 C CA . LEU A 1 5 ? 13.169 24.184 18.540 1.00 0.00 74 LEU A CA 7
ATOM 9280 C C . LEU A 1 5 ? 11.684 24.392 18.822 1.00 0.00 74 LEU A C 7
ATOM 9281 O O . LEU A 1 5 ? 11.272 24.509 19.977 1.00 0.00 74 LEU A O 7
ATOM 9297 N N . GLU A 1 6 ? 10.898 24.413 17.758 1.00 0.00 75 GLU A N 7
ATOM 9298 C CA . GLU A 1 6 ? 9.456 24.571 17.844 1.00 0.00 75 GLU A CA 7
ATOM 9299 C C . GLU A 1 6 ? 8.852 24.388 16.456 1.00 0.00 75 GLU A C 7
ATOM 9300 O O . GLU A 1 6 ? 9.060 25.216 15.566 1.00 0.00 75 GLU A O 7
ATOM 9312 N N . MET A 1 7 ? 8.129 23.290 16.270 1.00 0.00 76 MET A N 7
ATOM 9313 C CA . MET A 1 7 ? 7.556 22.956 14.971 1.00 0.00 76 MET A CA 7
ATOM 9314 C C . MET A 1 7 ? 6.352 23.833 14.664 1.00 0.00 76 MET A C 7
ATOM 9315 O O . MET A 1 7 ? 5.247 23.588 15.154 1.00 0.00 76 MET A O 7
ATOM 9329 N N . ALA A 1 8 ? 6.577 24.867 13.870 1.00 0.00 77 ALA A N 7
ATOM 9330 C CA . ALA A 1 8 ? 5.506 25.749 13.441 1.00 0.00 77 ALA A CA 7
ATOM 9331 C C . ALA A 1 8 ? 5.040 25.362 12.045 1.00 0.00 77 ALA A C 7
ATOM 9332 O O . ALA A 1 8 ? 3.852 25.429 11.728 1.00 0.00 77 ALA A O 7
ATOM 9339 N N . GLY A 1 9 ? 5.985 24.935 11.219 1.00 0.00 78 GLY A N 7
ATOM 9340 C CA . GLY A 1 9 ? 5.662 24.526 9.872 1.00 0.00 78 GLY A CA 7
ATOM 9341 C C . GLY A 1 9 ? 6.838 23.861 9.187 1.00 0.00 78 GLY A C 7
ATOM 9342 O O . GLY A 1 9 ? 7.975 23.987 9.641 1.00 0.00 78 GLY A O 7
ATOM 9346 N N . ALA A 1 10 ? 6.566 23.154 8.101 1.00 0.00 79 ALA A N 7
ATOM 9347 C CA . ALA A 1 10 ? 7.610 22.491 7.337 1.00 0.00 79 ALA A CA 7
ATOM 9348 C C . ALA A 1 10 ? 8.271 23.481 6.388 1.00 0.00 79 ALA A C 7
ATOM 9349 O O . ALA A 1 10 ? 7.591 24.227 5.681 1.00 0.00 79 ALA A O 7
ATOM 9356 N N . LEU A 1 11 ? 9.596 23.489 6.388 1.00 0.00 80 LEU A N 7
ATOM 9357 C CA . LEU A 1 11 ? 10.356 24.430 5.576 1.00 0.00 80 LEU A CA 7
ATOM 9358 C C . LEU A 1 11 ? 10.368 23.989 4.118 1.00 0.00 80 LEU A C 7
ATOM 9359 O O . LEU A 1 11 ? 10.451 24.811 3.206 1.00 0.00 80 LEU A O 7
ATOM 9375 N N . ASP A 1 12 ? 10.266 22.685 3.905 1.00 0.00 81 ASP A N 7
ATOM 9376 C CA . ASP A 1 12 ? 10.261 22.124 2.560 1.00 0.00 81 ASP A CA 7
ATOM 9377 C C . ASP A 1 12 ? 8.853 22.161 1.975 1.00 0.00 81 ASP A C 7
ATOM 9378 O O . ASP A 1 12 ? 8.298 21.136 1.574 1.00 0.00 81 ASP A O 7
ATOM 9387 N N . ALA A 1 13 ? 8.283 23.358 1.923 1.00 0.00 82 ALA A N 7
ATOM 9388 C CA . ALA A 1 13 ? 6.920 23.548 1.443 1.00 0.00 82 ALA A CA 7
ATOM 9389 C C . ALA A 1 13 ? 6.811 23.266 -0.050 1.00 0.00 82 ALA A C 7
ATOM 9390 O O . ALA A 1 13 ? 5.781 22.791 -0.528 1.00 0.00 82 ALA A O 7
ATOM 9397 N N . SER A 1 14 ? 7.882 23.538 -0.782 1.00 0.00 83 SER A N 7
ATOM 9398 C CA . SER A 1 14 ? 7.890 23.337 -2.224 1.00 0.00 83 SER A CA 7
ATOM 9399 C C . SER A 1 14 ? 8.225 21.882 -2.554 1.00 0.00 83 SER A C 7
ATOM 9400 O O . SER A 1 14 ? 8.010 21.417 -3.675 1.00 0.00 83 SER A O 7
ATOM 9408 N N . GLN A 1 15 ? 8.748 21.166 -1.562 1.00 0.00 84 GLN A N 7
ATOM 9409 C CA . GLN A 1 15 ? 9.070 19.753 -1.724 1.00 0.00 84 GLN A CA 7
ATOM 9410 C C . GLN A 1 15 ? 7.817 18.908 -1.508 1.00 0.00 84 GLN A C 7
ATOM 9411 O O . GLN A 1 15 ? 7.671 17.824 -2.075 1.00 0.00 84 GLN A O 7
ATOM 9425 N N . MET A 1 16 ? 6.915 19.439 -0.678 1.00 0.00 85 MET A N 7
ATOM 9426 C CA . MET A 1 16 ? 5.641 18.787 -0.364 1.00 0.00 85 MET A CA 7
ATOM 9427 C C . MET A 1 16 ? 5.891 17.462 0.344 1.00 0.00 85 MET A C 7
ATOM 9428 O O . MET A 1 16 ? 5.280 16.445 0.019 1.00 0.00 85 MET A O 7
ATOM 9442 N N . SER A 1 17 ? 6.798 17.502 1.312 1.00 0.00 86 SER A N 7
ATOM 9443 C CA . SER A 1 17 ? 7.219 16.319 2.047 1.00 0.00 86 SER A CA 7
ATOM 9444 C C . SER A 1 17 ? 6.058 15.696 2.819 1.00 0.00 86 SER A C 7
ATOM 9445 O O . SER A 1 17 ? 5.695 16.167 3.896 1.00 0.00 86 SER A O 7
ATOM 9453 N N . ASN A 1 18 ? 5.473 14.651 2.257 1.00 0.00 87 ASN A N 7
ATOM 9454 C CA . ASN A 1 18 ? 4.419 13.908 2.936 1.00 0.00 87 ASN A CA 7
ATOM 9455 C C . ASN A 1 18 ? 4.766 12.431 2.984 1.00 0.00 87 ASN A C 7
ATOM 9456 O O . ASN A 1 18 ? 5.179 11.847 1.980 1.00 0.00 87 ASN A O 7
ATOM 9467 N N . LEU A 1 19 ? 4.606 11.837 4.155 1.00 0.00 88 LEU A N 7
ATOM 9468 C CA . LEU A 1 19 ? 4.924 10.433 4.354 1.00 0.00 88 LEU A CA 7
ATOM 9469 C C . LEU A 1 19 ? 3.643 9.605 4.418 1.00 0.00 88 LEU A C 7
ATOM 9470 O O . LEU A 1 19 ? 2.606 10.097 4.865 1.00 0.00 88 LEU A O 7
ATOM 9486 N N . PRO A 1 20 ? 3.695 8.350 3.940 1.00 0.00 89 PRO A N 7
ATOM 9487 C CA . PRO A 1 20 ? 2.548 7.435 3.990 1.00 0.00 89 PRO A CA 7
ATOM 9488 C C . PRO A 1 20 ? 2.245 6.969 5.415 1.00 0.00 89 PRO A C 7
ATOM 9489 O O . PRO A 1 20 ? 3.052 6.270 6.036 1.00 0.00 89 PRO A O 7
ATOM 9500 N N . PRO A 1 21 ? 1.085 7.375 5.957 1.00 0.00 90 PRO A N 7
ATOM 9501 C CA . PRO A 1 21 ? 0.650 6.987 7.297 1.00 0.00 90 PRO A CA 7
ATOM 9502 C C . PRO A 1 21 ? 0.141 5.545 7.326 1.00 0.00 90 PRO A C 7
ATOM 9503 O O . PRO A 1 21 ? 0.913 4.633 7.061 1.00 0.00 90 PRO A O 7
ATOM 9514 N N . SER A 1 22 ? -1.154 5.344 7.626 1.00 0.00 91 SER A N 7
ATOM 9515 C CA . SER A 1 22 ? -1.751 4.014 7.701 1.00 0.00 91 SER A CA 7
ATOM 9516 C C . SER A 1 22 ? -0.997 3.085 8.668 1.00 0.00 91 SER A C 7
ATOM 9517 O O . SER A 1 22 ? -1.426 2.879 9.794 1.00 0.00 91 SER A O 7
ATOM 9525 N N . THR A 1 23 ? 0.122 2.518 8.222 1.00 0.00 92 THR A N 7
ATOM 9526 C CA . THR A 1 23 ? 0.927 1.630 9.054 1.00 0.00 92 THR A CA 7
ATOM 9527 C C . THR A 1 23 ? 2.331 1.441 8.467 1.00 0.00 92 THR A C 7
ATOM 9528 O O . THR A 1 23 ? 3.315 1.535 9.199 1.00 0.00 92 THR A O 7
ATOM 9539 N N . LEU A 1 24 ? 2.412 1.222 7.148 1.00 0.00 93 LEU A N 7
ATOM 9540 C CA . LEU A 1 24 ? 3.699 0.977 6.452 1.00 0.00 93 LEU A CA 7
ATOM 9541 C C . LEU A 1 24 ? 4.496 -0.156 7.125 1.00 0.00 93 LEU A C 7
ATOM 9542 O O . LEU A 1 24 ? 5.192 0.060 8.119 1.00 0.00 93 LEU A O 7
ATOM 9558 N N . ASN A 1 25 ? 4.427 -1.355 6.554 1.00 0.00 94 ASN A N 7
ATOM 9559 C CA . ASN A 1 25 ? 5.006 -2.535 7.195 1.00 0.00 94 ASN A CA 7
ATOM 9560 C C . ASN A 1 25 ? 5.297 -3.629 6.168 1.00 0.00 94 ASN A C 7
ATOM 9561 O O . ASN A 1 25 ? 6.453 -3.915 5.864 1.00 0.00 94 ASN A O 7
ATOM 9572 N N . LEU A 1 26 ? 4.233 -4.265 5.699 1.00 0.00 95 LEU A N 7
ATOM 9573 C CA . LEU A 1 26 ? 4.318 -5.328 4.697 1.00 0.00 95 LEU A CA 7
ATOM 9574 C C . LEU A 1 26 ? 5.023 -4.846 3.434 1.00 0.00 95 LEU A C 7
ATOM 9575 O O . LEU A 1 26 ? 5.372 -3.677 3.311 1.00 0.00 95 LEU A O 7
ATOM 9591 N N . SER A 1 27 ? 5.251 -5.755 2.508 1.00 0.00 96 SER A N 7
ATOM 9592 C CA . SER A 1 27 ? 5.842 -5.402 1.243 1.00 0.00 96 SER A CA 7
ATOM 9593 C C . SER A 1 27 ? 4.925 -5.789 0.101 1.00 0.00 96 SER A C 7
ATOM 9594 O O . SER A 1 27 ? 4.617 -6.961 -0.083 1.00 0.00 96 SER A O 7
ATOM 9602 N N . LEU A 1 28 ? 4.500 -4.811 -0.666 1.00 0.00 97 LEU A N 7
ATOM 9603 C CA . LEU A 1 28 ? 3.755 -5.076 -1.868 1.00 0.00 97 LEU A CA 7
ATOM 9604 C C . LEU A 1 28 ? 4.745 -5.484 -2.941 1.00 0.00 97 LEU A C 7
ATOM 9605 O O . LEU A 1 28 ? 5.704 -4.763 -3.218 1.00 0.00 97 LEU A O 7
ATOM 9621 N N . THR A 1 29 ? 4.543 -6.641 -3.531 1.00 0.00 98 THR A N 7
ATOM 9622 C CA . THR A 1 29 ? 5.445 -7.093 -4.563 1.00 0.00 98 THR A CA 7
ATOM 9623 C C . THR A 1 29 ? 4.969 -6.522 -5.880 1.00 0.00 98 THR A C 7
ATOM 9624 O O . THR A 1 29 ? 5.749 -6.280 -6.800 1.00 0.00 98 THR A O 7
ATOM 9635 N N . GLY A 1 30 ? 3.663 -6.328 -5.954 1.00 0.00 99 GLY A N 7
ATOM 9636 C CA . GLY A 1 30 ? 3.076 -5.598 -7.035 1.00 0.00 99 GLY A CA 7
ATOM 9637 C C . GLY A 1 30 ? 1.614 -5.893 -7.116 1.00 0.00 99 GLY A C 7
ATOM 9638 O O . GLY A 1 30 ? 1.121 -6.739 -6.389 1.00 0.00 99 GLY A O 7
ATOM 9642 N N . VAL A 1 31 ? 0.913 -5.204 -7.973 1.00 0.00 100 VAL A N 7
ATOM 9643 C CA . VAL A 1 31 ? -0.511 -5.377 -8.063 1.00 0.00 100 VAL A CA 7
ATOM 9644 C C . VAL A 1 31 ? -0.926 -5.602 -9.504 1.00 0.00 100 VAL A C 7
ATOM 9645 O O . VAL A 1 31 ? -0.586 -4.828 -10.402 1.00 0.00 100 VAL A O 7
ATOM 9658 N N . MET A 1 32 ? -1.653 -6.678 -9.705 1.00 0.00 101 MET A N 7
ATOM 9659 C CA . MET A 1 32 ? -2.171 -7.022 -11.009 1.00 0.00 101 MET A CA 7
ATOM 9660 C C . MET A 1 32 ? -3.528 -6.366 -11.163 1.00 0.00 101 MET A C 7
ATOM 9661 O O . MET A 1 32 ? -4.551 -6.942 -10.809 1.00 0.00 101 MET A O 7
ATOM 9675 N N . ALA A 1 33 ? -3.533 -5.148 -11.669 1.00 0.00 102 ALA A N 7
ATOM 9676 C CA . ALA A 1 33 ? -4.756 -4.369 -11.749 1.00 0.00 102 ALA A CA 7
ATOM 9677 C C . ALA A 1 33 ? -5.737 -5.023 -12.725 1.00 0.00 102 ALA A C 7
ATOM 9678 O O . ALA A 1 33 ? -5.363 -5.404 -13.836 1.00 0.00 102 ALA A O 7
ATOM 9685 N N . GLY A 1 34 ? -6.985 -5.162 -12.299 1.00 0.00 103 GLY A N 7
ATOM 9686 C CA . GLY A 1 34 ? -7.971 -5.884 -13.082 1.00 0.00 103 GLY A CA 7
ATOM 9687 C C . GLY A 1 34 ? -9.104 -4.996 -13.504 1.00 0.00 103 GLY A C 7
ATOM 9688 O O . GLY A 1 34 ? -10.077 -4.846 -12.761 1.00 0.00 103 GLY A O 7
ATOM 9692 N N . ASP A 1 35 ? -8.965 -4.409 -14.695 1.00 0.00 104 ASP A N 7
ATOM 9693 C CA . ASP A 1 35 ? -9.897 -3.404 -15.213 1.00 0.00 104 ASP A CA 7
ATOM 9694 C C . ASP A 1 35 ? -9.745 -2.129 -14.398 1.00 0.00 104 ASP A C 7
ATOM 9695 O O . ASP A 1 35 ? -9.402 -1.065 -14.912 1.00 0.00 104 ASP A O 7
ATOM 9704 N N . ASP A 1 36 ? -9.988 -2.280 -13.112 1.00 0.00 105 ASP A N 7
ATOM 9705 C CA . ASP A 1 36 ? -9.797 -1.240 -12.132 1.00 0.00 105 ASP A CA 7
ATOM 9706 C C . ASP A 1 36 ? -9.612 -1.892 -10.775 1.00 0.00 105 ASP A C 7
ATOM 9707 O O . ASP A 1 36 ? -9.045 -2.987 -10.672 1.00 0.00 105 ASP A O 7
ATOM 9716 N N . ASP A 1 37 ? -10.085 -1.218 -9.748 1.00 0.00 106 ASP A N 7
ATOM 9717 C CA . ASP A 1 37 ? -10.118 -1.763 -8.405 1.00 0.00 106 ASP A CA 7
ATOM 9718 C C . ASP A 1 37 ? -10.894 -3.082 -8.381 1.00 0.00 106 ASP A C 7
ATOM 9719 O O . ASP A 1 37 ? -10.557 -4.004 -7.641 1.00 0.00 106 ASP A O 7
ATOM 9728 N N . SER A 1 38 ? -11.906 -3.161 -9.238 1.00 0.00 107 SER A N 7
ATOM 9729 C CA . SER A 1 38 ? -12.829 -4.292 -9.303 1.00 0.00 107 SER A CA 7
ATOM 9730 C C . SER A 1 38 ? -12.137 -5.660 -9.294 1.00 0.00 107 SER A C 7
ATOM 9731 O O . SER A 1 38 ? -12.427 -6.504 -8.443 1.00 0.00 107 SER A O 7
ATOM 9739 N N . ARG A 1 39 ? -11.231 -5.890 -10.238 1.00 0.00 108 ARG A N 7
ATOM 9740 C CA . ARG A 1 39 ? -10.722 -7.240 -10.468 1.00 0.00 108 ARG A CA 7
ATOM 9741 C C . ARG A 1 39 ? -9.225 -7.316 -10.252 1.00 0.00 108 ARG A C 7
ATOM 9742 O O . ARG A 1 39 ? -8.541 -8.115 -10.894 1.00 0.00 108 ARG A O 7
ATOM 9763 N N . SER A 1 40 ? -8.708 -6.498 -9.370 1.00 0.00 109 SER A N 7
ATOM 9764 C CA . SER A 1 40 ? -7.276 -6.394 -9.234 1.00 0.00 109 SER A CA 7
ATOM 9765 C C . SER A 1 40 ? -6.715 -7.430 -8.272 1.00 0.00 109 SER A C 7
ATOM 9766 O O . SER A 1 40 ? -7.332 -7.781 -7.267 1.00 0.00 109 SER A O 7
ATOM 9774 N N . ILE A 1 41 ? -5.518 -7.885 -8.595 1.00 0.00 110 ILE A N 7
ATOM 9775 C CA . ILE A 1 41 ? -4.848 -8.937 -7.863 1.00 0.00 110 ILE A CA 7
ATOM 9776 C C . ILE A 1 41 ? -3.606 -8.375 -7.196 1.00 0.00 110 ILE A C 7
ATOM 9777 O O . ILE A 1 41 ? -2.528 -8.305 -7.785 1.00 0.00 110 ILE A O 7
ATOM 9793 N N . ALA A 1 42 ? -3.794 -7.957 -5.973 1.00 0.00 111 ALA A N 7
ATOM 9794 C CA . ALA A 1 42 ? -2.740 -7.340 -5.207 1.00 0.00 111 ALA A CA 7
ATOM 9795 C C . ALA A 1 42 ? -1.738 -8.379 -4.757 1.00 0.00 111 ALA A C 7
ATOM 9796 O O . ALA A 1 42 ? -1.964 -9.089 -3.789 1.00 0.00 111 ALA A O 7
ATOM 9803 N N . ILE A 1 43 ? -0.621 -8.452 -5.439 1.00 0.00 112 ILE A N 7
ATOM 9804 C CA . ILE A 1 43 ? 0.378 -9.451 -5.114 1.00 0.00 112 ILE A CA 7
ATOM 9805 C C . ILE A 1 43 ? 1.268 -8.889 -4.029 1.00 0.00 112 ILE A C 7
ATOM 9806 O O . ILE A 1 43 ? 2.251 -8.200 -4.299 1.00 0.00 112 ILE A O 7
ATOM 9822 N N . ILE A 1 44 ? 0.923 -9.178 -2.800 1.00 0.00 113 ILE A N 7
ATOM 9823 C CA . ILE A 1 44 ? 1.661 -8.645 -1.686 1.00 0.00 113 ILE A CA 7
ATOM 9824 C C . ILE A 1 44 ? 2.531 -9.720 -1.095 1.00 0.00 113 ILE A C 7
ATOM 9825 O O . ILE A 1 44 ? 2.194 -10.892 -1.153 1.00 0.00 113 ILE A O 7
ATOM 9841 N N . SER A 1 45 ? 3.644 -9.323 -0.535 1.00 0.00 114 SER A N 7
ATOM 9842 C CA . SER A 1 45 ? 4.561 -10.264 0.038 1.00 0.00 114 SER A CA 7
ATOM 9843 C C . SER A 1 45 ? 4.668 -10.028 1.547 1.00 0.00 114 SER A C 7
ATOM 9844 O O . SER A 1 45 ? 4.882 -8.904 2.002 1.00 0.00 114 SER A O 7
ATOM 9852 N N . LYS A 1 46 ? 4.535 -11.096 2.310 1.00 0.00 115 LYS A N 7
ATOM 9853 C CA . LYS A 1 46 ? 4.534 -11.018 3.772 1.00 0.00 115 LYS A CA 7
ATOM 9854 C C . LYS A 1 46 ? 5.804 -11.645 4.303 1.00 0.00 115 LYS A C 7
ATOM 9855 O O . LYS A 1 46 ? 5.932 -12.870 4.316 1.00 0.00 115 LYS A O 7
ATOM 9874 N N . ASP A 1 47 ? 6.754 -10.808 4.695 1.00 0.00 116 ASP A N 7
ATOM 9875 C CA . ASP A 1 47 ? 8.101 -11.279 5.015 1.00 0.00 116 ASP A CA 7
ATOM 9876 C C . ASP A 1 47 ? 8.659 -11.936 3.765 1.00 0.00 116 ASP A C 7
ATOM 9877 O O . ASP A 1 47 ? 9.472 -12.860 3.812 1.00 0.00 116 ASP A O 7
ATOM 9886 N N . ASN A 1 48 ? 8.127 -11.442 2.651 1.00 0.00 117 ASN A N 7
ATOM 9887 C CA . ASN A 1 48 ? 8.450 -11.881 1.298 1.00 0.00 117 ASN A CA 7
ATOM 9888 C C . ASN A 1 48 ? 7.678 -13.156 0.939 1.00 0.00 117 ASN A C 7
ATOM 9889 O O . ASN A 1 48 ? 8.158 -14.011 0.204 1.00 0.00 117 ASN A O 7
ATOM 9900 N N . GLU A 1 49 ? 6.468 -13.272 1.468 1.00 0.00 118 GLU A N 7
ATOM 9901 C CA . GLU A 1 49 ? 5.557 -14.337 1.076 1.00 0.00 118 GLU A CA 7
ATOM 9902 C C . GLU A 1 49 ? 4.450 -13.767 0.196 1.00 0.00 118 GLU A C 7
ATOM 9903 O O . GLU A 1 49 ? 3.486 -13.180 0.686 1.00 0.00 118 GLU A O 7
ATOM 9915 N N . GLN A 1 50 ? 4.641 -13.907 -1.101 1.00 0.00 119 GLN A N 7
ATOM 9916 C CA . GLN A 1 50 ? 3.722 -13.351 -2.086 1.00 0.00 119 GLN A CA 7
ATOM 9917 C C . GLN A 1 50 ? 2.344 -14.004 -2.072 1.00 0.00 119 GLN A C 7
ATOM 9918 O O . GLN A 1 50 ? 2.215 -15.228 -1.999 1.00 0.00 119 GLN A O 7
ATOM 9932 N N . PHE A 1 51 ? 1.319 -13.156 -2.146 1.00 0.00 120 PHE A N 7
ATOM 9933 C CA . PHE A 1 51 ? -0.065 -13.606 -2.141 1.00 0.00 120 PHE A CA 7
ATOM 9934 C C . PHE A 1 51 ? -0.940 -12.727 -3.036 1.00 0.00 120 PHE A C 7
ATOM 9935 O O . PHE A 1 51 ? -0.678 -11.537 -3.190 1.00 0.00 120 PHE A O 7
ATOM 9952 N N . SER A 1 52 ? -1.984 -13.323 -3.614 1.00 0.00 121 SER A N 7
ATOM 9953 C CA . SER A 1 52 ? -2.911 -12.595 -4.474 1.00 0.00 121 SER A CA 7
ATOM 9954 C C . SER A 1 52 ? -4.049 -11.977 -3.661 1.00 0.00 121 SER A C 7
ATOM 9955 O O . SER A 1 52 ? -4.987 -12.656 -3.245 1.00 0.00 121 SER A O 7
ATOM 9963 N N . ARG A 1 53 ? -3.918 -10.690 -3.428 1.00 0.00 122 ARG A N 7
ATOM 9964 C CA . ARG A 1 53 ? -4.902 -9.884 -2.724 1.00 0.00 122 ARG A CA 7
ATOM 9965 C C . ARG A 1 53 ? -5.661 -9.024 -3.710 1.00 0.00 122 ARG A C 7
ATOM 9966 O O . ARG A 1 53 ? -5.714 -9.336 -4.896 1.00 0.00 122 ARG A O 7
ATOM 9987 N N . GLY A 1 54 ? -6.279 -7.978 -3.222 1.00 0.00 123 GLY A N 7
ATOM 9988 C CA . GLY A 1 54 ? -7.073 -7.164 -4.066 1.00 0.00 123 GLY A CA 7
ATOM 9989 C C . GLY A 1 54 ? -7.673 -6.019 -3.315 1.00 0.00 123 GLY A C 7
ATOM 9990 O O . GLY A 1 54 ? -7.557 -5.919 -2.097 1.00 0.00 123 GLY A O 7
ATOM 9994 N N . VAL A 1 55 ? -8.229 -5.125 -4.066 1.00 0.00 124 VAL A N 7
ATOM 9995 C CA . VAL A 1 55 ? -9.155 -4.153 -3.562 1.00 0.00 124 VAL A CA 7
ATOM 9996 C C . VAL A 1 55 ? -10.161 -4.807 -2.651 1.00 0.00 124 VAL A C 7
ATOM 9997 O O . VAL A 1 55 ? -10.722 -5.835 -2.998 1.00 0.00 124 VAL A O 7
ATOM 10010 N N . ASN A 1 56 ? -10.323 -4.220 -1.480 1.00 0.00 125 ASN A N 7
ATOM 10011 C CA . ASN A 1 56 ? -11.297 -4.643 -0.493 1.00 0.00 125 ASN A CA 7
ATOM 10012 C C . ASN A 1 56 ? -10.905 -5.999 0.097 1.00 0.00 125 ASN A C 7
ATOM 10013 O O . ASN A 1 56 ? -11.664 -6.656 0.811 1.00 0.00 125 ASN A O 7
ATOM 10024 N N . GLU A 1 57 ? -9.666 -6.345 -0.159 1.00 0.00 126 GLU A N 7
ATOM 10025 C CA . GLU A 1 57 ? -8.999 -7.445 0.502 1.00 0.00 126 GLU A CA 7
ATOM 10026 C C . GLU A 1 57 ? -8.035 -6.801 1.474 1.00 0.00 126 GLU A C 7
ATOM 10027 O O . GLU A 1 57 ? -7.767 -5.625 1.340 1.00 0.00 126 GLU A O 7
ATOM 10039 N N . GLU A 1 58 ? -7.513 -7.525 2.424 1.00 0.00 127 GLU A N 7
ATOM 10040 C CA . GLU A 1 58 ? -6.552 -6.950 3.353 1.00 0.00 127 GLU A CA 7
ATOM 10041 C C . GLU A 1 58 ? -5.200 -7.596 3.164 1.00 0.00 127 GLU A C 7
ATOM 10042 O O . GLU A 1 58 ? -5.111 -8.748 2.747 1.00 0.00 127 GLU A O 7
ATOM 10054 N N . VAL A 1 59 ? -4.149 -6.849 3.456 1.00 0.00 128 VAL A N 7
ATOM 10055 C CA . VAL A 1 59 ? -2.802 -7.339 3.250 1.00 0.00 128 VAL A CA 7
ATOM 10056 C C . VAL A 1 59 ? -2.567 -8.616 4.065 1.00 0.00 128 VAL A C 7
ATOM 10057 O O . VAL A 1 59 ? -3.095 -8.773 5.163 1.00 0.00 128 VAL A O 7
ATOM 10070 N N . PRO A 1 60 ? -1.806 -9.559 3.505 1.00 0.00 129 PRO A N 7
ATOM 10071 C CA . PRO A 1 60 ? -1.659 -10.907 4.060 1.00 0.00 129 PRO A CA 7
ATOM 10072 C C . PRO A 1 60 ? -0.802 -10.928 5.317 1.00 0.00 129 PRO A C 7
ATOM 10073 O O . PRO A 1 60 ? 0.416 -10.985 5.239 1.00 0.00 129 PRO A O 7
ATOM 10084 N N . GLY A 1 61 ? -1.454 -10.854 6.467 1.00 0.00 130 GLY A N 7
ATOM 10085 C CA . GLY A 1 61 ? -0.764 -10.908 7.743 1.00 0.00 130 GLY A CA 7
ATOM 10086 C C . GLY A 1 61 ? -1.242 -9.813 8.670 1.00 0.00 130 GLY A C 7
ATOM 10087 O O . GLY A 1 61 ? -1.568 -10.055 9.830 1.00 0.00 130 GLY A O 7
ATOM 10091 N N . TYR A 1 62 ? -1.284 -8.605 8.142 1.00 0.00 131 TYR A N 7
ATOM 10092 C CA . TYR A 1 62 ? -1.775 -7.450 8.883 1.00 0.00 131 TYR A CA 7
ATOM 10093 C C . TYR A 1 62 ? -3.068 -6.979 8.248 1.00 0.00 131 TYR A C 7
ATOM 10094 O O . TYR A 1 62 ? -3.146 -6.919 7.027 1.00 0.00 131 TYR A O 7
ATOM 10112 N N . ASN A 1 63 ? -4.082 -6.624 9.038 1.00 0.00 132 ASN A N 7
ATOM 10113 C CA . ASN A 1 63 ? -5.389 -6.247 8.487 1.00 0.00 132 ASN A CA 7
ATOM 10114 C C . ASN A 1 63 ? -5.386 -4.865 7.836 1.00 0.00 132 ASN A C 7
ATOM 10115 O O . ASN A 1 63 ? -6.266 -4.048 8.097 1.00 0.00 132 ASN A O 7
ATOM 10126 N N . ALA A 1 64 ? -4.393 -4.596 7.017 1.00 0.00 133 ALA A N 7
ATOM 10127 C CA . ALA A 1 64 ? -4.393 -3.396 6.208 1.00 0.00 133 ALA A CA 7
ATOM 10128 C C . ALA A 1 64 ? -5.229 -3.641 4.958 1.00 0.00 133 ALA A C 7
ATOM 10129 O O . ALA A 1 64 ? -4.753 -4.238 3.993 1.00 0.00 133 ALA A O 7
ATOM 10136 N N . LYS A 1 65 ? -6.477 -3.178 4.978 1.00 0.00 134 LYS A N 7
ATOM 10137 C CA . LYS A 1 65 ? -7.427 -3.505 3.916 1.00 0.00 134 LYS A CA 7
ATOM 10138 C C . LYS A 1 65 ? -7.210 -2.622 2.705 1.00 0.00 134 LYS A C 7
ATOM 10139 O O . LYS A 1 65 ? -7.274 -1.419 2.796 1.00 0.00 134 LYS A O 7
ATOM 10158 N N . ILE A 1 66 ? -7.027 -3.232 1.559 1.00 0.00 135 ILE A N 7
ATOM 10159 C CA . ILE A 1 66 ? -6.680 -2.505 0.364 1.00 0.00 135 ILE A CA 7
ATOM 10160 C C . ILE A 1 66 ? -7.931 -1.834 -0.171 1.00 0.00 135 ILE A C 7
ATOM 10161 O O . ILE A 1 66 ? -8.640 -2.389 -0.993 1.00 0.00 135 ILE A O 7
ATOM 10177 N N . VAL A 1 67 ? -8.178 -0.617 0.276 1.00 0.00 136 VAL A N 7
ATOM 10178 C CA . VAL A 1 67 ? -9.399 0.084 -0.088 1.00 0.00 136 VAL A CA 7
ATOM 10179 C C . VAL A 1 67 ? -9.183 0.773 -1.416 1.00 0.00 136 VAL A C 7
ATOM 10180 O O . VAL A 1 67 ? -10.090 1.366 -1.999 1.00 0.00 136 VAL A O 7
ATOM 10193 N N . SER A 1 68 ? -7.956 0.656 -1.881 1.00 0.00 137 SER A N 7
ATOM 10194 C CA . SER A 1 68 ? -7.550 1.204 -3.151 1.00 0.00 137 SER A CA 7
ATOM 10195 C C . SER A 1 68 ? -6.281 0.504 -3.591 1.00 0.00 137 SER A C 7
ATOM 10196 O O . SER A 1 68 ? -5.260 0.558 -2.905 1.00 0.00 137 SER A O 7
ATOM 10204 N N . ILE A 1 69 ? -6.366 -0.182 -4.701 1.00 0.00 138 ILE A N 7
ATOM 10205 C CA . ILE A 1 69 ? -5.251 -0.945 -5.211 1.00 0.00 138 ILE A CA 7
ATOM 10206 C C . ILE A 1 69 ? -4.443 -0.141 -6.242 1.00 0.00 138 ILE A C 7
ATOM 10207 O O . ILE A 1 69 ? -5.002 0.541 -7.107 1.00 0.00 138 ILE A O 7
ATOM 10223 N N . ARG A 1 70 ? -3.128 -0.168 -6.087 1.00 0.00 139 ARG A N 7
ATOM 10224 C CA . ARG A 1 70 ? -2.187 0.368 -7.063 1.00 0.00 139 ARG A CA 7
ATOM 10225 C C . ARG A 1 70 ? -0.991 -0.580 -7.100 1.00 0.00 139 ARG A C 7
ATOM 10226 O O . ARG A 1 70 ? -0.837 -1.365 -6.171 1.00 0.00 139 ARG A O 7
ATOM 10247 N N . PRO A 1 71 ? -0.144 -0.519 -8.152 1.00 0.00 140 PRO A N 7
ATOM 10248 C CA . PRO A 1 71 ? 1.069 -1.337 -8.300 1.00 0.00 140 PRO A CA 7
ATOM 10249 C C . PRO A 1 71 ? 1.675 -1.832 -6.974 1.00 0.00 140 PRO A C 7
ATOM 10250 O O . PRO A 1 71 ? 1.404 -2.946 -6.555 1.00 0.00 140 PRO A O 7
ATOM 10261 N N . ASP A 1 72 ? 2.497 -1.031 -6.316 1.00 0.00 141 ASP A N 7
ATOM 10262 C CA . ASP A 1 72 ? 2.925 -1.362 -4.954 1.00 0.00 141 ASP A CA 7
ATOM 10263 C C . ASP A 1 72 ? 2.418 -0.297 -4.019 1.00 0.00 141 ASP A C 7
ATOM 10264 O O . ASP A 1 72 ? 3.004 -0.008 -2.976 1.00 0.00 141 ASP A O 7
ATOM 10273 N N . ARG A 1 73 ? 1.301 0.268 -4.401 1.00 0.00 142 ARG A N 7
ATOM 10274 C CA . ARG A 1 73 ? 0.717 1.358 -3.679 1.00 0.00 142 ARG A CA 7
ATOM 10275 C C . ARG A 1 73 ? -0.729 1.057 -3.369 1.00 0.00 142 ARG A C 7
ATOM 10276 O O . ARG A 1 73 ? -1.422 0.427 -4.144 1.00 0.00 142 ARG A O 7
ATOM 10297 N N . VAL A 1 74 ? -1.148 1.452 -2.204 1.00 0.00 143 VAL A N 7
ATOM 10298 C CA . VAL A 1 74 ? -2.479 1.144 -1.745 1.00 0.00 143 VAL A CA 7
ATOM 10299 C C . VAL A 1 74 ? -3.038 2.292 -0.889 1.00 0.00 143 VAL A C 7
ATOM 10300 O O . VAL A 1 74 ? -2.314 3.199 -0.512 1.00 0.00 143 VAL A O 7
ATOM 10313 N N . VAL A 1 75 ? -4.325 2.226 -0.612 1.00 0.00 144 VAL A N 7
ATOM 10314 C CA . VAL A 1 75 ? -4.990 3.200 0.250 1.00 0.00 144 VAL A CA 7
ATOM 10315 C C . VAL A 1 75 ? -5.782 2.433 1.294 1.00 0.00 144 VAL A C 7
ATOM 10316 O O . VAL A 1 75 ? -7.009 2.462 1.337 1.00 0.00 144 VAL A O 7
ATOM 10329 N N . LEU A 1 76 ? -5.035 1.688 2.092 1.00 0.00 145 LEU A N 7
ATOM 10330 C CA . LEU A 1 76 ? -5.601 0.657 2.939 1.00 0.00 145 LEU A CA 7
ATOM 10331 C C . LEU A 1 76 ? -6.185 1.119 4.255 1.00 0.00 145 LEU A C 7
ATOM 10332 O O . LEU A 1 76 ? -5.761 2.104 4.852 1.00 0.00 145 LEU A O 7
ATOM 10348 N N . GLN A 1 77 ? -7.106 0.283 4.708 1.00 0.00 146 GLN A N 7
ATOM 10349 C CA . GLN A 1 77 ? -7.870 0.472 5.916 1.00 0.00 146 GLN A CA 7
ATOM 10350 C C . GLN A 1 77 ? -7.257 -0.366 7.008 1.00 0.00 146 GLN A C 7
ATOM 10351 O O . GLN A 1 77 ? -7.394 -1.588 7.026 1.00 0.00 146 GLN A O 7
ATOM 10365 N N . TYR A 1 78 ? -6.558 0.292 7.892 1.00 0.00 147 TYR A N 7
ATOM 10366 C CA . TYR A 1 78 ? -5.943 -0.368 9.005 1.00 0.00 147 TYR A CA 7
ATOM 10367 C C . TYR A 1 78 ? -6.060 0.534 10.221 1.00 0.00 147 TYR A C 7
ATOM 10368 O O . TYR A 1 78 ? -5.814 1.736 10.125 1.00 0.00 147 TYR A O 7
ATOM 10386 N N . GLN A 1 79 ? -6.480 -0.039 11.343 1.00 0.00 148 GLN A N 7
ATOM 10387 C CA . GLN A 1 79 ? -6.558 0.676 12.611 1.00 0.00 148 GLN A CA 7
ATOM 10388 C C . GLN A 1 79 ? -7.640 1.753 12.560 1.00 0.00 148 GLN A C 7
ATOM 10389 O O . GLN A 1 79 ? -7.540 2.774 13.242 1.00 0.00 148 GLN A O 7
ATOM 10403 N N . GLY A 1 80 ? -8.667 1.540 11.739 1.00 0.00 149 GLY A N 7
ATOM 10404 C CA . GLY A 1 80 ? -9.758 2.496 11.685 1.00 0.00 149 GLY A CA 7
ATOM 10405 C C . GLY A 1 80 ? -9.516 3.601 10.683 1.00 0.00 149 GLY A C 7
ATOM 10406 O O . GLY A 1 80 ? -10.370 4.461 10.480 1.00 0.00 149 GLY A O 7
ATOM 10410 N N . ARG A 1 81 ? -8.354 3.588 10.051 1.00 0.00 150 ARG A N 7
ATOM 10411 C CA . ARG A 1 81 ? -8.023 4.600 9.062 1.00 0.00 150 ARG A CA 7
ATOM 10412 C C . ARG A 1 81 ? -7.608 3.970 7.751 1.00 0.00 150 ARG A C 7
ATOM 10413 O O . ARG A 1 81 ? -6.990 2.910 7.733 1.00 0.00 150 ARG A O 7
ATOM 10434 N N . TYR A 1 82 ? -7.950 4.619 6.656 1.00 0.00 151 TYR A N 7
ATOM 10435 C CA . TYR A 1 82 ? -7.452 4.216 5.375 1.00 0.00 151 TYR A CA 7
ATOM 10436 C C . TYR A 1 82 ? -6.735 5.396 4.755 1.00 0.00 151 TYR A C 7
ATOM 10437 O O . TYR A 1 82 ? -7.328 6.433 4.441 1.00 0.00 151 TYR A O 7
ATOM 10455 N N . GLU A 1 83 ? -5.441 5.267 4.680 1.00 0.00 152 GLU A N 7
ATOM 10456 C CA . GLU A 1 83 ? -4.617 6.271 4.076 1.00 0.00 152 GLU A CA 7
ATOM 10457 C C . GLU A 1 83 ? -3.767 5.580 3.047 1.00 0.00 152 GLU A C 7
ATOM 10458 O O . GLU A 1 83 ? -3.910 4.365 2.840 1.00 0.00 152 GLU A O 7
ATOM 10470 N N . VAL A 1 84 ? -2.864 6.286 2.424 1.00 0.00 153 VAL A N 7
ATOM 10471 C CA . VAL A 1 84 ? -2.267 5.747 1.245 1.00 0.00 153 VAL A CA 7
ATOM 10472 C C . VAL A 1 84 ? -0.940 5.065 1.590 1.00 0.00 153 VAL A C 7
ATOM 10473 O O . VAL A 1 84 ? 0.100 5.691 1.787 1.00 0.00 153 VAL A O 7
ATOM 10486 N N . LEU A 1 85 ? -1.017 3.753 1.716 1.00 0.00 154 LEU A N 7
ATOM 10487 C CA . LEU A 1 85 ? 0.105 2.952 2.086 1.00 0.00 154 LEU A CA 7
ATOM 10488 C C . LEU A 1 85 ? 0.649 2.157 0.927 1.00 0.00 154 LEU A C 7
ATOM 10489 O O . LEU A 1 85 ? -0.027 1.292 0.383 1.00 0.00 154 LEU A O 7
ATOM 10505 N N . GLY A 1 86 ? 1.867 2.452 0.559 1.00 0.00 155 GLY A N 7
ATOM 10506 C CA . GLY A 1 86 ? 2.575 1.582 -0.338 1.00 0.00 155 GLY A CA 7
ATOM 10507 C C . GLY A 1 86 ? 3.526 0.687 0.417 1.00 0.00 155 GLY A C 7
ATOM 10508 O O . GLY A 1 86 ? 4.730 0.805 0.232 1.00 0.00 155 GLY A O 7
ATOM 10512 N N . LEU A 1 87 ? 2.972 -0.150 1.324 1.00 0.00 156 LEU A N 7
ATOM 10513 C CA . LEU A 1 87 ? 3.770 -1.130 2.104 1.00 0.00 156 LEU A CA 7
ATOM 10514 C C . LEU A 1 87 ? 4.889 -1.692 1.234 1.00 0.00 156 LEU A C 7
ATOM 10515 O O . LEU A 1 87 ? 4.615 -2.403 0.275 1.00 0.00 156 LEU A O 7
ATOM 10531 N N . TYR A 1 88 ? 6.146 -1.367 1.537 1.00 0.00 157 TYR A N 7
ATOM 10532 C CA . TYR A 1 88 ? 7.243 -1.741 0.656 1.00 0.00 157 TYR A CA 7
ATOM 10533 C C . TYR A 1 88 ? 8.397 -2.330 1.462 1.00 0.00 157 TYR A C 7
ATOM 10534 O O . TYR A 1 88 ? 8.602 -1.973 2.625 1.00 0.00 157 TYR A O 7
ATOM 10552 N N . SER A 1 89 ? 9.126 -3.242 0.849 1.00 0.00 158 SER A N 7
ATOM 10553 C CA . SER A 1 89 ? 10.346 -3.782 1.429 1.00 0.00 158 SER A CA 7
ATOM 10554 C C . SER A 1 89 ? 11.269 -4.233 0.305 1.00 0.00 158 SER A C 7
ATOM 10555 O O . SER A 1 89 ? 10.813 -4.450 -0.820 1.00 0.00 158 SER A O 7
ATOM 10563 N N . GLN A 1 90 ? 12.562 -4.350 0.610 1.00 0.00 159 GLN A N 7
ATOM 10564 C CA . GLN A 1 90 ? 13.556 -4.816 -0.358 1.00 0.00 159 GLN A CA 7
ATOM 10565 C C . GLN A 1 90 ? 13.756 -3.798 -1.481 1.00 0.00 159 GLN A C 7
ATOM 10566 O O . GLN A 1 90 ? 13.120 -2.742 -1.504 1.00 0.00 159 GLN A O 7
ATOM 10580 N N . GLU A 1 91 ? 14.645 -4.123 -2.406 1.00 0.00 160 GLU A N 7
ATOM 10581 C CA . GLU A 1 91 ? 14.960 -3.247 -3.522 1.00 0.00 160 GLU A CA 7
ATOM 10582 C C . GLU A 1 91 ? 14.789 -4.007 -4.830 1.00 0.00 160 GLU A C 7
ATOM 10583 O O . GLU A 1 91 ? 15.536 -4.946 -5.107 1.00 0.00 160 GLU A O 7
ATOM 10595 N N . ASP A 1 92 ? 13.798 -3.616 -5.623 1.00 0.00 161 ASP A N 7
ATOM 10596 C CA . ASP A 1 92 ? 13.514 -4.299 -6.883 1.00 0.00 161 ASP A CA 7
ATOM 10597 C C . ASP A 1 92 ? 14.560 -3.946 -7.934 1.00 0.00 161 ASP A C 7
ATOM 10598 O O . ASP A 1 92 ? 15.090 -4.835 -8.596 1.00 0.00 161 ASP A O 7
ATOM 10607 N N . SER A 1 93 ? 14.870 -2.656 -8.061 1.00 0.00 162 SER A N 7
ATOM 10608 C CA . SER A 1 93 ? 15.849 -2.179 -9.032 1.00 0.00 162 SER A CA 7
ATOM 10609 C C . SER A 1 93 ? 15.566 -2.746 -10.428 1.00 0.00 162 SER A C 7
ATOM 10610 O O . SER A 1 93 ? 16.445 -3.345 -11.057 1.00 0.00 162 SER A O 7
ATOM 10618 N N . GLY A 1 94 ? 14.336 -2.579 -10.903 1.00 0.00 163 GLY A N 7
ATOM 10619 C CA . GLY A 1 94 ? 14.001 -3.047 -12.232 1.00 0.00 163 GLY A CA 7
ATOM 10620 C C . GLY A 1 94 ? 12.654 -2.550 -12.716 1.00 0.00 163 GLY A C 7
ATOM 10621 O O . GLY A 1 94 ? 12.512 -2.157 -13.874 1.00 0.00 163 GLY A O 7
ATOM 10625 N N . SER A 1 95 ? 11.668 -2.553 -11.834 1.00 0.00 164 SER A N 7
ATOM 10626 C CA . SER A 1 95 ? 10.308 -2.209 -12.217 1.00 0.00 164 SER A CA 7
ATOM 10627 C C . SER A 1 95 ? 9.896 -0.865 -11.621 1.00 0.00 164 SER A C 7
ATOM 10628 O O . SER A 1 95 ? 9.032 -0.795 -10.747 1.00 0.00 164 SER A O 7
ATOM 10636 N N . ASP A 1 96 ? 10.526 0.196 -12.105 1.00 0.00 165 ASP A N 7
ATOM 10637 C CA . ASP A 1 96 ? 10.238 1.544 -11.631 1.00 0.00 165 ASP A CA 7
ATOM 10638 C C . ASP A 1 96 ? 8.900 2.034 -12.181 1.00 0.00 165 ASP A C 7
ATOM 10639 O O . ASP A 1 96 ? 8.028 2.437 -11.415 1.00 0.00 165 ASP A O 7
ATOM 10648 N N . GLY A 1 97 ? 8.727 1.981 -13.497 1.00 0.00 166 GLY A N 7
ATOM 10649 C CA . GLY A 1 97 ? 7.497 2.457 -14.101 1.00 0.00 166 GLY A CA 7
ATOM 10650 C C . GLY A 1 97 ? 7.224 3.917 -13.786 1.00 0.00 166 GLY A C 7
ATOM 10651 O O . GLY A 1 97 ? 6.071 4.323 -13.628 1.00 0.00 166 GLY A O 7
ATOM 10655 N N . VAL A 1 98 ? 8.287 4.702 -13.684 1.00 0.00 167 VAL A N 7
ATOM 10656 C CA . VAL A 1 98 ? 8.164 6.117 -13.373 1.00 0.00 167 VAL A CA 7
ATOM 10657 C C . VAL A 1 98 ? 8.774 6.954 -14.487 1.00 0.00 167 VAL A C 7
ATOM 10658 O O . VAL A 1 98 ? 9.620 6.473 -15.242 1.00 0.00 167 VAL A O 7
ATOM 10671 N N . PRO A 1 99 ? 8.336 8.211 -14.626 1.00 0.00 168 PRO A N 7
ATOM 10672 C CA . PRO A 1 99 ? 8.902 9.126 -15.612 1.00 0.00 168 PRO A CA 7
ATOM 10673 C C . PRO A 1 99 ? 10.327 9.525 -15.248 1.00 0.00 168 PRO A C 7
ATOM 10674 O O . PRO A 1 99 ? 10.550 10.274 -14.297 1.00 0.00 168 PRO A O 7
ATOM 10685 N N . GLY A 1 100 ? 11.283 9.020 -16.011 1.00 0.00 169 GLY A N 7
ATOM 10686 C CA . GLY A 1 100 ? 12.672 9.331 -15.758 1.00 0.00 169 GLY A CA 7
ATOM 10687 C C . GLY A 1 100 ? 13.050 10.701 -16.274 1.00 0.00 169 GLY A C 7
ATOM 10688 O O . GLY A 1 100 ? 12.865 10.999 -17.455 1.00 0.00 169 GLY A O 7
ATOM 10692 N N . ALA A 1 101 ? 13.560 11.541 -15.386 1.00 0.00 170 ALA A N 7
ATOM 10693 C CA . ALA A 1 101 ? 14.005 12.873 -15.758 1.00 0.00 170 ALA A CA 7
ATOM 10694 C C . ALA A 1 101 ? 15.497 12.858 -16.057 1.00 0.00 170 ALA A C 7
ATOM 10695 O O . ALA A 1 101 ? 16.318 13.289 -15.246 1.00 0.00 170 ALA A O 7
ATOM 10702 N N . GLN A 1 102 ? 15.843 12.360 -17.231 1.00 0.00 171 GLN A N 7
ATOM 10703 C CA . GLN A 1 102 ? 17.235 12.235 -17.628 1.00 0.00 171 GLN A CA 7
ATOM 10704 C C . GLN A 1 102 ? 17.695 13.501 -18.339 1.00 0.00 171 GLN A C 7
ATOM 10705 O O . GLN A 1 102 ? 18.261 13.451 -19.431 1.00 0.00 171 GLN A O 7
ATOM 10719 N N . VAL A 1 103 ? 17.441 14.634 -17.699 1.00 0.00 172 VAL A N 7
ATOM 10720 C CA . VAL A 1 103 ? 17.822 15.935 -18.228 1.00 0.00 172 VAL A CA 7
ATOM 10721 C C . VAL A 1 103 ? 18.686 16.676 -17.215 1.00 0.00 172 VAL A C 7
ATOM 10722 O O . VAL A 1 103 ? 18.629 16.389 -16.018 1.00 0.00 172 VAL A O 7
ATOM 10735 N N . ARG A 1 104 ? 19.485 17.616 -17.686 1.00 0.00 173 ARG A N 7
ATOM 10736 C CA . ARG A 1 104 ? 20.359 18.368 -16.801 1.00 0.00 173 ARG A CA 7
ATOM 10737 C C . ARG A 1 104 ? 20.351 19.839 -17.193 1.00 0.00 173 ARG A C 7
ATOM 10738 O O . ARG A 1 104 ? 19.545 20.597 -16.617 1.00 0.00 173 ARG A O 7
ATOM 10760 N N . GLY A 1 1 ? 8.918 0.154 21.413 1.00 0.00 70 GLY A N 8
ATOM 10761 C CA . GLY A 1 1 ? 7.742 0.009 20.520 1.00 0.00 70 GLY A CA 8
ATOM 10762 C C . GLY A 1 1 ? 7.849 0.888 19.293 1.00 0.00 70 GLY A C 8
ATOM 10763 O O . GLY A 1 1 ? 8.717 1.760 19.221 1.00 0.00 70 GLY A O 8
ATOM 10769 N N . SER A 1 2 ? 6.961 0.675 18.330 1.00 0.00 71 SER A N 8
ATOM 10770 C CA . SER A 1 2 ? 6.978 1.435 17.089 1.00 0.00 71 SER A CA 8
ATOM 10771 C C . SER A 1 2 ? 6.235 2.759 17.255 1.00 0.00 71 SER A C 8
ATOM 10772 O O . SER A 1 2 ? 5.111 2.917 16.774 1.00 0.00 71 SER A O 8
ATOM 10780 N N . HIS A 1 3 ? 6.874 3.699 17.954 1.00 0.00 72 HIS A N 8
ATOM 10781 C CA . HIS A 1 3 ? 6.301 5.025 18.201 1.00 0.00 72 HIS A CA 8
ATOM 10782 C C . HIS A 1 3 ? 4.965 4.911 18.932 1.00 0.00 72 HIS A C 8
ATOM 10783 O O . HIS A 1 3 ? 3.941 5.414 18.471 1.00 0.00 72 HIS A O 8
ATOM 10798 N N . MET A 1 4 ? 4.995 4.256 20.087 1.00 0.00 73 MET A N 8
ATOM 10799 C CA . MET A 1 4 ? 3.799 4.031 20.899 1.00 0.00 73 MET A CA 8
ATOM 10800 C C . MET A 1 4 ? 3.460 5.279 21.721 1.00 0.00 73 MET A C 8
ATOM 10801 O O . MET A 1 4 ? 3.249 5.212 22.933 1.00 0.00 73 MET A O 8
ATOM 10815 N N . LEU A 1 5 ? 3.394 6.415 21.048 1.00 0.00 74 LEU A N 8
ATOM 10816 C CA . LEU A 1 5 ? 3.196 7.688 21.717 1.00 0.00 74 LEU A CA 8
ATOM 10817 C C . LEU A 1 5 ? 1.782 8.215 21.503 1.00 0.00 74 LEU A C 8
ATOM 10818 O O . LEU A 1 5 ? 1.410 8.568 20.383 1.00 0.00 74 LEU A O 8
ATOM 10834 N N . GLU A 1 6 ? 1.014 8.246 22.595 1.00 0.00 75 GLU A N 8
ATOM 10835 C CA . GLU A 1 6 ? -0.309 8.877 22.628 1.00 0.00 75 GLU A CA 8
ATOM 10836 C C . GLU A 1 6 ? -1.373 8.050 21.906 1.00 0.00 75 GLU A C 8
ATOM 10837 O O . GLU A 1 6 ? -1.152 7.503 20.825 1.00 0.00 75 GLU A O 8
ATOM 10849 N N . MET A 1 7 ? -2.542 7.972 22.533 1.00 0.00 76 MET A N 8
ATOM 10850 C CA . MET A 1 7 ? -3.690 7.290 21.960 1.00 0.00 76 MET A CA 8
ATOM 10851 C C . MET A 1 7 ? -4.294 8.157 20.865 1.00 0.00 76 MET A C 8
ATOM 10852 O O . MET A 1 7 ? -4.868 7.659 19.896 1.00 0.00 76 MET A O 8
ATOM 10866 N N . ALA A 1 8 ? -4.148 9.464 21.026 1.00 0.00 77 ALA A N 8
ATOM 10867 C CA . ALA A 1 8 ? -4.580 10.409 20.015 1.00 0.00 77 ALA A CA 8
ATOM 10868 C C . ALA A 1 8 ? -3.401 10.799 19.132 1.00 0.00 77 ALA A C 8
ATOM 10869 O O . ALA A 1 8 ? -3.224 11.968 18.784 1.00 0.00 77 ALA A O 8
ATOM 10876 N N . GLY A 1 9 ? -2.593 9.808 18.774 1.00 0.00 78 GLY A N 8
ATOM 10877 C CA . GLY A 1 9 ? -1.439 10.048 17.931 1.00 0.00 78 GLY A CA 8
ATOM 10878 C C . GLY A 1 9 ? -1.792 10.034 16.457 1.00 0.00 78 GLY A C 8
ATOM 10879 O O . GLY A 1 9 ? -0.917 9.908 15.600 1.00 0.00 78 GLY A O 8
ATOM 10883 N N . ALA A 1 10 ? -3.079 10.168 16.164 1.00 0.00 79 ALA A N 8
ATOM 10884 C CA . ALA A 1 10 ? -3.563 10.203 14.791 1.00 0.00 79 ALA A CA 8
ATOM 10885 C C . ALA A 1 10 ? -3.345 11.585 14.180 1.00 0.00 79 ALA A C 8
ATOM 10886 O O . ALA A 1 10 ? -4.289 12.252 13.759 1.00 0.00 79 ALA A O 8
ATOM 10893 N N . LEU A 1 11 ? -2.091 12.004 14.135 1.00 0.00 80 LEU A N 8
ATOM 10894 C CA . LEU A 1 11 ? -1.738 13.328 13.667 1.00 0.00 80 LEU A CA 8
ATOM 10895 C C . LEU A 1 11 ? -0.314 13.307 13.118 1.00 0.00 80 LEU A C 8
ATOM 10896 O O . LEU A 1 11 ? 0.366 12.285 13.208 1.00 0.00 80 LEU A O 8
ATOM 10912 N N . ASP A 1 12 ? 0.143 14.427 12.571 1.00 0.00 81 ASP A N 8
ATOM 10913 C CA . ASP A 1 12 ? 1.496 14.523 12.016 1.00 0.00 81 ASP A CA 8
ATOM 10914 C C . ASP A 1 12 ? 2.560 14.362 13.099 1.00 0.00 81 ASP A C 8
ATOM 10915 O O . ASP A 1 12 ? 3.726 14.116 12.799 1.00 0.00 81 ASP A O 8
ATOM 10924 N N . ALA A 1 13 ? 2.144 14.474 14.355 1.00 0.00 82 ALA A N 8
ATOM 10925 C CA . ALA A 1 13 ? 3.066 14.422 15.485 1.00 0.00 82 ALA A CA 8
ATOM 10926 C C . ALA A 1 13 ? 3.794 13.078 15.570 1.00 0.00 82 ALA A C 8
ATOM 10927 O O . ALA A 1 13 ? 4.951 13.017 15.980 1.00 0.00 82 ALA A O 8
ATOM 10934 N N . SER A 1 14 ? 3.120 12.007 15.179 1.00 0.00 83 SER A N 8
ATOM 10935 C CA . SER A 1 14 ? 3.699 10.672 15.259 1.00 0.00 83 SER A CA 8
ATOM 10936 C C . SER A 1 14 ? 4.580 10.366 14.048 1.00 0.00 83 SER A C 8
ATOM 10937 O O . SER A 1 14 ? 5.428 9.471 14.097 1.00 0.00 83 SER A O 8
ATOM 10945 N N . GLN A 1 15 ? 4.388 11.117 12.972 1.00 0.00 84 GLN A N 8
ATOM 10946 C CA . GLN A 1 15 ? 5.117 10.878 11.733 1.00 0.00 84 GLN A CA 8
ATOM 10947 C C . GLN A 1 15 ? 6.289 11.843 11.586 1.00 0.00 84 GLN A C 8
ATOM 10948 O O . GLN A 1 15 ? 7.418 11.411 11.349 1.00 0.00 84 GLN A O 8
ATOM 10962 N N . MET A 1 16 ? 6.020 13.144 11.739 1.00 0.00 85 MET A N 8
ATOM 10963 C CA . MET A 1 16 ? 7.017 14.194 11.494 1.00 0.00 85 MET A CA 8
ATOM 10964 C C . MET A 1 16 ? 7.734 13.985 10.157 1.00 0.00 85 MET A C 8
ATOM 10965 O O . MET A 1 16 ? 8.924 14.274 10.019 1.00 0.00 85 MET A O 8
ATOM 10979 N N . SER A 1 17 ? 6.992 13.468 9.183 1.00 0.00 86 SER A N 8
ATOM 10980 C CA . SER A 1 17 ? 7.514 13.170 7.854 1.00 0.00 86 SER A CA 8
ATOM 10981 C C . SER A 1 17 ? 6.356 12.907 6.898 1.00 0.00 86 SER A C 8
ATOM 10982 O O . SER A 1 17 ? 5.248 12.592 7.335 1.00 0.00 86 SER A O 8
ATOM 10990 N N . ASN A 1 18 ? 6.616 13.016 5.602 1.00 0.00 87 ASN A N 8
ATOM 10991 C CA . ASN A 1 18 ? 5.613 12.696 4.590 1.00 0.00 87 ASN A CA 8
ATOM 10992 C C . ASN A 1 18 ? 5.630 11.195 4.311 1.00 0.00 87 ASN A C 8
ATOM 10993 O O . ASN A 1 18 ? 5.448 10.746 3.180 1.00 0.00 87 ASN A O 8
ATOM 11004 N N . LEU A 1 19 ? 5.849 10.431 5.372 1.00 0.00 88 LEU A N 8
ATOM 11005 C CA . LEU A 1 19 ? 5.937 8.984 5.292 1.00 0.00 88 LEU A CA 8
ATOM 11006 C C . LEU A 1 19 ? 4.546 8.375 5.436 1.00 0.00 88 LEU A C 8
ATOM 11007 O O . LEU A 1 19 ? 3.805 8.741 6.351 1.00 0.00 88 LEU A O 8
ATOM 11023 N N . PRO A 1 20 ? 4.182 7.467 4.510 1.00 0.00 89 PRO A N 8
ATOM 11024 C CA . PRO A 1 20 ? 2.880 6.782 4.494 1.00 0.00 89 PRO A CA 8
ATOM 11025 C C . PRO A 1 20 ? 2.390 6.362 5.880 1.00 0.00 89 PRO A C 8
ATOM 11026 O O . PRO A 1 20 ? 3.023 5.542 6.547 1.00 0.00 89 PRO A O 8
ATOM 11037 N N . PRO A 1 21 ? 1.271 6.960 6.337 1.00 0.00 90 PRO A N 8
ATOM 11038 C CA . PRO A 1 21 ? 0.587 6.561 7.578 1.00 0.00 90 PRO A CA 8
ATOM 11039 C C . PRO A 1 21 ? 0.040 5.128 7.498 1.00 0.00 90 PRO A C 8
ATOM 11040 O O . PRO A 1 21 ? 0.740 4.242 7.039 1.00 0.00 90 PRO A O 8
ATOM 11051 N N . SER A 1 22 ? -1.208 4.910 7.931 1.00 0.00 91 SER A N 8
ATOM 11052 C CA . SER A 1 22 ? -1.758 3.569 8.097 1.00 0.00 91 SER A CA 8
ATOM 11053 C C . SER A 1 22 ? -0.844 2.704 8.983 1.00 0.00 91 SER A C 8
ATOM 11054 O O . SER A 1 22 ? -1.063 2.593 10.179 1.00 0.00 91 SER A O 8
ATOM 11062 N N . THR A 1 23 ? 0.193 2.116 8.388 1.00 0.00 92 THR A N 8
ATOM 11063 C CA . THR A 1 23 ? 1.169 1.328 9.132 1.00 0.00 92 THR A CA 8
ATOM 11064 C C . THR A 1 23 ? 2.509 1.270 8.391 1.00 0.00 92 THR A C 8
ATOM 11065 O O . THR A 1 23 ? 3.541 1.584 8.981 1.00 0.00 92 THR A O 8
ATOM 11076 N N . LEU A 1 24 ? 2.471 0.935 7.092 1.00 0.00 93 LEU A N 8
ATOM 11077 C CA . LEU A 1 24 ? 3.694 0.739 6.281 1.00 0.00 93 LEU A CA 8
ATOM 11078 C C . LEU A 1 24 ? 4.646 -0.281 6.927 1.00 0.00 93 LEU A C 8
ATOM 11079 O O . LEU A 1 24 ? 5.368 0.039 7.869 1.00 0.00 93 LEU A O 8
ATOM 11095 N N . ASN A 1 25 ? 4.662 -1.502 6.394 1.00 0.00 94 ASN A N 8
ATOM 11096 C CA . ASN A 1 25 ? 5.447 -2.582 6.990 1.00 0.00 94 ASN A CA 8
ATOM 11097 C C . ASN A 1 25 ? 5.660 -3.730 6.010 1.00 0.00 94 ASN A C 8
ATOM 11098 O O . ASN A 1 25 ? 6.794 -4.098 5.700 1.00 0.00 94 ASN A O 8
ATOM 11109 N N . LEU A 1 26 ? 4.545 -4.315 5.567 1.00 0.00 95 LEU A N 8
ATOM 11110 C CA . LEU A 1 26 ? 4.561 -5.420 4.609 1.00 0.00 95 LEU A CA 8
ATOM 11111 C C . LEU A 1 26 ? 5.296 -5.036 3.348 1.00 0.00 95 LEU A C 8
ATOM 11112 O O . LEU A 1 26 ? 5.705 -3.893 3.181 1.00 0.00 95 LEU A O 8
ATOM 11128 N N . SER A 1 27 ? 5.446 -5.978 2.446 1.00 0.00 96 SER A N 8
ATOM 11129 C CA . SER A 1 27 ? 6.026 -5.665 1.173 1.00 0.00 96 SER A CA 8
ATOM 11130 C C . SER A 1 27 ? 5.015 -5.856 0.050 1.00 0.00 96 SER A C 8
ATOM 11131 O O . SER A 1 27 ? 4.681 -6.972 -0.300 1.00 0.00 96 SER A O 8
ATOM 11139 N N . LEU A 1 28 ? 4.551 -4.767 -0.526 1.00 0.00 97 LEU A N 8
ATOM 11140 C CA . LEU A 1 28 ? 3.739 -4.846 -1.711 1.00 0.00 97 LEU A CA 8
ATOM 11141 C C . LEU A 1 28 ? 4.682 -5.216 -2.828 1.00 0.00 97 LEU A C 8
ATOM 11142 O O . LEU A 1 28 ? 5.621 -4.479 -3.119 1.00 0.00 97 LEU A O 8
ATOM 11158 N N . THR A 1 29 ? 4.474 -6.360 -3.431 1.00 0.00 98 THR A N 8
ATOM 11159 C CA . THR A 1 29 ? 5.427 -6.836 -4.402 1.00 0.00 98 THR A CA 8
ATOM 11160 C C . THR A 1 29 ? 5.000 -6.337 -5.754 1.00 0.00 98 THR A C 8
ATOM 11161 O O . THR A 1 29 ? 5.821 -6.027 -6.620 1.00 0.00 98 THR A O 8
ATOM 11172 N N . GLY A 1 30 ? 3.692 -6.268 -5.924 1.00 0.00 99 GLY A N 8
ATOM 11173 C CA . GLY A 1 30 ? 3.140 -5.638 -7.080 1.00 0.00 99 GLY A CA 8
ATOM 11174 C C . GLY A 1 30 ? 1.748 -6.112 -7.327 1.00 0.00 99 GLY A C 8
ATOM 11175 O O . GLY A 1 30 ? 1.455 -7.281 -7.156 1.00 0.00 99 GLY A O 8
ATOM 11179 N N . VAL A 1 31 ? 0.888 -5.226 -7.734 1.00 0.00 100 VAL A N 8
ATOM 11180 C CA . VAL A 1 31 ? -0.477 -5.595 -7.951 1.00 0.00 100 VAL A CA 8
ATOM 11181 C C . VAL A 1 31 ? -0.730 -5.758 -9.426 1.00 0.00 100 VAL A C 8
ATOM 11182 O O . VAL A 1 31 ? -0.115 -5.100 -10.266 1.00 0.00 100 VAL A O 8
ATOM 11195 N N . MET A 1 32 ? -1.616 -6.659 -9.719 1.00 0.00 101 MET A N 8
ATOM 11196 C CA . MET A 1 32 ? -2.048 -6.903 -11.063 1.00 0.00 101 MET A CA 8
ATOM 11197 C C . MET A 1 32 ? -3.421 -6.284 -11.234 1.00 0.00 101 MET A C 8
ATOM 11198 O O . MET A 1 32 ? -4.435 -6.910 -10.933 1.00 0.00 101 MET A O 8
ATOM 11212 N N . ALA A 1 33 ? -3.439 -5.029 -11.661 1.00 0.00 102 ALA A N 8
ATOM 11213 C CA . ALA A 1 33 ? -4.677 -4.277 -11.775 1.00 0.00 102 ALA A CA 8
ATOM 11214 C C . ALA A 1 33 ? -5.650 -4.977 -12.716 1.00 0.00 102 ALA A C 8
ATOM 11215 O O . ALA A 1 33 ? -5.346 -5.199 -13.888 1.00 0.00 102 ALA A O 8
ATOM 11222 N N . GLY A 1 34 ? -6.815 -5.316 -12.193 1.00 0.00 103 GLY A N 8
ATOM 11223 C CA . GLY A 1 34 ? -7.780 -6.084 -12.952 1.00 0.00 103 GLY A CA 8
ATOM 11224 C C . GLY A 1 34 ? -8.965 -5.241 -13.286 1.00 0.00 103 GLY A C 8
ATOM 11225 O O . GLY A 1 34 ? -9.829 -5.035 -12.431 1.00 0.00 103 GLY A O 8
ATOM 11229 N N . ASP A 1 35 ? -8.968 -4.705 -14.504 1.00 0.00 104 ASP A N 8
ATOM 11230 C CA . ASP A 1 35 ? -9.975 -3.745 -14.935 1.00 0.00 104 ASP A CA 8
ATOM 11231 C C . ASP A 1 35 ? -9.671 -2.434 -14.243 1.00 0.00 104 ASP A C 8
ATOM 11232 O O . ASP A 1 35 ? -9.280 -1.450 -14.866 1.00 0.00 104 ASP A O 8
ATOM 11241 N N . ASP A 1 36 ? -9.823 -2.478 -12.936 1.00 0.00 105 ASP A N 8
ATOM 11242 C CA . ASP A 1 36 ? -9.366 -1.456 -12.017 1.00 0.00 105 ASP A CA 8
ATOM 11243 C C . ASP A 1 36 ? -9.330 -2.069 -10.631 1.00 0.00 105 ASP A C 8
ATOM 11244 O O . ASP A 1 36 ? -8.447 -2.868 -10.306 1.00 0.00 105 ASP A O 8
ATOM 11253 N N . ASP A 1 37 ? -10.344 -1.726 -9.849 1.00 0.00 106 ASP A N 8
ATOM 11254 C CA . ASP A 1 37 ? -10.534 -2.268 -8.521 1.00 0.00 106 ASP A CA 8
ATOM 11255 C C . ASP A 1 37 ? -11.422 -3.509 -8.576 1.00 0.00 106 ASP A C 8
ATOM 11256 O O . ASP A 1 37 ? -11.424 -4.333 -7.664 1.00 0.00 106 ASP A O 8
ATOM 11265 N N . SER A 1 38 ? -12.175 -3.632 -9.657 1.00 0.00 107 SER A N 8
ATOM 11266 C CA . SER A 1 38 ? -13.150 -4.694 -9.806 1.00 0.00 107 SER A CA 8
ATOM 11267 C C . SER A 1 38 ? -12.505 -6.067 -9.787 1.00 0.00 107 SER A C 8
ATOM 11268 O O . SER A 1 38 ? -12.958 -6.975 -9.094 1.00 0.00 107 SER A O 8
ATOM 11276 N N . ARG A 1 39 ? -11.440 -6.207 -10.548 1.00 0.00 108 ARG A N 8
ATOM 11277 C CA . ARG A 1 39 ? -10.866 -7.507 -10.818 1.00 0.00 108 ARG A CA 8
ATOM 11278 C C . ARG A 1 39 ? -9.399 -7.551 -10.416 1.00 0.00 108 ARG A C 8
ATOM 11279 O O . ARG A 1 39 ? -8.633 -8.396 -10.881 1.00 0.00 108 ARG A O 8
ATOM 11300 N N . SER A 1 40 ? -9.026 -6.627 -9.561 1.00 0.00 109 SER A N 8
ATOM 11301 C CA . SER A 1 40 ? -7.635 -6.382 -9.218 1.00 0.00 109 SER A CA 8
ATOM 11302 C C . SER A 1 40 ? -6.985 -7.541 -8.457 1.00 0.00 109 SER A C 8
ATOM 11303 O O . SER A 1 40 ? -7.646 -8.249 -7.701 1.00 0.00 109 SER A O 8
ATOM 11311 N N . ILE A 1 41 ? -5.683 -7.731 -8.688 1.00 0.00 110 ILE A N 8
ATOM 11312 C CA . ILE A 1 41 ? -4.923 -8.797 -8.040 1.00 0.00 110 ILE A CA 8
ATOM 11313 C C . ILE A 1 41 ? -3.680 -8.239 -7.356 1.00 0.00 110 ILE A C 8
ATOM 11314 O O . ILE A 1 41 ? -2.587 -8.235 -7.908 1.00 0.00 110 ILE A O 8
ATOM 11330 N N . ALA A 1 42 ? -3.881 -7.776 -6.149 1.00 0.00 111 ALA A N 8
ATOM 11331 C CA . ALA A 1 42 ? -2.808 -7.186 -5.361 1.00 0.00 111 ALA A CA 8
ATOM 11332 C C . ALA A 1 42 ? -1.836 -8.253 -4.854 1.00 0.00 111 ALA A C 8
ATOM 11333 O O . ALA A 1 42 ? -2.073 -8.890 -3.837 1.00 0.00 111 ALA A O 8
ATOM 11340 N N . ILE A 1 43 ? -0.734 -8.437 -5.572 1.00 0.00 112 ILE A N 8
ATOM 11341 C CA . ILE A 1 43 ? 0.260 -9.435 -5.176 1.00 0.00 112 ILE A CA 8
ATOM 11342 C C . ILE A 1 43 ? 1.156 -8.847 -4.101 1.00 0.00 112 ILE A C 8
ATOM 11343 O O . ILE A 1 43 ? 2.135 -8.152 -4.390 1.00 0.00 112 ILE A O 8
ATOM 11359 N N . ILE A 1 44 ? 0.805 -9.104 -2.861 1.00 0.00 113 ILE A N 8
ATOM 11360 C CA . ILE A 1 44 ? 1.569 -8.566 -1.758 1.00 0.00 113 ILE A CA 8
ATOM 11361 C C . ILE A 1 44 ? 2.423 -9.630 -1.097 1.00 0.00 113 ILE A C 8
ATOM 11362 O O . ILE A 1 44 ? 1.996 -10.761 -0.907 1.00 0.00 113 ILE A O 8
ATOM 11378 N N . SER A 1 45 ? 3.618 -9.229 -0.737 1.00 0.00 114 SER A N 8
ATOM 11379 C CA . SER A 1 45 ? 4.597 -10.096 -0.128 1.00 0.00 114 SER A CA 8
ATOM 11380 C C . SER A 1 45 ? 4.606 -9.886 1.390 1.00 0.00 114 SER A C 8
ATOM 11381 O O . SER A 1 45 ? 4.716 -8.759 1.874 1.00 0.00 114 SER A O 8
ATOM 11389 N N . LYS A 1 46 ? 4.513 -10.973 2.130 1.00 0.00 115 LYS A N 8
ATOM 11390 C CA . LYS A 1 46 ? 4.472 -10.914 3.588 1.00 0.00 115 LYS A CA 8
ATOM 11391 C C . LYS A 1 46 ? 5.509 -11.857 4.155 1.00 0.00 115 LYS A C 8
ATOM 11392 O O . LYS A 1 46 ? 5.344 -13.076 4.089 1.00 0.00 115 LYS A O 8
ATOM 11411 N N . ASP A 1 47 ? 6.599 -11.287 4.669 1.00 0.00 116 ASP A N 8
ATOM 11412 C CA . ASP A 1 47 ? 7.774 -12.077 5.049 1.00 0.00 116 ASP A CA 8
ATOM 11413 C C . ASP A 1 47 ? 8.311 -12.738 3.778 1.00 0.00 116 ASP A C 8
ATOM 11414 O O . ASP A 1 47 ? 9.064 -13.710 3.804 1.00 0.00 116 ASP A O 8
ATOM 11423 N N . ASN A 1 48 ? 7.875 -12.155 2.664 1.00 0.00 117 ASN A N 8
ATOM 11424 C CA . ASN A 1 48 ? 8.156 -12.624 1.313 1.00 0.00 117 ASN A CA 8
ATOM 11425 C C . ASN A 1 48 ? 7.299 -13.840 0.980 1.00 0.00 117 ASN A C 8
ATOM 11426 O O . ASN A 1 48 ? 7.744 -14.793 0.342 1.00 0.00 117 ASN A O 8
ATOM 11437 N N . GLU A 1 49 ? 6.056 -13.804 1.439 1.00 0.00 118 GLU A N 8
ATOM 11438 C CA . GLU A 1 49 ? 5.044 -14.743 0.998 1.00 0.00 118 GLU A CA 8
ATOM 11439 C C . GLU A 1 49 ? 3.979 -13.995 0.206 1.00 0.00 118 GLU A C 8
ATOM 11440 O O . GLU A 1 49 ? 3.067 -13.392 0.768 1.00 0.00 118 GLU A O 8
ATOM 11452 N N . GLN A 1 50 ? 4.171 -13.979 -1.095 1.00 0.00 119 GLN A N 8
ATOM 11453 C CA . GLN A 1 50 ? 3.281 -13.265 -1.998 1.00 0.00 119 GLN A CA 8
ATOM 11454 C C . GLN A 1 50 ? 1.870 -13.856 -2.074 1.00 0.00 119 GLN A C 8
ATOM 11455 O O . GLN A 1 50 ? 1.684 -15.060 -2.256 1.00 0.00 119 GLN A O 8
ATOM 11469 N N . PHE A 1 51 ? 0.889 -12.972 -1.909 1.00 0.00 120 PHE A N 8
ATOM 11470 C CA . PHE A 1 51 ? -0.521 -13.325 -2.020 1.00 0.00 120 PHE A CA 8
ATOM 11471 C C . PHE A 1 51 ? -1.200 -12.537 -3.118 1.00 0.00 120 PHE A C 8
ATOM 11472 O O . PHE A 1 51 ? -0.820 -11.406 -3.399 1.00 0.00 120 PHE A O 8
ATOM 11489 N N . SER A 1 52 ? -2.215 -13.130 -3.720 1.00 0.00 121 SER A N 8
ATOM 11490 C CA . SER A 1 52 ? -3.025 -12.437 -4.701 1.00 0.00 121 SER A CA 8
ATOM 11491 C C . SER A 1 52 ? -4.249 -11.831 -4.026 1.00 0.00 121 SER A C 8
ATOM 11492 O O . SER A 1 52 ? -5.243 -12.509 -3.757 1.00 0.00 121 SER A O 8
ATOM 11500 N N . ARG A 1 53 ? -4.142 -10.550 -3.748 1.00 0.00 122 ARG A N 8
ATOM 11501 C CA . ARG A 1 53 ? -5.195 -9.763 -3.161 1.00 0.00 122 ARG A CA 8
ATOM 11502 C C . ARG A 1 53 ? -6.051 -9.175 -4.278 1.00 0.00 122 ARG A C 8
ATOM 11503 O O . ARG A 1 53 ? -6.005 -9.655 -5.410 1.00 0.00 122 ARG A O 8
ATOM 11524 N N . GLY A 1 54 ? -6.817 -8.160 -3.980 1.00 0.00 123 GLY A N 8
ATOM 11525 C CA . GLY A 1 54 ? -7.884 -7.783 -4.862 1.00 0.00 123 GLY A CA 8
ATOM 11526 C C . GLY A 1 54 ? -8.923 -6.926 -4.191 1.00 0.00 123 GLY A C 8
ATOM 11527 O O . GLY A 1 54 ? -9.858 -7.456 -3.600 1.00 0.00 123 GLY A O 8
ATOM 11531 N N . VAL A 1 55 ? -8.738 -5.621 -4.373 1.00 0.00 124 VAL A N 8
ATOM 11532 C CA . VAL A 1 55 ? -9.552 -4.534 -3.809 1.00 0.00 124 VAL A CA 8
ATOM 11533 C C . VAL A 1 55 ? -10.642 -4.980 -2.852 1.00 0.00 124 VAL A C 8
ATOM 11534 O O . VAL A 1 55 ? -11.546 -5.744 -3.215 1.00 0.00 124 VAL A O 8
ATOM 11547 N N . ASN A 1 56 ? -10.579 -4.423 -1.650 1.00 0.00 125 ASN A N 8
ATOM 11548 C CA . ASN A 1 56 ? -11.505 -4.764 -0.586 1.00 0.00 125 ASN A CA 8
ATOM 11549 C C . ASN A 1 56 ? -11.106 -6.077 0.031 1.00 0.00 125 ASN A C 8
ATOM 11550 O O . ASN A 1 56 ? -11.928 -6.884 0.459 1.00 0.00 125 ASN A O 8
ATOM 11561 N N . GLU A 1 57 ? -9.806 -6.249 0.057 1.00 0.00 126 GLU A N 8
ATOM 11562 C CA . GLU A 1 57 ? -9.156 -7.297 0.791 1.00 0.00 126 GLU A CA 8
ATOM 11563 C C . GLU A 1 57 ? -8.151 -6.654 1.728 1.00 0.00 126 GLU A C 8
ATOM 11564 O O . GLU A 1 57 ? -7.860 -5.474 1.599 1.00 0.00 126 GLU A O 8
ATOM 11576 N N . GLU A 1 58 ? -7.641 -7.406 2.663 1.00 0.00 127 GLU A N 8
ATOM 11577 C CA . GLU A 1 58 ? -6.645 -6.894 3.588 1.00 0.00 127 GLU A CA 8
ATOM 11578 C C . GLU A 1 58 ? -5.320 -7.569 3.326 1.00 0.00 127 GLU A C 8
ATOM 11579 O O . GLU A 1 58 ? -5.278 -8.747 2.969 1.00 0.00 127 GLU A O 8
ATOM 11591 N N . VAL A 1 59 ? -4.238 -6.829 3.523 1.00 0.00 128 VAL A N 8
ATOM 11592 C CA . VAL A 1 59 ? -2.912 -7.331 3.224 1.00 0.00 128 VAL A CA 8
ATOM 11593 C C . VAL A 1 59 ? -2.618 -8.559 4.096 1.00 0.00 128 VAL A C 8
ATOM 11594 O O . VAL A 1 59 ? -3.205 -8.730 5.160 1.00 0.00 128 VAL A O 8
ATOM 11607 N N . PRO A 1 60 ? -1.745 -9.454 3.635 1.00 0.00 129 PRO A N 8
ATOM 11608 C CA . PRO A 1 60 ? -1.458 -10.706 4.339 1.00 0.00 129 PRO A CA 8
ATOM 11609 C C . PRO A 1 60 ? -0.773 -10.475 5.682 1.00 0.00 129 PRO A C 8
ATOM 11610 O O . PRO A 1 60 ? 0.229 -9.772 5.764 1.00 0.00 129 PRO A O 8
ATOM 11621 N N . GLY A 1 61 ? -1.327 -11.061 6.733 1.00 0.00 130 GLY A N 8
ATOM 11622 C CA . GLY A 1 61 ? -0.758 -10.919 8.057 1.00 0.00 130 GLY A CA 8
ATOM 11623 C C . GLY A 1 61 ? -1.497 -9.896 8.890 1.00 0.00 130 GLY A C 8
ATOM 11624 O O . GLY A 1 61 ? -2.036 -10.214 9.952 1.00 0.00 130 GLY A O 8
ATOM 11628 N N . TYR A 1 62 ? -1.526 -8.669 8.404 1.00 0.00 131 TYR A N 8
ATOM 11629 C CA . TYR A 1 62 ? -2.195 -7.586 9.116 1.00 0.00 131 TYR A CA 8
ATOM 11630 C C . TYR A 1 62 ? -3.458 -7.176 8.373 1.00 0.00 131 TYR A C 8
ATOM 11631 O O . TYR A 1 62 ? -3.435 -7.104 7.152 1.00 0.00 131 TYR A O 8
ATOM 11649 N N . ASN A 1 63 ? -4.551 -6.871 9.084 1.00 0.00 132 ASN A N 8
ATOM 11650 C CA . ASN A 1 63 ? -5.815 -6.505 8.427 1.00 0.00 132 ASN A CA 8
ATOM 11651 C C . ASN A 1 63 ? -5.768 -5.092 7.857 1.00 0.00 132 ASN A C 8
ATOM 11652 O O . ASN A 1 63 ? -6.664 -4.279 8.083 1.00 0.00 132 ASN A O 8
ATOM 11663 N N . ALA A 1 64 ? -4.722 -4.811 7.112 1.00 0.00 133 ALA A N 8
ATOM 11664 C CA . ALA A 1 64 ? -4.615 -3.571 6.385 1.00 0.00 133 ALA A CA 8
ATOM 11665 C C . ALA A 1 64 ? -5.425 -3.686 5.099 1.00 0.00 133 ALA A C 8
ATOM 11666 O O . ALA A 1 64 ? -4.937 -4.206 4.099 1.00 0.00 133 ALA A O 8
ATOM 11673 N N . LYS A 1 65 ? -6.659 -3.189 5.126 1.00 0.00 134 LYS A N 8
ATOM 11674 C CA . LYS A 1 65 ? -7.607 -3.453 4.049 1.00 0.00 134 LYS A CA 8
ATOM 11675 C C . LYS A 1 65 ? -7.355 -2.543 2.872 1.00 0.00 134 LYS A C 8
ATOM 11676 O O . LYS A 1 65 ? -7.656 -1.365 2.914 1.00 0.00 134 LYS A O 8
ATOM 11695 N N . ILE A 1 66 ? -6.850 -3.134 1.816 1.00 0.00 135 ILE A N 8
ATOM 11696 C CA . ILE A 1 66 ? -6.580 -2.450 0.577 1.00 0.00 135 ILE A CA 8
ATOM 11697 C C . ILE A 1 66 ? -7.871 -1.878 0.008 1.00 0.00 135 ILE A C 8
ATOM 11698 O O . ILE A 1 66 ? -8.650 -2.561 -0.660 1.00 0.00 135 ILE A O 8
ATOM 11714 N N . VAL A 1 67 ? -8.099 -0.613 0.314 1.00 0.00 136 VAL A N 8
ATOM 11715 C CA . VAL A 1 67 ? -9.270 0.097 -0.159 1.00 0.00 136 VAL A CA 8
ATOM 11716 C C . VAL A 1 67 ? -8.974 0.618 -1.547 1.00 0.00 136 VAL A C 8
ATOM 11717 O O . VAL A 1 67 ? -9.846 1.124 -2.255 1.00 0.00 136 VAL A O 8
ATOM 11730 N N . SER A 1 68 ? -7.715 0.477 -1.919 1.00 0.00 137 SER A N 8
ATOM 11731 C CA . SER A 1 68 ? -7.210 1.016 -3.153 1.00 0.00 137 SER A CA 8
ATOM 11732 C C . SER A 1 68 ? -5.958 0.270 -3.585 1.00 0.00 137 SER A C 8
ATOM 11733 O O . SER A 1 68 ? -4.943 0.281 -2.891 1.00 0.00 137 SER A O 8
ATOM 11741 N N . ILE A 1 69 ? -6.064 -0.389 -4.716 1.00 0.00 138 ILE A N 8
ATOM 11742 C CA . ILE A 1 69 ? -4.958 -1.109 -5.332 1.00 0.00 138 ILE A CA 8
ATOM 11743 C C . ILE A 1 69 ? -4.206 -0.234 -6.335 1.00 0.00 138 ILE A C 8
ATOM 11744 O O . ILE A 1 69 ? -4.804 0.378 -7.220 1.00 0.00 138 ILE A O 8
ATOM 11760 N N . ARG A 1 70 ? -2.898 -0.176 -6.158 1.00 0.00 139 ARG A N 8
ATOM 11761 C CA . ARG A 1 70 ? -1.987 0.493 -7.075 1.00 0.00 139 ARG A CA 8
ATOM 11762 C C . ARG A 1 70 ? -0.723 -0.361 -7.174 1.00 0.00 139 ARG A C 8
ATOM 11763 O O . ARG A 1 70 ? -0.413 -1.070 -6.221 1.00 0.00 139 ARG A O 8
ATOM 11784 N N . PRO A 1 71 ? -0.003 -0.316 -8.320 1.00 0.00 140 PRO A N 8
ATOM 11785 C CA . PRO A 1 71 ? 1.212 -1.095 -8.596 1.00 0.00 140 PRO A CA 8
ATOM 11786 C C . PRO A 1 71 ? 1.909 -1.663 -7.351 1.00 0.00 140 PRO A C 8
ATOM 11787 O O . PRO A 1 71 ? 1.819 -2.855 -7.082 1.00 0.00 140 PRO A O 8
ATOM 11798 N N . ASP A 1 72 ? 2.612 -0.828 -6.607 1.00 0.00 141 ASP A N 8
ATOM 11799 C CA . ASP A 1 72 ? 3.094 -1.211 -5.277 1.00 0.00 141 ASP A CA 8
ATOM 11800 C C . ASP A 1 72 ? 2.701 -0.139 -4.290 1.00 0.00 141 ASP A C 8
ATOM 11801 O O . ASP A 1 72 ? 3.446 0.224 -3.377 1.00 0.00 141 ASP A O 8
ATOM 11810 N N . ARG A 1 73 ? 1.501 0.353 -4.493 1.00 0.00 142 ARG A N 8
ATOM 11811 C CA . ARG A 1 73 ? 0.931 1.375 -3.657 1.00 0.00 142 ARG A CA 8
ATOM 11812 C C . ARG A 1 73 ? -0.506 1.036 -3.341 1.00 0.00 142 ARG A C 8
ATOM 11813 O O . ARG A 1 73 ? -1.215 0.452 -4.139 1.00 0.00 142 ARG A O 8
ATOM 11834 N N . VAL A 1 74 ? -0.902 1.351 -2.149 1.00 0.00 143 VAL A N 8
ATOM 11835 C CA . VAL A 1 74 ? -2.229 1.047 -1.691 1.00 0.00 143 VAL A CA 8
ATOM 11836 C C . VAL A 1 74 ? -2.751 2.202 -0.830 1.00 0.00 143 VAL A C 8
ATOM 11837 O O . VAL A 1 74 ? -2.007 3.112 -0.484 1.00 0.00 143 VAL A O 8
ATOM 11850 N N . VAL A 1 75 ? -4.029 2.154 -0.529 1.00 0.00 144 VAL A N 8
ATOM 11851 C CA . VAL A 1 75 ? -4.662 3.136 0.344 1.00 0.00 144 VAL A CA 8
ATOM 11852 C C . VAL A 1 75 ? -5.516 2.378 1.342 1.00 0.00 144 VAL A C 8
ATOM 11853 O O . VAL A 1 75 ? -6.731 2.497 1.358 1.00 0.00 144 VAL A O 8
ATOM 11866 N N . LEU A 1 76 ? -4.852 1.546 2.140 1.00 0.00 145 LEU A N 8
ATOM 11867 C CA . LEU A 1 76 ? -5.550 0.572 2.950 1.00 0.00 145 LEU A CA 8
ATOM 11868 C C . LEU A 1 76 ? -6.096 1.104 4.256 1.00 0.00 145 LEU A C 8
ATOM 11869 O O . LEU A 1 76 ? -5.654 2.121 4.788 1.00 0.00 145 LEU A O 8
ATOM 11885 N N . GLN A 1 77 ? -7.018 0.316 4.778 1.00 0.00 146 GLN A N 8
ATOM 11886 C CA . GLN A 1 77 ? -7.726 0.606 5.993 1.00 0.00 146 GLN A CA 8
ATOM 11887 C C . GLN A 1 77 ? -7.184 -0.290 7.081 1.00 0.00 146 GLN A C 8
ATOM 11888 O O . GLN A 1 77 ? -7.425 -1.496 7.106 1.00 0.00 146 GLN A O 8
ATOM 11902 N N . TYR A 1 78 ? -6.411 0.308 7.946 1.00 0.00 147 TYR A N 8
ATOM 11903 C CA . TYR A 1 78 ? -5.841 -0.387 9.066 1.00 0.00 147 TYR A CA 8
ATOM 11904 C C . TYR A 1 78 ? -5.863 0.536 10.278 1.00 0.00 147 TYR A C 8
ATOM 11905 O O . TYR A 1 78 ? -5.582 1.728 10.151 1.00 0.00 147 TYR A O 8
ATOM 11923 N N . GLN A 1 79 ? -6.243 -0.012 11.432 1.00 0.00 148 GLN A N 8
ATOM 11924 C CA . GLN A 1 79 ? -6.183 0.708 12.704 1.00 0.00 148 GLN A CA 8
ATOM 11925 C C . GLN A 1 79 ? -7.201 1.847 12.737 1.00 0.00 148 GLN A C 8
ATOM 11926 O O . GLN A 1 79 ? -7.007 2.854 13.417 1.00 0.00 148 GLN A O 8
ATOM 11940 N N . GLY A 1 80 ? -8.293 1.665 11.999 1.00 0.00 149 GLY A N 8
ATOM 11941 C CA . GLY A 1 80 ? -9.369 2.636 12.005 1.00 0.00 149 GLY A CA 8
ATOM 11942 C C . GLY A 1 80 ? -9.178 3.726 10.973 1.00 0.00 149 GLY A C 8
ATOM 11943 O O . GLY A 1 80 ? -9.972 4.660 10.895 1.00 0.00 149 GLY A O 8
ATOM 11947 N N . ARG A 1 81 ? -8.123 3.614 10.181 1.00 0.00 150 ARG A N 8
ATOM 11948 C CA . ARG A 1 81 ? -7.830 4.618 9.175 1.00 0.00 150 ARG A CA 8
ATOM 11949 C C . ARG A 1 81 ? -7.503 3.974 7.841 1.00 0.00 150 ARG A C 8
ATOM 11950 O O . ARG A 1 81 ? -6.885 2.918 7.794 1.00 0.00 150 ARG A O 8
ATOM 11971 N N . TYR A 1 82 ? -7.907 4.615 6.759 1.00 0.00 151 TYR A N 8
ATOM 11972 C CA . TYR A 1 82 ? -7.497 4.180 5.456 1.00 0.00 151 TYR A CA 8
ATOM 11973 C C . TYR A 1 82 ? -6.653 5.279 4.839 1.00 0.00 151 TYR A C 8
ATOM 11974 O O . TYR A 1 82 ? -7.123 6.370 4.516 1.00 0.00 151 TYR A O 8
ATOM 11992 N N . GLU A 1 83 ? -5.382 4.999 4.770 1.00 0.00 152 GLU A N 8
ATOM 11993 C CA . GLU A 1 83 ? -4.409 5.946 4.276 1.00 0.00 152 GLU A CA 8
ATOM 11994 C C . GLU A 1 83 ? -3.538 5.250 3.244 1.00 0.00 152 GLU A C 8
ATOM 11995 O O . GLU A 1 83 ? -3.771 4.085 2.923 1.00 0.00 152 GLU A O 8
ATOM 12007 N N . VAL A 1 84 ? -2.500 5.910 2.775 1.00 0.00 153 VAL A N 8
ATOM 12008 C CA . VAL A 1 84 ? -1.797 5.430 1.601 1.00 0.00 153 VAL A CA 8
ATOM 12009 C C . VAL A 1 84 ? -0.598 4.592 1.991 1.00 0.00 153 VAL A C 8
ATOM 12010 O O . VAL A 1 84 ? 0.459 5.105 2.345 1.00 0.00 153 VAL A O 8
ATOM 12023 N N . LEU A 1 85 ? -0.784 3.293 1.925 1.00 0.00 154 LEU A N 8
ATOM 12024 C CA . LEU A 1 85 ? 0.266 2.363 2.195 1.00 0.00 154 LEU A CA 8
ATOM 12025 C C . LEU A 1 85 ? 0.872 1.796 0.945 1.00 0.00 154 LEU A C 8
ATOM 12026 O O . LEU A 1 85 ? 0.265 0.987 0.258 1.00 0.00 154 LEU A O 8
ATOM 12042 N N . GLY A 1 86 ? 2.086 2.199 0.676 1.00 0.00 155 GLY A N 8
ATOM 12043 C CA . GLY A 1 86 ? 2.870 1.514 -0.307 1.00 0.00 155 GLY A CA 8
ATOM 12044 C C . GLY A 1 86 ? 3.823 0.585 0.391 1.00 0.00 155 GLY A C 8
ATOM 12045 O O . GLY A 1 86 ? 5.027 0.682 0.192 1.00 0.00 155 GLY A O 8
ATOM 12049 N N . LEU A 1 87 ? 3.258 -0.253 1.284 1.00 0.00 156 LEU A N 8
ATOM 12050 C CA . LEU A 1 87 ? 4.033 -1.239 2.060 1.00 0.00 156 LEU A CA 8
ATOM 12051 C C . LEU A 1 87 ? 5.160 -1.790 1.205 1.00 0.00 156 LEU A C 8
ATOM 12052 O O . LEU A 1 87 ? 4.897 -2.368 0.166 1.00 0.00 156 LEU A O 8
ATOM 12068 N N . TYR A 1 88 ? 6.407 -1.585 1.589 1.00 0.00 157 TYR A N 8
ATOM 12069 C CA . TYR A 1 88 ? 7.519 -2.103 0.822 1.00 0.00 157 TYR A CA 8
ATOM 12070 C C . TYR A 1 88 ? 8.521 -2.712 1.784 1.00 0.00 157 TYR A C 8
ATOM 12071 O O . TYR A 1 88 ? 8.586 -2.308 2.947 1.00 0.00 157 TYR A O 8
ATOM 12089 N N . SER A 1 89 ? 9.289 -3.675 1.325 1.00 0.00 158 SER A N 8
ATOM 12090 C CA . SER A 1 89 ? 10.359 -4.210 2.135 1.00 0.00 158 SER A CA 8
ATOM 12091 C C . SER A 1 89 ? 11.670 -3.578 1.696 1.00 0.00 158 SER A C 8
ATOM 12092 O O . SER A 1 89 ? 11.714 -2.917 0.653 1.00 0.00 158 SER A O 8
ATOM 12100 N N . GLN A 1 90 ? 12.723 -3.775 2.491 1.00 0.00 159 GLN A N 8
ATOM 12101 C CA . GLN A 1 90 ? 14.037 -3.205 2.202 1.00 0.00 159 GLN A CA 8
ATOM 12102 C C . GLN A 1 90 ? 14.001 -1.686 2.364 1.00 0.00 159 GLN A C 8
ATOM 12103 O O . GLN A 1 90 ? 13.008 -1.124 2.829 1.00 0.00 159 GLN A O 8
ATOM 12117 N N . GLU A 1 91 ? 15.093 -1.026 2.007 1.00 0.00 160 GLU A N 8
ATOM 12118 C CA . GLU A 1 91 ? 15.177 0.422 2.115 1.00 0.00 160 GLU A CA 8
ATOM 12119 C C . GLU A 1 91 ? 14.910 1.060 0.757 1.00 0.00 160 GLU A C 8
ATOM 12120 O O . GLU A 1 91 ? 15.578 0.747 -0.231 1.00 0.00 160 GLU A O 8
ATOM 12132 N N . ASP A 1 92 ? 13.933 1.963 0.731 1.00 0.00 161 ASP A N 8
ATOM 12133 C CA . ASP A 1 92 ? 13.440 2.562 -0.508 1.00 0.00 161 ASP A CA 8
ATOM 12134 C C . ASP A 1 92 ? 14.438 3.551 -1.111 1.00 0.00 161 ASP A C 8
ATOM 12135 O O . ASP A 1 92 ? 14.972 3.299 -2.189 1.00 0.00 161 ASP A O 8
ATOM 12144 N N . SER A 1 93 ? 14.687 4.661 -0.415 1.00 0.00 162 SER A N 8
ATOM 12145 C CA . SER A 1 93 ? 15.596 5.714 -0.880 1.00 0.00 162 SER A CA 8
ATOM 12146 C C . SER A 1 93 ? 15.347 6.076 -2.350 1.00 0.00 162 SER A C 8
ATOM 12147 O O . SER A 1 93 ? 16.276 6.134 -3.158 1.00 0.00 162 SER A O 8
ATOM 12155 N N . GLY A 1 94 ? 14.086 6.316 -2.692 1.00 0.00 163 GLY A N 8
ATOM 12156 C CA . GLY A 1 94 ? 13.740 6.632 -4.064 1.00 0.00 163 GLY A CA 8
ATOM 12157 C C . GLY A 1 94 ? 12.765 7.787 -4.168 1.00 0.00 163 GLY A C 8
ATOM 12158 O O . GLY A 1 94 ? 12.574 8.539 -3.208 1.00 0.00 163 GLY A O 8
ATOM 12162 N N . SER A 1 95 ? 12.145 7.928 -5.330 1.00 0.00 164 SER A N 8
ATOM 12163 C CA . SER A 1 95 ? 11.198 9.005 -5.571 1.00 0.00 164 SER A CA 8
ATOM 12164 C C . SER A 1 95 ? 9.786 8.452 -5.737 1.00 0.00 164 SER A C 8
ATOM 12165 O O . SER A 1 95 ? 9.572 7.449 -6.422 1.00 0.00 164 SER A O 8
ATOM 12173 N N . ASP A 1 96 ? 8.830 9.114 -5.094 1.00 0.00 165 ASP A N 8
ATOM 12174 C CA . ASP A 1 96 ? 7.439 8.664 -5.093 1.00 0.00 165 ASP A CA 8
ATOM 12175 C C . ASP A 1 96 ? 6.757 8.981 -6.414 1.00 0.00 165 ASP A C 8
ATOM 12176 O O . ASP A 1 96 ? 5.830 8.286 -6.834 1.00 0.00 165 ASP A O 8
ATOM 12185 N N . GLY A 1 97 ? 7.223 10.028 -7.074 1.00 0.00 166 GLY A N 8
ATOM 12186 C CA . GLY A 1 97 ? 6.618 10.445 -8.318 1.00 0.00 166 GLY A CA 8
ATOM 12187 C C . GLY A 1 97 ? 5.901 11.768 -8.180 1.00 0.00 166 GLY A C 8
ATOM 12188 O O . GLY A 1 97 ? 5.258 12.237 -9.121 1.00 0.00 166 GLY A O 8
ATOM 12192 N N . VAL A 1 98 ? 5.998 12.362 -7.000 1.00 0.00 167 VAL A N 8
ATOM 12193 C CA . VAL A 1 98 ? 5.415 13.672 -6.750 1.00 0.00 167 VAL A CA 8
ATOM 12194 C C . VAL A 1 98 ? 6.397 14.762 -7.169 1.00 0.00 167 VAL A C 8
ATOM 12195 O O . VAL A 1 98 ? 7.453 14.928 -6.555 1.00 0.00 167 VAL A O 8
ATOM 12208 N N . PRO A 1 99 ? 6.061 15.509 -8.226 1.00 0.00 168 PRO A N 8
ATOM 12209 C CA . PRO A 1 99 ? 6.941 16.533 -8.793 1.00 0.00 168 PRO A CA 8
ATOM 12210 C C . PRO A 1 99 ? 7.086 17.750 -7.888 1.00 0.00 168 PRO A C 8
ATOM 12211 O O . PRO A 1 99 ? 6.139 18.516 -7.698 1.00 0.00 168 PRO A O 8
ATOM 12222 N N . GLY A 1 100 ? 8.271 17.923 -7.328 1.00 0.00 169 GLY A N 8
ATOM 12223 C CA . GLY A 1 100 ? 8.546 19.091 -6.523 1.00 0.00 169 GLY A CA 8
ATOM 12224 C C . GLY A 1 100 ? 9.007 20.251 -7.380 1.00 0.00 169 GLY A C 8
ATOM 12225 O O . GLY A 1 100 ? 8.576 21.389 -7.181 1.00 0.00 169 GLY A O 8
ATOM 12229 N N . ALA A 1 101 ? 9.881 19.943 -8.339 1.00 0.00 170 ALA A N 8
ATOM 12230 C CA . ALA A 1 101 ? 10.412 20.921 -9.290 1.00 0.00 170 ALA A CA 8
ATOM 12231 C C . ALA A 1 101 ? 11.114 22.075 -8.577 1.00 0.00 170 ALA A C 8
ATOM 12232 O O . ALA A 1 101 ? 12.301 21.987 -8.259 1.00 0.00 170 ALA A O 8
ATOM 12239 N N . GLN A 1 102 ? 10.372 23.136 -8.290 1.00 0.00 171 GLN A N 8
ATOM 12240 C CA . GLN A 1 102 ? 10.929 24.294 -7.610 1.00 0.00 171 GLN A CA 8
ATOM 12241 C C . GLN A 1 102 ? 10.984 24.062 -6.107 1.00 0.00 171 GLN A C 8
ATOM 12242 O O . GLN A 1 102 ? 10.231 24.673 -5.345 1.00 0.00 171 GLN A O 8
ATOM 12256 N N . VAL A 1 103 ? 11.857 23.157 -5.688 1.00 0.00 172 VAL A N 8
ATOM 12257 C CA . VAL A 1 103 ? 12.116 22.944 -4.270 1.00 0.00 172 VAL A CA 8
ATOM 12258 C C . VAL A 1 103 ? 12.781 24.192 -3.703 1.00 0.00 172 VAL A C 8
ATOM 12259 O O . VAL A 1 103 ? 12.505 24.625 -2.582 1.00 0.00 172 VAL A O 8
ATOM 12272 N N . ARG A 1 104 ? 13.651 24.771 -4.512 1.00 0.00 173 ARG A N 8
ATOM 12273 C CA . ARG A 1 104 ? 14.253 26.051 -4.209 1.00 0.00 173 ARG A CA 8
ATOM 12274 C C . ARG A 1 104 ? 14.131 26.936 -5.440 1.00 0.00 173 ARG A C 8
ATOM 12275 O O . ARG A 1 104 ? 13.249 27.814 -5.456 1.00 0.00 173 ARG A O 8
ATOM 12297 N N . GLY A 1 1 ? -28.904 8.546 5.436 1.00 0.00 70 GLY A N 9
ATOM 12298 C CA . GLY A 1 1 ? -28.273 9.735 4.812 1.00 0.00 70 GLY A CA 9
ATOM 12299 C C . GLY A 1 1 ? -26.812 9.854 5.185 1.00 0.00 70 GLY A C 9
ATOM 12300 O O . GLY A 1 1 ? -26.408 10.819 5.836 1.00 0.00 70 GLY A O 9
ATOM 12306 N N . SER A 1 2 ? -26.017 8.877 4.769 1.00 0.00 71 SER A N 9
ATOM 12307 C CA . SER A 1 2 ? -24.610 8.823 5.134 1.00 0.00 71 SER A CA 9
ATOM 12308 C C . SER A 1 2 ? -23.778 9.684 4.189 1.00 0.00 71 SER A C 9
ATOM 12309 O O . SER A 1 2 ? -23.818 9.501 2.973 1.00 0.00 71 SER A O 9
ATOM 12317 N N . HIS A 1 3 ? -23.041 10.632 4.747 1.00 0.00 72 HIS A N 9
ATOM 12318 C CA . HIS A 1 3 ? -22.196 11.512 3.950 1.00 0.00 72 HIS A CA 9
ATOM 12319 C C . HIS A 1 3 ? -20.719 11.190 4.148 1.00 0.00 72 HIS A C 9
ATOM 12320 O O . HIS A 1 3 ? -19.996 11.925 4.820 1.00 0.00 72 HIS A O 9
ATOM 12335 N N . MET A 1 4 ? -20.284 10.079 3.573 1.00 0.00 73 MET A N 9
ATOM 12336 C CA . MET A 1 4 ? -18.867 9.732 3.543 1.00 0.00 73 MET A CA 9
ATOM 12337 C C . MET A 1 4 ? -18.399 9.667 2.099 1.00 0.00 73 MET A C 9
ATOM 12338 O O . MET A 1 4 ? -17.260 9.305 1.810 1.00 0.00 73 MET A O 9
ATOM 12352 N N . LEU A 1 5 ? -19.300 10.036 1.199 1.00 0.00 74 LEU A N 9
ATOM 12353 C CA . LEU A 1 5 ? -19.055 9.965 -0.232 1.00 0.00 74 LEU A CA 9
ATOM 12354 C C . LEU A 1 5 ? -18.174 11.119 -0.696 1.00 0.00 74 LEU A C 9
ATOM 12355 O O . LEU A 1 5 ? -18.659 12.082 -1.295 1.00 0.00 74 LEU A O 9
ATOM 12371 N N . GLU A 1 6 ? -16.882 11.019 -0.389 1.00 0.00 75 GLU A N 9
ATOM 12372 C CA . GLU A 1 6 ? -15.880 11.982 -0.847 1.00 0.00 75 GLU A CA 9
ATOM 12373 C C . GLU A 1 6 ? -16.272 13.408 -0.462 1.00 0.00 75 GLU A C 9
ATOM 12374 O O . GLU A 1 6 ? -16.533 14.255 -1.319 1.00 0.00 75 GLU A O 9
ATOM 12386 N N . MET A 1 7 ? -16.307 13.678 0.832 1.00 0.00 76 MET A N 9
ATOM 12387 C CA . MET A 1 7 ? -16.694 14.998 1.308 1.00 0.00 76 MET A CA 9
ATOM 12388 C C . MET A 1 7 ? -15.498 15.945 1.292 1.00 0.00 76 MET A C 9
ATOM 12389 O O . MET A 1 7 ? -14.877 16.212 2.321 1.00 0.00 76 MET A O 9
ATOM 12403 N N . ALA A 1 8 ? -15.181 16.439 0.095 1.00 0.00 77 ALA A N 9
ATOM 12404 C CA . ALA A 1 8 ? -14.043 17.333 -0.115 1.00 0.00 77 ALA A CA 9
ATOM 12405 C C . ALA A 1 8 ? -12.733 16.643 0.262 1.00 0.00 77 ALA A C 9
ATOM 12406 O O . ALA A 1 8 ? -11.867 17.230 0.912 1.00 0.00 77 ALA A O 9
ATOM 12413 N N . GLY A 1 9 ? -12.602 15.389 -0.147 1.00 0.00 78 GLY A N 9
ATOM 12414 C CA . GLY A 1 9 ? -11.396 14.633 0.131 1.00 0.00 78 GLY A CA 9
ATOM 12415 C C . GLY A 1 9 ? -10.921 13.860 -1.082 1.00 0.00 78 GLY A C 9
ATOM 12416 O O . GLY A 1 9 ? -11.321 12.713 -1.287 1.00 0.00 78 GLY A O 9
ATOM 12420 N N . ALA A 1 10 ? -10.057 14.490 -1.872 1.00 0.00 79 ALA A N 9
ATOM 12421 C CA . ALA A 1 10 ? -9.570 13.914 -3.122 1.00 0.00 79 ALA A CA 9
ATOM 12422 C C . ALA A 1 10 ? -8.619 14.876 -3.826 1.00 0.00 79 ALA A C 9
ATOM 12423 O O . ALA A 1 10 ? -7.638 14.457 -4.437 1.00 0.00 79 ALA A O 9
ATOM 12430 N N . LEU A 1 11 ? -8.921 16.169 -3.722 1.00 0.00 80 LEU A N 9
ATOM 12431 C CA . LEU A 1 11 ? -8.157 17.205 -4.411 1.00 0.00 80 LEU A CA 9
ATOM 12432 C C . LEU A 1 11 ? -6.718 17.270 -3.901 1.00 0.00 80 LEU A C 9
ATOM 12433 O O . LEU A 1 11 ? -6.441 17.894 -2.872 1.00 0.00 80 LEU A O 9
ATOM 12449 N N . ASP A 1 12 ? -5.825 16.601 -4.627 1.00 0.00 81 ASP A N 9
ATOM 12450 C CA . ASP A 1 12 ? -4.390 16.594 -4.337 1.00 0.00 81 ASP A CA 9
ATOM 12451 C C . ASP A 1 12 ? -4.118 16.158 -2.901 1.00 0.00 81 ASP A C 9
ATOM 12452 O O . ASP A 1 12 ? -3.415 16.828 -2.147 1.00 0.00 81 ASP A O 9
ATOM 12461 N N . ALA A 1 13 ? -4.701 15.034 -2.523 1.00 0.00 82 ALA A N 9
ATOM 12462 C CA . ALA A 1 13 ? -4.473 14.474 -1.202 1.00 0.00 82 ALA A CA 9
ATOM 12463 C C . ALA A 1 13 ? -3.301 13.498 -1.236 1.00 0.00 82 ALA A C 9
ATOM 12464 O O . ALA A 1 13 ? -2.250 13.734 -0.640 1.00 0.00 82 ALA A O 9
ATOM 12471 N N . SER A 1 14 ? -3.481 12.413 -1.981 1.00 0.00 83 SER A N 9
ATOM 12472 C CA . SER A 1 14 ? -2.494 11.346 -2.052 1.00 0.00 83 SER A CA 9
ATOM 12473 C C . SER A 1 14 ? -1.473 11.595 -3.161 1.00 0.00 83 SER A C 9
ATOM 12474 O O . SER A 1 14 ? -0.530 10.822 -3.330 1.00 0.00 83 SER A O 9
ATOM 12482 N N . GLN A 1 15 ? -1.667 12.676 -3.912 1.00 0.00 84 GLN A N 9
ATOM 12483 C CA . GLN A 1 15 ? -0.775 13.010 -5.022 1.00 0.00 84 GLN A CA 9
ATOM 12484 C C . GLN A 1 15 ? 0.530 13.594 -4.493 1.00 0.00 84 GLN A C 9
ATOM 12485 O O . GLN A 1 15 ? 1.506 13.736 -5.226 1.00 0.00 84 GLN A O 9
ATOM 12499 N N . MET A 1 16 ? 0.522 13.942 -3.217 1.00 0.00 85 MET A N 9
ATOM 12500 C CA . MET A 1 16 ? 1.728 14.405 -2.546 1.00 0.00 85 MET A CA 9
ATOM 12501 C C . MET A 1 16 ? 2.612 13.219 -2.193 1.00 0.00 85 MET A C 9
ATOM 12502 O O . MET A 1 16 ? 3.742 13.117 -2.669 1.00 0.00 85 MET A O 9
ATOM 12516 N N . SER A 1 17 ? 2.076 12.319 -1.373 1.00 0.00 86 SER A N 9
ATOM 12517 C CA . SER A 1 17 ? 2.812 11.149 -0.914 1.00 0.00 86 SER A CA 9
ATOM 12518 C C . SER A 1 17 ? 4.094 11.587 -0.208 1.00 0.00 86 SER A C 9
ATOM 12519 O O . SER A 1 17 ? 5.209 11.243 -0.618 1.00 0.00 86 SER A O 9
ATOM 12527 N N . ASN A 1 18 ? 3.921 12.382 0.838 1.00 0.00 87 ASN A N 9
ATOM 12528 C CA . ASN A 1 18 ? 5.039 12.852 1.644 1.00 0.00 87 ASN A CA 9
ATOM 12529 C C . ASN A 1 18 ? 5.161 12.008 2.902 1.00 0.00 87 ASN A C 9
ATOM 12530 O O . ASN A 1 18 ? 6.261 11.713 3.371 1.00 0.00 87 ASN A O 9
ATOM 12541 N N . LEU A 1 19 ? 4.016 11.614 3.439 1.00 0.00 88 LEU A N 9
ATOM 12542 C CA . LEU A 1 19 ? 3.972 10.803 4.643 1.00 0.00 88 LEU A CA 9
ATOM 12543 C C . LEU A 1 19 ? 2.897 9.731 4.517 1.00 0.00 88 LEU A C 9
ATOM 12544 O O . LEU A 1 19 ? 1.704 10.039 4.523 1.00 0.00 88 LEU A O 9
ATOM 12560 N N . PRO A 1 20 ? 3.306 8.464 4.366 1.00 0.00 89 PRO A N 9
ATOM 12561 C CA . PRO A 1 20 ? 2.391 7.329 4.303 1.00 0.00 89 PRO A CA 9
ATOM 12562 C C . PRO A 1 20 ? 1.964 6.873 5.697 1.00 0.00 89 PRO A C 9
ATOM 12563 O O . PRO A 1 20 ? 2.763 6.305 6.444 1.00 0.00 89 PRO A O 9
ATOM 12574 N N . PRO A 1 21 ? 0.702 7.139 6.074 1.00 0.00 90 PRO A N 9
ATOM 12575 C CA . PRO A 1 21 ? 0.157 6.763 7.380 1.00 0.00 90 PRO A CA 9
ATOM 12576 C C . PRO A 1 21 ? -0.202 5.276 7.441 1.00 0.00 90 PRO A C 9
ATOM 12577 O O . PRO A 1 21 ? 0.576 4.438 7.001 1.00 0.00 90 PRO A O 9
ATOM 12588 N N . SER A 1 22 ? -1.388 4.956 7.968 1.00 0.00 91 SER A N 9
ATOM 12589 C CA . SER A 1 22 ? -1.816 3.584 8.196 1.00 0.00 91 SER A CA 9
ATOM 12590 C C . SER A 1 22 ? -0.725 2.745 8.909 1.00 0.00 91 SER A C 9
ATOM 12591 O O . SER A 1 22 ? -0.558 2.872 10.118 1.00 0.00 91 SER A O 9
ATOM 12599 N N . THR A 1 23 ? 0.039 1.924 8.183 1.00 0.00 92 THR A N 9
ATOM 12600 C CA . THR A 1 23 ? 1.064 1.084 8.824 1.00 0.00 92 THR A CA 9
ATOM 12601 C C . THR A 1 23 ? 2.374 1.037 8.021 1.00 0.00 92 THR A C 9
ATOM 12602 O O . THR A 1 23 ? 3.459 1.024 8.602 1.00 0.00 92 THR A O 9
ATOM 12613 N N . LEU A 1 24 ? 2.261 1.020 6.686 1.00 0.00 93 LEU A N 9
ATOM 12614 C CA . LEU A 1 24 ? 3.428 1.092 5.771 1.00 0.00 93 LEU A CA 9
ATOM 12615 C C . LEU A 1 24 ? 4.345 -0.151 5.846 1.00 0.00 93 LEU A C 9
ATOM 12616 O O . LEU A 1 24 ? 5.267 -0.298 5.047 1.00 0.00 93 LEU A O 9
ATOM 12632 N N . ASN A 1 25 ? 4.053 -1.075 6.745 1.00 0.00 94 ASN A N 9
ATOM 12633 C CA . ASN A 1 25 ? 4.936 -2.217 6.981 1.00 0.00 94 ASN A CA 9
ATOM 12634 C C . ASN A 1 25 ? 4.402 -3.514 6.356 1.00 0.00 94 ASN A C 9
ATOM 12635 O O . ASN A 1 25 ? 3.561 -4.198 6.939 1.00 0.00 94 ASN A O 9
ATOM 12646 N N . LEU A 1 26 ? 4.911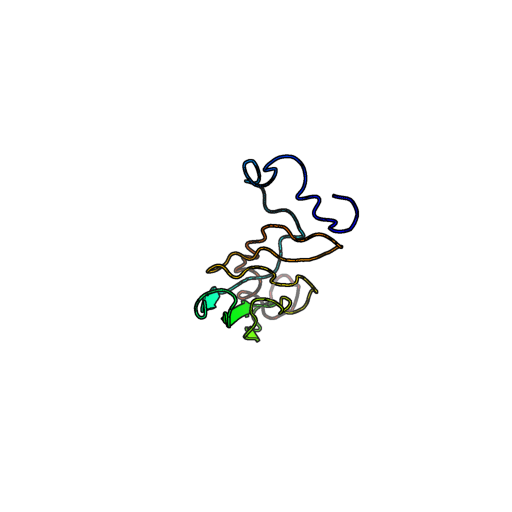 -3.831 5.178 1.00 0.00 95 LEU A N 9
ATOM 12647 C CA . LEU A 1 26 ? 4.583 -5.045 4.424 1.00 0.00 95 LEU A CA 9
ATOM 12648 C C . LEU A 1 26 ? 5.426 -4.926 3.162 1.00 0.00 95 LEU A C 9
ATOM 12649 O O . LEU A 1 26 ? 6.161 -3.950 3.029 1.00 0.00 95 LEU A O 9
ATOM 12665 N N . SER A 1 27 ? 5.380 -5.880 2.264 1.00 0.00 96 SER A N 9
ATOM 12666 C CA . SER A 1 27 ? 6.058 -5.713 0.992 1.00 0.00 96 SER A CA 9
ATOM 12667 C C . SER A 1 27 ? 5.076 -5.879 -0.156 1.00 0.00 96 SER A C 9
ATOM 12668 O O . SER A 1 27 ? 4.741 -6.990 -0.531 1.00 0.00 96 SER A O 9
ATOM 12676 N N . LEU A 1 28 ? 4.626 -4.780 -0.732 1.00 0.00 97 LEU A N 9
ATOM 12677 C CA . LEU A 1 28 ? 3.673 -4.848 -1.821 1.00 0.00 97 LEU A CA 9
ATOM 12678 C C . LEU A 1 28 ? 4.437 -5.142 -3.106 1.00 0.00 97 LEU A C 9
ATOM 12679 O O . LEU A 1 28 ? 4.680 -4.233 -3.899 1.00 0.00 97 LEU A O 9
ATOM 12695 N N . THR A 1 29 ? 4.871 -6.402 -3.280 1.00 0.00 98 THR A N 9
ATOM 12696 C CA . THR A 1 29 ? 5.504 -6.831 -4.524 1.00 0.00 98 THR A CA 9
ATOM 12697 C C . THR A 1 29 ? 4.841 -6.263 -5.750 1.00 0.00 98 THR A C 9
ATOM 12698 O O . THR A 1 29 ? 5.509 -5.749 -6.648 1.00 0.00 98 THR A O 9
ATOM 12709 N N . GLY A 1 30 ? 3.540 -6.348 -5.799 1.00 0.00 99 GLY A N 9
ATOM 12710 C CA . GLY A 1 30 ? 2.856 -5.689 -6.871 1.00 0.00 99 GLY A CA 9
ATOM 12711 C C . GLY A 1 30 ? 1.482 -6.211 -7.106 1.00 0.00 99 GLY A C 9
ATOM 12712 O O . GLY A 1 30 ? 1.194 -7.358 -6.831 1.00 0.00 99 GLY A O 9
ATOM 12716 N N . VAL A 1 31 ? 0.640 -5.371 -7.642 1.00 0.00 100 VAL A N 9
ATOM 12717 C CA . VAL A 1 31 ? -0.707 -5.758 -7.933 1.00 0.00 100 VAL A CA 9
ATOM 12718 C C . VAL A 1 31 ? -0.858 -5.994 -9.417 1.00 0.00 100 VAL A C 9
ATOM 12719 O O . VAL A 1 31 ? -0.252 -5.310 -10.244 1.00 0.00 100 VAL A O 9
ATOM 12732 N N . MET A 1 32 ? -1.640 -6.983 -9.734 1.00 0.00 101 MET A N 9
ATOM 12733 C CA . MET A 1 32 ? -1.999 -7.256 -11.096 1.00 0.00 101 MET A CA 9
ATOM 12734 C C . MET A 1 32 ? -3.372 -6.651 -11.345 1.00 0.00 101 MET A C 9
ATOM 12735 O O . MET A 1 32 ? -4.397 -7.307 -11.178 1.00 0.00 101 MET A O 9
ATOM 12749 N N . ALA A 1 33 ? -3.368 -5.381 -11.728 1.00 0.00 102 ALA A N 9
ATOM 12750 C CA . ALA A 1 33 ? -4.595 -4.604 -11.858 1.00 0.00 102 ALA A CA 9
ATOM 12751 C C . ALA A 1 33 ? -5.589 -5.266 -12.806 1.00 0.00 102 ALA A C 9
ATOM 12752 O O . ALA A 1 33 ? -5.223 -5.735 -13.886 1.00 0.00 102 ALA A O 9
ATOM 12759 N N . GLY A 1 34 ? -6.844 -5.301 -12.384 1.00 0.00 103 GLY A N 9
ATOM 12760 C CA . GLY A 1 34 ? -7.879 -5.972 -13.141 1.00 0.00 103 GLY A CA 9
ATOM 12761 C C . GLY A 1 34 ? -9.015 -5.044 -13.480 1.00 0.00 103 GLY A C 9
ATOM 12762 O O . GLY A 1 34 ? -9.928 -4.853 -12.676 1.00 0.00 103 GLY A O 9
ATOM 12766 N N . ASP A 1 35 ? -8.917 -4.435 -14.656 1.00 0.00 104 ASP A N 9
ATOM 12767 C CA . ASP A 1 35 ? -9.859 -3.419 -15.141 1.00 0.00 104 ASP A CA 9
ATOM 12768 C C . ASP A 1 35 ? -9.681 -2.126 -14.361 1.00 0.00 104 ASP A C 9
ATOM 12769 O O . ASP A 1 35 ? -9.680 -1.028 -14.920 1.00 0.00 104 ASP A O 9
ATOM 12778 N N . ASP A 1 36 ? -9.484 -2.287 -13.071 1.00 0.00 105 ASP A N 9
ATOM 12779 C CA . ASP A 1 36 ? -9.411 -1.197 -12.136 1.00 0.00 105 ASP A CA 9
ATOM 12780 C C . ASP A 1 36 ? -9.149 -1.792 -10.768 1.00 0.00 105 ASP A C 9
ATOM 12781 O O . ASP A 1 36 ? -8.404 -2.769 -10.642 1.00 0.00 105 ASP A O 9
ATOM 12790 N N . ASP A 1 37 ? -9.784 -1.227 -9.757 1.00 0.00 106 ASP A N 9
ATOM 12791 C CA . ASP A 1 37 ? -9.833 -1.842 -8.447 1.00 0.00 106 ASP A CA 9
ATOM 12792 C C . ASP A 1 37 ? -10.659 -3.133 -8.515 1.00 0.00 106 ASP A C 9
ATOM 12793 O O . ASP A 1 37 ? -10.385 -4.101 -7.817 1.00 0.00 106 ASP A O 9
ATOM 12802 N N . SER A 1 38 ? -11.618 -3.146 -9.432 1.00 0.00 107 SER A N 9
ATOM 12803 C CA . SER A 1 38 ? -12.645 -4.185 -9.491 1.00 0.00 107 SER A CA 9
ATOM 12804 C C . SER A 1 38 ? -12.061 -5.601 -9.515 1.00 0.00 107 SER A C 9
ATOM 12805 O O . SER A 1 38 ? -12.378 -6.420 -8.654 1.00 0.00 107 SER A O 9
ATOM 12813 N N . ARG A 1 39 ? -11.214 -5.894 -10.495 1.00 0.00 108 ARG A N 9
ATOM 12814 C CA . ARG A 1 39 ? -10.728 -7.262 -10.672 1.00 0.00 108 ARG A CA 9
ATOM 12815 C C . ARG A 1 39 ? -9.237 -7.350 -10.412 1.00 0.00 108 ARG A C 9
ATOM 12816 O O . ARG A 1 39 ? -8.557 -8.221 -10.957 1.00 0.00 108 ARG A O 9
ATOM 12837 N N . SER A 1 40 ? -8.727 -6.456 -9.601 1.00 0.00 109 SER A N 9
ATOM 12838 C CA . SER A 1 40 ? -7.296 -6.335 -9.435 1.00 0.00 109 SER A CA 9
ATOM 12839 C C . SER A 1 40 ? -6.746 -7.452 -8.553 1.00 0.00 109 SER A C 9
ATOM 12840 O O . SER A 1 40 ? -7.457 -7.997 -7.712 1.00 0.00 109 SER A O 9
ATOM 12848 N N . ILE A 1 41 ? -5.483 -7.801 -8.771 1.00 0.00 110 ILE A N 9
ATOM 12849 C CA . ILE A 1 41 ? -4.848 -8.904 -8.058 1.00 0.00 110 ILE A CA 9
ATOM 12850 C C . ILE A 1 41 ? -3.588 -8.433 -7.343 1.00 0.00 110 ILE A C 9
ATOM 12851 O O . ILE A 1 41 ? -2.479 -8.534 -7.848 1.00 0.00 110 ILE A O 9
ATOM 12867 N N . ALA A 1 42 ? -3.804 -7.917 -6.157 1.00 0.00 111 ALA A N 9
ATOM 12868 C CA . ALA A 1 42 ? -2.730 -7.347 -5.356 1.00 0.00 111 ALA A CA 9
ATOM 12869 C C . ALA A 1 42 ? -1.784 -8.425 -4.816 1.00 0.00 111 ALA A C 9
ATOM 12870 O O . ALA A 1 42 ? -2.060 -9.050 -3.805 1.00 0.00 111 ALA A O 9
ATOM 12877 N N . ILE A 1 43 ? -0.645 -8.607 -5.476 1.00 0.00 112 ILE A N 9
ATOM 12878 C CA . ILE A 1 43 ? 0.305 -9.647 -5.083 1.00 0.00 112 ILE A CA 9
ATOM 12879 C C . ILE A 1 43 ? 1.245 -9.073 -4.049 1.00 0.00 112 ILE A C 9
ATOM 12880 O O . ILE A 1 43 ? 2.270 -8.472 -4.372 1.00 0.00 112 ILE A O 9
ATOM 12896 N N . ILE A 1 44 ? 0.872 -9.240 -2.813 1.00 0.00 113 ILE A N 9
ATOM 12897 C CA . ILE A 1 44 ? 1.655 -8.679 -1.739 1.00 0.00 113 ILE A CA 9
ATOM 12898 C C . ILE A 1 44 ? 2.532 -9.719 -1.077 1.00 0.00 113 ILE A C 9
ATOM 12899 O O . ILE A 1 44 ? 2.117 -10.845 -0.828 1.00 0.00 113 ILE A O 9
ATOM 12915 N N . SER A 1 45 ? 3.748 -9.303 -0.806 1.00 0.00 114 SER A N 9
ATOM 12916 C CA . SER A 1 45 ? 4.738 -10.117 -0.149 1.00 0.00 114 SER A CA 9
ATOM 12917 C C . SER A 1 45 ? 4.750 -9.848 1.347 1.00 0.00 114 SER A C 9
ATOM 12918 O O . SER A 1 45 ? 5.005 -8.734 1.791 1.00 0.00 114 SER A O 9
ATOM 12926 N N . LYS A 1 46 ? 4.540 -10.890 2.112 1.00 0.00 115 LYS A N 9
ATOM 12927 C CA . LYS A 1 46 ? 4.574 -10.787 3.558 1.00 0.00 115 LYS A CA 9
ATOM 12928 C C . LYS A 1 46 ? 5.708 -11.657 4.041 1.00 0.00 115 LYS A C 9
ATOM 12929 O O . LYS A 1 46 ? 5.564 -12.873 4.135 1.00 0.00 115 LYS A O 9
ATOM 12948 N N . ASP A 1 47 ? 6.849 -11.025 4.287 1.00 0.00 116 ASP A N 9
ATOM 12949 C CA . ASP A 1 47 ? 8.106 -11.746 4.443 1.00 0.00 116 ASP A CA 9
ATOM 12950 C C . ASP A 1 47 ? 8.363 -12.529 3.160 1.00 0.00 116 ASP A C 9
ATOM 12951 O O . ASP A 1 47 ? 9.066 -13.538 3.154 1.00 0.00 116 ASP A O 9
ATOM 12960 N N . ASN A 1 48 ? 7.742 -12.032 2.078 1.00 0.00 117 ASN A N 9
ATOM 12961 C CA . ASN A 1 48 ? 7.842 -12.620 0.740 1.00 0.00 117 ASN A CA 9
ATOM 12962 C C . ASN A 1 48 ? 6.986 -13.880 0.633 1.00 0.00 117 ASN A C 9
ATOM 12963 O O . ASN A 1 48 ? 7.387 -14.870 0.022 1.00 0.00 117 ASN A O 9
ATOM 12974 N N . GLU A 1 49 ? 5.809 -13.854 1.247 1.00 0.00 118 GLU A N 9
ATOM 12975 C CA . GLU A 1 49 ? 4.767 -14.799 0.897 1.00 0.00 118 GLU A CA 9
ATOM 12976 C C . GLU A 1 49 ? 3.807 -14.093 -0.037 1.00 0.00 118 GLU A C 9
ATOM 12977 O O . GLU A 1 49 ? 2.909 -13.377 0.401 1.00 0.00 118 GLU A O 9
ATOM 12989 N N . GLN A 1 50 ? 4.060 -14.243 -1.320 1.00 0.00 119 GLN A N 9
ATOM 12990 C CA . GLN A 1 50 ? 3.307 -13.516 -2.318 1.00 0.00 119 GLN A CA 9
ATOM 12991 C C . GLN A 1 50 ? 1.861 -13.966 -2.415 1.00 0.00 119 GLN A C 9
ATOM 12992 O O . GLN A 1 50 ? 1.547 -15.033 -2.948 1.00 0.00 119 GLN A O 9
ATOM 13006 N N . PHE A 1 51 ? 0.993 -13.119 -1.878 1.00 0.00 120 PHE A N 9
ATOM 13007 C CA . PHE A 1 51 ? -0.426 -13.410 -1.805 1.00 0.00 120 PHE A CA 9
ATOM 13008 C C . PHE A 1 51 ? -1.202 -12.576 -2.811 1.00 0.00 120 PHE A C 9
ATOM 13009 O O . PHE A 1 51 ? -0.987 -11.373 -2.920 1.00 0.00 120 PHE A O 9
ATOM 13026 N N . SER A 1 52 ? -2.107 -13.219 -3.535 1.00 0.00 121 SER A N 9
ATOM 13027 C CA . SER A 1 52 ? -2.942 -12.535 -4.506 1.00 0.00 121 SER A CA 9
ATOM 13028 C C . SER A 1 52 ? -4.184 -11.933 -3.849 1.00 0.00 121 SER A C 9
ATOM 13029 O O . SER A 1 52 ? -5.179 -12.609 -3.577 1.00 0.00 121 SER A O 9
ATOM 13037 N N . ARG A 1 53 ? -4.078 -10.652 -3.586 1.00 0.00 122 ARG A N 9
ATOM 13038 C CA . ARG A 1 53 ? -5.142 -9.840 -3.046 1.00 0.00 122 ARG A CA 9
ATOM 13039 C C . ARG A 1 53 ? -5.968 -9.253 -4.196 1.00 0.00 122 ARG A C 9
ATOM 13040 O O . ARG A 1 53 ? -5.908 -9.753 -5.319 1.00 0.00 122 ARG A O 9
ATOM 13061 N N . GLY A 1 54 ? -6.732 -8.221 -3.927 1.00 0.00 123 GLY A N 9
ATOM 13062 C CA . GLY A 1 54 ? -7.754 -7.810 -4.868 1.00 0.00 123 GLY A CA 9
ATOM 13063 C C . GLY A 1 54 ? -8.846 -6.980 -4.247 1.00 0.00 123 GLY A C 9
ATOM 13064 O O . GLY A 1 54 ? -9.841 -7.526 -3.784 1.00 0.00 123 GLY A O 9
ATOM 13068 N N . VAL A 1 55 ? -8.644 -5.671 -4.347 1.00 0.00 124 VAL A N 9
ATOM 13069 C CA . VAL A 1 55 ? -9.485 -4.611 -3.774 1.00 0.00 124 VAL A CA 9
ATOM 13070 C C . VAL A 1 55 ? -10.594 -5.079 -2.843 1.00 0.00 124 VAL A C 9
ATOM 13071 O O . VAL A 1 55 ? -11.515 -5.799 -3.248 1.00 0.00 124 VAL A O 9
ATOM 13084 N N . ASN A 1 56 ? -10.510 -4.595 -1.609 1.00 0.00 125 ASN A N 9
ATOM 13085 C CA . ASN A 1 56 ? -11.453 -4.937 -0.558 1.00 0.00 125 ASN A CA 9
ATOM 13086 C C . ASN A 1 56 ? -11.044 -6.258 0.068 1.00 0.00 125 ASN A C 9
ATOM 13087 O O . ASN A 1 56 ? -11.852 -7.135 0.373 1.00 0.00 125 ASN A O 9
ATOM 13098 N N . GLU A 1 57 ? -9.733 -6.347 0.221 1.00 0.00 126 GLU A N 9
ATOM 13099 C CA . GLU A 1 57 ? -9.036 -7.388 0.943 1.00 0.00 126 GLU A CA 9
ATOM 13100 C C . GLU A 1 57 ? -7.959 -6.730 1.803 1.00 0.00 126 GLU A C 9
ATOM 13101 O O . GLU A 1 57 ? -7.552 -5.617 1.525 1.00 0.00 126 GLU A O 9
ATOM 13113 N N . GLU A 1 58 ? -7.509 -7.394 2.837 1.00 0.00 127 GLU A N 9
ATOM 13114 C CA . GLU A 1 58 ? -6.476 -6.832 3.705 1.00 0.00 127 GLU A CA 9
ATOM 13115 C C . GLU A 1 58 ? -5.135 -7.501 3.458 1.00 0.00 127 GLU A C 9
ATOM 13116 O O . GLU A 1 58 ? -5.058 -8.704 3.214 1.00 0.00 127 GLU A O 9
ATOM 13128 N N . VAL A 1 59 ? -4.088 -6.690 3.529 1.00 0.00 128 VAL A N 9
ATOM 13129 C CA . VAL A 1 59 ? -2.736 -7.115 3.215 1.00 0.00 128 VAL A CA 9
ATOM 13130 C C . VAL A 1 59 ? -2.329 -8.315 4.081 1.00 0.00 128 VAL A C 9
ATOM 13131 O O . VAL A 1 59 ? -2.738 -8.436 5.228 1.00 0.00 128 VAL A O 9
ATOM 13144 N N . PRO A 1 60 ? -1.565 -9.243 3.501 1.00 0.00 129 PRO A N 9
ATOM 13145 C CA . PRO A 1 60 ? -1.158 -10.472 4.182 1.00 0.00 129 PRO A CA 9
ATOM 13146 C C . PRO A 1 60 ? -0.403 -10.208 5.490 1.00 0.00 129 PRO A C 9
ATOM 13147 O O . PRO A 1 60 ? 0.664 -9.599 5.494 1.00 0.00 129 PRO A O 9
ATOM 13158 N N . GLY A 1 61 ? -0.988 -10.650 6.599 1.00 0.00 130 GLY A N 9
ATOM 13159 C CA . GLY A 1 61 ? -0.342 -10.540 7.895 1.00 0.00 130 GLY A CA 9
ATOM 13160 C C . GLY A 1 61 ? -1.074 -9.597 8.831 1.00 0.00 130 GLY A C 9
ATOM 13161 O O . GLY A 1 61 ? -1.569 -10.001 9.885 1.00 0.00 130 GLY A O 9
ATOM 13165 N N . TYR A 1 62 ? -1.134 -8.337 8.441 1.00 0.00 131 TYR A N 9
ATOM 13166 C CA . TYR A 1 62 ? -1.803 -7.314 9.236 1.00 0.00 131 TYR A CA 9
ATOM 13167 C C . TYR A 1 62 ? -3.105 -6.919 8.552 1.00 0.00 131 TYR A C 9
ATOM 13168 O O . TYR A 1 62 ? -3.166 -6.923 7.329 1.00 0.00 131 TYR A O 9
ATOM 13186 N N . ASN A 1 63 ? -4.147 -6.558 9.304 1.00 0.00 132 ASN A N 9
ATOM 13187 C CA . ASN A 1 63 ? -5.466 -6.314 8.710 1.00 0.00 132 ASN A CA 9
ATOM 13188 C C . ASN A 1 63 ? -5.539 -4.946 8.045 1.00 0.00 132 ASN A C 9
ATOM 13189 O O . ASN A 1 63 ? -6.350 -4.100 8.413 1.00 0.00 132 ASN A O 9
ATOM 13200 N N . ALA A 1 64 ? -4.663 -4.729 7.093 1.00 0.00 133 ALA A N 9
ATOM 13201 C CA . ALA A 1 64 ? -4.664 -3.517 6.305 1.00 0.00 133 ALA A CA 9
ATOM 13202 C C . ALA A 1 64 ? -5.504 -3.707 5.045 1.00 0.00 133 ALA A C 9
ATOM 13203 O O . ALA A 1 64 ? -5.012 -4.226 4.047 1.00 0.00 133 ALA A O 9
ATOM 13210 N N . LYS A 1 65 ? -6.757 -3.259 5.076 1.00 0.00 134 LYS A N 9
ATOM 13211 C CA . LYS A 1 65 ? -7.692 -3.553 3.992 1.00 0.00 134 LYS A CA 9
ATOM 13212 C C . LYS A 1 65 ? -7.463 -2.623 2.824 1.00 0.00 134 LYS A C 9
ATOM 13213 O O . LYS A 1 65 ? -7.816 -1.465 2.877 1.00 0.00 134 LYS A O 9
ATOM 13232 N N . ILE A 1 66 ? -6.892 -3.168 1.778 1.00 0.00 135 ILE A N 9
ATOM 13233 C CA . ILE A 1 66 ? -6.652 -2.467 0.536 1.00 0.00 135 ILE A CA 9
ATOM 13234 C C . ILE A 1 66 ? -7.959 -1.908 -0.013 1.00 0.00 135 ILE A C 9
ATOM 13235 O O . ILE A 1 66 ? -8.750 -2.602 -0.653 1.00 0.00 135 ILE A O 9
ATOM 13251 N N . VAL A 1 67 ? -8.189 -0.641 0.291 1.00 0.00 136 VAL A N 9
ATOM 13252 C CA . VAL A 1 67 ? -9.400 0.043 -0.110 1.00 0.00 136 VAL A CA 9
ATOM 13253 C C . VAL A 1 67 ? -9.179 0.639 -1.490 1.00 0.00 136 VAL A C 9
ATOM 13254 O O . VAL A 1 67 ? -10.082 1.213 -2.099 1.00 0.00 136 VAL A O 9
ATOM 13267 N N . SER A 1 68 ? -7.958 0.459 -1.975 1.00 0.00 137 SER A N 9
ATOM 13268 C CA . SER A 1 68 ? -7.538 0.990 -3.253 1.00 0.00 137 SER A CA 9
ATOM 13269 C C . SER A 1 68 ? -6.229 0.325 -3.671 1.00 0.00 137 SER A C 9
ATOM 13270 O O . SER A 1 68 ? -5.209 0.443 -2.986 1.00 0.00 137 SER A O 9
ATOM 13278 N N . ILE A 1 69 ? -6.283 -0.380 -4.782 1.00 0.00 138 ILE A N 9
ATOM 13279 C CA . ILE A 1 69 ? -5.138 -1.098 -5.323 1.00 0.00 138 ILE A CA 9
ATOM 13280 C C . ILE A 1 69 ? -4.358 -0.256 -6.335 1.00 0.00 138 ILE A C 9
ATOM 13281 O O . ILE A 1 69 ? -4.916 0.262 -7.302 1.00 0.00 138 ILE A O 9
ATOM 13297 N N . ARG A 1 70 ? -3.071 -0.114 -6.082 1.00 0.00 139 ARG A N 9
ATOM 13298 C CA . ARG A 1 70 ? -2.139 0.449 -7.051 1.00 0.00 139 ARG A CA 9
ATOM 13299 C C . ARG A 1 70 ? -0.946 -0.493 -7.169 1.00 0.00 139 ARG A C 9
ATOM 13300 O O . ARG A 1 70 ? -0.659 -1.216 -6.219 1.00 0.00 139 ARG A O 9
ATOM 13321 N N . PRO A 1 71 ? -0.255 -0.504 -8.329 1.00 0.00 140 PRO A N 9
ATOM 13322 C CA . PRO A 1 71 ? 0.908 -1.348 -8.616 1.00 0.00 140 PRO A CA 9
ATOM 13323 C C . PRO A 1 71 ? 1.660 -1.843 -7.374 1.00 0.00 140 PRO A C 9
ATOM 13324 O O . PRO A 1 71 ? 1.640 -3.024 -7.061 1.00 0.00 140 PRO A O 9
ATOM 13335 N N . ASP A 1 72 ? 2.310 -0.935 -6.679 1.00 0.00 141 ASP A N 9
ATOM 13336 C CA . ASP A 1 72 ? 2.932 -1.249 -5.390 1.00 0.00 141 ASP A CA 9
ATOM 13337 C C . ASP A 1 72 ? 2.656 -0.126 -4.422 1.00 0.00 141 ASP A C 9
ATOM 13338 O O . ASP A 1 72 ? 3.491 0.269 -3.607 1.00 0.00 141 ASP A O 9
ATOM 13347 N N . ARG A 1 73 ? 1.442 0.365 -4.531 1.00 0.00 142 ARG A N 9
ATOM 13348 C CA . ARG A 1 73 ? 0.928 1.396 -3.670 1.00 0.00 142 ARG A CA 9
ATOM 13349 C C . ARG A 1 73 ? -0.525 1.097 -3.383 1.00 0.00 142 ARG A C 9
ATOM 13350 O O . ARG A 1 73 ? -1.232 0.547 -4.202 1.00 0.00 142 ARG A O 9
ATOM 13371 N N . VAL A 1 74 ? -0.934 1.369 -2.188 1.00 0.00 143 VAL A N 9
ATOM 13372 C CA . VAL A 1 74 ? -2.278 1.064 -1.785 1.00 0.00 143 VAL A CA 9
ATOM 13373 C C . VAL A 1 74 ? -2.858 2.183 -0.923 1.00 0.00 143 VAL A C 9
ATOM 13374 O O . VAL A 1 74 ? -2.158 3.096 -0.504 1.00 0.00 143 VAL A O 9
ATOM 13387 N N . VAL A 1 75 ? -4.150 2.114 -0.740 1.00 0.00 144 VAL A N 9
ATOM 13388 C CA . VAL A 1 75 ? -4.877 2.988 0.157 1.00 0.00 144 VAL A CA 9
ATOM 13389 C C . VAL A 1 75 ? -5.732 2.092 1.026 1.00 0.00 144 VAL A C 9
ATOM 13390 O O . VAL A 1 75 ? -6.805 1.680 0.611 1.00 0.00 144 VAL A O 9
ATOM 13403 N N . LEU A 1 76 ? -5.250 1.754 2.213 1.00 0.00 145 LEU A N 9
ATOM 13404 C CA . LEU A 1 76 ? -5.849 0.653 2.944 1.00 0.00 145 LEU A CA 9
ATOM 13405 C C . LEU A 1 76 ? -6.390 1.036 4.311 1.00 0.00 145 LEU A C 9
ATOM 13406 O O . LEU A 1 76 ? -5.973 2.014 4.931 1.00 0.00 145 LEU A O 9
ATOM 13422 N N . GLN A 1 77 ? -7.302 0.195 4.763 1.00 0.00 146 GLN A N 9
ATOM 13423 C CA . GLN A 1 77 ? -8.019 0.367 6.003 1.00 0.00 146 GLN A CA 9
ATOM 13424 C C . GLN A 1 77 ? -7.285 -0.350 7.113 1.00 0.00 146 GLN A C 9
ATOM 13425 O O . GLN A 1 77 ? -7.238 -1.576 7.146 1.00 0.00 146 GLN A O 9
ATOM 13439 N N . TYR A 1 78 ? -6.715 0.413 8.008 1.00 0.00 147 TYR A N 9
ATOM 13440 C CA . TYR A 1 78 ? -6.070 -0.140 9.171 1.00 0.00 147 TYR A CA 9
ATOM 13441 C C . TYR A 1 78 ? -6.160 0.877 10.287 1.00 0.00 147 TYR A C 9
ATOM 13442 O O . TYR A 1 78 ? -5.936 2.062 10.053 1.00 0.00 147 TYR A O 9
ATOM 13460 N N . GLN A 1 79 ? -6.546 0.421 11.474 1.00 0.00 148 GLN A N 9
ATOM 13461 C CA . GLN A 1 79 ? -6.557 1.256 12.672 1.00 0.00 148 GLN A CA 9
ATOM 13462 C C . GLN A 1 79 ? -7.722 2.241 12.624 1.00 0.00 148 GLN A C 9
ATOM 13463 O O . GLN A 1 79 ? -7.607 3.377 13.085 1.00 0.00 148 GLN A O 9
ATOM 13477 N N . GLY A 1 80 ? -8.845 1.807 12.050 1.00 0.00 149 GLY A N 9
ATOM 13478 C CA . GLY A 1 80 ? -10.024 2.657 12.000 1.00 0.00 149 GLY A CA 9
ATOM 13479 C C . GLY A 1 80 ? -9.918 3.745 10.955 1.00 0.00 149 GLY A C 9
ATOM 13480 O O . GLY A 1 80 ? -10.700 4.695 10.953 1.00 0.00 149 GLY A O 9
ATOM 13484 N N . ARG A 1 81 ? -8.949 3.614 10.070 1.00 0.00 150 ARG A N 9
ATOM 13485 C CA . ARG A 1 81 ? -8.744 4.598 9.021 1.00 0.00 150 ARG A CA 9
ATOM 13486 C C . ARG A 1 81 ? -8.330 3.908 7.745 1.00 0.00 150 ARG A C 9
ATOM 13487 O O . ARG A 1 81 ? -8.047 2.716 7.751 1.00 0.00 150 ARG A O 9
ATOM 13508 N N . TYR A 1 82 ? -8.298 4.654 6.662 1.00 0.00 151 TYR A N 9
ATOM 13509 C CA . TYR A 1 82 ? -7.754 4.154 5.433 1.00 0.00 151 TYR A CA 9
ATOM 13510 C C . TYR A 1 82 ? -6.880 5.229 4.825 1.00 0.00 151 TYR A C 9
ATOM 13511 O O . TYR A 1 82 ? -7.337 6.300 4.423 1.00 0.00 151 TYR A O 9
ATOM 13529 N N . GLU A 1 83 ? -5.610 4.942 4.836 1.00 0.00 152 GLU A N 9
ATOM 13530 C CA . GLU A 1 83 ? -4.593 5.881 4.437 1.00 0.00 152 GLU A CA 9
ATOM 13531 C C . GLU A 1 83 ? -3.823 5.310 3.262 1.00 0.00 152 GLU A C 9
ATOM 13532 O O . GLU A 1 83 ? -4.202 4.276 2.718 1.00 0.00 152 GLU A O 9
ATOM 13544 N N . VAL A 1 84 ? -2.728 5.941 2.889 1.00 0.00 153 VAL A N 9
ATOM 13545 C CA . VAL A 1 84 ? -2.036 5.549 1.672 1.00 0.00 153 VAL A CA 9
ATOM 13546 C C . VAL A 1 84 ? -0.804 4.738 2.004 1.00 0.00 153 VAL A C 9
ATOM 13547 O O . VAL A 1 84 ? 0.201 5.259 2.489 1.00 0.00 153 VAL A O 9
ATOM 13560 N N . LEU A 1 85 ? -0.907 3.460 1.738 1.00 0.00 154 LEU A N 9
ATOM 13561 C CA . LEU A 1 85 ? 0.121 2.519 2.064 1.00 0.00 154 LEU A CA 9
ATOM 13562 C C . LEU A 1 85 ? 0.781 1.914 0.860 1.00 0.00 154 LEU A C 9
ATOM 13563 O O . LEU A 1 85 ? 0.177 1.148 0.131 1.00 0.00 154 LEU A O 9
ATOM 13579 N N . GLY A 1 86 ? 2.042 2.217 0.692 1.00 0.00 155 GLY A N 9
ATOM 13580 C CA . GLY A 1 86 ? 2.831 1.516 -0.277 1.00 0.00 155 GLY A CA 9
ATOM 13581 C C . GLY A 1 86 ? 3.829 0.648 0.436 1.00 0.00 155 GLY A C 9
ATOM 13582 O O . GLY A 1 86 ? 5.022 0.747 0.177 1.00 0.00 155 GLY A O 9
ATOM 13586 N N . LEU A 1 87 ? 3.315 -0.146 1.389 1.00 0.00 156 LEU A N 9
ATOM 13587 C CA . LEU A 1 87 ? 4.116 -1.095 2.185 1.00 0.00 156 LEU A CA 9
ATOM 13588 C C . LEU A 1 87 ? 5.210 -1.699 1.312 1.00 0.00 156 LEU A C 9
ATOM 13589 O O . LEU A 1 87 ? 4.908 -2.424 0.370 1.00 0.00 156 LEU A O 9
ATOM 13605 N N . TYR A 1 88 ? 6.474 -1.404 1.589 1.00 0.00 157 TYR A N 9
ATOM 13606 C CA . TYR A 1 88 ? 7.541 -1.823 0.701 1.00 0.00 157 TYR A CA 9
ATOM 13607 C C . TYR A 1 88 ? 8.680 -2.424 1.512 1.00 0.00 157 TYR A C 9
ATOM 13608 O O . TYR A 1 88 ? 8.966 -1.971 2.622 1.00 0.00 157 TYR A O 9
ATOM 13626 N N . SER A 1 89 ? 9.322 -3.442 0.969 1.00 0.00 158 SER A N 9
ATOM 13627 C CA . SER A 1 89 ? 10.444 -4.067 1.641 1.00 0.00 158 SER A CA 9
ATOM 13628 C C . SER A 1 89 ? 11.387 -4.683 0.617 1.00 0.00 158 SER A C 9
ATOM 13629 O O . SER A 1 89 ? 11.059 -5.687 -0.020 1.00 0.00 158 SER A O 9
ATOM 13637 N N . GLN A 1 90 ? 12.541 -4.054 0.441 1.00 0.00 159 GLN A N 9
ATOM 13638 C CA . GLN A 1 90 ? 13.546 -4.544 -0.492 1.00 0.00 159 GLN A CA 9
ATOM 13639 C C . GLN A 1 90 ? 14.600 -5.344 0.262 1.00 0.00 159 GLN A C 9
ATOM 13640 O O . GLN A 1 90 ? 14.718 -6.558 0.096 1.00 0.00 159 GLN A O 9
ATOM 13654 N N . GLU A 1 91 ? 15.355 -4.651 1.103 1.00 0.00 160 GLU A N 9
ATOM 13655 C CA . GLU A 1 91 ? 16.364 -5.291 1.930 1.00 0.00 160 GLU A CA 9
ATOM 13656 C C . GLU A 1 91 ? 16.153 -4.909 3.388 1.00 0.00 160 GLU A C 9
ATOM 13657 O O . GLU A 1 91 ? 15.232 -4.153 3.703 1.00 0.00 160 GLU A O 9
ATOM 13669 N N . ASP A 1 92 ? 16.996 -5.421 4.268 1.00 0.00 161 ASP A N 9
ATOM 13670 C CA . ASP A 1 92 ? 16.843 -5.181 5.696 1.00 0.00 161 ASP A CA 9
ATOM 13671 C C . ASP A 1 92 ? 17.330 -3.784 6.086 1.00 0.00 161 ASP A C 9
ATOM 13672 O O . ASP A 1 92 ? 16.521 -2.917 6.420 1.00 0.00 161 ASP A O 9
ATOM 13681 N N . SER A 1 93 ? 18.640 -3.567 5.998 1.00 0.00 162 SER A N 9
ATOM 13682 C CA . SER A 1 93 ? 19.262 -2.312 6.429 1.00 0.00 162 SER A CA 9
ATOM 13683 C C . SER A 1 93 ? 18.801 -1.926 7.842 1.00 0.00 162 SER A C 9
ATOM 13684 O O . SER A 1 93 ? 18.533 -0.755 8.125 1.00 0.00 162 SER A O 9
ATOM 13692 N N . GLY A 1 94 ? 18.702 -2.916 8.722 1.00 0.00 163 GLY A N 9
ATOM 13693 C CA . GLY A 1 94 ? 18.272 -2.659 10.080 1.00 0.00 163 GLY A CA 9
ATOM 13694 C C . GLY A 1 94 ? 19.379 -2.070 10.924 1.00 0.00 163 GLY A C 9
ATOM 13695 O O . GLY A 1 94 ? 19.177 -1.066 11.606 1.00 0.00 163 GLY A O 9
ATOM 13699 N N . SER A 1 95 ? 20.548 -2.712 10.873 1.00 0.00 164 SER A N 9
ATOM 13700 C CA . SER A 1 95 ? 21.744 -2.263 11.587 1.00 0.00 164 SER A CA 9
ATOM 13701 C C . SER A 1 95 ? 21.589 -2.445 13.100 1.00 0.00 164 SER A C 9
ATOM 13702 O O . SER A 1 95 ? 22.241 -3.296 13.704 1.00 0.00 164 SER A O 9
ATOM 13710 N N . ASP A 1 96 ? 20.708 -1.661 13.697 1.00 0.00 165 ASP A N 9
ATOM 13711 C CA . ASP A 1 96 ? 20.485 -1.701 15.136 1.00 0.00 165 ASP A CA 9
ATOM 13712 C C . ASP A 1 96 ? 19.420 -2.737 15.479 1.00 0.00 165 ASP A C 9
ATOM 13713 O O . ASP A 1 96 ? 19.277 -3.151 16.628 1.00 0.00 165 ASP A O 9
ATOM 13722 N N . GLY A 1 97 ? 18.692 -3.169 14.462 1.00 0.00 166 GLY A N 9
ATOM 13723 C CA . GLY A 1 97 ? 17.576 -4.069 14.667 1.00 0.00 166 GLY A CA 9
ATOM 13724 C C . GLY A 1 97 ? 16.265 -3.381 14.376 1.00 0.00 166 GLY A C 9
ATOM 13725 O O . GLY A 1 97 ? 15.251 -4.025 14.109 1.00 0.00 166 GLY A O 9
ATOM 13729 N N . VAL A 1 98 ? 16.294 -2.059 14.427 1.00 0.00 167 VAL A N 9
ATOM 13730 C CA . VAL A 1 98 ? 15.137 -1.247 14.094 1.00 0.00 167 VAL A CA 9
ATOM 13731 C C . VAL A 1 98 ? 15.500 -0.253 13.001 1.00 0.00 167 VAL A C 9
ATOM 13732 O O . VAL A 1 98 ? 16.600 0.304 13.003 1.00 0.00 167 VAL A O 9
ATOM 13745 N N . PRO A 1 99 ? 14.592 -0.046 12.035 1.00 0.00 168 PRO A N 9
ATOM 13746 C CA . PRO A 1 99 ? 14.799 0.908 10.942 1.00 0.00 168 PRO A CA 9
ATOM 13747 C C . PRO A 1 99 ? 15.020 2.323 11.460 1.00 0.00 168 PRO A C 9
ATOM 13748 O O . PRO A 1 99 ? 14.193 2.862 12.200 1.00 0.00 168 PRO A O 9
ATOM 13759 N N . GLY A 1 100 ? 16.131 2.921 11.060 1.00 0.00 169 GLY A N 9
ATOM 13760 C CA . GLY A 1 100 ? 16.478 4.247 11.529 1.00 0.00 169 GLY A CA 9
ATOM 13761 C C . GLY A 1 100 ? 15.968 5.336 10.610 1.00 0.00 169 GLY A C 9
ATOM 13762 O O . GLY A 1 100 ? 16.640 6.344 10.400 1.00 0.00 169 GLY A O 9
ATOM 13766 N N . ALA A 1 101 ? 14.769 5.145 10.079 1.00 0.00 170 ALA A N 9
ATOM 13767 C CA . ALA A 1 101 ? 14.173 6.110 9.168 1.00 0.00 170 ALA A CA 9
ATOM 13768 C C . ALA A 1 101 ? 13.391 7.161 9.946 1.00 0.00 170 ALA A C 9
ATOM 13769 O O . ALA A 1 101 ? 12.268 7.516 9.587 1.00 0.00 170 ALA A O 9
ATOM 13776 N N . GLN A 1 102 ? 13.990 7.637 11.030 1.00 0.00 171 GLN A N 9
ATOM 13777 C CA . GLN A 1 102 ? 13.389 8.674 11.855 1.00 0.00 171 GLN A CA 9
ATOM 13778 C C . GLN A 1 102 ? 14.197 9.958 11.721 1.00 0.00 171 GLN A C 9
ATOM 13779 O O . GLN A 1 102 ? 15.170 10.168 12.446 1.00 0.00 171 GLN A O 9
ATOM 13793 N N . VAL A 1 103 ? 13.795 10.814 10.791 1.00 0.00 172 VAL A N 9
ATOM 13794 C CA . VAL A 1 103 ? 14.539 12.033 10.493 1.00 0.00 172 VAL A CA 9
ATOM 13795 C C . VAL A 1 103 ? 14.164 13.168 11.447 1.00 0.00 172 VAL A C 9
ATOM 13796 O O . VAL A 1 103 ? 14.035 14.328 11.045 1.00 0.00 172 VAL A O 9
ATOM 13809 N N . ARG A 1 104 ? 14.004 12.827 12.714 1.00 0.00 173 ARG A N 9
ATOM 13810 C CA . ARG A 1 104 ? 13.641 13.797 13.732 1.00 0.00 173 ARG A CA 9
ATOM 13811 C C . ARG A 1 104 ? 14.880 14.220 14.509 1.00 0.00 173 ARG A C 9
ATOM 13812 O O . ARG A 1 104 ? 15.349 15.361 14.312 1.00 0.00 173 ARG A O 9
ATOM 13834 N N . GLY A 1 1 ? -14.711 31.604 -4.202 1.00 0.00 70 GLY A N 10
ATOM 13835 C CA . GLY A 1 1 ? -14.085 31.401 -2.874 1.00 0.00 70 GLY A CA 10
ATOM 13836 C C . GLY A 1 1 ? -14.446 30.059 -2.276 1.00 0.00 70 GLY A C 10
ATOM 13837 O O . GLY A 1 1 ? -13.953 29.020 -2.719 1.00 0.00 70 GLY A O 10
ATOM 13843 N N . SER A 1 2 ? -15.325 30.077 -1.284 1.00 0.00 71 SER A N 10
ATOM 13844 C CA . SER A 1 2 ? -15.739 28.861 -0.605 1.00 0.00 71 SER A CA 10
ATOM 13845 C C . SER A 1 2 ? -17.116 28.416 -1.090 1.00 0.00 71 SER A C 10
ATOM 13846 O O . SER A 1 2 ? -18.145 28.796 -0.525 1.00 0.00 71 SER A O 10
ATOM 13854 N N . HIS A 1 3 ? -17.128 27.621 -2.149 1.00 0.00 72 HIS A N 10
ATOM 13855 C CA . HIS A 1 3 ? -18.372 27.144 -2.734 1.00 0.00 72 HIS A CA 10
ATOM 13856 C C . HIS A 1 3 ? -18.499 25.634 -2.553 1.00 0.00 72 HIS A C 10
ATOM 13857 O O . HIS A 1 3 ? -19.588 25.117 -2.305 1.00 0.00 72 HIS A O 10
ATOM 13872 N N . MET A 1 4 ? -17.380 24.933 -2.669 1.00 0.00 73 MET A N 10
ATOM 13873 C CA . MET A 1 4 ? -17.373 23.485 -2.533 1.00 0.00 73 MET A CA 10
ATOM 13874 C C . MET A 1 4 ? -16.958 23.075 -1.120 1.00 0.00 73 MET A C 10
ATOM 13875 O O . MET A 1 4 ? -15.831 22.647 -0.877 1.00 0.00 73 MET A O 10
ATOM 13889 N N . LEU A 1 5 ? -17.882 23.244 -0.188 1.00 0.00 74 LEU A N 10
ATOM 13890 C CA . LEU A 1 5 ? -17.679 22.805 1.186 1.00 0.00 74 LEU A CA 10
ATOM 13891 C C . LEU A 1 5 ? -18.646 21.674 1.501 1.00 0.00 74 LEU A C 10
ATOM 13892 O O . LEU A 1 5 ? -18.798 21.264 2.652 1.00 0.00 74 LEU A O 10
ATOM 13908 N N . GLU A 1 6 ? -19.278 21.159 0.457 1.00 0.00 75 GLU A N 10
ATOM 13909 C CA . GLU A 1 6 ? -20.339 20.173 0.604 1.00 0.00 75 GLU A CA 10
ATOM 13910 C C . GLU A 1 6 ? -19.782 18.750 0.614 1.00 0.00 75 GLU A C 10
ATOM 13911 O O . GLU A 1 6 ? -20.533 17.778 0.579 1.00 0.00 75 GLU A O 10
ATOM 13923 N N . MET A 1 7 ? -18.462 18.639 0.662 1.00 0.00 76 MET A N 10
ATOM 13924 C CA . MET A 1 7 ? -17.801 17.345 0.772 1.00 0.00 76 MET A CA 10
ATOM 13925 C C . MET A 1 7 ? -16.411 17.533 1.369 1.00 0.00 76 MET A C 10
ATOM 13926 O O . MET A 1 7 ? -16.226 17.354 2.571 1.00 0.00 76 MET A O 10
ATOM 13940 N N . ALA A 1 8 ? -15.457 17.915 0.514 1.00 0.00 77 ALA A N 10
ATOM 13941 C CA . ALA A 1 8 ? -14.095 18.263 0.931 1.00 0.00 77 ALA A CA 10
ATOM 13942 C C . ALA A 1 8 ? -13.489 17.243 1.896 1.00 0.00 77 ALA A C 10
ATOM 13943 O O . ALA A 1 8 ? -13.371 17.505 3.092 1.00 0.00 77 ALA A O 10
ATOM 13950 N N . GLY A 1 9 ? -13.103 16.084 1.379 1.00 0.00 78 GLY A N 10
ATOM 13951 C CA . GLY A 1 9 ? -12.465 15.093 2.223 1.00 0.00 78 GLY A CA 10
ATOM 13952 C C . GLY A 1 9 ? -12.312 13.748 1.545 1.00 0.00 78 GLY A C 10
ATOM 13953 O O . GLY A 1 9 ? -12.893 12.756 1.982 1.00 0.00 78 GLY A O 10
ATOM 13957 N N . ALA A 1 10 ? -11.526 13.712 0.479 1.00 0.00 79 ALA A N 10
ATOM 13958 C CA . ALA A 1 10 ? -11.282 12.475 -0.247 1.00 0.00 79 ALA A CA 10
ATOM 13959 C C . ALA A 1 10 ? -9.846 12.413 -0.752 1.00 0.00 79 ALA A C 10
ATOM 13960 O O . ALA A 1 10 ? -9.460 13.177 -1.641 1.00 0.00 79 ALA A O 10
ATOM 13967 N N . LEU A 1 11 ? -9.063 11.507 -0.163 1.00 0.00 80 LEU A N 10
ATOM 13968 C CA . LEU A 1 11 ? -7.658 11.305 -0.535 1.00 0.00 80 LEU A CA 10
ATOM 13969 C C . LEU A 1 11 ? -6.850 12.594 -0.383 1.00 0.00 80 LEU A C 10
ATOM 13970 O O . LEU A 1 11 ? -5.899 12.841 -1.125 1.00 0.00 80 LEU A O 10
ATOM 13986 N N . ASP A 1 12 ? -7.226 13.400 0.603 1.00 0.00 81 ASP A N 10
ATOM 13987 C CA . ASP A 1 12 ? -6.555 14.671 0.872 1.00 0.00 81 ASP A CA 10
ATOM 13988 C C . ASP A 1 12 ? -5.213 14.453 1.567 1.00 0.00 81 ASP A C 10
ATOM 13989 O O . ASP A 1 12 ? -4.532 15.411 1.937 1.00 0.00 81 ASP A O 10
ATOM 13998 N N . ALA A 1 13 ? -4.828 13.193 1.726 1.00 0.00 82 ALA A N 10
ATOM 13999 C CA . ALA A 1 13 ? -3.561 12.852 2.357 1.00 0.00 82 ALA A CA 10
ATOM 14000 C C . ALA A 1 13 ? -2.396 13.071 1.399 1.00 0.00 82 ALA A C 10
ATOM 14001 O O . ALA A 1 13 ? -1.291 13.398 1.819 1.00 0.00 82 ALA A O 10
ATOM 14008 N N . SER A 1 14 ? -2.656 12.911 0.108 1.00 0.00 83 SER A N 10
ATOM 14009 C CA . SER A 1 14 ? -1.613 13.022 -0.905 1.00 0.00 83 SER A CA 10
ATOM 14010 C C . SER A 1 14 ? -1.127 14.464 -1.062 1.00 0.00 83 SER A C 10
ATOM 14011 O O . SER A 1 14 ? -0.101 14.713 -1.695 1.00 0.00 83 SER A O 10
ATOM 14019 N N . GLN A 1 15 ? -1.850 15.405 -0.458 1.00 0.00 84 GLN A N 10
ATOM 14020 C CA . GLN A 1 15 ? -1.557 16.824 -0.620 1.00 0.00 84 GLN A CA 10
ATOM 14021 C C . GLN A 1 15 ? -0.176 17.179 -0.068 1.00 0.00 84 GLN A C 10
ATOM 14022 O O . GLN A 1 15 ? 0.712 17.584 -0.818 1.00 0.00 84 GLN A O 10
ATOM 14036 N N . MET A 1 16 ? 0.010 17.025 1.237 1.00 0.00 85 MET A N 10
ATOM 14037 C CA . MET A 1 16 ? 1.268 17.413 1.865 1.00 0.00 85 MET A CA 10
ATOM 14038 C C . MET A 1 16 ? 1.936 16.226 2.558 1.00 0.00 85 MET A C 10
ATOM 14039 O O . MET A 1 16 ? 3.138 16.249 2.833 1.00 0.00 85 MET A O 10
ATOM 14053 N N . SER A 1 17 ? 1.158 15.191 2.836 1.00 0.00 86 SER A N 10
ATOM 14054 C CA . SER A 1 17 ? 1.674 14.020 3.521 1.00 0.00 86 SER A CA 10
ATOM 14055 C C . SER A 1 17 ? 2.402 13.105 2.540 1.00 0.00 86 SER A C 10
ATOM 14056 O O . SER A 1 17 ? 1.906 12.828 1.446 1.00 0.00 86 SER A O 10
ATOM 14064 N N . ASN A 1 18 ? 3.595 12.671 2.921 1.00 0.00 87 ASN A N 10
ATOM 14065 C CA . ASN A 1 18 ? 4.390 11.784 2.081 1.00 0.00 87 ASN A CA 10
ATOM 14066 C C . ASN A 1 18 ? 4.593 10.437 2.763 1.00 0.00 87 ASN A C 10
ATOM 14067 O O . ASN A 1 18 ? 4.611 9.394 2.112 1.00 0.00 87 ASN A O 10
ATOM 14078 N N . LEU A 1 19 ? 4.743 10.470 4.078 1.00 0.00 88 LEU A N 10
ATOM 14079 C CA . LEU A 1 19 ? 4.927 9.259 4.859 1.00 0.00 88 LEU A CA 10
ATOM 14080 C C . LEU A 1 19 ? 3.599 8.514 4.985 1.00 0.00 88 LEU A C 10
ATOM 14081 O O . LEU A 1 19 ? 2.600 9.094 5.411 1.00 0.00 88 LEU A O 10
ATOM 14097 N N . PRO A 1 20 ? 3.577 7.228 4.582 1.00 0.00 89 PRO A N 10
ATOM 14098 C CA . PRO A 1 20 ? 2.377 6.376 4.632 1.00 0.00 89 PRO A CA 10
ATOM 14099 C C . PRO A 1 20 ? 1.698 6.385 6.009 1.00 0.00 89 PRO A C 10
ATOM 14100 O O . PRO A 1 20 ? 2.213 5.815 6.972 1.00 0.00 89 PRO A O 10
ATOM 14111 N N . PRO A 1 21 ? 0.517 7.025 6.099 1.00 0.00 90 PRO A N 10
ATOM 14112 C CA . PRO A 1 21 ? -0.160 7.323 7.373 1.00 0.00 90 PRO A CA 10
ATOM 14113 C C . PRO A 1 21 ? -0.805 6.117 8.076 1.00 0.00 90 PRO A C 10
ATOM 14114 O O . PRO A 1 21 ? -0.841 6.081 9.307 1.00 0.00 90 PRO A O 10
ATOM 14125 N N . SER A 1 22 ? -1.330 5.144 7.322 1.00 0.00 91 SER A N 10
ATOM 14126 C CA . SER A 1 22 ? -1.930 3.961 7.931 1.00 0.00 91 SER A CA 10
ATOM 14127 C C . SER A 1 22 ? -0.934 3.252 8.865 1.00 0.00 91 SER A C 10
ATOM 14128 O O . SER A 1 22 ? -1.074 3.304 10.082 1.00 0.00 91 SER A O 10
ATOM 14136 N N . THR A 1 23 ? 0.085 2.607 8.306 1.00 0.00 92 THR A N 10
ATOM 14137 C CA . THR A 1 23 ? 1.045 1.883 9.133 1.00 0.00 92 THR A CA 10
ATOM 14138 C C . THR A 1 23 ? 2.373 1.619 8.409 1.00 0.00 92 THR A C 10
ATOM 14139 O O . THR A 1 23 ? 3.427 1.929 8.959 1.00 0.00 92 THR A O 10
ATOM 14150 N N . LEU A 1 24 ? 2.321 1.108 7.172 1.00 0.00 93 LEU A N 10
ATOM 14151 C CA . LEU A 1 24 ? 3.540 0.776 6.396 1.00 0.00 93 LEU A CA 10
ATOM 14152 C C . LEU A 1 24 ? 4.411 -0.292 7.084 1.00 0.00 93 LEU A C 10
ATOM 14153 O O . LEU A 1 24 ? 4.922 -0.082 8.183 1.00 0.00 93 LEU A O 10
ATOM 14169 N N . ASN A 1 25 ? 4.602 -1.431 6.413 1.00 0.00 94 ASN A N 10
ATOM 14170 C CA . ASN A 1 25 ? 5.427 -2.515 6.957 1.00 0.00 94 ASN A CA 10
ATOM 14171 C C . ASN A 1 25 ? 5.564 -3.673 5.975 1.00 0.00 94 ASN A C 10
ATOM 14172 O O . ASN A 1 25 ? 6.666 -4.003 5.539 1.00 0.00 94 ASN A O 10
ATOM 14183 N N . LEU A 1 26 ? 4.429 -4.306 5.681 1.00 0.00 95 LEU A N 10
ATOM 14184 C CA . LEU A 1 26 ? 4.365 -5.463 4.787 1.00 0.00 95 LEU A CA 10
ATOM 14185 C C . LEU A 1 26 ? 4.979 -5.108 3.439 1.00 0.00 95 LEU A C 10
ATOM 14186 O O . LEU A 1 26 ? 5.278 -3.951 3.183 1.00 0.00 95 LEU A O 10
ATOM 14202 N N . SER A 1 27 ? 5.199 -6.085 2.593 1.00 0.00 96 SER A N 10
ATOM 14203 C CA . SER A 1 27 ? 5.848 -5.825 1.330 1.00 0.00 96 SER A CA 10
ATOM 14204 C C . SER A 1 27 ? 4.913 -6.080 0.152 1.00 0.00 96 SER A C 10
ATOM 14205 O O . SER A 1 27 ? 4.572 -7.215 -0.138 1.00 0.00 96 SER A O 10
ATOM 14213 N N . LEU A 1 28 ? 4.510 -5.024 -0.535 1.00 0.00 97 LEU A N 10
ATOM 14214 C CA . LEU A 1 28 ? 3.746 -5.171 -1.751 1.00 0.00 97 LEU A CA 10
ATOM 14215 C C . LEU A 1 28 ? 4.712 -5.588 -2.833 1.00 0.00 97 LEU A C 10
ATOM 14216 O O . LEU A 1 28 ? 5.707 -4.904 -3.080 1.00 0.00 97 LEU A O 10
ATOM 14232 N N . THR A 1 29 ? 4.444 -6.709 -3.460 1.00 0.00 98 THR A N 10
ATOM 14233 C CA . THR A 1 29 ? 5.356 -7.227 -4.443 1.00 0.00 98 THR A CA 10
ATOM 14234 C C . THR A 1 29 ? 4.999 -6.609 -5.771 1.00 0.00 98 THR A C 10
ATOM 14235 O O . THR A 1 29 ? 5.862 -6.301 -6.595 1.00 0.00 98 THR A O 10
ATOM 14246 N N . GLY A 1 30 ? 3.702 -6.435 -5.961 1.00 0.00 99 GLY A N 10
ATOM 14247 C CA . GLY A 1 30 ? 3.211 -5.678 -7.070 1.00 0.00 99 GLY A CA 10
ATOM 14248 C C . GLY A 1 30 ? 1.777 -6.027 -7.357 1.00 0.00 99 GLY A C 10
ATOM 14249 O O . GLY A 1 30 ? 1.359 -7.156 -7.165 1.00 0.00 99 GLY A O 10
ATOM 14253 N N . VAL A 1 31 ? 1.023 -5.067 -7.806 1.00 0.00 100 VAL A N 10
ATOM 14254 C CA . VAL A 1 31 ? -0.390 -5.239 -8.001 1.00 0.00 100 VAL A CA 10
ATOM 14255 C C . VAL A 1 31 ? -0.712 -5.403 -9.476 1.00 0.00 100 VAL A C 10
ATOM 14256 O O . VAL A 1 31 ? -0.249 -4.630 -10.318 1.00 0.00 100 VAL A O 10
ATOM 14269 N N . MET A 1 32 ? -1.493 -6.420 -9.777 1.00 0.00 101 MET A N 10
ATOM 14270 C CA . MET A 1 32 ? -1.962 -6.647 -11.126 1.00 0.00 101 MET A CA 10
ATOM 14271 C C . MET A 1 32 ? -3.361 -6.072 -11.261 1.00 0.00 101 MET A C 10
ATOM 14272 O O . MET A 1 32 ? -4.347 -6.777 -11.081 1.00 0.00 101 MET A O 10
ATOM 14286 N N . ALA A 1 33 ? -3.443 -4.801 -11.608 1.00 0.00 102 ALA A N 10
ATOM 14287 C CA . ALA A 1 33 ? -4.719 -4.106 -11.659 1.00 0.00 102 ALA A CA 10
ATOM 14288 C C . ALA A 1 33 ? -5.571 -4.662 -12.793 1.00 0.00 102 ALA A C 10
ATOM 14289 O O . ALA A 1 33 ? -5.121 -4.732 -13.936 1.00 0.00 102 ALA A O 10
ATOM 14296 N N . GLY A 1 34 ? -6.794 -5.064 -12.473 1.00 0.00 103 GLY A N 10
ATOM 14297 C CA . GLY A 1 34 ? -7.616 -5.775 -13.437 1.00 0.00 103 GLY A CA 10
ATOM 14298 C C . GLY A 1 34 ? -8.975 -5.156 -13.579 1.00 0.00 103 GLY A C 10
ATOM 14299 O O . GLY A 1 34 ? -9.782 -5.231 -12.648 1.00 0.00 103 GLY A O 10
ATOM 14303 N N . ASP A 1 35 ? -9.216 -4.542 -14.743 1.00 0.00 104 ASP A N 10
ATOM 14304 C CA . ASP A 1 35 ? -10.432 -3.780 -15.022 1.00 0.00 104 ASP A CA 10
ATOM 14305 C C . ASP A 1 35 ? -10.364 -2.527 -14.184 1.00 0.00 104 ASP A C 10
ATOM 14306 O O . ASP A 1 35 ? -10.250 -1.411 -14.687 1.00 0.00 104 ASP A O 10
ATOM 14315 N N . ASP A 1 36 ? -10.406 -2.766 -12.902 1.00 0.00 105 ASP A N 10
ATOM 14316 C CA . ASP A 1 36 ? -9.986 -1.831 -11.902 1.00 0.00 105 ASP A CA 10
ATOM 14317 C C . ASP A 1 36 ? -9.902 -2.583 -10.591 1.00 0.00 105 ASP A C 10
ATOM 14318 O O . ASP A 1 36 ? -8.883 -3.201 -10.293 1.00 0.00 105 ASP A O 10
ATOM 14327 N N . ASP A 1 37 ? -11.004 -2.576 -9.852 1.00 0.00 106 ASP A N 10
ATOM 14328 C CA . ASP A 1 37 ? -11.118 -3.350 -8.626 1.00 0.00 106 ASP A CA 10
ATOM 14329 C C . ASP A 1 37 ? -11.711 -4.726 -8.900 1.00 0.00 106 ASP A C 10
ATOM 14330 O O . ASP A 1 37 ? -11.533 -5.658 -8.115 1.00 0.00 106 ASP A O 10
ATOM 14339 N N . SER A 1 38 ? -12.405 -4.837 -10.024 1.00 0.00 107 SER A N 10
ATOM 14340 C CA . SER A 1 38 ? -13.165 -6.026 -10.368 1.00 0.00 107 SER A CA 10
ATOM 14341 C C . SER A 1 38 ? -12.286 -7.271 -10.462 1.00 0.00 107 SER A C 10
ATOM 14342 O O . SER A 1 38 ? -12.682 -8.357 -10.044 1.00 0.00 107 SER A O 10
ATOM 14350 N N . ARG A 1 39 ? -11.085 -7.100 -10.992 1.00 0.00 108 ARG A N 10
ATOM 14351 C CA . ARG A 1 39 ? -10.210 -8.225 -11.277 1.00 0.00 108 ARG A CA 10
ATOM 14352 C C . ARG A 1 39 ? -8.767 -7.872 -10.971 1.00 0.00 108 ARG A C 10
ATOM 14353 O O . ARG A 1 39 ? -7.844 -8.349 -11.630 1.00 0.00 108 ARG A O 10
ATOM 14374 N N . SER A 1 40 ? -8.570 -7.030 -9.972 1.00 0.00 109 SER A N 10
ATOM 14375 C CA . SER A 1 40 ? -7.241 -6.589 -9.624 1.00 0.00 109 SER A CA 10
ATOM 14376 C C . SER A 1 40 ? -6.593 -7.576 -8.676 1.00 0.00 109 SER A C 10
ATOM 14377 O O . SER A 1 40 ? -7.214 -8.040 -7.723 1.00 0.00 109 SER A O 10
ATOM 14385 N N . ILE A 1 41 ? -5.341 -7.878 -8.947 1.00 0.00 110 ILE A N 10
ATOM 14386 C CA . ILE A 1 41 ? -4.617 -8.903 -8.230 1.00 0.00 110 ILE A CA 10
ATOM 14387 C C . ILE A 1 41 ? -3.444 -8.298 -7.489 1.00 0.00 110 ILE A C 10
ATOM 14388 O O . ILE A 1 41 ? -2.336 -8.201 -8.011 1.00 0.00 110 ILE A O 10
ATOM 14404 N N . ALA A 1 42 ? -3.713 -7.871 -6.277 1.00 0.00 111 ALA A N 10
ATOM 14405 C CA . ALA A 1 42 ? -2.692 -7.275 -5.442 1.00 0.00 111 ALA A CA 10
ATOM 14406 C C . ALA A 1 42 ? -1.742 -8.342 -4.920 1.00 0.00 111 ALA A C 10
ATOM 14407 O O . ALA A 1 42 ? -2.023 -9.011 -3.934 1.00 0.00 111 ALA A O 10
ATOM 14414 N N . ILE A 1 43 ? -0.611 -8.478 -5.588 1.00 0.00 112 ILE A N 10
ATOM 14415 C CA . ILE A 1 43 ? 0.381 -9.477 -5.216 1.00 0.00 112 ILE A CA 10
ATOM 14416 C C . ILE A 1 43 ? 1.227 -8.914 -4.093 1.00 0.00 112 ILE A C 10
ATOM 14417 O O . ILE A 1 43 ? 2.174 -8.162 -4.325 1.00 0.00 112 ILE A O 10
ATOM 14433 N N . ILE A 1 44 ? 0.850 -9.233 -2.876 1.00 0.00 113 ILE A N 10
ATOM 14434 C CA . ILE A 1 44 ? 1.583 -8.753 -1.728 1.00 0.00 113 ILE A CA 10
ATOM 14435 C C . ILE A 1 44 ? 2.393 -9.869 -1.108 1.00 0.00 113 ILE A C 10
ATOM 14436 O O . ILE A 1 44 ? 1.985 -11.019 -1.130 1.00 0.00 113 ILE A O 10
ATOM 14452 N N . SER A 1 45 ? 3.527 -9.516 -0.537 1.00 0.00 114 SER A N 10
ATOM 14453 C CA . SER A 1 45 ? 4.418 -10.489 0.042 1.00 0.00 114 SER A CA 10
ATOM 14454 C C . SER A 1 45 ? 4.571 -10.217 1.549 1.00 0.00 114 SER A C 10
ATOM 14455 O O . SER A 1 45 ? 4.803 -9.086 1.978 1.00 0.00 114 SER A O 10
ATOM 14463 N N . LYS A 1 46 ? 4.450 -11.267 2.336 1.00 0.00 115 LYS A N 10
ATOM 14464 C CA . LYS A 1 46 ? 4.548 -11.172 3.798 1.00 0.00 115 LYS A CA 10
ATOM 14465 C C . LYS A 1 46 ? 5.854 -11.806 4.243 1.00 0.00 115 LYS A C 10
ATOM 14466 O O . LYS A 1 46 ? 5.956 -13.027 4.318 1.00 0.00 115 LYS A O 10
ATOM 14485 N N . ASP A 1 47 ? 6.848 -10.981 4.522 1.00 0.00 116 ASP A N 10
ATOM 14486 C CA . ASP A 1 47 ? 8.223 -11.465 4.663 1.00 0.00 116 ASP A CA 10
ATOM 14487 C C . ASP A 1 47 ? 8.563 -12.264 3.409 1.00 0.00 116 ASP A C 10
ATOM 14488 O O . ASP A 1 47 ? 9.267 -13.275 3.439 1.00 0.00 116 ASP A O 10
ATOM 14497 N N . ASN A 1 48 ? 7.967 -11.785 2.323 1.00 0.00 117 ASN A N 10
ATOM 14498 C CA . ASN A 1 48 ? 8.091 -12.350 0.983 1.00 0.00 117 ASN A CA 10
ATOM 14499 C C . ASN A 1 48 ? 7.179 -13.573 0.804 1.00 0.00 117 ASN A C 10
ATOM 14500 O O . ASN A 1 48 ? 7.482 -14.488 0.041 1.00 0.00 117 ASN A O 10
ATOM 14511 N N . GLU A 1 49 ? 6.057 -13.580 1.520 1.00 0.00 118 GLU A N 10
ATOM 14512 C CA . GLU A 1 49 ? 4.992 -14.563 1.314 1.00 0.00 118 GLU A CA 10
ATOM 14513 C C . GLU A 1 49 ? 3.910 -13.962 0.409 1.00 0.00 118 GLU A C 10
ATOM 14514 O O . GLU A 1 49 ? 3.005 -13.272 0.878 1.00 0.00 118 GLU A O 10
ATOM 14526 N N . GLN A 1 50 ? 4.043 -14.201 -0.881 1.00 0.00 119 GLN A N 10
ATOM 14527 C CA . GLN A 1 50 ? 3.175 -13.575 -1.876 1.00 0.00 119 GLN A CA 10
ATOM 14528 C C . GLN A 1 50 ? 1.755 -14.143 -1.922 1.00 0.00 119 GLN A C 10
ATOM 14529 O O . GLN A 1 50 ? 1.544 -15.358 -1.949 1.00 0.00 119 GLN A O 10
ATOM 14543 N N . PHE A 1 51 ? 0.789 -13.224 -1.935 1.00 0.00 120 PHE A N 10
ATOM 14544 C CA . PHE A 1 51 ? -0.623 -13.561 -2.042 1.00 0.00 120 PHE A CA 10
ATOM 14545 C C . PHE A 1 51 ? -1.334 -12.599 -2.991 1.00 0.00 120 PHE A C 10
ATOM 14546 O O . PHE A 1 51 ? -0.921 -11.453 -3.142 1.00 0.00 120 PHE A O 10
ATOM 14563 N N . SER A 1 52 ? -2.405 -13.079 -3.618 1.00 0.00 121 SER A N 10
ATOM 14564 C CA . SER A 1 52 ? -3.172 -12.287 -4.567 1.00 0.00 121 SER A CA 10
ATOM 14565 C C . SER A 1 52 ? -4.377 -11.620 -3.897 1.00 0.00 121 SER A C 10
ATOM 14566 O O . SER A 1 52 ? -5.364 -12.273 -3.560 1.00 0.00 121 SER A O 10
ATOM 14574 N N . ARG A 1 53 ? -4.259 -10.322 -3.689 1.00 0.00 122 ARG A N 10
ATOM 14575 C CA . ARG A 1 53 ? -5.310 -9.511 -3.093 1.00 0.00 122 ARG A CA 10
ATOM 14576 C C . ARG A 1 53 ? -6.142 -8.812 -4.179 1.00 0.00 122 ARG A C 10
ATOM 14577 O O . ARG A 1 53 ? -6.049 -9.177 -5.346 1.00 0.00 122 ARG A O 10
ATOM 14598 N N . GLY A 1 54 ? -6.917 -7.790 -3.810 1.00 0.00 123 GLY A N 10
ATOM 14599 C CA . GLY A 1 54 ? -7.960 -7.316 -4.703 1.00 0.00 123 GLY A CA 10
ATOM 14600 C C . GLY A 1 54 ? -8.875 -6.262 -4.099 1.00 0.00 123 GLY A C 10
ATOM 14601 O O . GLY A 1 54 ? -9.923 -6.603 -3.570 1.00 0.00 123 GLY A O 10
ATOM 14605 N N . VAL A 1 55 ? -8.501 -4.994 -4.345 1.00 0.00 124 VAL A N 10
ATOM 14606 C CA . VAL A 1 55 ? -9.148 -3.742 -3.844 1.00 0.00 124 VAL A CA 10
ATOM 14607 C C . VAL A 1 55 ? -10.310 -3.937 -2.859 1.00 0.00 124 VAL A C 10
ATOM 14608 O O . VAL A 1 55 ? -11.338 -3.271 -2.967 1.00 0.00 124 VAL A O 10
ATOM 14621 N N . ASN A 1 56 ? -10.116 -4.806 -1.887 1.00 0.00 125 ASN A N 10
ATOM 14622 C CA . ASN A 1 56 ? -11.150 -5.194 -0.941 1.00 0.00 125 ASN A CA 10
ATOM 14623 C C . ASN A 1 56 ? -10.641 -6.412 -0.221 1.00 0.00 125 ASN A C 10
ATOM 14624 O O . ASN A 1 56 ? -11.362 -7.358 0.092 1.00 0.00 125 ASN A O 10
ATOM 14635 N N . GLU A 1 57 ? -9.363 -6.321 0.043 1.00 0.00 126 GLU A N 10
ATOM 14636 C CA . GLU A 1 57 ? -8.569 -7.409 0.540 1.00 0.00 126 GLU A CA 10
ATOM 14637 C C . GLU A 1 57 ? -7.544 -6.843 1.496 1.00 0.00 126 GLU A C 10
ATOM 14638 O O . GLU A 1 57 ? -6.914 -5.850 1.179 1.00 0.00 126 GLU A O 10
ATOM 14650 N N . GLU A 1 58 ? -7.350 -7.459 2.636 1.00 0.00 127 GLU A N 10
ATOM 14651 C CA . GLU A 1 58 ? -6.387 -6.945 3.597 1.00 0.00 127 GLU A CA 10
ATOM 14652 C C . GLU A 1 58 ? -5.043 -7.596 3.352 1.00 0.00 127 GLU A C 10
ATOM 14653 O O . GLU A 1 58 ? -4.968 -8.774 3.006 1.00 0.00 127 GLU A O 10
ATOM 14665 N N . VAL A 1 59 ? -3.993 -6.817 3.516 1.00 0.00 128 VAL A N 10
ATOM 14666 C CA . VAL A 1 59 ? -2.645 -7.281 3.262 1.00 0.00 128 VAL A CA 10
ATOM 14667 C C . VAL A 1 59 ? -2.318 -8.468 4.166 1.00 0.00 128 VAL A C 10
ATOM 14668 O O . VAL A 1 59 ? -2.887 -8.617 5.241 1.00 0.00 128 VAL A O 10
ATOM 14681 N N . PRO A 1 60 ? -1.426 -9.347 3.720 1.00 0.00 129 PRO A N 10
ATOM 14682 C CA . PRO A 1 60 ? -1.082 -10.564 4.454 1.00 0.00 129 PRO A CA 10
ATOM 14683 C C . PRO A 1 60 ? -0.380 -10.244 5.763 1.00 0.00 129 PRO A C 10
ATOM 14684 O O . PRO A 1 60 ? 0.555 -9.447 5.792 1.00 0.00 129 PRO A O 10
ATOM 14695 N N . GLY A 1 61 ? -0.866 -10.829 6.849 1.00 0.00 130 GLY A N 10
ATOM 14696 C CA . GLY A 1 61 ? -0.256 -10.611 8.146 1.00 0.00 130 GLY A CA 10
ATOM 14697 C C . GLY A 1 61 ? -0.910 -9.488 8.925 1.00 0.00 130 GLY A C 10
ATOM 14698 O O . GLY A 1 61 ? -1.060 -9.565 10.145 1.00 0.00 130 GLY A O 10
ATOM 14702 N N . TYR A 1 62 ? -1.284 -8.442 8.211 1.00 0.00 131 TYR A N 10
ATOM 14703 C CA . TYR A 1 62 ? -1.810 -7.230 8.822 1.00 0.00 131 TYR A CA 10
ATOM 14704 C C . TYR A 1 62 ? -3.168 -6.889 8.246 1.00 0.00 131 TYR A C 10
ATOM 14705 O O . TYR A 1 62 ? -3.328 -6.892 7.035 1.00 0.00 131 TYR A O 10
ATOM 14723 N N . ASN A 1 63 ? -4.152 -6.570 9.083 1.00 0.00 132 ASN A N 10
ATOM 14724 C CA . ASN A 1 63 ? -5.492 -6.259 8.592 1.00 0.00 132 ASN A CA 10
ATOM 14725 C C . ASN A 1 63 ? -5.548 -4.858 8.006 1.00 0.00 132 ASN A C 10
ATOM 14726 O O . ASN A 1 63 ? -6.365 -4.031 8.402 1.00 0.00 132 ASN A O 10
ATOM 14737 N N . ALA A 1 64 ? -4.643 -4.594 7.087 1.00 0.00 133 ALA A N 10
ATOM 14738 C CA . ALA A 1 64 ? -4.660 -3.376 6.313 1.00 0.00 133 ALA A CA 10
ATOM 14739 C C . ALA A 1 64 ? -5.421 -3.637 5.021 1.00 0.00 133 ALA A C 10
ATOM 14740 O O . ALA A 1 64 ? -4.870 -4.196 4.073 1.00 0.00 133 ALA A O 10
ATOM 14747 N N . LYS A 1 65 ? -6.691 -3.245 4.983 1.00 0.00 134 LYS A N 10
ATOM 14748 C CA . LYS A 1 65 ? -7.559 -3.623 3.873 1.00 0.00 134 LYS A CA 10
ATOM 14749 C C . LYS A 1 65 ? -7.337 -2.720 2.688 1.00 0.00 134 LYS A C 10
ATOM 14750 O O . LYS A 1 65 ? -7.543 -1.529 2.764 1.00 0.00 134 LYS A O 10
ATOM 14769 N N . ILE A 1 66 ? -6.979 -3.326 1.585 1.00 0.00 135 ILE A N 10
ATOM 14770 C CA . ILE A 1 66 ? -6.708 -2.619 0.360 1.00 0.00 135 ILE A CA 10
ATOM 14771 C C . ILE A 1 66 ? -8.000 -2.017 -0.143 1.00 0.00 135 ILE A C 10
ATOM 14772 O O . ILE A 1 66 ? -8.793 -2.679 -0.795 1.00 0.00 135 ILE A O 10
ATOM 14788 N N . VAL A 1 67 ? -8.226 -0.771 0.214 1.00 0.00 136 VAL A N 10
ATOM 14789 C CA . VAL A 1 67 ? -9.438 -0.079 -0.162 1.00 0.00 136 VAL A CA 10
ATOM 14790 C C . VAL A 1 67 ? -9.223 0.537 -1.531 1.00 0.00 136 VAL A C 10
ATOM 14791 O O . VAL A 1 67 ? -10.152 1.004 -2.184 1.00 0.00 136 VAL A O 10
ATOM 14804 N N . SER A 1 68 ? -7.976 0.494 -1.965 1.00 0.00 137 SER A N 10
ATOM 14805 C CA . SER A 1 68 ? -7.586 1.052 -3.232 1.00 0.00 137 SER A CA 10
ATOM 14806 C C . SER A 1 68 ? -6.291 0.397 -3.683 1.00 0.00 137 SER A C 10
ATOM 14807 O O . SER A 1 68 ? -5.259 0.505 -3.019 1.00 0.00 137 SER A O 10
ATOM 14815 N N . ILE A 1 69 ? -6.367 -0.298 -4.795 1.00 0.00 138 ILE A N 10
ATOM 14816 C CA . ILE A 1 69 ? -5.222 -0.989 -5.349 1.00 0.00 138 ILE A CA 10
ATOM 14817 C C . ILE A 1 69 ? -4.400 -0.060 -6.247 1.00 0.00 138 ILE A C 10
ATOM 14818 O O . ILE A 1 69 ? -4.946 0.695 -7.060 1.00 0.00 138 ILE A O 10
ATOM 14834 N N . ARG A 1 70 ? -3.094 -0.085 -6.052 1.00 0.00 139 ARG A N 10
ATOM 14835 C CA . ARG A 1 70 ? -2.140 0.597 -6.912 1.00 0.00 139 ARG A CA 10
ATOM 14836 C C . ARG A 1 70 ? -0.925 -0.316 -7.034 1.00 0.00 139 ARG A C 10
ATOM 14837 O O . ARG A 1 70 ? -0.707 -1.129 -6.140 1.00 0.00 139 ARG A O 10
ATOM 14858 N N . PRO A 1 71 ? -0.146 -0.206 -8.127 1.00 0.00 140 PRO A N 10
ATOM 14859 C CA . PRO A 1 71 ? 1.060 -1.002 -8.389 1.00 0.00 140 PRO A CA 10
ATOM 14860 C C . PRO A 1 71 ? 1.724 -1.599 -7.135 1.00 0.00 140 PRO A C 10
ATOM 14861 O O . PRO A 1 71 ? 1.572 -2.779 -6.871 1.00 0.00 140 PRO A O 10
ATOM 14872 N N . ASP A 1 72 ? 2.471 -0.820 -6.370 1.00 0.00 141 ASP A N 10
ATOM 14873 C CA . ASP A 1 72 ? 2.914 -1.275 -5.047 1.00 0.00 141 ASP A CA 10
ATOM 14874 C C . ASP A 1 72 ? 2.542 -0.235 -4.017 1.00 0.00 141 ASP A C 10
ATOM 14875 O O . ASP A 1 72 ? 3.285 0.064 -3.079 1.00 0.00 141 ASP A O 10
ATOM 14884 N N . ARG A 1 73 ? 1.357 0.299 -4.219 1.00 0.00 142 ARG A N 10
ATOM 14885 C CA . ARG A 1 73 ? 0.774 1.273 -3.329 1.00 0.00 142 ARG A CA 10
ATOM 14886 C C . ARG A 1 73 ? -0.669 0.923 -3.068 1.00 0.00 142 ARG A C 10
ATOM 14887 O O . ARG A 1 73 ? -1.382 0.462 -3.941 1.00 0.00 142 ARG A O 10
ATOM 14908 N N . VAL A 1 74 ? -1.074 1.095 -1.845 1.00 0.00 143 VAL A N 10
ATOM 14909 C CA . VAL A 1 74 ? -2.414 0.739 -1.460 1.00 0.00 143 VAL A CA 10
ATOM 14910 C C . VAL A 1 74 ? -2.999 1.701 -0.444 1.00 0.00 143 VAL A C 10
ATOM 14911 O O . VAL A 1 74 ? -2.447 1.922 0.626 1.00 0.00 143 VAL A O 10
ATOM 14924 N N . VAL A 1 75 ? -4.126 2.266 -0.798 1.00 0.00 144 VAL A N 10
ATOM 14925 C CA . VAL A 1 75 ? -4.910 3.020 0.150 1.00 0.00 144 VAL A CA 10
ATOM 14926 C C . VAL A 1 75 ? -5.701 2.022 0.973 1.00 0.00 144 VAL A C 10
ATOM 14927 O O . VAL A 1 75 ? -6.698 1.481 0.503 1.00 0.00 144 VAL A O 10
ATOM 14940 N N . LEU A 1 76 ? -5.241 1.749 2.189 1.00 0.00 145 LEU A N 10
ATOM 14941 C CA . LEU A 1 76 ? -5.782 0.633 2.929 1.00 0.00 145 LEU A CA 10
ATOM 14942 C C . LEU A 1 76 ? -6.356 1.016 4.270 1.00 0.00 145 LEU A C 10
ATOM 14943 O O . LEU A 1 76 ? -5.981 2.017 4.883 1.00 0.00 145 LEU A O 10
ATOM 14959 N N . GLN A 1 77 ? -7.220 0.136 4.723 1.00 0.00 146 GLN A N 10
ATOM 14960 C CA . GLN A 1 77 ? -7.980 0.303 5.928 1.00 0.00 146 GLN A CA 10
ATOM 14961 C C . GLN A 1 77 ? -7.271 -0.388 7.070 1.00 0.00 146 GLN A C 10
ATOM 14962 O O . GLN A 1 77 ? -7.292 -1.611 7.178 1.00 0.00 146 GLN A O 10
ATOM 14976 N N . TYR A 1 78 ? -6.626 0.400 7.891 1.00 0.00 147 TYR A N 10
ATOM 14977 C CA . TYR A 1 78 ? -6.072 -0.086 9.126 1.00 0.00 147 TYR A CA 10
ATOM 14978 C C . TYR A 1 78 ? -6.311 0.969 10.196 1.00 0.00 147 TYR A C 10
ATOM 14979 O O . TYR A 1 78 ? -6.174 2.163 9.926 1.00 0.00 147 TYR A O 10
ATOM 14997 N N . GLN A 1 79 ? -6.746 0.524 11.374 1.00 0.00 148 GLN A N 10
ATOM 14998 C CA . GLN A 1 79 ? -6.898 1.390 12.545 1.00 0.00 148 GLN A CA 10
ATOM 14999 C C . GLN A 1 79 ? -8.104 2.309 12.379 1.00 0.00 148 GLN A C 10
ATOM 15000 O O . GLN A 1 79 ? -8.111 3.435 12.876 1.00 0.00 148 GLN A O 10
ATOM 15014 N N . GLY A 1 80 ? -9.126 1.822 11.683 1.00 0.00 149 GLY A N 10
ATOM 15015 C CA . GLY A 1 80 ? -10.303 2.636 11.430 1.00 0.00 149 GLY A CA 10
ATOM 15016 C C . GLY A 1 80 ? -10.024 3.747 10.440 1.00 0.00 149 GLY A C 10
ATOM 15017 O O . GLY A 1 80 ? -10.789 4.706 10.332 1.00 0.00 149 GLY A O 10
ATOM 15021 N N . ARG A 1 81 ? -8.923 3.617 9.720 1.00 0.00 150 ARG A N 10
ATOM 15022 C CA . ARG A 1 81 ? -8.508 4.620 8.761 1.00 0.00 150 ARG A CA 10
ATOM 15023 C C . ARG A 1 81 ? -8.142 3.946 7.450 1.00 0.00 150 ARG A C 10
ATOM 15024 O O . ARG A 1 81 ? -7.818 2.766 7.437 1.00 0.00 150 ARG A O 10
ATOM 15045 N N . TYR A 1 82 ? -8.193 4.690 6.358 1.00 0.00 151 TYR A N 10
ATOM 15046 C CA . TYR A 1 82 ? -7.706 4.210 5.098 1.00 0.00 151 TYR A CA 10
ATOM 15047 C C . TYR A 1 82 ? -6.880 5.314 4.476 1.00 0.00 151 TYR A C 10
ATOM 15048 O O . TYR A 1 82 ? -7.379 6.353 4.049 1.00 0.00 151 TYR A O 10
ATOM 15066 N N . GLU A 1 83 ? -5.599 5.085 4.498 1.00 0.00 152 GLU A N 10
ATOM 15067 C CA . GLU A 1 83 ? -4.627 6.054 4.053 1.00 0.00 152 GLU A CA 10
ATOM 15068 C C . GLU A 1 83 ? -3.788 5.398 2.984 1.00 0.00 152 GLU A C 10
ATOM 15069 O O . GLU A 1 83 ? -4.072 4.271 2.591 1.00 0.00 152 GLU A O 10
ATOM 15081 N N . VAL A 1 84 ? -2.731 6.041 2.551 1.00 0.00 153 VAL A N 10
ATOM 15082 C CA . VAL A 1 84 ? -1.993 5.528 1.413 1.00 0.00 153 VAL A CA 10
ATOM 15083 C C . VAL A 1 84 ? -0.748 4.787 1.876 1.00 0.00 153 VAL A C 10
ATOM 15084 O O . VAL A 1 84 ? 0.274 5.383 2.214 1.00 0.00 153 VAL A O 10
ATOM 15097 N N . LEU A 1 85 ? -0.859 3.481 1.901 1.00 0.00 154 LEU A N 10
ATOM 15098 C CA . LEU A 1 85 ? 0.205 2.625 2.322 1.00 0.00 154 LEU A CA 10
ATOM 15099 C C . LEU A 1 85 ? 0.831 1.894 1.160 1.00 0.00 154 LEU A C 10
ATOM 15100 O O . LEU A 1 85 ? 0.228 0.996 0.581 1.00 0.00 154 LEU A O 10
ATOM 15116 N N . GLY A 1 86 ? 2.041 2.261 0.828 1.00 0.00 155 GLY A N 10
ATOM 15117 C CA . GLY A 1 86 ? 2.772 1.508 -0.150 1.00 0.00 155 GLY A CA 10
ATOM 15118 C C . GLY A 1 86 ? 3.696 0.535 0.525 1.00 0.00 155 GLY A C 10
ATOM 15119 O O . GLY A 1 86 ? 4.901 0.576 0.293 1.00 0.00 155 GLY A O 10
ATOM 15123 N N . LEU A 1 87 ? 3.121 -0.286 1.424 1.00 0.00 156 LEU A N 10
ATOM 15124 C CA . LEU A 1 87 ? 3.862 -1.343 2.128 1.00 0.00 156 LEU A CA 10
ATOM 15125 C C . LEU A 1 87 ? 4.881 -1.966 1.177 1.00 0.00 156 LEU A C 10
ATOM 15126 O O . LEU A 1 87 ? 4.497 -2.544 0.175 1.00 0.00 156 LEU A O 10
ATOM 15142 N N . TYR A 1 88 ? 6.175 -1.828 1.453 1.00 0.00 157 TYR A N 10
ATOM 15143 C CA . TYR A 1 88 ? 7.196 -2.320 0.540 1.00 0.00 157 TYR A CA 10
ATOM 15144 C C . TYR A 1 88 ? 8.253 -3.098 1.313 1.00 0.00 157 TYR A C 10
ATOM 15145 O O . TYR A 1 88 ? 8.352 -2.963 2.533 1.00 0.00 157 TYR A O 10
ATOM 15163 N N . SER A 1 89 ? 9.014 -3.928 0.605 1.00 0.00 158 SER A N 10
ATOM 15164 C CA . SER A 1 89 ? 10.081 -4.716 1.214 1.00 0.00 158 SER A CA 10
ATOM 15165 C C . SER A 1 89 ? 11.037 -3.819 2.003 1.00 0.00 158 SER A C 10
ATOM 15166 O O . SER A 1 89 ? 11.602 -2.871 1.459 1.00 0.00 158 SER A O 10
ATOM 15174 N N . GLN A 1 90 ? 11.210 -4.123 3.283 1.00 0.00 159 GLN A N 10
ATOM 15175 C CA . GLN A 1 90 ? 12.021 -3.291 4.162 1.00 0.00 159 GLN A CA 10
ATOM 15176 C C . GLN A 1 90 ? 13.283 -4.031 4.605 1.00 0.00 159 GLN A C 10
ATOM 15177 O O . GLN A 1 90 ? 13.400 -5.245 4.432 1.00 0.00 159 GLN A O 10
ATOM 15191 N N . GLU A 1 91 ? 14.226 -3.291 5.176 1.00 0.00 160 GLU A N 10
ATOM 15192 C CA . GLU A 1 91 ? 15.463 -3.882 5.667 1.00 0.00 160 GLU A CA 10
ATOM 15193 C C . GLU A 1 91 ? 15.902 -3.203 6.963 1.00 0.00 160 GLU A C 10
ATOM 15194 O O . GLU A 1 91 ? 16.422 -3.850 7.871 1.00 0.00 160 GLU A O 10
ATOM 15206 N N . ASP A 1 92 ? 15.678 -1.892 7.042 1.00 0.00 161 ASP A N 10
ATOM 15207 C CA . ASP A 1 92 ? 16.082 -1.107 8.208 1.00 0.00 161 ASP A CA 10
ATOM 15208 C C . ASP A 1 92 ? 15.285 -1.505 9.442 1.00 0.00 161 ASP A C 10
ATOM 15209 O O . ASP A 1 92 ? 15.756 -1.359 10.572 1.00 0.00 161 ASP A O 10
ATOM 15218 N N . SER A 1 93 ? 14.056 -1.969 9.204 1.00 0.00 162 SER A N 10
ATOM 15219 C CA . SER A 1 93 ? 13.162 -2.431 10.261 1.00 0.00 162 SER A CA 10
ATOM 15220 C C . SER A 1 93 ? 12.758 -1.273 11.178 1.00 0.00 162 SER A C 10
ATOM 15221 O O . SER A 1 93 ? 12.323 -1.481 12.312 1.00 0.00 162 SER A O 10
ATOM 15229 N N . GLY A 1 94 ? 12.886 -0.052 10.667 1.00 0.00 163 GLY A N 10
ATOM 15230 C CA . GLY A 1 94 ? 12.556 1.124 11.449 1.00 0.00 163 GLY A CA 10
ATOM 15231 C C . GLY A 1 94 ? 13.706 1.583 12.324 1.00 0.00 163 GLY A C 10
ATOM 15232 O O . GLY A 1 94 ? 13.609 2.609 13.002 1.00 0.00 163 GLY A O 10
ATOM 15236 N N . SER A 1 95 ? 14.798 0.832 12.308 1.00 0.00 164 SER A N 10
ATOM 15237 C CA . SER A 1 95 ? 15.948 1.146 13.135 1.00 0.00 164 SER A CA 10
ATOM 15238 C C . SER A 1 95 ? 16.923 2.049 12.371 1.00 0.00 164 SER A C 10
ATOM 15239 O O . SER A 1 95 ? 16.543 2.686 11.383 1.00 0.00 164 SER A O 10
ATOM 15247 N N . ASP A 1 96 ? 18.171 2.103 12.818 1.00 0.00 165 ASP A N 10
ATOM 15248 C CA . ASP A 1 96 ? 19.177 2.959 12.185 1.00 0.00 165 ASP A CA 10
ATOM 15249 C C . ASP A 1 96 ? 19.585 2.418 10.810 1.00 0.00 165 ASP A C 10
ATOM 15250 O O . ASP A 1 96 ? 20.225 3.109 10.020 1.00 0.00 165 ASP A O 10
ATOM 15259 N N . GLY A 1 97 ? 19.193 1.187 10.518 1.00 0.00 166 GLY A N 10
ATOM 15260 C CA . GLY A 1 97 ? 19.515 0.599 9.230 1.00 0.00 166 GLY A CA 10
ATOM 15261 C C . GLY A 1 97 ? 20.500 -0.541 9.351 1.00 0.00 166 GLY A C 10
ATOM 15262 O O . GLY A 1 97 ? 20.844 -1.185 8.361 1.00 0.00 166 GLY A O 10
ATOM 15266 N N . VAL A 1 98 ? 20.957 -0.787 10.567 1.00 0.00 167 VAL A N 10
ATOM 15267 C CA . VAL A 1 98 ? 21.839 -1.907 10.839 1.00 0.00 167 VAL A CA 10
ATOM 15268 C C . VAL A 1 98 ? 21.016 -3.122 11.268 1.00 0.00 167 VAL A C 10
ATOM 15269 O O . VAL A 1 98 ? 20.157 -3.016 12.145 1.00 0.00 167 VAL A O 10
ATOM 15282 N N . PRO A 1 99 ? 21.231 -4.278 10.616 1.00 0.00 168 PRO A N 10
ATOM 15283 C CA . PRO A 1 99 ? 20.512 -5.513 10.938 1.00 0.00 168 PRO A CA 10
ATOM 15284 C C . PRO A 1 99 ? 20.730 -5.944 12.384 1.00 0.00 168 PRO A C 10
ATOM 15285 O O . PRO A 1 99 ? 21.820 -6.377 12.766 1.00 0.00 168 PRO A O 10
ATOM 15296 N N . GLY A 1 100 ? 19.686 -5.820 13.180 1.00 0.00 169 GLY A N 10
ATOM 15297 C CA . GLY A 1 100 ? 19.770 -6.166 14.579 1.00 0.00 169 GLY A CA 10
ATOM 15298 C C . GLY A 1 100 ? 18.674 -5.512 15.389 1.00 0.00 169 GLY A C 10
ATOM 15299 O O . GLY A 1 100 ? 18.852 -5.220 16.569 1.00 0.00 169 GLY A O 10
ATOM 15303 N N . ALA A 1 101 ? 17.536 -5.275 14.752 1.00 0.00 170 ALA A N 10
ATOM 15304 C CA . ALA A 1 101 ? 16.396 -4.691 15.435 1.00 0.00 170 ALA A CA 10
ATOM 15305 C C . ALA A 1 101 ? 15.571 -5.781 16.109 1.00 0.00 170 ALA A C 10
ATOM 15306 O O . ALA A 1 101 ? 14.556 -6.234 15.576 1.00 0.00 170 ALA A O 10
ATOM 15313 N N . GLN A 1 102 ? 16.029 -6.221 17.272 1.00 0.00 171 GLN A N 10
ATOM 15314 C CA . GLN A 1 102 ? 15.316 -7.229 18.040 1.00 0.00 171 GLN A CA 10
ATOM 15315 C C . GLN A 1 102 ? 14.228 -6.554 18.862 1.00 0.00 171 GLN A C 10
ATOM 15316 O O . GLN A 1 102 ? 13.135 -7.094 19.048 1.00 0.00 171 GLN A O 10
ATOM 15330 N N . VAL A 1 103 ? 14.545 -5.363 19.349 1.00 0.00 172 VAL A N 10
ATOM 15331 C CA . VAL A 1 103 ? 13.585 -4.539 20.063 1.00 0.00 172 VAL A CA 10
ATOM 15332 C C . VAL A 1 103 ? 13.355 -3.244 19.291 1.00 0.00 172 VAL A C 10
ATOM 15333 O O . VAL A 1 103 ? 12.237 -2.958 18.853 1.00 0.00 172 VAL A O 10
ATOM 15346 N N . ARG A 1 104 ? 14.425 -2.478 19.115 1.00 0.00 173 ARG A N 10
ATOM 15347 C CA . ARG A 1 104 ? 14.375 -1.233 18.365 1.00 0.00 173 ARG A CA 10
ATOM 15348 C C . ARG A 1 104 ? 15.787 -0.822 17.957 1.00 0.00 173 ARG A C 10
ATOM 15349 O O . ARG A 1 104 ? 16.090 -0.840 16.749 1.00 0.00 173 ARG A O 10
#